Protein 9SQJ (pdb70)

Radius of gyration: 37.58 Å; Cα contacts (8 Å, |Δi|>4): 2922; chains: 4; bounding box: 95×61×121 Å

B-factor: mean 54.23, std 13.33, range [33.07, 145.74]

Solvent-accessible surface area: 50106 Å² total; per-residue (Å²): 129,106,65,14,32,80,42,0,120,98,55,7,79,109,40,59,2,0,0,0,0,0,31,84,18,23,47,57,0,6,33,0,0,16,9,0,0,106,56,29,96,39,122,13,16,50,11,90,96,42,32,19,109,56,88,14,0,2,57,12,2,104,96,25,178,152,53,17,0,0,0,7,0,27,24,64,20,0,33,151,0,5,78,52,3,97,6,48,1,0,0,2,6,7,2,39,63,68,69,99,91,88,34,78,86,38,2,66,44,0,17,60,0,0,124,63,5,56,188,7,22,3,0,2,1,0,0,0,2,2,5,20,16,66,150,44,94,7,70,46,54,34,3,0,2,39,11,14,78,34,55,49,76,60,12,89,10,28,16,75,16,10,13,0,38,120,35,59,62,25,1,36,2,59,0,42,12,22,18,4,0,0,10,0,11,6,112,85,46,177,19,83,22,35,120,7,71,18,51,0,49,25,4,45,34,12,44,20,102,17,0,56,1,19,0,60,74,32,42,5,91,1,93,6,2,12,27,110,7,0,8,8,0,0,1,0,0,0,0,0,48,78,45,63,12,38,79,125,94,4,57,37,0,0,71,149,12,40,88,63,21,44,84,45,59,91,46,94,2,47,95,15,38,0,15,6,25,67,2,123,54,39,66,35,0,20,18,8,0,64,14,0,4,24,0,72,34,56,0,0,0,0,0,0,1,2,16,73,99,70,26,31,121,59,10,8,31,0,2,20,2,37,0,41,26,0,64,45,23,35,17,48,48,1,5,0,0,7,111,90,34,27,16,0,1,23,0,0,10,7,12,53,24,70,78,116,99,18,85,53,12,136,80,13,86,87,0,5,74,44,0,76,132,8,158,6,107,44,2,5,0,0,0,4,88,20,0,13,75,76,0,88,63,38,32,83,106,172,90,72,68,28,33,102,2,60,98,77,99,144,48,144,30,56,0,25,0,0,0,0,0,0,8,3,1,11,16,80,0,0,2,0,0,0,9,0,0,21,26,0,0,38,74,10,21,0,53,0,23,0,18,2,0,3,21,107,32,131,16,84,18,108,84,13,20,0,1,0,0,0,4,17,66,92,95,29,10,24,10,0,14,143,16,2,99,87,3,92,85,24,2,35,67,0,4,60,54,62,24,0,2,0,0,0,16,4,0,0,12,0,2,0,75,49,3,17,34,38,108,49,77,123,25,86,15,5,26,33,7,25,0,78,0,58,32,22,165,92,88,110,14,97,23,102,1,14,0,46,8,109,108,47,117,30,37,0,17,4,51,1,32,10,24,0,62,0,33,39,32,91,101,19,85,19,0,2,122,14,26,62,40,47,0,0,6,62,132,55,105,14,0,0,0,7,50,81,26,0,4,0,0,1,0,10,13,0,0,0,4,62,3,2,23,0,0,39,55,0,0,18,33,2,0,75,98,89,84,32,99,103,38,109,30,55,52,56,92,116,21,0,152,70,6,45,110,60,63,119,68,25,180,132,96,111,246,56,69,52,61,84,51,0,49,86,30,2,136,99,17,56,2,0,0,0,0,0,34,81,20,23,66,59,0,5,34,0,1,22,14,0,0,117,57,28,86,40,125,11,11,29,7,111,106,24,53,28,112,44,86,12,0,3,57,20,2,74,75,18,114,190,47,81,71,157,86,19,10,0,0,0,8,0,32,23,65,15,0,36,125,0,0,69,51,1,113,7,44,0,0,0,2,5,9,6,52,36,87,59,153,53,62,139,37,44,33,93,80,30,7,52,49,0,12,41,0,0,111,50,6,59,188,4,14,1,0,1,1,0,0,1,6,16,4,22,24,95,144,40,108,5,72,43,51,32,3,0,6,34,33,93,88,82,76,54,100,66,19,101,12,29,18,64,21,10,14,0,49,100,34,54,62,28,1,38,2,59,11,57,27,16,26,14,0,0,9,0,11,5,112,88,42,140,6,82,22,38,125,11,74,22,62,0,63,91,61,51,40,57,48,21,86,21,0,66,0,22,0,60,72,32,74,3,89,0,67,24,8,15,24,89,23,0,8,12,0,0,1,0,0,0,0,0,45,70,42,62,11,36,80,123,97,3,76,38,0,0,69,149,18,29,84,66,21,35,86,53,131,70,33,104,11,47,123,13,42,0,26,35,28,75,4,109,56,23,66,20,0,20,15,9,0,68,36,0,48,79,9,129,42,76,0,0,0,0,0,0,2,0,17,74,190,58,9,24,73,37,4,2,31,0,2,24,1,49,0,54,22,0,71,128,21,53,20,55,45,1,3,0,0,6,107,68,45,37,6,0,0,23,1,0,12,19,18,65,27,64,57,116,109,17,118,54,4,79,125,11,86,64,1,29,69,29,0,92,133,11,123,16,59,53,3,7,0,0,0,0,93,22,0,28,82,79,0,121,72,50,35,82,87,125,88,68,70,26,39,106,4,67,168,138,87,116,25,112,30,60,2,33,0,0,0,0,0,0,13,4,0,9,8,33,0,1,2,0,0,0,19,0,0,35,23,0,0,37,102,9,19,0,68,0,29,0,21,2,0,3,19,111,33,100,9,90,42,130,80,13,20,0,1,0,1,0,2,17,42,71,68,19,7,24,11,0,13,141,18,2,98,95,3,89,83,16,2,36,58,0,3,59,66,55,33,0,2,0,0,0,16,4,0,0,13,0,3,0,74,65,3,15,20,27,111,44,75,116,22,86,16,7,26,39,7,31,0,74,0,62,34,15,140,131,77,37,4,95,18,73,1,24,0,41,2,67,26,5,21,10,14,0,66,1,17,1,22,8,22,0,64,0,28,35,38,32,72,11,25,12,1,2,34,23,86,110,39,54,0,0,1,106,121,54,82,14,0,0,0,19,57,92,28,0,4,0,0,0,0,6,2,0,0,0,1,82,5,11,20,0,0,27,18,0,0,3,32,2,0,37,101,101,78,31,67,104,40,98,34,46,43,46,102,113,33,1,52,74,12,59,121,68

Foldseek 3Di:
DVCLLVLLLPLQVLEQEEEEEEDDLLQVLLLLLQLLVCLVANHEQEFPRPLAASVRVSVSSVVDPPHYYYYYHYLQRLLVSLLRHQHQEYEYLAFDDPVVGDRVVSVVSVLNSVVSNLAHEYEYALQYLSVVLDDGSHHYAHEYEQEQFAPWAADDPLAPDQARSPPRHGWTASDDAFRSGHFIDDPVDGDTRDDHPKYFYDFDDAALFKTWTDIPHDIDIARGHFCSLVSSLSRSLVSCVVVVPDPVSSRVSNVVRRCSVPGFAWDDLALAIETEAADQAQRRLLRNLVSQQRHPFEEAEEEADDCDPQSPVDPCRLLNHPLLSVVSHNYPAYEQHYCVSPVVLVSNVVSVPPNVRYYYDDDLVVVSVCRNPDPTRYYYYYYGDVRRVVNVVVVVVD/DDWPDWADPPDAAPAEFEEEAEQCVLFPDLCLNVLVVLLCLLLVLQRYTYTYDHQYAPRQDALVRHQEYEAHGHDPVSLLVRLVRLCRCLVRVLVNVVLLGAYEYEDSRLQQCDQWEAELCGRIRGHSNSFHKHWYFHVPDWFWDKWWWADPVVRFIFIAIATGRIQIDHDPQWAALGFTLDTCARHNPGRGHFIDHRNYTYGRGRPSRCLLGVVVSNVRSVSSRCSVVNVPDDTDDPCVSCVPCVVVHDDDDRGD/DDDLLVLLQVLQVQAQEEEEEEDDLLLVLLLLLQLLVCLVQNHAQEQNVLPAASVSNSVSSVVCVVVDDPHYHYYYYHYLQRLLSNLLRHAHQEYEYLYQDDPPPDPPDDSLVSLVSVLNSCVSNQQHEYEYALQYQSVVLDDGSHHYAHEYEDEQFDDWDADDPLAPDQARSVPRDGWTARADAFRSGHQIDDPVDRDTRDDHPKYFYDFPDAALFKTWTDIPHDIDIAGGGFCSVVSSLSSSLVSCVVVVPDNVSSRVSNVVSRCSVPHFPWDDQQLAIEGEAADAAQRRLQRNLVSQQRHPFAEAEEEEAELPVQLPVDPCRLLSHPLLCVVSHRYPAYEQHYCVSVVVLVSNVVSVPDSVRYHYDDDLVVVSVDRNVDDTRYYYYYYHDVRVVRNVVVVVVD/DDWPDWPDPPDAAPAEFEEEAEQCVLFVDDCLCVLVVLLCLLLVLQRYTYTYDHQYAPRQDALVRHQEYEAHGHDPVSLLVRLVRLQNCLVRVLVSVVLLGAYEYEDSRLQQCDQWEAELCGRIGGHSNSFHKHKYFHVDDWFWAKWWWAAPVVRDIFIAIATGRIAMDHDPQWDALGFTPDTCARHNPGRGHFTDHRNHTYGRGPPPRCLRCVVVSNVRSLSSVCSVPNPPDDTDDCCVRPVPVVVD

Structure (mmCIF, N/CA/C/O backbone):
data_9SQJ
#
_entry.id   9SQJ
#
_cell.length_a   88.289
_cell.length_b   101.210
_cell.length_c   177.296
_cell.angle_alpha   90.000
_cell.angle_beta   90.000
_cell.angle_gamma   90.000
#
_symmetry.space_group_name_H-M   'P 21 21 21'
#
loop_
_entity.id
_entity.type
_entity.pdbx_description
1 polymer 'Lipid II isoglutaminyl synthase (glutamine-hydrolyzing) subunit MurT'
2 polymer 'Lipid II isoglutaminyl synthase (glutamine-hydrolyzing) subunit GatD'
3 non-polymer 'ZINC ION'
4 non-polymer 'MAGNESIUM ION'
5 non-polymer 'PHOSPHOAMINOPHOSPHONIC ACID-ADENYLATE ESTER'
6 non-polymer GLYCEROL
7 water water
#
loop_
_atom_site.group_PDB
_atom_site.id
_atom_site.type_symbol
_atom_site.label_atom_id
_atom_site.label_alt_id
_atom_site.label_comp_id
_atom_site.label_asym_id
_atom_site.label_entity_id
_atom_site.label_seq_id
_atom_site.pdbx_PDB_ins_code
_atom_site.Cartn_x
_atom_site.Cartn_y
_atom_site.Cartn_z
_atom_site.occupancy
_atom_site.B_iso_or_equiv
_atom_site.auth_seq_id
_atom_site.auth_comp_id
_atom_site.auth_asym_id
_atom_site.auth_atom_id
_atom_site.pdbx_PDB_model_num
ATOM 1 N N . MET A 1 25 ? 6.423 0.607 5.703 1.000 110.600 3 MET AAA N 1
ATOM 2 C CA . MET A 1 25 ? 7.010 1.903 6.159 1.000 99.530 3 MET AAA CA 1
ATOM 3 C C . MET A 1 25 ? 6.832 2.975 5.063 1.000 102.110 3 MET AAA C 1
ATOM 4 O O . MET A 1 25 ? 7.373 2.792 3.950 1.000 95.520 3 MET AAA O 1
ATOM 7 N N . ALA A 1 26 ? 6.078 4.045 5.366 1.000 102.540 4 ALA AAA N 1
ATOM 8 C CA . ALA A 1 26 ? 5.993 5.314 4.594 1.000 86.980 4 ALA AAA CA 1
ATOM 9 C C . ALA A 1 26 ? 7.340 6.045 4.657 1.000 82.620 4 ALA AAA C 1
ATOM 10 O O . ALA A 1 26 ? 7.686 6.758 3.680 1.000 92.540 4 ALA AAA O 1
ATOM 12 N N . CYS A 1 27 ? 8.071 5.863 5.765 1.000 73.820 5 CYS AAA N 1
ATOM 13 C CA . CYS A 1 27 ? 9.401 6.478 6.055 1.000 79.990 5 CYS AAA CA 1
ATOM 14 C C . CYS A 1 27 ? 10.560 5.777 5.304 1.000 81.170 5 CYS AAA C 1
ATOM 15 O O . CYS A 1 27 ? 11.737 6.082 5.620 1.000 72.630 5 CYS AAA O 1
ATOM 18 N N . ASP A 1 28 ? 10.282 4.869 4.360 1.000 77.300 6 ASP AAA N 1
ATOM 19 C CA . ASP A 1 28 ? 11.340 4.245 3.518 1.000 81.920 6 ASP AAA CA 1
ATOM 20 C C . ASP A 1 28 ? 11.997 5.341 2.657 1.000 78.660 6 ASP AAA C 1
ATOM 21 O O . ASP A 1 28 ? 13.236 5.268 2.479 1.000 74.830 6 ASP AAA O 1
ATOM 26 N N . LYS A 1 29 ? 11.233 6.360 2.228 1.000 70.570 7 LYS AAA N 1
ATOM 27 C CA . LYS A 1 29 ? 11.748 7.577 1.527 1.000 80.140 7 LYS AAA CA 1
ATOM 28 C C . LYS A 1 29 ? 12.813 8.310 2.373 1.000 78.450 7 LYS AAA C 1
ATOM 29 O O . LYS A 1 29 ? 13.701 8.935 1.786 1.000 75.380 7 LYS AAA O 1
ATOM 32 N N . ASP A 1 30 ? 12.735 8.252 3.702 1.000 76.460 8 ASP AAA N 1
ATOM 33 C CA . ASP A 1 30 ? 13.658 8.974 4.621 1.000 79.140 8 ASP AAA CA 1
ATOM 34 C C . ASP A 1 30 ? 14.943 8.156 4.821 1.000 66.570 8 ASP AAA C 1
ATOM 35 O O . ASP A 1 30 ? 16.020 8.743 4.928 1.000 70.050 8 ASP AAA O 1
ATOM 40 N N . ILE A 1 31 ? 14.837 6.835 4.845 1.000 62.690 9 ILE AAA N 1
ATOM 41 C CA . ILE A 1 31 ? 16.016 5.931 4.924 1.000 72.050 9 ILE AAA CA 1
ATOM 42 C C . ILE A 1 31 ? 16.865 6.124 3.646 1.000 76.510 9 ILE AAA C 1
ATOM 43 O O . ILE A 1 31 ? 18.093 6.321 3.777 1.000 70.610 9 ILE AAA O 1
ATOM 48 N N . LEU A 1 32 ? 16.243 6.134 2.459 1.000 74.040 10 LEU AAA N 1
ATOM 49 C CA . LEU A 1 32 ? 16.935 6.242 1.140 1.000 73.170 10 LEU AAA CA 1
ATOM 50 C C . LEU A 1 32 ? 17.686 7.571 1.010 1.000 76.140 10 LEU AAA C 1
ATOM 51 O O . LEU A 1 32 ? 18.891 7.525 0.709 1.000 77.410 10 LEU AAA O 1
ATOM 56 N N . LYS A 1 33 ? 17.010 8.705 1.231 1.000 73.280 11 LYS AAA N 1
ATOM 57 C CA . LYS A 1 33 ? 17.632 10.057 1.248 1.000 74.990 11 LYS AAA CA 1
ATOM 58 C C . LYS A 1 33 ? 18.868 10.019 2.151 1.000 79.720 11 LYS AAA C 1
ATOM 59 O O . LYS A 1 33 ? 19.914 10.541 1.741 1.000 86.290 11 LYS AAA O 1
ATOM 65 N N . ASP A 1 34 ? 18.752 9.374 3.313 1.000 79.020 12 ASP AAA N 1
ATOM 66 C CA . ASP A 1 34 ? 19.836 9.241 4.321 1.000 79.310 12 ASP AAA CA 1
ATOM 67 C C . ASP A 1 34 ? 20.941 8.319 3.782 1.000 74.760 12 ASP AAA C 1
ATOM 68 O O . ASP A 1 34 ? 22.049 8.813 3.562 1.000 67.870 12 ASP AAA O 1
ATOM 73 N N . LEU A 1 35 ? 20.660 7.027 3.611 1.000 72.820 13 LEU AAA N 1
ATOM 74 C CA . LEU A 1 35 ? 21.696 5.956 3.457 1.000 81.010 13 LEU AAA CA 1
ATOM 75 C C . LEU A 1 35 ? 22.340 5.964 2.056 1.000 77.980 13 LEU AAA C 1
ATOM 76 O O . LEU A 1 35 ? 23.515 5.546 1.956 1.000 83.530 13 LEU AAA O 1
ATOM 81 N N . SER A 1 36 ? 21.634 6.431 1.020 1.000 76.100 14 SER AAA N 1
ATOM 82 C CA . SER A 1 36 ? 22.071 6.346 -0.404 1.000 77.010 14 SER AAA CA 1
ATOM 83 C C . SER A 1 36 ? 23.092 7.446 -0.749 1.000 74.490 14 SER AAA C 1
ATOM 84 O O . SER A 1 36 ? 23.777 7.308 -1.805 1.000 68.660 14 SER AAA O 1
ATOM 87 N N . LYS A 1 37 ? 23.199 8.482 0.096 1.000 70.470 15 LYS AAA N 1
ATOM 88 C CA . LYS A 1 37 ? 24.168 9.613 -0.035 1.000 77.540 15 LYS AAA CA 1
ATOM 89 C C . LYS A 1 37 ? 25.585 9.066 -0.258 1.000 72.780 15 LYS AAA C 1
ATOM 90 O O . LYS A 1 37 ? 26.317 9.647 -1.078 1.000 84.050 15 LYS AAA O 1
ATOM 92 N N . ASP A 1 38 ? 25.967 7.991 0.437 1.000 71.540 16 ASP AAA N 1
ATOM 93 C CA . ASP A 1 38 ? 27.389 7.562 0.529 1.000 78.220 16 ASP AAA CA 1
ATOM 94 C C . ASP A 1 38 ? 27.673 6.409 -0.447 1.000 88.740 16 ASP AAA C 1
ATOM 95 O O . ASP A 1 38 ? 28.532 5.552 -0.127 1.000 89.190 16 ASP AAA O 1
ATOM 100 N N . TYR A 1 39 ? 27.023 6.409 -1.617 1.000 74.930 17 TYR AAA N 1
ATOM 101 C CA . TYR A 1 39 ? 27.235 5.394 -2.677 1.000 70.050 17 TYR AAA CA 1
ATOM 102 C C . TYR A 1 39 ? 27.228 6.057 -4.054 1.000 65.040 17 TYR AAA C 1
ATOM 103 O O . TYR A 1 39 ? 26.484 7.037 -4.276 1.000 64.700 17 TYR AAA O 1
ATOM 112 N N . ASP A 1 40 ? 28.090 5.527 -4.925 1.000 66.190 18 ASP AAA N 1
ATOM 113 C CA . ASP A 1 40 ? 28.075 5.702 -6.398 1.000 65.040 18 ASP AAA CA 1
ATOM 114 C C . ASP A 1 40 ? 27.051 4.688 -6.948 1.000 58.750 18 ASP AAA C 1
ATOM 115 O O . ASP A 1 40 ? 27.320 3.452 -6.912 1.000 56.110 18 ASP AAA O 1
ATOM 120 N N . ILE A 1 41 ? 25.880 5.169 -7.369 1.000 59.360 19 ILE AAA N 1
ATOM 121 C CA . ILE A 1 41 ? 24.701 4.293 -7.647 1.000 60.190 19 ILE AAA CA 1
ATOM 122 C C . ILE A 1 41 ? 24.540 4.119 -9.155 1.000 53.080 19 ILE AAA C 1
ATOM 123 O O . ILE A 1 41 ? 24.449 5.167 -9.882 1.000 54.660 19 ILE AAA O 1
ATOM 128 N N . VAL A 1 42 ? 24.519 2.852 -9.585 1.000 59.310 20 VAL AAA N 1
ATOM 129 C CA . VAL A 1 42 ? 24.145 2.396 -10.960 1.000 52.390 20 VAL AAA CA 1
ATOM 130 C C . VAL A 1 42 ? 22.727 1.832 -10.890 1.000 50.320 20 VAL AAA C 1
ATOM 131 O O . VAL A 1 42 ? 22.486 0.894 -10.102 1.000 51.350 20 VAL AAA O 1
ATOM 135 N N . VAL A 1 43 ? 21.842 2.371 -11.720 1.000 46.930 21 VAL AAA N 1
ATOM 136 C CA . VAL A 1 43 ? 20.452 1.866 -11.873 1.000 51.520 21 VAL AAA CA 1
ATOM 137 C C . VAL A 1 43 ? 20.308 1.080 -13.194 1.000 48.300 21 VAL AAA C 1
ATOM 138 O O . VAL A 1 43 ? 20.565 1.637 -14.270 1.000 48.560 21 VAL AAA O 1
ATOM 142 N N . VAL A 1 44 ? 19.888 -0.174 -13.102 1.000 46.540 22 VAL AAA N 1
ATOM 143 C CA . VAL A 1 44 ? 19.517 -1.012 -14.274 1.000 49.670 22 VAL AAA CA 1
ATOM 144 C C . VAL A 1 44 ? 17.985 -1.072 -14.361 1.000 51.940 22 VAL AAA C 1
ATOM 145 O O . VAL A 1 44 ? 17.351 -1.560 -13.452 1.000 50.450 22 VAL AAA O 1
ATOM 149 N N . THR A 1 45 ? 17.422 -0.661 -15.485 1.000 51.860 23 THR AAA N 1
ATOM 150 C CA . THR A 1 45 ? 15.969 -0.702 -15.723 1.000 49.280 23 THR AAA CA 1
ATOM 151 C C . THR A 1 45 ? 15.702 -1.017 -17.205 1.000 45.490 23 THR AAA C 1
ATOM 152 O O . THR A 1 45 ? 16.645 -1.042 -18.022 1.000 43.610 23 THR AAA O 1
ATOM 156 N N . GLY A 1 46 ? 14.434 -1.199 -17.536 1.000 47.130 24 GLY AAA N 1
ATOM 157 C CA . GLY A 1 46 ? 13.955 -1.682 -18.837 1.000 48.550 24 GLY AAA CA 1
ATOM 158 C C . GLY A 1 46 ? 12.918 -2.764 -18.627 1.000 52.870 24 GLY AAA C 1
ATOM 159 O O . GLY A 1 46 ? 12.668 -3.125 -17.453 1.000 52.070 24 GLY AAA O 1
ATOM 160 N N . THR A 1 47 ? 12.351 -3.288 -19.714 1.000 49.090 25 THR AAA N 1
ATOM 161 C CA . THR A 1 47 ? 11.278 -4.316 -19.665 1.000 47.510 25 THR AAA CA 1
ATOM 162 C C . THR A 1 47 ? 11.866 -5.634 -19.167 1.000 43.900 25 THR AAA C 1
ATOM 163 O O . THR A 1 47 ? 11.313 -6.190 -18.236 1.000 48.100 25 THR AAA O 1
ATOM 167 N N . ASN A 1 48 ? 12.946 -6.118 -19.781 1.000 42.960 26 ASN AAA N 1
ATOM 168 C CA . ASN A 1 48 ? 13.464 -7.496 -19.600 1.000 45.570 26 ASN AAA CA 1
ATOM 169 C C . ASN A 1 48 ? 14.991 -7.452 -19.433 1.000 43.690 26 ASN AAA C 1
ATOM 170 O O . ASN A 1 48 ? 15.635 -6.575 -20.048 1.000 44.560 26 ASN AAA O 1
ATOM 175 N N . GLY A 1 49 ? 15.527 -8.418 -18.703 1.000 41.930 27 GLY AAA N 1
ATOM 176 C CA . GLY A 1 49 ? 16.976 -8.616 -18.504 1.000 45.650 27 GLY AAA CA 1
ATOM 177 C C . GLY A 1 49 ? 17.521 -7.782 -17.349 1.000 49.260 27 GLY AAA C 1
ATOM 178 O O . GLY A 1 49 ? 18.763 -7.705 -17.223 1.000 46.370 27 GLY AAA O 1
ATOM 179 N N . LYS A 1 50 ? 16.647 -7.151 -16.550 1.000 47.420 28 LYS AAA N 1
ATOM 180 C CA . LYS A 1 50 ? 17.070 -6.232 -15.460 1.000 47.050 28 LYS AAA CA 1
ATOM 181 C C . LYS A 1 50 ? 17.850 -7.046 -14.422 1.000 47.520 28 LYS AAA C 1
ATOM 182 O O . LYS A 1 50 ? 19.040 -6.723 -14.148 1.000 48.170 28 LYS AAA O 1
ATOM 188 N N . THR A 1 51 ? 17.247 -8.125 -13.928 1.000 45.880 29 THR AAA N 1
ATOM 189 C CA . THR A 1 51 ? 17.891 -8.998 -12.915 1.000 48.210 29 THR AAA CA 1
ATOM 190 C C . THR A 1 51 ? 19.222 -9.569 -13.434 1.000 47.680 29 THR AAA C 1
ATOM 191 O O . THR A 1 51 ? 20.215 -9.492 -12.696 1.000 46.950 29 THR AAA O 1
ATOM 195 N N . LEU A 1 52 ? 19.237 -10.201 -14.615 1.000 45.100 30 LEU AAA N 1
ATOM 196 C CA . LEU A 1 52 ? 20.447 -10.920 -15.111 1.000 50.380 30 LEU AAA CA 1
ATOM 197 C C . LEU A 1 52 ? 21.580 -9.924 -15.405 1.000 49.190 30 LEU AAA C 1
ATOM 198 O O . LEU A 1 52 ? 22.734 -10.244 -15.098 1.000 47.380 30 LEU AAA O 1
ATOM 203 N N . THR A 1 53 ? 21.271 -8.774 -16.008 1.000 45.910 31 THR AAA N 1
ATOM 204 C CA . THR A 1 53 ? 22.246 -7.702 -16.311 1.000 49.170 31 THR AAA CA 1
ATOM 205 C C . THR A 1 53 ? 22.853 -7.182 -14.993 1.000 49.900 31 THR AAA C 1
ATOM 206 O O . THR A 1 53 ? 24.100 -7.057 -14.933 1.000 46.520 31 THR AAA O 1
ATOM 210 N N . THR A 1 54 ? 22.020 -6.929 -13.974 1.000 49.850 32 THR AAA N 1
ATOM 211 C CA . THR A 1 54 ? 22.443 -6.443 -12.623 1.000 51.950 32 THR AAA CA 1
ATOM 212 C C . THR A 1 54 ? 23.437 -7.453 -12.024 1.000 51.390 32 THR AAA C 1
ATOM 213 O O . THR A 1 54 ? 24.572 -7.068 -11.662 1.000 50.770 32 THR AAA O 1
ATOM 217 N N . ALA A 1 55 ? 23.044 -8.718 -11.952 1.000 52.040 33 ALA AAA N 1
ATOM 218 C CA . ALA A 1 55 ? 23.864 -9.794 -11.361 1.000 53.880 33 ALA AAA CA 1
ATOM 219 C C . ALA A 1 55 ? 25.227 -9.869 -12.062 1.000 60.410 33 ALA AAA C 1
ATOM 220 O O . ALA A 1 55 ? 26.244 -9.999 -11.368 1.000 59.140 33 ALA AAA O 1
ATOM 222 N N . LEU A 1 56 ? 25.276 -9.818 -13.392 1.000 56.320 34 LEU AAA N 1
ATOM 223 C CA . LEU A 1 56 ? 26.565 -10.017 -14.102 1.000 52.480 34 LEU AAA CA 1
ATOM 224 C C . LEU A 1 56 ? 27.418 -8.763 -13.904 1.000 48.360 34 LEU AAA C 1
ATOM 225 O O . LEU A 1 56 ? 28.643 -8.919 -13.778 1.000 46.840 34 LEU AAA O 1
ATOM 230 N N . THR A 1 57 ? 26.786 -7.582 -13.924 1.000 47.110 35 THR AAA N 1
ATOM 231 C CA . THR A 1 57 ? 27.430 -6.263 -13.699 1.000 48.490 35 THR AAA CA 1
ATOM 232 C C . THR A 1 57 ? 28.112 -6.289 -12.316 1.000 48.090 35 THR AAA C 1
ATOM 233 O O . THR A 1 57 ? 29.291 -5.913 -12.239 1.000 49.470 35 THR AAA O 1
ATOM 237 N N . VAL A 1 58 ? 27.401 -6.750 -11.282 1.000 51.150 36 VAL AAA N 1
ATOM 238 C CA . VAL A 1 58 ? 27.911 -6.875 -9.880 1.000 54.870 36 VAL AAA CA 1
ATOM 239 C C . VAL A 1 58 ? 29.114 -7.828 -9.862 1.000 55.210 36 VAL AAA C 1
ATOM 240 O O . VAL A 1 58 ? 30.167 -7.454 -9.323 1.000 56.280 36 VAL AAA O 1
ATOM 244 N N . GLY A 1 59 ? 28.991 -8.976 -10.511 1.000 53.680 37 GLY AAA N 1
ATOM 245 C CA . GLY A 1 59 ? 30.075 -9.964 -10.608 1.000 51.940 37 GLY AAA CA 1
ATOM 246 C C . GLY A 1 59 ? 31.335 -9.361 -11.182 1.000 58.280 37 GLY AAA C 1
ATOM 247 O O . GLY A 1 59 ? 32.412 -9.633 -10.616 1.000 60.370 37 GLY AAA O 1
ATOM 248 N N . ILE A 1 60 ? 31.219 -8.570 -12.261 1.000 54.190 38 ILE AAA N 1
ATOM 249 C CA . ILE A 1 60 ? 32.400 -8.002 -12.980 1.000 52.700 38 ILE AAA CA 1
ATOM 250 C C . ILE A 1 60 ? 33.006 -6.874 -12.129 1.000 56.340 38 ILE AAA C 1
ATOM 251 O O . ILE A 1 60 ? 34.239 -6.911 -11.877 1.000 55.990 38 ILE AAA O 1
ATOM 256 N N . LEU A 1 61 ? 32.190 -5.915 -11.694 1.000 53.200 39 LEU AAA N 1
ATOM 257 C CA . LEU A 1 61 ? 32.668 -4.752 -10.897 1.000 57.820 39 LEU AAA CA 1
ATOM 258 C C . LEU A 1 61 ? 33.356 -5.238 -9.603 1.000 57.220 39 LEU AAA C 1
ATOM 259 O O . LEU A 1 61 ? 34.323 -4.571 -9.194 1.000 57.920 39 LEU AAA O 1
ATOM 264 N N . LYS A 1 62 ? 32.860 -6.307 -8.959 1.000 56.310 40 LYS AAA N 1
ATOM 265 C CA . LYS A 1 62 ? 33.443 -6.895 -7.713 1.000 59.550 40 LYS AAA CA 1
ATOM 266 C C . LYS A 1 62 ? 34.920 -7.203 -7.936 1.000 60.750 40 LYS AAA C 1
ATOM 267 O O . LYS A 1 62 ? 35.729 -6.932 -7.053 1.000 68.710 40 LYS AAA O 1
ATOM 273 N N . GLU A 1 63 ? 35.234 -7.782 -9.084 1.000 59.800 41 GLU AAA N 1
ATOM 274 C CA . GLU A 1 63 ? 36.619 -8.106 -9.487 1.000 64.300 41 GLU AAA CA 1
ATOM 275 C C . GLU A 1 63 ? 37.476 -6.840 -9.451 1.000 58.050 41 GLU AAA C 1
ATOM 276 O O . GLU A 1 63 ? 38.642 -6.948 -9.144 1.000 61.830 41 GLU AAA O 1
ATOM 282 N N . ALA A 1 64 ? 36.941 -5.683 -9.824 1.000 63.310 42 ALA AAA N 1
ATOM 283 C CA . ALA A 1 64 ? 37.732 -4.435 -9.914 1.000 61.440 42 ALA AAA CA 1
ATOM 284 C C . ALA A 1 64 ? 37.740 -3.689 -8.573 1.000 65.660 42 ALA AAA C 1
ATOM 285 O O . ALA A 1 64 ? 38.790 -3.112 -8.249 1.000 63.110 42 ALA AAA O 1
ATOM 287 N N . PHE A 1 65 ? 36.607 -3.665 -7.857 1.000 61.430 43 PHE AAA N 1
ATOM 288 C CA . PHE A 1 65 ? 36.286 -2.671 -6.797 1.000 58.070 43 PHE AAA CA 1
ATOM 289 C C . PHE A 1 65 ? 35.875 -3.346 -5.485 1.000 57.670 43 PHE AAA C 1
ATOM 290 O O . PHE A 1 65 ? 35.586 -2.605 -4.539 1.000 67.490 43 PHE AAA O 1
ATOM 298 N N . GLY A 1 66 ? 35.887 -4.678 -5.405 1.000 60.220 44 GLY AAA N 1
ATOM 299 C CA . GLY A 1 66 ? 35.567 -5.407 -4.161 1.000 62.330 44 GLY AAA CA 1
ATOM 300 C C . GLY A 1 66 ? 34.066 -5.430 -3.938 1.000 77.460 44 GLY AAA C 1
ATOM 301 O O . GLY A 1 66 ? 33.330 -5.440 -4.933 1.000 77.350 44 GLY AAA O 1
ATOM 302 N N . GLU A 1 67 ? 33.615 -5.390 -2.685 1.000 78.210 45 GLU AAA N 1
ATOM 303 C CA . GLU A 1 67 ? 32.189 -5.576 -2.317 1.000 79.450 45 GLU AAA CA 1
ATOM 304 C C . GLU A 1 67 ? 31.330 -4.527 -3.037 1.000 66.340 45 GLU AAA C 1
ATOM 305 O O . GLU A 1 67 ? 31.669 -3.331 -3.036 1.000 61.390 45 GLU AAA O 1
ATOM 311 N N . ILE A 1 68 ? 30.255 -4.990 -3.661 1.000 66.840 46 ILE AAA N 1
ATOM 312 C CA . ILE A 1 68 ? 29.281 -4.152 -4.409 1.000 66.790 46 ILE AAA CA 1
ATOM 313 C C . ILE A 1 68 ? 27.928 -4.366 -3.742 1.000 63.780 46 ILE AAA C 1
ATOM 314 O O . ILE A 1 68 ? 27.575 -5.534 -3.479 1.000 71.810 46 ILE AAA O 1
ATOM 319 N N . ILE A 1 69 ? 27.196 -3.286 -3.497 1.000 62.340 47 ILE AAA N 1
ATOM 320 C CA . ILE A 1 69 ? 25.837 -3.373 -2.891 1.000 67.270 47 ILE AAA CA 1
ATOM 321 C C . ILE A 1 69 ? 24.833 -3.544 -4.033 1.000 64.460 47 ILE AAA C 1
ATOM 322 O O . ILE A 1 69 ? 24.928 -2.757 -5.023 1.000 60.000 47 ILE A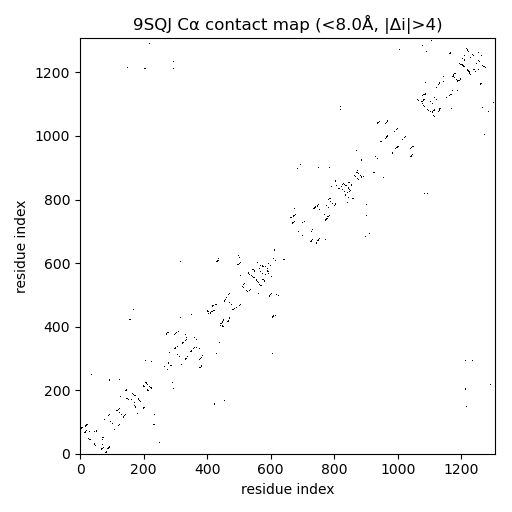AA O 1
ATOM 327 N N . THR A 1 70 ? 23.951 -4.546 -3.905 1.000 60.640 48 THR AAA N 1
ATOM 328 C CA . THR A 1 70 ? 22.917 -4.914 -4.911 1.000 67.120 48 THR AAA CA 1
ATOM 329 C C . THR A 1 70 ? 21.683 -5.521 -4.226 1.000 64.000 48 THR AAA C 1
ATOM 330 O O . THR A 1 70 ? 21.833 -6.066 -3.136 1.000 62.470 48 THR AAA O 1
ATOM 334 N N . ASN A 1 71 ? 20.523 -5.449 -4.886 1.000 58.000 49 ASN AAA N 1
ATOM 335 C CA . ASN A 1 71 ? 19.227 -5.947 -4.359 1.000 63.220 49 ASN AAA CA 1
ATOM 336 C C . ASN A 1 71 ? 19.031 -7.414 -4.738 1.000 73.770 49 ASN AAA C 1
ATOM 337 O O . ASN A 1 71 ? 19.396 -7.846 -5.817 1.000 68.100 49 ASN AAA O 1
ATOM 342 N N . PRO A 1 72 ? 18.394 -8.231 -3.867 1.000 92.250 50 PRO AAA N 1
ATOM 343 C CA . PRO A 1 72 ? 17.998 -9.593 -4.240 1.000 88.640 50 PRO AAA CA 1
ATOM 344 C C . PRO A 1 72 ? 17.216 -9.649 -5.564 1.000 78.360 50 PRO AAA C 1
ATOM 345 O O . PRO A 1 72 ? 16.608 -8.655 -5.926 1.000 72.280 50 PRO AAA O 1
ATOM 349 N N . SER A 1 73 ? 17.207 -10.810 -6.225 1.000 81.050 51 SER AAA N 1
ATOM 350 C CA . SER A 1 73 ? 16.432 -11.070 -7.466 1.000 75.030 51 SER AAA CA 1
ATOM 351 C C . SER A 1 73 ? 15.015 -10.489 -7.363 1.000 69.490 51 SER AAA C 1
ATOM 352 O O . SER A 1 73 ? 14.230 -10.968 -6.538 1.000 73.830 51 SER AAA O 1
ATOM 355 N N . GLY A 1 74 ? 14.708 -9.480 -8.178 1.000 70.130 52 GLY AAA N 1
ATOM 356 C CA . GLY A 1 74 ? 13.345 -8.958 -8.364 1.000 70.210 52 GLY AAA CA 1
ATOM 357 C C . GLY A 1 74 ? 12.900 -8.014 -7.257 1.000 70.080 52 GLY AAA C 1
ATOM 358 O O . GLY A 1 74 ? 11.805 -7.456 -7.408 1.000 71.050 52 GLY AAA O 1
ATOM 359 N N . ALA A 1 75 ? 13.684 -7.810 -6.189 1.000 65.110 53 ALA AAA N 1
ATOM 360 C CA . ALA A 1 75 ? 13.303 -6.882 -5.090 1.000 68.810 53 ALA AAA CA 1
ATOM 361 C C . ALA A 1 75 ? 13.633 -5.453 -5.540 1.000 61.380 53 ALA AAA C 1
ATOM 362 O O . ALA A 1 75 ? 14.565 -4.841 -5.001 1.000 65.470 53 ALA AAA O 1
ATOM 364 N N . ASN A 1 76 ? 12.864 -4.949 -6.502 1.000 60.760 54 ASN AAA N 1
ATOM 365 C CA . ASN A 1 76 ? 13.247 -3.803 -7.368 1.000 62.570 54 ASN AAA CA 1
ATOM 366 C C . ASN A 1 76 ? 12.258 -2.665 -7.154 1.000 61.100 54 ASN AAA C 1
ATOM 367 O O . ASN A 1 76 ? 12.218 -1.747 -7.997 1.000 53.770 54 ASN AAA O 1
ATOM 372 N N . MET A 1 77 ? 11.516 -2.694 -6.045 1.000 60.260 55 MET AAA N 1
ATOM 373 C CA . MET A 1 77 ? 10.661 -1.543 -5.643 1.000 59.230 55 MET AAA CA 1
ATOM 374 C C . MET A 1 77 ? 11.215 -0.896 -4.358 1.000 60.950 55 MET AAA C 1
ATOM 375 O O . MET A 1 77 ? 12.211 -1.433 -3.817 1.000 52.910 55 MET AAA O 1
ATOM 380 N N . ILE A 1 78 ? 10.655 0.259 -3.956 1.000 64.230 56 ILE AAA N 1
ATOM 381 C CA . ILE A 1 78 ? 11.097 1.112 -2.802 1.000 63.500 56 ILE AAA CA 1
ATOM 382 C C . ILE A 1 78 ? 11.478 0.229 -1.593 1.000 58.600 56 ILE AAA C 1
ATOM 383 O O . ILE A 1 78 ? 12.598 0.408 -1.031 1.000 57.000 56 ILE AAA O 1
ATOM 388 N N . THR A 1 79 ? 10.648 -0.753 -1.226 1.000 60.460 57 THR AAA N 1
ATOM 389 C CA . THR A 1 79 ? 10.912 -1.635 -0.055 1.000 61.100 57 THR AAA CA 1
ATOM 390 C C . THR A 1 79 ? 12.211 -2.419 -0.264 1.000 63.810 57 THR AAA C 1
ATOM 391 O O . THR A 1 79 ? 13.080 -2.339 0.627 1.000 63.750 57 THR AAA O 1
ATOM 395 N N . GLY A 1 80 ? 12.333 -3.158 -1.381 1.000 60.020 58 GLY AAA N 1
ATOM 396 C CA . GLY A 1 80 ? 13.483 -4.054 -1.655 1.000 57.400 58 GLY AAA CA 1
ATOM 397 C C . GLY A 1 80 ? 14.795 -3.287 -1.674 1.000 58.700 58 GLY AAA C 1
ATOM 398 O O . GLY A 1 80 ? 15.808 -3.789 -1.131 1.000 70.020 58 GLY AAA O 1
ATOM 399 N N . ILE A 1 81 ? 14.753 -2.096 -2.272 1.000 59.070 59 ILE AAA N 1
ATOM 400 C CA . ILE A 1 81 ? 15.886 -1.136 -2.440 1.000 64.420 59 ILE AAA CA 1
ATOM 401 C C . ILE A 1 81 ? 16.301 -0.597 -1.064 1.000 60.890 59 ILE AAA C 1
ATOM 402 O O . ILE A 1 81 ? 17.512 -0.591 -0.748 1.000 61.680 59 ILE AAA O 1
ATOM 407 N N . THR A 1 82 ? 15.331 -0.148 -0.269 1.000 62.890 60 THR AAA N 1
ATOM 408 C CA . THR A 1 82 ? 15.588 0.397 1.093 1.000 65.110 60 THR AAA CA 1
ATOM 409 C C . THR A 1 82 ? 16.267 -0.695 1.933 1.000 61.940 60 THR AAA C 1
ATOM 410 O O . THR A 1 82 ? 17.315 -0.389 2.582 1.000 63.180 60 THR AAA O 1
ATOM 414 N N . SER A 1 83 ? 15.747 -1.928 1.885 1.000 62.190 61 SER AAA N 1
ATOM 415 C CA . SER A 1 83 ? 16.238 -3.063 2.715 1.000 63.550 61 SER AAA CA 1
ATOM 416 C C . SER A 1 83 ? 17.690 -3.359 2.350 1.000 68.750 61 SER AAA C 1
ATOM 417 O O . SER A 1 83 ? 18.485 -3.693 3.261 1.000 71.490 61 SER AAA O 1
ATOM 420 N N . THR A 1 84 ? 18.030 -3.173 1.071 1.000 73.660 62 THR AAA N 1
ATOM 421 C CA . THR A 1 84 ? 19.373 -3.475 0.514 1.000 70.750 62 THR AAA CA 1
ATOM 422 C C . THR A 1 84 ? 20.384 -2.538 1.179 1.000 72.030 62 THR AAA C 1
ATOM 423 O O . THR A 1 84 ? 21.422 -3.046 1.643 1.000 77.500 62 THR AAA O 1
ATOM 427 N N . PHE A 1 85 ? 20.093 -1.230 1.221 1.000 70.110 63 PHE AAA N 1
ATOM 428 C CA . PHE A 1 85 ? 20.956 -0.215 1.882 1.000 79.510 63 PHE AAA CA 1
ATOM 429 C C . PHE A 1 85 ? 21.007 -0.481 3.395 1.000 79.490 63 PHE AAA C 1
ATOM 430 O O . PHE A 1 85 ? 22.090 -0.302 3.992 1.000 81.830 63 PHE AAA O 1
ATOM 438 N N . LEU A 1 86 ? 19.903 -0.959 3.977 1.000 80.360 64 LEU AAA N 1
ATOM 439 C CA . LEU A 1 86 ? 19.810 -1.324 5.416 1.000 82.900 64 LEU AAA CA 1
ATOM 440 C C . LEU A 1 86 ? 20.725 -2.500 5.773 1.000 82.680 64 LEU AAA C 1
ATOM 441 O O . LEU A 1 86 ? 21.145 -2.527 6.930 1.000 107.740 64 LEU AAA O 1
ATOM 446 N N . ALA A 1 87 ? 21.025 -3.442 4.873 1.000 85.350 65 ALA AAA N 1
ATOM 447 C CA . ALA A 1 87 ? 21.946 -4.573 5.179 1.000 79.600 65 ALA AAA CA 1
ATOM 448 C C . ALA A 1 87 ? 23.430 -4.154 5.078 1.000 85.210 65 ALA AAA C 1
ATOM 449 O O . ALA A 1 87 ? 24.279 -4.911 5.581 1.000 87.660 65 ALA AAA O 1
ATOM 451 N N . ALA A 1 88 ? 23.761 -2.996 4.493 1.000 92.730 66 ALA AAA N 1
ATOM 452 C CA . ALA A 1 88 ? 25.165 -2.531 4.325 1.000 100.780 66 ALA AAA CA 1
ATOM 453 C C . ALA A 1 88 ? 25.630 -1.697 5.535 1.000 100.380 66 ALA AAA C 1
ATOM 454 O O . ALA A 1 88 ? 24.815 -0.899 6.055 1.000 98.830 66 ALA AAA O 1
ATOM 456 N N . LYS A 1 89 ? 26.888 -1.882 5.970 1.000 108.830 67 LYS AAA N 1
ATOM 457 C CA . LYS A 1 89 ? 27.645 -0.948 6.865 1.000 108.760 67 LYS AAA CA 1
ATOM 458 C C . LYS A 1 89 ? 29.149 -1.113 6.614 1.000 106.050 67 LYS AAA C 1
ATOM 459 O O . LYS A 1 89 ? 29.492 -2.030 5.847 1.000 101.580 67 LYS AAA O 1
ATOM 462 N N . ARG A 1 95 ? 32.269 5.793 -0.287 1.000 96.990 73 ARG AAA N 1
ATOM 463 C CA . ARG A 1 95 ? 33.146 5.631 -1.480 1.000 100.940 73 ARG AAA CA 1
ATOM 464 C C . ARG A 1 95 ? 32.892 4.255 -2.128 1.000 98.230 73 ARG AAA C 1
ATOM 465 O O . ARG A 1 95 ? 33.836 3.719 -2.755 1.000 114.010 73 ARG AAA O 1
ATOM 467 N N . GLN A 1 96 ? 31.670 3.717 -2.013 1.000 80.750 74 GLN AAA N 1
ATOM 468 C CA . GLN A 1 96 ? 31.302 2.350 -2.473 1.000 76.980 74 GLN AAA CA 1
ATOM 469 C C . GLN A 1 96 ? 30.238 2.391 -3.581 1.000 72.130 74 GLN AAA C 1
ATOM 470 O O . GLN A 1 96 ? 29.415 3.325 -3.618 1.000 79.170 74 GLN AAA O 1
ATOM 476 N N . ILE A 1 97 ? 30.231 1.361 -4.434 1.000 67.240 75 ILE AAA N 1
ATOM 477 C CA . ILE A 1 97 ? 29.330 1.234 -5.611 1.000 59.410 75 ILE AAA CA 1
ATOM 478 C C . ILE A 1 97 ? 28.113 0.399 -5.207 1.000 56.400 75 ILE AAA C 1
ATOM 479 O O . ILE A 1 97 ? 28.266 -0.662 -4.543 1.000 52.020 75 ILE AAA O 1
ATOM 484 N N . ALA A 1 98 ? 26.938 0.875 -5.619 1.000 53.390 76 ALA AAA N 1
ATOM 485 C CA . ALA A 1 98 ? 25.676 0.105 -5.602 1.000 58.400 76 ALA AAA CA 1
ATOM 486 C C . ALA A 1 98 ? 25.149 -0.056 -7.039 1.000 55.670 76 ALA AAA C 1
ATOM 487 O O . ALA A 1 98 ? 25.104 0.969 -7.795 1.000 57.060 76 ALA AAA O 1
ATOM 489 N N . VAL A 1 99 ? 24.773 -1.291 -7.401 1.000 56.330 77 VAL AAA N 1
ATOM 490 C CA . VAL A 1 99 ? 24.058 -1.618 -8.673 1.000 53.570 77 VAL AAA CA 1
ATOM 491 C C . VAL A 1 99 ? 22.674 -2.176 -8.315 1.000 55.350 77 VAL AAA C 1
ATOM 492 O O . VAL A 1 99 ? 22.575 -3.331 -7.826 1.000 53.000 77 VAL AAA O 1
ATOM 496 N N . LEU A 1 100 ? 21.644 -1.385 -8.595 1.000 51.910 78 LEU AAA N 1
ATOM 497 C CA . LEU A 1 100 ? 20.244 -1.689 -8.217 1.000 55.320 78 LEU AAA CA 1
ATOM 498 C C . LEU A 1 100 ? 19.410 -1.919 -9.481 1.000 53.080 78 LEU AAA C 1
ATOM 499 O O . LEU A 1 100 ? 19.396 -1.036 -10.373 1.000 53.800 78 LEU AAA O 1
ATOM 504 N N . GLU A 1 101 ? 18.713 -3.046 -9.505 1.000 53.410 79 GLU AAA N 1
ATOM 505 C CA . GLU A 1 101 ? 17.561 -3.295 -10.400 1.000 54.300 79 GLU AAA CA 1
ATOM 506 C C . GLU A 1 101 ? 16.405 -2.408 -9.931 1.000 54.350 79 GLU AAA C 1
ATOM 507 O O . GLU A 1 101 ? 16.039 -2.513 -8.735 1.000 56.070 79 GLU AAA O 1
ATOM 513 N N . ILE A 1 102 ? 15.843 -1.566 -10.801 1.000 49.910 80 ILE AAA N 1
ATOM 514 C CA . ILE A 1 102 ? 14.660 -0.749 -10.411 1.000 52.020 80 ILE AAA CA 1
ATOM 515 C C . ILE A 1 102 ? 13.516 -0.951 -11.408 1.000 54.150 80 ILE AAA C 1
ATOM 516 O O . ILE A 1 102 ? 13.696 -0.743 -12.635 1.000 49.900 80 ILE AAA O 1
ATOM 521 N N . ASP A 1 103 ? 12.362 -1.297 -10.847 1.000 49.700 81 ASP AAA N 1
ATOM 522 C CA . ASP A 1 103 ? 11.062 -1.380 -11.544 1.000 53.830 81 ASP AAA CA 1
ATOM 523 C C . ASP A 1 103 ? 10.827 -0.060 -12.285 1.000 51.680 81 ASP AAA C 1
ATOM 524 O O . ASP A 1 103 ? 10.947 1.017 -11.675 1.000 53.560 81 ASP AAA O 1
ATOM 529 N N . GLU A 1 104 ? 10.511 -0.149 -13.575 1.000 50.910 82 GLU AAA N 1
ATOM 530 C CA . GLU A 1 104 ? 10.310 1.019 -14.462 1.000 53.890 82 GLU AAA CA 1
ATOM 531 C C . GLU A 1 104 ? 9.370 2.029 -13.800 1.000 57.380 82 GLU AAA C 1
ATOM 532 O O . GLU A 1 104 ? 9.706 3.246 -13.824 1.000 50.560 82 GLU AAA O 1
ATOM 538 N N . ALA A 1 105 ? 8.208 1.569 -13.318 1.000 56.900 83 ALA AAA N 1
ATOM 539 C CA . ALA A 1 105 ? 7.131 2.443 -12.783 1.000 60.290 83 ALA AAA CA 1
ATOM 540 C C . ALA A 1 105 ? 7.622 3.169 -11.518 1.000 56.680 83 ALA AAA C 1
ATOM 541 O O . ALA A 1 105 ? 7.154 4.296 -11.299 1.000 58.070 83 ALA AAA O 1
ATOM 543 N N . SER A 1 106 ? 8.523 2.570 -10.721 1.000 52.020 84 SER AAA N 1
ATOM 544 C CA . SER A 1 106 ? 8.988 3.152 -9.428 1.000 56.420 84 SER AAA CA 1
ATOM 545 C C . SER A 1 106 ? 10.072 4.211 -9.647 1.000 57.980 84 SER AAA C 1
ATOM 546 O O . SER A 1 106 ? 10.348 4.933 -8.685 1.000 56.730 84 SER AAA O 1
ATOM 549 N N . LEU A 1 107 ? 10.673 4.291 -10.842 1.000 56.950 85 LEU AAA N 1
ATOM 550 C CA . LEU A 1 107 ? 11.949 5.024 -11.062 1.000 56.000 85 LEU AAA CA 1
ATOM 551 C C . LEU A 1 107 ? 11.743 6.525 -10.848 1.000 57.470 85 LEU AAA C 1
ATOM 552 O O . LEU A 1 107 ? 12.531 7.166 -10.155 1.000 58.730 85 LEU AAA O 1
ATOM 557 N N . PRO A 1 108 ? 10.691 7.149 -11.420 1.000 57.280 86 PRO AAA N 1
ATOM 558 C CA . PRO A 1 108 ? 10.497 8.589 -11.251 1.000 65.640 86 PRO AAA CA 1
ATOM 559 C C . PRO A 1 108 ? 10.449 8.980 -9.758 1.000 66.370 86 PRO AAA C 1
ATOM 560 O O . PRO A 1 108 ? 11.087 9.936 -9.369 1.000 74.520 86 PRO AAA O 1
ATOM 564 N N . ARG A 1 109 ? 9.737 8.204 -8.941 1.000 63.080 87 ARG AAA N 1
ATOM 565 C CA . ARG A 1 109 ? 9.646 8.426 -7.474 1.000 66.690 87 ARG AAA CA 1
ATOM 566 C C . ARG A 1 109 ? 11.029 8.229 -6.832 1.000 63.280 87 ARG AAA C 1
ATOM 567 O O . ARG A 1 109 ? 11.466 9.121 -6.078 1.000 61.860 87 ARG AAA O 1
ATOM 575 N N . ILE A 1 110 ? 11.654 7.070 -7.056 1.000 60.840 88 ILE AAA N 1
ATOM 576 C CA . ILE A 1 110 ? 12.874 6.633 -6.316 1.000 62.450 88 ILE AAA CA 1
ATOM 577 C C . ILE A 1 110 ? 14.002 7.635 -6.605 1.000 59.040 88 ILE AAA C 1
ATOM 578 O O . ILE A 1 110 ? 14.785 7.850 -5.679 1.000 59.590 88 ILE AAA O 1
ATOM 582 N N . THR A 1 111 ? 14.063 8.244 -7.800 1.000 54.570 89 THR AAA N 1
ATOM 583 C CA . THR A 1 111 ? 15.139 9.207 -8.187 1.000 55.510 89 THR AAA CA 1
ATOM 584 C C . THR A 1 111 ? 14.847 10.619 -7.675 1.000 57.650 89 THR AAA C 1
ATOM 585 O O . THR A 1 111 ? 15.708 11.468 -7.877 1.000 61.020 89 THR AAA O 1
ATOM 589 N N . THR A 1 112 ? 13.698 10.893 -7.044 1.000 65.040 90 THR AAA N 1
ATOM 590 C CA . THR A 1 112 ? 13.521 12.121 -6.219 1.000 61.950 90 THR AAA CA 1
ATOM 591 C C . THR A 1 112 ? 14.125 11.884 -4.821 1.000 64.590 90 THR AAA C 1
ATOM 592 O O . THR A 1 112 ? 14.138 12.841 -4.049 1.000 70.620 90 THR AAA O 1
ATOM 596 N N . TYR A 1 113 ? 14.572 10.662 -4.495 1.000 66.080 91 TYR AAA N 1
ATOM 597 C CA . TYR A 1 113 ? 15.228 10.298 -3.205 1.000 65.160 91 TYR AAA CA 1
ATOM 598 C C . TYR A 1 113 ? 16.704 9.942 -3.416 1.000 75.350 91 TYR AAA C 1
ATOM 599 O O . TYR A 1 113 ? 17.512 10.318 -2.561 1.000 85.450 91 TYR AAA O 1
ATOM 608 N N . LEU A 1 114 ? 17.009 9.170 -4.466 1.000 83.000 92 LEU AAA N 1
ATOM 609 C CA . LEU A 1 114 ? 18.366 8.717 -4.894 1.000 75.540 92 LEU AAA CA 1
ATOM 610 C C . LEU A 1 114 ? 18.879 9.685 -5.941 1.000 71.300 92 LEU AAA C 1
ATOM 611 O O . LEU A 1 114 ? 18.040 10.210 -6.674 1.000 69.170 92 LEU AAA O 1
ATOM 616 N N . LYS A 1 115 ? 20.198 9.811 -6.072 1.000 68.360 93 LYS AAA N 1
ATOM 617 C CA . LYS A 1 115 ? 20.813 10.502 -7.226 1.000 65.460 93 LYS AAA CA 1
ATOM 618 C C . LYS A 1 115 ? 21.800 9.504 -7.829 1.000 65.370 93 LYS AAA C 1
ATOM 619 O O . LYS A 1 115 ? 22.930 9.398 -7.372 1.000 63.690 93 LYS AAA O 1
ATOM 622 N N . PRO A 1 116 ? 21.371 8.669 -8.812 1.000 66.050 94 PRO AAA N 1
ATOM 623 C CA . PRO A 1 116 ? 22.272 7.743 -9.498 1.000 63.500 94 PRO AAA CA 1
ATOM 624 C C . PRO A 1 116 ? 23.305 8.497 -10.339 1.000 52.830 94 PRO AAA C 1
ATOM 625 O O . PRO A 1 116 ? 23.001 9.593 -10.836 1.000 56.850 94 PRO AAA O 1
ATOM 629 N N . SER A 1 117 ? 24.498 7.911 -10.456 1.000 57.110 95 SER AAA N 1
ATOM 630 C CA . SER A 1 117 ? 25.590 8.366 -11.359 1.000 60.510 95 SER AAA CA 1
ATOM 631 C C . SER A 1 117 ? 25.446 7.718 -12.749 1.000 60.020 95 SER AAA C 1
ATOM 632 O O . SER A 1 117 ? 25.844 8.377 -13.716 1.000 52.800 95 SER AAA O 1
ATOM 635 N N . LEU A 1 118 ? 24.865 6.510 -12.860 1.000 58.380 96 LEU AAA N 1
ATOM 636 C CA . LEU A 1 118 ? 24.713 5.779 -14.160 1.000 57.310 96 LEU AAA CA 1
ATOM 637 C C . LEU A 1 118 ? 23.359 5.045 -14.235 1.000 48.950 96 LEU AAA C 1
ATOM 638 O O . LEU A 1 118 ? 23.028 4.314 -13.296 1.000 49.770 96 LEU AAA O 1
ATOM 643 N N . PHE A 1 119 ? 22.653 5.243 -15.346 1.000 47.550 97 PHE AAA N 1
ATOM 644 C CA . PHE A 1 119 ? 21.444 4.493 -15.763 1.000 49.500 97 PHE AAA CA 1
ATOM 645 C C . PHE A 1 119 ? 21.825 3.569 -16.918 1.000 49.260 97 PHE AAA C 1
ATOM 646 O O . PHE A 1 119 ? 22.524 4.043 -17.863 1.000 50.500 97 PHE AAA O 1
ATOM 654 N N . VAL A 1 120 ? 21.414 2.302 -16.811 1.000 44.000 98 VAL AAA N 1
ATOM 655 C CA . VAL A 1 120 ? 21.473 1.272 -17.883 1.000 44.350 98 VAL AAA CA 1
ATOM 656 C C . VAL A 1 120 ? 20.032 0.938 -18.288 1.000 45.190 98 VAL AAA C 1
ATOM 657 O O . VAL A 1 120 ? 19.228 0.540 -17.422 1.000 47.420 98 VAL AAA O 1
ATOM 661 N N . TYR A 1 121 ? 19.731 1.119 -19.565 1.000 41.600 99 TYR AAA N 1
ATOM 662 C CA . TYR A 1 121 ? 18.448 0.765 -20.206 1.000 47.740 99 TYR AAA CA 1
ATOM 663 C C . TYR A 1 121 ? 18.654 -0.503 -21.056 1.000 49.000 99 TYR AAA C 1
ATOM 664 O O . TYR A 1 121 ? 19.320 -0.434 -22.098 1.000 49.290 99 TYR AAA O 1
ATOM 673 N N . THR A 1 122 ? 18.050 -1.601 -20.602 1.000 46.960 100 THR AAA N 1
ATOM 674 C CA . THR A 1 122 ? 18.182 -2.908 -21.290 1.000 44.100 100 THR AAA CA 1
ATOM 675 C C . THR A 1 122 ? 17.356 -2.922 -22.577 1.000 44.110 100 THR AAA C 1
ATOM 676 O O . THR A 1 122 ? 17.928 -3.309 -23.604 1.000 45.880 100 THR AAA O 1
ATOM 680 N N . ASN A 1 123 ? 16.076 -2.528 -22.515 1.000 45.880 101 ASN AAA N 1
ATOM 681 C CA . ASN A 1 123 ? 15.167 -2.593 -23.693 1.000 41.760 101 ASN AAA CA 1
ATOM 682 C C . ASN A 1 123 ? 13.785 -2.057 -23.310 1.000 44.720 101 ASN AAA C 1
ATOM 683 O O . ASN A 1 123 ? 13.550 -1.889 -22.106 1.000 44.230 101 ASN AAA O 1
ATOM 688 N N . ILE A 1 124 ? 12.914 -1.803 -24.292 1.000 46.420 102 ILE AAA N 1
ATOM 689 C CA . ILE A 1 124 ? 11.505 -1.397 -23.994 1.000 49.820 102 ILE AAA CA 1
ATOM 690 C C . ILE A 1 124 ? 10.559 -2.195 -24.904 1.000 47.830 102 ILE AAA C 1
ATOM 691 O O . ILE A 1 124 ? 10.684 -2.063 -26.133 1.000 47.210 102 ILE AAA O 1
ATOM 696 N N . PHE A 1 125 ? 9.701 -3.028 -24.308 1.000 46.280 103 PHE AAA N 1
ATOM 697 C CA . PHE A 1 125 ? 8.722 -3.843 -25.074 1.000 46.340 103 PHE AAA CA 1
ATOM 698 C C . PHE A 1 125 ? 7.351 -3.689 -24.407 1.000 49.240 103 PHE AAA C 1
ATOM 699 O O . PHE A 1 125 ? 7.309 -3.297 -23.228 1.000 54.220 103 PHE AAA O 1
ATOM 707 N N . ARG A 1 126 ? 6.272 -3.993 -25.133 1.000 53.040 104 ARG AAA N 1
ATOM 708 C CA . ARG A 1 126 ? 4.897 -3.839 -24.583 1.000 60.960 104 ARG AAA CA 1
ATOM 709 C C . ARG A 1 126 ? 4.684 -4.819 -23.424 1.000 65.300 104 ARG AAA C 1
ATOM 710 O O . ARG A 1 126 ? 5.222 -5.939 -23.500 1.000 65.470 104 ARG AAA O 1
ATOM 718 N N . ASP A 1 127 ? 3.907 -4.420 -22.412 1.000 80.600 105 ASP AAA N 1
ATOM 719 C CA . ASP A 1 127 ? 3.714 -5.257 -21.195 1.000 93.300 105 ASP AAA CA 1
ATOM 720 C C . ASP A 1 127 ? 2.914 -6.528 -21.493 1.000 99.070 105 ASP AAA C 1
ATOM 721 O O . ASP A 1 127 ? 2.683 -7.269 -20.515 1.000 107.100 105 ASP AAA O 1
ATOM 723 N N . GLN A 1 128 ? 2.516 -6.759 -22.752 1.000 93.480 106 GLN AAA N 1
ATOM 724 C CA . GLN A 1 128 ? 1.762 -7.976 -23.172 1.000 99.260 106 GLN AAA CA 1
ATOM 725 C C . GLN A 1 128 ? 0.335 -7.912 -22.621 1.000 112.180 106 GLN AAA C 1
ATOM 726 O O . GLN A 1 128 ? -0.597 -8.197 -23.397 1.000 110.590 106 GLN AAA O 1
ATOM 728 N N . MET A 1 129 ? 0.168 -7.567 -21.341 1.000 120.380 107 MET AAA N 1
ATOM 729 C CA . MET A 1 129 ? -1.204 -7.371 -20.809 1.000 111.310 107 MET AAA CA 1
ATOM 730 C C . MET A 1 129 ? -1.655 -5.994 -21.301 1.000 113.830 107 MET AAA C 1
ATOM 731 O O . MET A 1 129 ? -2.693 -5.948 -21.992 1.000 114.080 107 MET AAA O 1
ATOM 733 N N . ASP A 1 130 ? -0.884 -4.941 -20.990 1.000 116.550 108 ASP AAA N 1
ATOM 734 C CA . ASP A 1 130 ? -1.189 -3.560 -21.471 1.000 117.080 108 ASP AAA CA 1
ATOM 735 C C . ASP A 1 130 ? -2.705 -3.367 -21.615 1.000 108.390 108 ASP AAA C 1
ATOM 736 O O . ASP A 1 130 ? -3.305 -2.885 -20.639 1.000 98.320 108 ASP AAA O 1
ATOM 738 N N . GLU A 1 134 ? 1.055 0.615 -24.619 1.000 83.300 112 GLU AAA N 1
ATOM 739 C CA . GLU A 1 134 ? 1.669 1.930 -24.947 1.000 85.220 112 GLU AAA CA 1
ATOM 740 C C . GLU A 1 134 ? 3.135 1.919 -24.503 1.000 95.220 112 GLU AAA C 1
ATOM 741 O O . GLU A 1 134 ? 3.390 2.157 -23.308 1.000 89.300 112 GLU AAA O 1
ATOM 743 N N . ILE A 1 135 ? 4.059 1.668 -25.436 1.000 86.100 113 ILE AAA N 1
ATOM 744 C CA . ILE A 1 135 ? 5.504 1.555 -25.076 1.000 90.690 113 ILE AAA CA 1
ATOM 745 C C . ILE A 1 135 ? 6.035 2.919 -24.631 1.000 87.580 113 ILE AAA C 1
ATOM 746 O O . ILE A 1 135 ? 6.920 2.938 -23.762 1.000 75.570 113 ILE AAA O 1
ATOM 751 N N . TYR A 1 136 ? 5.496 4.016 -25.169 1.000 87.070 114 TYR AAA N 1
ATOM 752 C CA . TYR A 1 136 ? 6.059 5.358 -24.866 1.000 77.500 114 TYR AAA CA 1
ATOM 753 C C . TYR A 1 136 ? 5.649 5.824 -23.468 1.000 72.870 114 TYR AAA C 1
ATOM 754 O O . TYR A 1 136 ? 6.194 6.834 -23.017 1.000 67.760 114 TYR AAA O 1
ATOM 763 N N . THR A 1 137 ? 4.738 5.105 -22.812 1.000 71.380 115 THR AAA N 1
ATOM 764 C CA . THR A 1 137 ? 4.369 5.460 -21.417 1.000 75.840 115 THR AAA CA 1
ATOM 765 C C . THR A 1 137 ? 5.396 4.843 -20.466 1.000 74.210 115 THR AAA C 1
ATOM 766 O O . THR A 1 137 ? 5.922 5.577 -19.612 1.000 79.980 115 THR AAA O 1
ATOM 770 N N . THR A 1 138 ? 5.671 3.546 -20.616 1.000 75.910 116 THR AAA N 1
ATOM 771 C CA . THR A 1 138 ? 6.713 2.897 -19.780 1.000 70.920 116 THR AAA CA 1
ATOM 772 C C . THR A 1 138 ? 8.056 3.561 -20.090 1.000 59.910 116 THR AAA C 1
ATOM 773 O O . THR A 1 138 ? 8.892 3.658 -19.177 1.000 62.830 116 THR AAA O 1
ATOM 777 N N . TYR A 1 139 ? 8.241 3.995 -21.338 1.000 56.160 117 TYR AAA N 1
ATOM 778 C CA . TYR A 1 139 ? 9.500 4.674 -21.735 1.000 59.430 117 TYR AAA CA 1
ATOM 779 C C . TYR A 1 139 ? 9.555 6.024 -21.025 1.000 60.930 117 TYR AAA C 1
ATOM 780 O O . TYR A 1 139 ? 10.605 6.330 -20.428 1.000 54.110 117 TYR AAA O 1
ATOM 789 N N . GLN A 1 140 ? 8.456 6.788 -21.058 1.000 60.320 118 GLN AAA N 1
ATOM 790 C CA . GLN A 1 140 ? 8.418 8.150 -20.449 1.000 63.620 118 GLN AAA CA 1
ATOM 791 C C . GLN A 1 140 ? 8.744 8.027 -18.951 1.000 62.340 118 GLN AAA C 1
ATOM 792 O O . GLN A 1 140 ? 9.417 8.925 -18.400 1.000 59.600 118 GLN AAA O 1
ATOM 798 N N . MET A 1 141 ? 8.313 6.934 -18.322 1.000 50.910 119 MET AAA N 1
ATOM 799 C CA . MET A 1 141 ? 8.613 6.662 -16.893 1.000 61.110 119 MET AAA CA 1
ATOM 800 C C . MET A 1 141 ? 10.136 6.657 -16.688 1.000 57.490 119 MET AAA C 1
ATOM 801 O O . MET A 1 141 ? 10.601 7.294 -15.717 1.000 59.240 119 MET AAA O 1
ATOM 806 N N . ILE A 1 142 ? 10.907 5.979 -17.549 1.000 53.010 120 ILE AAA N 1
ATOM 807 C CA . ILE A 1 142 ? 12.366 5.849 -17.266 1.000 51.860 120 ILE AAA CA 1
ATOM 808 C C . ILE A 1 142 ? 13.075 7.126 -17.732 1.000 49.360 120 ILE AAA C 1
ATOM 809 O O . ILE A 1 142 ? 14.098 7.459 -17.137 1.000 56.720 120 ILE AAA O 1
ATOM 814 N N . VAL A 1 143 ? 12.536 7.823 -18.735 1.000 53.210 121 VAL AAA N 1
ATOM 815 C CA . VAL A 1 143 ? 13.045 9.146 -19.209 1.000 54.120 121 VAL AAA CA 1
ATOM 816 C C . VAL A 1 143 ? 12.865 10.189 -18.090 1.000 57.070 121 VAL AAA C 1
ATOM 817 O O . VAL A 1 143 ? 13.834 10.915 -17.813 1.000 57.410 121 VAL AAA O 1
ATOM 821 N N . ASP A 1 144 ? 11.684 10.237 -17.463 1.000 55.140 122 ASP AAA N 1
ATOM 822 C CA . ASP A 1 144 ? 11.388 11.082 -16.269 1.000 60.970 122 ASP AAA CA 1
ATOM 823 C C . ASP A 1 144 ? 12.353 10.736 -15.131 1.000 54.290 122 ASP AAA C 1
ATOM 824 O O . ASP A 1 144 ? 12.956 11.655 -14.581 1.000 64.430 122 ASP AAA O 1
ATOM 829 N N . GLY A 1 145 ? 12.491 9.459 -14.781 1.000 55.160 123 GLY AAA N 1
ATOM 830 C CA . GLY A 1 145 ? 13.421 9.018 -13.726 1.000 53.720 123 GLY AAA CA 1
ATOM 831 C C . GLY A 1 145 ? 14.830 9.546 -13.957 1.000 60.310 123 GLY AAA C 1
ATOM 832 O O . GLY A 1 145 ? 15.394 10.170 -13.043 1.000 62.450 123 GLY AAA O 1
ATOM 833 N N . ALA A 1 146 ? 15.400 9.338 -15.144 1.000 58.620 124 ALA AAA N 1
ATOM 834 C CA . ALA A 1 146 ? 16.768 9.822 -15.447 1.000 58.130 124 ALA AAA CA 1
ATOM 835 C C . ALA A 1 146 ? 16.795 11.358 -15.453 1.000 58.150 124 ALA AAA C 1
ATOM 836 O O . ALA A 1 146 ? 17.799 11.912 -14.977 1.000 57.960 124 ALA AAA O 1
ATOM 838 N N . ARG A 1 147 ? 15.764 12.007 -16.021 1.000 61.330 125 ARG AAA N 1
ATOM 839 C CA . ARG A 1 147 ? 15.575 13.491 -16.054 1.000 62.640 125 ARG AAA CA 1
ATOM 840 C C . ARG A 1 147 ? 15.754 14.082 -14.644 1.000 64.790 125 ARG AAA C 1
ATOM 841 O O . ARG A 1 147 ? 16.300 15.210 -14.564 1.000 64.870 125 ARG AAA O 1
ATOM 849 N N . ASN A 1 148 ? 15.350 13.356 -13.585 1.000 59.540 126 ASN AAA N 1
ATOM 850 C CA . ASN A 1 148 ? 15.516 13.779 -12.164 1.000 60.770 126 ASN AAA CA 1
ATOM 851 C C . ASN A 1 148 ? 16.990 13.789 -11.760 1.000 65.500 126 ASN AAA C 1
ATOM 852 O O . ASN A 1 148 ? 17.279 14.396 -10.717 1.000 59.670 126 ASN AAA O 1
ATOM 857 N N . ALA A 1 149 ? 17.883 13.108 -12.483 1.000 60.260 127 ALA AAA N 1
ATOM 858 C CA . ALA A 1 149 ? 19.342 13.196 -12.232 1.000 56.750 127 ALA AAA CA 1
ATOM 859 C C . ALA A 1 149 ? 20.034 13.587 -13.535 1.000 61.220 127 ALA AAA C 1
ATOM 860 O O . ALA A 1 149 ? 20.711 12.773 -14.154 1.000 60.840 127 ALA AAA O 1
ATOM 862 N N . PRO A 1 150 ? 19.859 14.855 -13.988 1.000 67.900 128 PRO AAA N 1
ATOM 863 C CA . PRO A 1 150 ? 20.180 15.233 -15.371 1.000 63.760 128 PRO AAA CA 1
ATOM 864 C C . PRO A 1 150 ? 21.683 15.129 -15.717 1.000 63.390 128 PRO AAA C 1
ATOM 865 O O . PRO A 1 150 ? 22.042 15.221 -16.886 1.000 61.080 128 PRO AAA O 1
ATOM 869 N N . LYS A 1 151 ? 22.534 14.910 -14.717 1.000 58.150 129 LYS AAA N 1
ATOM 870 C CA . LYS A 1 151 ? 23.998 14.837 -14.914 1.000 61.690 129 LYS AAA CA 1
ATOM 871 C C . LYS A 1 151 ? 24.430 13.376 -15.056 1.000 62.030 129 LYS AAA C 1
ATOM 872 O O . LYS A 1 151 ? 25.506 13.145 -15.615 1.000 64.210 129 LYS AAA O 1
ATOM 878 N N . ALA A 1 152 ? 23.627 12.420 -14.593 1.000 60.130 130 ALA AAA N 1
ATOM 879 C CA . ALA A 1 152 ? 23.928 10.973 -14.719 1.000 55.640 130 ALA AAA CA 1
ATOM 880 C C . ALA A 1 152 ? 23.970 10.583 -16.211 1.000 55.890 130 ALA AAA C 1
ATOM 881 O O . ALA A 1 152 ? 23.151 11.094 -16.998 1.000 54.420 130 ALA AAA O 1
ATOM 883 N N . THR A 1 153 ? 24.933 9.745 -16.598 1.000 50.560 131 THR AAA N 1
ATOM 884 C CA . THR A 1 153 ? 25.058 9.150 -17.952 1.000 48.810 131 THR AAA CA 1
ATOM 885 C C . THR A 1 153 ? 23.981 8.065 -18.091 1.000 49.780 131 THR AAA C 1
ATOM 886 O O . THR A 1 153 ? 23.735 7.331 -17.100 1.000 44.370 131 THR AAA O 1
ATOM 890 N N . ILE A 1 154 ? 23.348 7.984 -19.260 1.000 48.830 132 ILE AAA N 1
ATOM 891 C CA . ILE A 1 154 ? 22.555 6.781 -19.638 1.000 46.280 132 ILE AAA CA 1
ATOM 892 C C . ILE A 1 154 ? 23.367 5.945 -20.631 1.000 46.740 132 ILE AAA C 1
ATOM 893 O O . ILE A 1 154 ? 23.762 6.459 -21.701 1.000 50.880 132 ILE AAA O 1
ATOM 898 N N . LEU A 1 155 ? 23.545 4.687 -20.274 1.000 42.250 133 LEU AAA N 1
ATOM 899 C CA . LEU A 1 155 ? 24.028 3.598 -21.153 1.000 48.100 133 LEU AAA CA 1
ATOM 900 C C . LEU A 1 155 ? 22.811 2.821 -21.673 1.000 49.360 133 LEU AAA C 1
ATOM 901 O O . LEU A 1 155 ? 22.244 2.018 -20.903 1.000 45.740 133 LEU AAA O 1
ATOM 906 N N . ALA A 1 156 ? 22.403 3.066 -22.918 1.000 46.120 134 ALA AAA N 1
ATOM 907 C CA . ALA A 1 156 ? 21.178 2.464 -23.491 1.000 47.730 134 ALA AAA CA 1
ATOM 908 C C . ALA A 1 156 ? 21.548 1.438 -24.574 1.000 45.910 134 ALA AAA C 1
ATOM 909 O O . ALA A 1 156 ? 22.578 1.601 -25.279 1.000 40.750 134 ALA AAA O 1
ATOM 911 N N . ASN A 1 157 ? 20.652 0.474 -24.764 1.000 44.920 135 ASN AAA N 1
ATOM 912 C CA . ASN A 1 157 ? 20.671 -0.470 -25.903 1.000 39.030 135 ASN AAA CA 1
ATOM 913 C C . ASN A 1 157 ? 20.391 0.305 -27.188 1.000 38.910 135 ASN AAA C 1
ATOM 914 O O . ASN A 1 157 ? 19.217 0.581 -27.474 1.000 40.120 135 ASN AAA O 1
ATOM 919 N N . GLY A 1 158 ? 21.423 0.598 -27.970 1.000 36.790 136 GLY AAA N 1
ATOM 920 C CA . GLY A 1 158 ? 21.289 1.415 -29.191 1.000 37.400 136 GLY AAA CA 1
ATOM 921 C C . GLY A 1 158 ? 20.450 0.674 -30.220 1.000 39.820 136 GLY AAA C 1
ATOM 922 O O . GLY A 1 158 ? 19.955 1.300 -31.179 1.000 41.840 136 GLY AAA O 1
ATOM 923 N N . ASP A 1 159 ? 20.306 -0.640 -30.034 1.000 40.080 137 ASP AAA N 1
ATOM 924 C CA . ASP A 1 159 ? 19.590 -1.516 -30.999 1.000 38.870 137 ASP AAA CA 1
ATOM 925 C C . ASP A 1 159 ? 18.075 -1.261 -30.856 1.000 41.080 137 ASP AAA C 1
ATOM 926 O O . ASP A 1 159 ? 17.349 -1.582 -31.780 1.000 38.910 137 ASP AAA O 1
ATOM 931 N N . SER A 1 160 ? 17.623 -0.641 -29.762 1.000 41.990 138 SER AAA N 1
ATOM 932 C CA . SER A 1 160 ? 16.191 -0.328 -29.525 1.000 44.960 138 SER AAA CA 1
ATOM 933 C C . SER A 1 160 ? 15.875 1.041 -30.115 1.000 43.350 138 SER AAA C 1
ATOM 934 O O . SER A 1 160 ? 16.411 2.051 -29.669 1.000 46.880 138 SER AAA O 1
ATOM 937 N N . PRO A 1 161 ? 15.023 1.108 -31.166 1.000 44.720 139 PRO AAA N 1
ATOM 938 C CA . PRO A 1 161 ? 14.649 2.379 -31.785 1.000 45.840 139 PRO AAA CA 1
ATOM 939 C C . PRO A 1 161 ? 13.982 3.384 -30.822 1.000 46.380 139 PRO AAA C 1
ATOM 940 O O . PRO A 1 161 ? 14.038 4.572 -31.071 1.000 49.970 139 PRO AAA O 1
ATOM 944 N N A ILE A 1 162 ? 13.332 2.868 -29.779 0.710 46.170 140 ILE AAA N 1
ATOM 945 N N B ILE A 1 162 ? 13.363 2.908 -29.743 0.290 46.660 140 ILE AAA N 1
ATOM 946 C CA A ILE A 1 162 ? 12.674 3.668 -28.703 0.710 53.000 140 ILE AAA CA 1
ATOM 947 C CA B ILE A 1 162 ? 12.657 3.787 -28.765 0.290 48.940 140 ILE AAA CA 1
ATOM 948 C C A ILE A 1 162 ? 13.733 4.579 -28.067 0.710 54.020 140 ILE AAA C 1
ATOM 949 C C B ILE A 1 162 ? 13.682 4.500 -27.869 0.290 48.810 140 ILE AAA C 1
ATOM 950 O O A ILE A 1 162 ? 13.437 5.768 -27.850 0.710 44.640 140 ILE AAA O 1
ATOM 951 O O B ILE A 1 162 ? 13.283 5.470 -27.194 0.290 43.220 140 ILE AAA O 1
ATOM 960 N N . PHE A 1 163 ? 14.948 4.060 -27.852 1.000 45.040 141 PHE AAA N 1
ATOM 961 C CA . PHE A 1 163 ? 16.021 4.782 -27.117 1.000 46.890 141 PHE AAA CA 1
ATOM 962 C C . PHE A 1 163 ? 16.672 5.872 -28.000 1.000 43.010 141 PHE AAA C 1
ATOM 963 O O . PHE A 1 163 ? 17.539 6.585 -27.534 1.000 47.210 141 PHE AAA O 1
ATOM 971 N N . SER A 1 164 ? 16.213 6.070 -29.226 1.000 46.440 142 SER AAA N 1
ATOM 972 C CA . SER A 1 164 ? 16.622 7.204 -30.088 1.000 45.530 142 SER AAA CA 1
ATOM 973 C C . SER A 1 164 ? 15.382 8.015 -30.474 1.000 47.030 142 SER AAA C 1
ATOM 974 O O . SER A 1 164 ? 15.466 8.758 -31.449 1.000 57.290 142 SER AAA O 1
ATOM 977 N N . SER A 1 165 ? 14.245 7.833 -29.793 1.000 49.360 143 SER AAA N 1
ATOM 978 C CA . SER A 1 165 ? 12.946 8.424 -30.215 1.000 55.260 143 SER AAA CA 1
ATOM 979 C C . SER A 1 165 ? 12.782 9.860 -29.702 1.000 59.910 143 SER AAA C 1
ATOM 980 O O . SER A 1 165 ? 11.987 10.579 -30.293 1.000 62.760 143 SER AAA O 1
ATOM 983 N N . LYS A 1 166 ? 13.520 10.251 -28.667 1.000 63.650 144 LYS AAA N 1
ATOM 984 C CA . LYS A 1 166 ? 13.306 11.506 -27.902 1.000 70.260 144 LYS AAA CA 1
ATOM 985 C C . LYS A 1 166 ? 14.627 12.254 -27.715 1.000 64.970 144 LYS AAA C 1
ATOM 986 O O . LYS A 1 166 ? 15.630 11.592 -27.456 1.000 65.470 144 LYS AAA O 1
ATOM 992 N N . ASP A 1 167 ? 14.604 13.586 -27.813 1.000 65.360 145 ASP AAA N 1
ATOM 993 C CA . ASP A 1 167 ? 15.658 14.479 -27.262 1.000 71.560 145 ASP AAA CA 1
ATOM 994 C C . ASP A 1 167 ? 15.761 14.186 -25.761 1.000 64.640 145 ASP AAA C 1
ATOM 995 O O . ASP A 1 167 ? 14.722 14.197 -25.069 1.000 63.770 145 ASP AAA O 1
ATOM 1000 N N . ILE A 1 168 ? 16.950 13.826 -25.298 1.000 59.420 146 ILE AAA N 1
ATOM 1001 C CA . ILE A 1 168 ? 17.213 13.439 -23.884 1.000 60.020 146 ILE AAA CA 1
ATOM 1002 C C . ILE A 1 168 ? 18.185 14.481 -23.323 1.000 61.430 146 ILE AAA C 1
ATOM 1003 O O . ILE A 1 168 ? 19.095 14.918 -24.063 1.000 63.300 146 ILE AAA O 1
ATOM 1008 N N . VAL A 1 169 ? 17.989 14.878 -22.067 1.000 60.510 147 VAL AAA N 1
ATOM 1009 C CA . VAL A 1 169 ? 18.838 15.901 -21.383 1.000 68.220 147 VAL AAA CA 1
ATOM 1010 C C . VAL A 1 169 ? 20.128 15.233 -20.907 1.000 57.480 147 VAL AAA C 1
ATOM 1011 O O . VAL A 1 169 ? 21.195 15.829 -21.093 1.000 60.680 147 VAL AAA O 1
ATOM 1015 N N . ASN A 1 170 ? 20.016 14.071 -20.264 1.000 51.170 148 ASN AAA N 1
ATOM 1016 C CA . ASN A 1 170 ? 21.188 13.290 -19.799 1.000 50.840 148 ASN AAA CA 1
ATOM 1017 C C . ASN A 1 170 ? 22.121 13.005 -20.976 1.000 50.950 148 ASN AAA C 1
ATOM 1018 O O . ASN A 1 170 ? 21.663 12.839 -22.117 1.000 48.010 148 ASN AAA O 1
ATOM 1023 N N . PRO A 1 171 ? 23.444 12.903 -20.715 1.000 53.780 149 PRO AAA N 1
ATOM 1024 C CA . PRO A 1 171 ? 24.381 12.316 -21.674 1.000 55.580 149 PRO AAA CA 1
ATOM 1025 C C . PRO A 1 171 ? 24.066 10.822 -21.879 1.000 55.020 149 PRO AAA C 1
ATOM 1026 O O . PRO A 1 171 ? 23.729 10.119 -20.919 1.000 50.860 149 PRO AAA O 1
ATOM 1030 N N . VAL A 1 172 ? 24.128 10.384 -23.138 1.000 51.580 150 VAL AAA N 1
ATOM 1031 C CA . VAL A 1 172 ? 23.757 9.004 -23.548 1.000 51.750 150 VAL AAA CA 1
ATOM 1032 C C . VAL A 1 172 ? 24.926 8.367 -24.303 1.000 47.980 150 VAL AAA C 1
ATOM 1033 O O . VAL A 1 172 ? 25.405 8.951 -25.275 1.000 46.820 150 VAL AAA O 1
ATOM 1037 N N . GLN A 1 173 ? 25.301 7.176 -23.887 1.000 45.270 151 GLN AAA N 1
ATOM 1038 C CA . GLN A 1 173 ? 26.127 6.238 -24.677 1.000 47.760 151 GLN AAA CA 1
ATOM 1039 C C . GLN A 1 173 ? 25.293 5.013 -25.066 1.000 49.360 151 GLN AAA C 1
ATOM 1040 O O . GLN A 1 173 ? 24.350 4.641 -24.323 1.000 49.610 151 GLN AAA O 1
ATOM 1046 N N . TYR A 1 174 ? 25.680 4.345 -26.150 1.000 42.600 152 TYR AAA N 1
ATOM 1047 C CA . TYR A 1 174 ? 24.912 3.221 -26.714 1.000 44.800 152 TYR AAA CA 1
ATOM 1048 C C . TYR A 1 174 ? 25.784 1.981 -26.847 1.000 47.120 152 TYR AAA C 1
ATOM 1049 O O . TYR A 1 174 ? 26.945 2.082 -27.287 1.000 45.260 152 TYR AAA O 1
ATOM 1058 N N . TYR A 1 175 ? 25.194 0.836 -26.526 1.000 43.010 153 TYR AAA N 1
ATOM 1059 C CA . TYR A 1 175 ? 25.756 -0.509 -26.803 1.000 42.890 153 TYR AAA CA 1
ATOM 1060 C C . TYR A 1 175 ? 24.853 -1.215 -27.818 1.000 40.570 153 TYR AAA C 1
ATOM 1061 O O . TYR A 1 175 ? 23.638 -0.952 -27.854 1.000 41.840 153 TYR AAA O 1
ATOM 1070 N N . GLY A 1 176 ? 25.406 -2.164 -28.564 1.000 42.410 154 GLY AAA N 1
ATOM 1071 C CA . GLY A 1 176 ? 24.623 -2.959 -29.524 1.000 42.610 154 GLY AAA CA 1
ATOM 1072 C C . GLY A 1 176 ? 25.457 -3.906 -30.354 1.000 43.210 154 GLY AAA C 1
ATOM 1073 O O . GLY A 1 176 ? 26.698 -4.021 -30.147 1.000 42.990 154 GLY AAA O 1
ATOM 1074 N N . PHE A 1 177 ? 24.796 -4.566 -31.309 1.000 44.590 155 PHE AAA N 1
ATOM 1075 C CA . PHE A 1 177 ? 25.481 -5.539 -32.197 1.000 43.630 155 PHE AAA CA 1
ATOM 1076 C C . PHE A 1 177 ? 25.993 -4.809 -33.440 1.000 43.930 155 PHE AAA C 1
ATOM 1077 O O . PHE A 1 177 ? 25.173 -4.265 -34.189 1.000 46.050 155 PHE AAA O 1
ATOM 1085 N N . ASP A 1 178 ? 27.309 -4.795 -33.646 1.000 41.820 156 ASP AAA N 1
ATOM 1086 C CA . ASP A 1 178 ? 27.902 -4.172 -34.858 1.000 44.660 156 ASP AAA CA 1
ATOM 1087 C C . ASP A 1 178 ? 28.526 -5.279 -35.710 1.000 43.500 156 ASP AAA C 1
ATOM 1088 O O . ASP A 1 178 ? 29.709 -5.156 -36.062 1.000 47.580 156 ASP AAA O 1
ATOM 1093 N N . THR A 1 179 ? 27.746 -6.311 -36.031 1.000 47.700 157 THR AAA N 1
ATOM 1094 C CA . THR A 1 179 ? 28.250 -7.457 -36.830 1.000 48.890 157 THR AAA CA 1
ATOM 1095 C C . THR A 1 179 ? 28.003 -7.172 -38.320 1.000 50.760 157 THR AAA C 1
ATOM 1096 O O . THR A 1 179 ? 27.662 -6.027 -38.634 1.000 47.640 157 THR AAA O 1
ATOM 1100 N N . ALA A 1 180 ? 28.184 -8.164 -39.202 1.000 53.010 158 ALA AAA N 1
ATOM 1101 C CA . ALA A 1 180 ? 28.010 -7.927 -40.645 1.000 51.890 158 ALA AAA CA 1
ATOM 1102 C C . ALA A 1 180 ? 26.581 -7.418 -40.910 1.000 49.270 158 ALA AAA C 1
ATOM 1103 O O . ALA A 1 180 ? 25.639 -7.964 -40.344 1.000 52.640 158 ALA AAA O 1
ATOM 1105 N N . LYS A 1 181 ? 26.445 -6.380 -41.745 1.000 44.600 159 LYS AAA N 1
ATOM 1106 C CA . LYS A 1 181 ? 25.150 -5.784 -42.159 1.000 44.250 159 LYS AAA CA 1
ATOM 1107 C C . LYS A 1 181 ? 24.751 -6.365 -43.516 1.000 44.830 159 LYS AAA C 1
ATOM 1108 O O . LYS A 1 181 ? 25.613 -6.721 -44.294 1.000 42.610 159 LYS AAA O 1
ATOM 1114 N N . HIS A 1 182 ? 23.460 -6.425 -43.784 1.000 43.770 160 HIS AAA N 1
ATOM 1115 C CA . HIS A 1 182 ? 22.874 -6.774 -45.100 1.000 44.840 160 HIS AAA CA 1
ATOM 1116 C C . HIS A 1 182 ? 22.052 -5.570 -45.559 1.000 47.110 160 HIS AAA C 1
ATOM 1117 O O . HIS A 1 182 ? 21.909 -4.632 -44.779 1.000 43.060 160 HIS AAA O 1
ATOM 1124 N N . ALA A 1 183 ? 21.468 -5.601 -46.750 1.000 47.470 161 ALA AAA N 1
ATOM 1125 C CA . ALA A 1 183 ? 20.616 -4.498 -47.229 1.000 47.200 161 ALA AAA CA 1
ATOM 1126 C C . ALA A 1 183 ? 19.395 -4.407 -46.321 1.000 49.110 161 ALA AAA C 1
ATOM 1127 O O . ALA A 1 183 ? 18.988 -5.399 -45.716 1.000 48.460 161 ALA AAA O 1
ATOM 1129 N N . PRO A 1 184 ? 18.800 -3.200 -46.212 1.000 48.750 162 PRO AAA N 1
ATOM 1130 C CA . PRO A 1 184 ? 17.629 -2.984 -45.366 1.000 49.530 162 PRO AAA CA 1
ATOM 1131 C C . PRO A 1 184 ? 16.511 -3.986 -45.675 1.000 46.660 162 PRO AAA C 1
ATOM 1132 O O . PRO A 1 184 ? 16.208 -4.160 -46.811 1.000 45.280 162 PRO AAA O 1
ATOM 1136 N N . GLN A 1 185 ? 15.977 -4.659 -44.651 1.000 46.840 163 GLN AAA N 1
ATOM 1137 C CA . GLN A 1 185 ? 14.828 -5.582 -44.785 1.000 49.490 163 GLN AAA CA 1
ATOM 1138 C C . GLN A 1 185 ? 13.827 -5.221 -43.688 1.000 43.840 163 GLN AAA C 1
ATOM 1139 O O . GLN A 1 185 ? 14.242 -4.840 -42.569 1.000 45.500 163 GLN AAA O 1
ATOM 1145 N N . LEU A 1 186 ? 12.554 -5.438 -43.955 1.000 40.170 164 LEU AAA N 1
ATOM 1146 C CA . LEU A 1 186 ? 11.500 -5.395 -42.916 1.000 45.190 164 LEU AAA CA 1
ATOM 1147 C C . LEU A 1 186 ? 11.722 -6.517 -41.910 1.000 39.040 164 LEU AAA C 1
ATOM 1148 O O . LEU A 1 186 ? 12.103 -7.602 -42.303 1.000 48.450 164 LEU AAA O 1
ATOM 1153 N N . ALA A 1 187 ? 11.459 -6.226 -40.645 1.000 40.270 165 ALA AAA N 1
ATOM 1154 C CA . ALA A 1 187 ? 11.345 -7.220 -39.576 1.000 42.580 165 ALA AAA CA 1
ATOM 1155 C C . ALA A 1 187 ? 10.101 -8.065 -39.871 1.000 43.460 165 ALA AAA C 1
ATOM 1156 O O . ALA A 1 187 ? 9.265 -7.643 -40.698 1.000 44.130 165 ALA AAA O 1
ATOM 1158 N N . HIS A 1 188 ? 9.993 -9.235 -39.254 1.000 46.310 166 HIS AAA N 1
ATOM 1159 C CA . HIS A 1 188 ? 8.830 -10.140 -39.445 1.000 44.620 166 HIS AAA CA 1
ATOM 1160 C C . HIS A 1 188 ? 7.572 -9.297 -39.186 1.000 41.820 166 HIS AAA C 1
ATOM 1161 O O . HIS A 1 188 ? 7.578 -8.490 -38.229 1.000 41.130 166 HIS AAA O 1
ATOM 1168 N N . TYR A 1 189 ? 6.514 -9.501 -39.963 1.000 40.420 167 TYR AAA N 1
ATOM 1169 C CA . TYR A 1 189 ? 5.255 -8.715 -39.885 1.000 39.270 167 TYR AAA CA 1
ATOM 1170 C C . TYR A 1 189 ? 4.568 -8.782 -38.502 1.000 38.820 167 TYR AAA C 1
ATOM 1171 O O . TYR A 1 189 ? 3.750 -7.900 -38.193 1.000 43.470 167 TYR AAA O 1
ATOM 1180 N N . ASN A 1 190 ? 4.857 -9.767 -37.650 1.000 42.000 168 ASN AAA N 1
ATOM 1181 C CA . ASN A 1 190 ? 4.278 -9.797 -36.282 1.000 42.210 168 ASN AAA CA 1
ATOM 1182 C C . ASN A 1 190 ? 5.133 -8.994 -35.290 1.000 43.580 168 ASN AAA C 1
ATOM 1183 O O . ASN A 1 190 ? 4.748 -8.896 -34.128 1.000 43.120 168 ASN AAA O 1
ATOM 1188 N N . THR A 1 191 ? 6.205 -8.359 -35.716 1.000 41.770 169 THR AAA N 1
ATOM 1189 C CA . THR A 1 191 ? 7.035 -7.543 -34.793 1.000 42.710 169 THR AAA CA 1
ATOM 1190 C C . THR A 1 191 ? 6.286 -6.255 -34.416 1.000 41.230 169 THR AAA C 1
ATOM 1191 O O . THR A 1 191 ? 5.727 -5.601 -35.330 1.000 45.220 169 THR AAA O 1
ATOM 1195 N N . GLU A 1 192 ? 6.335 -5.903 -33.125 1.000 42.790 170 GLU AAA N 1
ATOM 1196 C CA . GLU A 1 192 ? 5.775 -4.665 -32.529 1.000 43.210 170 GLU AAA CA 1
ATOM 1197 C C . GLU A 1 192 ? 6.837 -3.559 -32.533 1.000 45.800 170 GLU AAA C 1
ATOM 1198 O O . GLU A 1 192 ? 8.038 -3.879 -32.552 1.000 41.350 170 GLU AAA O 1
ATOM 1204 N N . GLY A 1 193 ? 6.389 -2.301 -32.554 1.000 45.590 171 GLY AAA N 1
ATOM 1205 C CA . GLY A 1 193 ? 7.221 -1.100 -32.363 1.000 41.410 171 GLY AAA CA 1
ATOM 1206 C C . GLY A 1 193 ? 8.182 -0.850 -33.498 1.000 42.780 171 GLY AAA C 1
ATOM 1207 O O . GLY A 1 193 ? 9.365 -0.514 -33.239 1.000 46.110 171 GLY AAA O 1
ATOM 1208 N N . ILE A 1 194 ? 7.687 -0.881 -34.728 1.000 40.880 172 ILE AAA N 1
ATOM 1209 C CA . ILE A 1 194 ? 8.567 -0.739 -35.917 1.000 42.600 172 ILE AAA CA 1
ATOM 1210 C C . ILE A 1 194 ? 8.215 0.532 -36.703 1.000 43.190 172 ILE AAA C 1
ATOM 1211 O O . ILE A 1 194 ? 8.758 0.722 -37.803 1.000 43.830 172 ILE AAA O 1
ATOM 1216 N N . LEU A 1 195 ? 7.438 1.440 -36.126 1.000 43.960 173 LEU AAA N 1
ATOM 1217 C CA . LEU A 1 195 ? 7.152 2.758 -36.771 1.000 44.780 173 LEU AAA CA 1
ATOM 1218 C C . LEU A 1 195 ? 8.287 3.754 -36.451 1.000 41.170 173 LEU AAA C 1
ATOM 1219 O O . LEU A 1 195 ? 8.754 3.763 -35.327 1.000 44.770 173 LEU AAA O 1
ATOM 1224 N N . CYS A 1 196 ? 8.774 4.499 -37.440 1.000 45.120 174 CYS AAA N 1
ATOM 1225 C CA . CYS A 1 196 ? 9.760 5.591 -37.242 1.000 46.470 174 CYS AAA CA 1
ATOM 1226 C C . CYS A 1 196 ? 9.152 6.595 -36.267 1.000 48.200 174 CYS AAA C 1
ATOM 1227 O O . CYS A 1 196 ? 8.087 7.134 -36.513 1.000 46.620 174 CYS AAA O 1
ATOM 1230 N N . PRO A 1 197 ? 9.795 6.895 -35.126 1.000 48.500 175 PRO AAA N 1
ATOM 1231 C CA . PRO A 1 197 ? 9.251 7.898 -34.227 1.000 49.690 175 PRO AAA CA 1
ATOM 1232 C C . PRO A 1 197 ? 9.315 9.324 -34.803 1.000 48.310 175 PRO AAA C 1
ATOM 1233 O O . PRO A 1 197 ? 8.676 10.151 -34.263 1.000 54.190 175 PRO AAA O 1
ATOM 1237 N N . LYS A 1 198 ? 10.037 9.574 -35.892 1.000 52.310 176 LYS AAA N 1
ATOM 1238 C CA . LYS A 1 198 ? 10.143 10.934 -36.484 1.000 52.840 176 LYS AAA CA 1
ATOM 1239 C C . LYS A 1 198 ? 9.091 11.135 -37.586 1.000 54.490 176 LYS AAA C 1
ATOM 1240 O O . LYS A 1 198 ? 8.474 12.203 -37.587 1.000 54.150 176 LYS AAA O 1
ATOM 1246 N N . CYS A 1 199 ? 8.899 10.179 -38.492 1.000 49.100 177 CYS AAA N 1
ATOM 1247 C CA . CYS A 1 199 ? 8.090 10.378 -39.728 1.000 46.720 177 CYS AAA CA 1
ATOM 1248 C C . CYS A 1 199 ? 6.931 9.372 -39.888 1.000 46.470 177 CYS AAA C 1
ATOM 1249 O O . CYS A 1 199 ? 6.208 9.491 -40.916 1.000 49.130 177 CYS AAA O 1
ATOM 1252 N N . GLU A 1 200 ? 6.772 8.398 -38.982 1.000 45.510 178 GLU AAA N 1
ATOM 1253 C CA . GLU A 1 200 ? 5.630 7.434 -38.944 1.000 49.650 178 GLU AAA CA 1
ATOM 1254 C C . GLU A 1 200 ? 5.604 6.515 -40.181 1.000 50.410 178 GLU AAA C 1
ATOM 1255 O O . GLU A 1 200 ? 4.547 5.892 -40.493 1.000 46.170 178 GLU AAA O 1
ATOM 1261 N N . HIS A 1 201 ? 6.751 6.344 -40.829 1.000 49.640 179 HIS AAA N 1
ATOM 1262 C CA . HIS A 1 201 ? 6.938 5.287 -41.847 1.000 43.980 179 HIS AAA CA 1
ATOM 1263 C C . HIS A 1 201 ? 7.464 4.031 -41.125 1.000 43.040 179 HIS AAA C 1
ATOM 1264 O O . HIS A 1 201 ? 7.814 4.100 -39.937 1.000 43.800 179 HIS AAA O 1
ATOM 1271 N N A ILE A 1 202 ? 7.510 2.896 -41.824 0.690 46.340 180 ILE AAA N 1
ATOM 1272 N N B ILE A 1 202 ? 7.457 2.908 -41.842 0.310 43.250 180 ILE AAA N 1
ATOM 1273 C CA A ILE A 1 202 ? 7.906 1.574 -41.251 0.690 42.000 180 ILE AAA CA 1
ATOM 1274 C CA B ILE A 1 202 ? 7.949 1.585 -41.363 0.310 40.400 180 ILE AAA CA 1
ATOM 1275 C C A ILE A 1 202 ? 9.429 1.419 -41.370 0.690 40.870 180 ILE AAA C 1
ATOM 1276 C C B ILE A 1 202 ? 9.479 1.629 -41.335 0.310 40.290 180 ILE AAA C 1
ATOM 1277 O O A ILE A 1 202 ? 9.965 1.435 -42.507 0.690 37.370 180 ILE AAA O 1
ATOM 1278 O O B ILE A 1 202 ? 10.081 2.105 -42.310 0.310 40.290 180 ILE AAA O 1
ATOM 1287 N N . LEU A 1 203 ? 10.080 1.199 -40.231 1.000 40.050 181 LEU AAA N 1
ATOM 1288 C CA . LEU A 1 203 ? 11.541 1.011 -40.135 1.000 42.730 181 LEU AAA CA 1
ATOM 1289 C C . LEU A 1 203 ? 11.924 -0.281 -40.836 1.000 43.520 181 LEU AAA C 1
ATOM 1290 O O . LEU A 1 203 ? 11.129 -1.231 -40.835 1.000 43.040 181 LEU AAA O 1
ATOM 1295 N N . GLN A 1 204 ? 13.146 -0.298 -41.345 1.000 39.400 182 GLN AAA N 1
ATOM 1296 C CA . GLN A 1 204 ? 13.785 -1.517 -41.873 1.000 40.970 182 GLN AAA CA 1
ATOM 1297 C C . GLN A 1 204 ? 15.091 -1.713 -41.121 1.000 42.600 182 GLN AAA C 1
ATOM 1298 O O . GLN A 1 204 ? 15.415 -0.865 -40.263 1.000 41.080 182 GLN AAA O 1
ATOM 1304 N N . TYR A 1 205 ? 15.741 -2.846 -41.372 1.000 43.490 183 TYR AAA N 1
ATOM 1305 C CA . TYR A 1 205 ? 16.850 -3.371 -40.538 1.000 45.240 183 TYR AAA CA 1
ATOM 1306 C C . TYR A 1 205 ? 17.962 -3.856 -41.464 1.000 46.080 183 TYR AAA C 1
ATOM 1307 O O . TYR A 1 205 ? 17.667 -4.554 -42.447 1.000 47.610 183 TYR AAA O 1
ATOM 1316 N N . ARG A 1 206 ? 19.192 -3.433 -41.184 1.000 44.010 184 ARG AAA N 1
ATOM 1317 C CA . ARG A 1 206 ? 20.415 -3.948 -41.854 1.000 47.260 184 ARG AAA CA 1
ATOM 1318 C C . ARG A 1 206 ? 20.934 -5.128 -41.039 1.000 45.680 184 ARG AAA C 1
ATOM 1319 O O . ARG A 1 206 ? 21.878 -5.784 -41.469 1.000 47.630 184 ARG AAA O 1
ATOM 1327 N N . LEU A 1 207 ? 20.328 -5.330 -39.875 1.000 41.900 185 LEU AAA N 1
ATOM 1328 C CA . LEU A 1 207 ? 20.607 -6.435 -38.948 1.000 45.070 185 LEU AAA CA 1
ATOM 1329 C C . LEU A 1 207 ? 19.431 -6.462 -37.988 1.000 41.020 185 LEU AAA C 1
ATOM 1330 O O . LEU A 1 207 ? 19.087 -5.399 -37.480 1.000 43.040 185 LEU AAA O 1
ATOM 1335 N N . ASN A 1 208 ? 18.864 -7.628 -37.730 1.000 38.850 186 ASN AAA N 1
ATOM 1336 C CA . ASN A 1 208 ? 17.742 -7.774 -36.764 1.000 44.070 186 ASN AAA CA 1
ATOM 1337 C C . ASN A 1 208 ? 18.107 -8.937 -35.858 1.000 42.380 186 ASN AAA C 1
ATOM 1338 O O . ASN A 1 208 ? 18.443 -9.992 -36.355 1.000 47.450 186 ASN AAA O 1
ATOM 1343 N N . THR A 1 209 ? 18.070 -8.742 -34.554 1.000 43.750 187 THR AAA N 1
ATOM 1344 C CA . THR A 1 209 ? 18.371 -9.822 -33.597 1.000 41.940 187 THR AAA CA 1
ATOM 1345 C C . THR A 1 209 ? 17.064 -10.471 -33.188 1.000 43.300 187 THR AAA C 1
ATOM 1346 O O . THR A 1 209 ? 16.793 -11.612 -33.640 1.000 51.010 187 THR AAA O 1
ATOM 1350 N N . TYR A 1 210 ? 16.269 -9.776 -32.378 1.000 45.500 188 TYR AAA N 1
ATOM 1351 C CA . TYR A 1 210 ? 14.892 -10.218 -32.067 1.000 45.350 188 TYR AAA CA 1
ATOM 1352 C C . TYR A 1 210 ? 14.006 -8.990 -31.862 1.000 45.310 188 TYR AAA C 1
ATOM 1353 O O . TYR A 1 210 ? 14.509 -7.845 -31.700 1.000 43.340 188 TYR AAA O 1
ATOM 1362 N N . ALA A 1 211 ? 12.696 -9.233 -31.898 1.000 44.230 189 ALA AAA N 1
ATOM 1363 C CA . ALA A 1 211 ? 11.678 -8.175 -31.792 1.000 42.370 189 ALA AAA CA 1
ATOM 1364 C C . ALA A 1 211 ? 12.091 -7.020 -32.724 1.000 40.140 189 ALA AAA C 1
ATOM 1365 O O . ALA A 1 211 ? 12.493 -7.275 -33.892 1.000 41.190 189 ALA AAA O 1
ATOM 1367 N N . ASN A 1 212 ? 12.028 -5.790 -32.239 1.000 37.890 190 ASN AAA N 1
ATOM 1368 C CA . ASN A 1 212 ? 12.369 -4.581 -33.037 1.000 41.580 190 ASN AAA CA 1
ATOM 1369 C C . ASN A 1 212 ? 13.832 -4.167 -32.818 1.000 39.950 190 ASN AAA C 1
ATOM 1370 O O . ASN A 1 212 ? 14.165 -3.031 -33.231 1.000 38.660 190 ASN AAA O 1
ATOM 1375 N N . LEU A 1 213 ? 14.708 -5.059 -32.330 1.000 40.340 191 LEU AAA N 1
ATOM 1376 C CA . LEU A 1 213 ? 16.128 -4.685 -32.054 1.000 39.350 191 LEU AAA CA 1
ATOM 1377 C C . LEU A 1 213 ? 16.997 -4.912 -33.297 1.000 39.340 191 LEU AAA C 1
ATOM 1378 O O . LEU A 1 213 ? 16.949 -5.999 -33.909 1.000 39.560 191 LEU AAA O 1
ATOM 1383 N N . GLY A 1 214 ? 17.857 -3.958 -33.599 1.000 43.140 192 GLY AAA N 1
ATOM 1384 C CA . GLY A 1 214 ? 18.947 -4.193 -34.556 1.000 41.090 192 GLY AAA CA 1
ATOM 1385 C C . GLY A 1 214 ? 19.454 -2.886 -35.112 1.000 44.000 192 GLY AAA C 1
ATOM 1386 O O . GLY A 1 214 ? 19.286 -1.826 -34.463 1.000 46.350 192 GLY AAA O 1
ATOM 1387 N N . ASP A 1 215 ? 20.093 -2.953 -36.266 1.000 43.320 193 ASP AAA N 1
ATOM 1388 C CA . ASP A 1 215 ? 20.582 -1.764 -36.994 1.000 43.100 193 ASP AAA CA 1
ATOM 1389 C C . ASP A 1 215 ? 19.407 -1.228 -37.820 1.000 42.330 193 ASP AAA C 1
ATOM 1390 O O . ASP A 1 215 ? 19.370 -1.456 -39.027 1.000 42.220 193 ASP AAA O 1
ATOM 1395 N N . PHE A 1 216 ? 18.491 -0.532 -37.156 1.000 43.750 194 PHE AAA N 1
ATOM 1396 C CA . PHE A 1 216 ? 17.270 0.061 -37.751 1.000 43.480 194 PHE AAA CA 1
ATOM 1397 C C . PHE A 1 216 ? 17.646 1.290 -38.572 1.000 42.080 194 PHE AAA C 1
ATOM 1398 O O . PHE A 1 216 ? 18.603 2.007 -38.284 1.000 40.360 194 PHE AAA O 1
ATOM 1406 N N . VAL A 1 217 ? 16.844 1.523 -39.588 1.000 43.310 195 VAL AAA N 1
ATOM 1407 C CA . VAL A 1 217 ? 17.040 2.618 -40.561 1.000 45.180 195 VAL AAA CA 1
ATOM 1408 C C . VAL A 1 217 ? 15.661 2.941 -41.119 1.000 45.620 195 VAL AAA C 1
ATOM 1409 O O . VAL A 1 217 ? 14.943 1.995 -41.487 1.000 46.380 195 VAL AAA O 1
ATOM 1413 N N . CYS A 1 218 ? 15.326 4.225 -41.184 1.000 44.800 196 CYS AAA N 1
ATOM 1414 C CA . CYS A 1 218 ? 14.139 4.744 -41.912 1.000 47.400 196 CYS AAA CA 1
ATOM 1415 C C . CYS A 1 218 ? 14.589 5.074 -43.330 1.000 45.180 196 CYS AAA C 1
ATOM 1416 O O . CYS A 1 218 ? 15.591 5.767 -43.468 1.000 48.800 196 CYS AAA O 1
ATOM 1419 N N . LEU A 1 219 ? 13.857 4.571 -44.321 1.000 47.150 197 LEU AAA N 1
ATOM 1420 C CA . LEU A 1 219 ? 14.117 4.803 -45.762 1.000 50.130 197 LEU AAA CA 1
ATOM 1421 C C . LEU A 1 219 ? 13.435 6.113 -46.182 1.000 47.940 197 LEU AAA C 1
ATOM 1422 O O . LEU A 1 219 ? 13.791 6.637 -47.241 1.000 50.100 197 LEU AAA O 1
ATOM 1427 N N . ASN A 1 220 ? 12.598 6.687 -45.321 1.000 50.120 198 ASN AAA N 1
ATOM 1428 C CA . ASN A 1 220 ? 11.840 7.916 -45.653 1.000 52.810 198 ASN AAA CA 1
ATOM 1429 C C . ASN A 1 220 ? 12.549 9.153 -45.091 1.000 54.060 198 ASN AAA C 1
ATOM 1430 O O . ASN A 1 220 ? 12.479 10.214 -45.741 1.000 58.870 198 ASN AAA O 1
ATOM 1435 N N . CYS A 1 221 ? 13.137 9.058 -43.901 1.000 47.780 199 CYS AAA N 1
ATOM 1436 C CA . CYS A 1 221 ? 13.803 10.208 -43.234 1.000 46.940 199 CYS AAA CA 1
ATOM 1437 C C . CYS A 1 221 ? 15.217 9.794 -42.822 1.000 52.230 199 CYS AAA C 1
ATOM 1438 O O . CYS A 1 221 ? 15.661 8.674 -43.201 1.000 51.060 199 CYS AAA O 1
ATOM 1441 N N . GLN A 1 222 ? 15.896 10.686 -42.096 1.000 52.280 200 GLN AAA N 1
ATOM 1442 C CA . GLN A 1 222 ? 17.312 10.514 -41.676 1.000 59.110 200 GLN AAA CA 1
ATOM 1443 C C . GLN A 1 222 ? 17.404 9.519 -40.514 1.000 53.520 200 GLN AAA C 1
ATOM 1444 O O . GLN A 1 222 ? 18.495 9.027 -40.285 1.000 56.230 200 GLN AAA O 1
ATOM 1450 N N . PHE A 1 223 ? 16.321 9.239 -39.782 1.000 46.370 201 PHE AAA N 1
ATOM 1451 C CA . PHE A 1 223 ? 16.392 8.456 -38.525 1.000 47.280 201 PHE AAA CA 1
ATOM 1452 C C . PHE A 1 223 ? 17.065 7.090 -38.806 1.000 47.740 201 PHE AAA C 1
ATOM 1453 O O . PHE A 1 223 ? 16.779 6.405 -39.814 1.000 47.600 201 PHE AAA O 1
ATOM 1461 N N . GLN A 1 224 ? 18.026 6.707 -37.967 1.000 47.060 202 GLN AAA N 1
ATOM 1462 C CA . GLN A 1 224 ? 18.701 5.387 -38.056 1.000 42.870 202 GLN AAA CA 1
ATOM 1463 C C . GLN A 1 224 ? 19.383 5.132 -36.731 1.000 42.000 202 GLN AAA C 1
ATOM 1464 O O . GLN A 1 224 ? 19.458 6.082 -35.945 1.000 48.270 202 GLN AAA O 1
ATOM 1470 N N . ARG A 1 225 ? 19.896 3.923 -36.522 1.000 42.400 203 ARG AAA N 1
ATOM 1471 C CA . ARG A 1 225 ? 20.568 3.575 -35.252 1.000 44.190 203 ARG AAA CA 1
ATOM 1472 C C . ARG A 1 225 ? 21.758 4.515 -35.055 1.000 47.060 203 ARG AAA C 1
ATOM 1473 O O . ARG A 1 225 ? 22.493 4.797 -35.990 1.000 41.390 203 ARG AAA O 1
ATOM 1481 N N . PRO A 1 226 ? 21.975 5.065 -33.851 1.000 44.530 204 PRO AAA N 1
ATOM 1482 C CA . PRO A 1 226 ? 23.148 5.905 -33.618 1.000 47.510 204 PRO AAA CA 1
ATOM 1483 C C . PRO A 1 226 ? 24.451 5.083 -33.617 1.000 45.320 204 PRO AAA C 1
ATOM 1484 O O . PRO A 1 226 ? 24.398 3.857 -33.476 1.000 47.390 204 PRO AAA O 1
ATOM 1488 N N . THR A 1 227 ? 25.591 5.752 -33.798 1.000 45.560 205 THR AAA N 1
ATOM 1489 C CA . THR A 1 227 ? 26.938 5.144 -33.631 1.000 47.390 205 THR AAA CA 1
ATOM 1490 C C . THR A 1 227 ? 26.985 4.510 -32.245 1.000 43.710 205 THR AAA C 1
ATOM 1491 O O . THR A 1 227 ? 26.547 5.152 -31.290 1.000 45.340 205 THR AAA O 1
ATOM 1495 N N . LEU A 1 228 ? 27.435 3.268 -32.173 1.000 40.760 206 LEU AAA N 1
ATOM 1496 C CA . LEU A 1 228 ? 27.508 2.522 -30.902 1.000 42.660 206 LEU AAA CA 1
ATOM 1497 C C . LEU A 1 228 ? 28.842 2.878 -30.256 1.000 43.820 206 LEU AAA C 1
ATOM 1498 O O . LEU A 1 228 ? 29.842 2.899 -30.965 1.000 46.210 206 LEU AAA O 1
ATOM 1503 N N . ASP A 1 229 ? 28.821 3.133 -28.957 1.000 43.730 207 ASP AAA N 1
ATOM 1504 C CA . ASP A 1 229 ? 30.013 3.353 -28.112 1.000 45.380 207 ASP AAA CA 1
ATOM 1505 C C . ASP A 1 229 ? 30.599 1.990 -27.751 1.000 45.270 207 ASP AAA C 1
ATOM 1506 O O . ASP A 1 229 ? 31.813 1.886 -27.601 1.000 45.490 207 ASP AAA O 1
ATOM 1511 N N . TYR A 1 230 ? 29.767 0.984 -27.537 1.000 44.510 208 TYR AAA N 1
ATOM 1512 C CA . TYR A 1 230 ? 30.224 -0.368 -27.128 1.000 43.720 208 TYR AAA CA 1
ATOM 1513 C C . TYR A 1 230 ? 29.715 -1.355 -28.170 1.000 48.530 208 TYR AAA C 1
ATOM 1514 O O . TYR A 1 230 ? 28.486 -1.381 -28.392 1.000 44.610 208 TYR AAA O 1
ATOM 1523 N N . GLN A 1 231 ? 30.619 -2.101 -28.806 1.000 44.560 209 GLN AAA N 1
ATOM 1524 C CA . GLN A 1 231 ? 30.281 -2.874 -30.028 1.000 46.010 209 GLN AAA CA 1
ATOM 1525 C C . GLN A 1 231 ? 30.522 -4.372 -29.811 1.000 43.780 209 GLN AAA C 1
ATOM 1526 O O . GLN A 1 231 ? 31.679 -4.769 -29.544 1.000 47.700 209 GLN AAA O 1
ATOM 1532 N N . LEU A 1 232 ? 29.477 -5.181 -29.939 1.000 44.830 210 LEU AAA N 1
ATOM 1533 C CA . LEU A 1 232 ? 29.637 -6.630 -30.239 1.000 41.150 210 LEU AAA CA 1
ATOM 1534 C C . LEU A 1 232 ? 29.914 -6.713 -31.736 1.000 43.080 210 LEU AAA C 1
ATOM 1535 O O . LEU A 1 232 ? 28.995 -6.438 -32.510 1.000 41.370 210 LEU AAA O 1
ATOM 1540 N N . THR A 1 233 ? 31.156 -7.019 -32.116 1.000 40.420 211 THR AAA N 1
ATOM 1541 C CA . THR A 1 233 ? 31.662 -6.928 -33.515 1.000 45.690 211 THR AAA CA 1
ATOM 1542 C C . THR A 1 233 ? 31.675 -8.303 -34.187 1.000 47.320 211 THR AAA C 1
ATOM 1543 O O . THR A 1 233 ? 31.765 -8.352 -35.395 1.000 44.590 211 THR AAA O 1
ATOM 1547 N N . GLU A 1 234 ? 31.610 -9.399 -33.447 1.000 45.510 212 GLU AAA N 1
ATOM 1548 C CA . GLU A 1 234 ? 31.599 -10.730 -34.080 1.000 48.940 212 GLU AAA CA 1
ATOM 1549 C C . GLU A 1 234 ? 30.776 -11.667 -33.230 1.000 48.580 212 GLU AAA C 1
ATOM 1550 O O . GLU A 1 234 ? 30.990 -11.659 -32.030 1.000 42.450 212 GLU AAA O 1
ATOM 1556 N N . LEU A 1 235 ? 29.918 -12.458 -33.872 1.000 46.650 213 LEU AAA N 1
ATOM 1557 C CA . LEU A 1 235 ? 29.389 -13.733 -33.333 1.000 48.830 213 LEU AAA CA 1
ATOM 1558 C C . LEU A 1 235 ? 30.276 -14.857 -33.881 1.000 47.650 213 LEU AAA C 1
ATOM 1559 O O . LEU A 1 235 ? 30.231 -15.108 -35.088 1.000 46.790 213 LEU AAA O 1
ATOM 1564 N N . THR A 1 236 ? 31.049 -15.497 -33.018 1.000 45.040 214 THR AAA N 1
ATOM 1565 C CA . THR A 1 236 ? 32.089 -16.491 -33.345 1.000 52.630 214 THR AAA CA 1
ATOM 1566 C C . THR A 1 236 ? 31.451 -17.872 -33.517 1.000 56.170 214 THR AAA C 1
ATOM 1567 O O . THR A 1 236 ? 31.774 -18.558 -34.510 1.000 56.160 214 THR AAA O 1
ATOM 1571 N N . ALA A 1 237 ? 30.617 -18.282 -32.559 1.000 52.030 215 ALA AAA N 1
ATOM 1572 C CA . ALA A 1 237 ? 30.016 -19.636 -32.508 1.000 50.850 215 ALA AAA CA 1
ATOM 1573 C C . ALA A 1 237 ? 28.742 -19.560 -31.672 1.000 54.060 215 ALA AAA C 1
ATOM 1574 O O . ALA A 1 237 ? 28.823 -19.307 -30.440 1.000 50.910 215 ALA AAA O 1
ATOM 1576 N N . ILE A 1 238 ? 27.610 -19.746 -32.331 1.000 54.320 216 ILE AAA N 1
ATOM 1577 C CA . ILE A 1 238 ? 26.282 -19.745 -31.684 1.000 53.550 216 ILE AAA CA 1
ATOM 1578 C C . ILE A 1 238 ? 25.685 -21.117 -31.901 1.000 54.350 216 ILE AAA C 1
ATOM 1579 O O . ILE A 1 238 ? 25.638 -21.548 -33.066 1.000 48.250 216 ILE AAA O 1
ATOM 1584 N N . THR A 1 239 ? 25.328 -21.777 -30.796 1.000 46.210 217 THR AAA N 1
ATOM 1585 C CA . THR A 1 239 ? 24.828 -23.166 -30.789 1.000 47.170 217 THR AAA CA 1
ATOM 1586 C C . THR A 1 239 ? 23.496 -23.163 -30.052 1.000 46.000 217 THR AAA C 1
ATOM 1587 O O . THR A 1 239 ? 23.140 -22.112 -29.529 1.000 44.530 217 THR AAA O 1
ATOM 1591 N N . HIS A 1 240 ? 22.841 -24.320 -29.990 1.000 44.830 218 HIS AAA N 1
ATOM 1592 C CA . HIS A 1 240 ? 21.610 -24.562 -29.204 1.000 45.360 218 HIS AAA CA 1
ATOM 1593 C C . HIS A 1 240 ? 21.860 -24.439 -27.699 1.000 47.380 218 HIS AAA C 1
ATOM 1594 O O . HIS A 1 240 ? 20.853 -24.376 -26.956 1.000 48.220 218 HIS AAA O 1
ATOM 1601 N N . GLN A 1 241 ? 23.116 -24.405 -27.241 1.000 44.650 219 GLN AAA N 1
ATOM 1602 C CA . GLN A 1 241 ? 23.407 -24.398 -25.779 1.000 45.770 219 GLN AAA CA 1
ATOM 1603 C C . GLN A 1 241 ? 24.542 -23.441 -25.400 1.000 46.020 219 GLN AAA C 1
ATOM 1604 O O . GLN A 1 241 ? 24.904 -23.463 -24.239 1.000 47.290 219 GLN AAA O 1
ATOM 1610 N N . SER A 1 242 ? 25.074 -22.617 -26.306 1.000 45.600 220 SER AAA N 1
ATOM 1611 C CA . SER A 1 242 ? 26.216 -21.723 -25.995 1.000 46.820 220 SER AAA CA 1
ATOM 1612 C C . SER A 1 242 ? 26.301 -20.587 -27.020 1.000 50.590 220 SER AAA C 1
ATOM 1613 O O . SER A 1 242 ? 25.641 -20.659 -28.095 1.000 45.700 220 SER AAA O 1
ATOM 1616 N N . SER A 1 243 ? 27.142 -19.604 -26.716 1.000 42.740 221 SER AAA N 1
ATOM 1617 C CA . SER A 1 243 ? 27.477 -18.487 -27.625 1.000 46.460 221 SER AAA CA 1
ATOM 1618 C C . SER A 1 243 ? 28.860 -17.929 -27.287 1.000 49.460 221 SER AAA C 1
ATOM 1619 O O . SER A 1 243 ? 29.242 -17.897 -26.092 1.000 46.720 221 SER AAA O 1
ATOM 1622 N N . GLU A 1 244 ? 29.619 -17.616 -28.328 1.000 42.840 222 GLU AAA N 1
ATOM 1623 C CA . GLU A 1 244 ? 30.924 -16.957 -28.246 1.000 43.110 222 GLU AAA CA 1
ATOM 1624 C C . GLU A 1 244 ? 30.861 -15.748 -29.145 1.000 41.380 222 GLU AAA C 1
ATOM 1625 O O . GLU A 1 244 ? 30.308 -15.854 -30.250 1.000 45.210 222 GLU AAA O 1
ATOM 1631 N N . PHE A 1 245 ? 31.429 -14.654 -28.670 1.000 40.720 223 PHE AAA N 1
ATOM 1632 C CA . PHE A 1 245 ? 31.279 -13.326 -29.307 1.000 42.450 223 PHE AAA CA 1
ATOM 1633 C C . PHE A 1 245 ? 32.400 -12.411 -28.855 1.000 41.360 223 PHE AAA C 1
ATOM 1634 O O . PHE A 1 245 ? 33.033 -12.606 -27.780 1.000 45.240 223 PHE AAA O 1
ATOM 1642 N N . VAL A 1 246 ? 32.628 -11.402 -29.675 1.000 44.020 224 VAL AAA N 1
ATOM 1643 C CA . VAL A 1 246 ? 33.688 -10.404 -29.455 1.000 44.880 224 VAL AAA CA 1
ATOM 1644 C C . VAL A 1 246 ? 32.992 -9.090 -29.111 1.000 43.210 224 VAL AAA C 1
ATOM 1645 O O . VAL A 1 246 ? 32.144 -8.659 -29.887 1.000 45.550 224 VAL AAA O 1
ATOM 1649 N N . ILE A 1 247 ? 33.350 -8.497 -27.971 1.000 42.830 225 ILE AAA N 1
ATOM 1650 C CA . ILE A 1 247 ? 32.927 -7.122 -27.571 1.000 44.790 225 ILE AAA CA 1
ATOM 1651 C C . ILE A 1 247 ? 34.183 -6.264 -27.423 1.000 46.230 225 ILE AAA C 1
ATOM 1652 O O . ILE A 1 247 ? 35.020 -6.606 -26.576 1.000 46.430 225 ILE AAA O 1
ATOM 1657 N N . ASP A 1 248 ? 34.274 -5.194 -28.215 1.000 46.800 226 ASP AAA N 1
ATOM 1658 C CA . ASP A 1 248 ? 35.364 -4.189 -28.126 1.000 48.350 226 ASP AAA CA 1
ATOM 1659 C C . ASP A 1 248 ? 36.699 -4.940 -27.997 1.000 48.950 226 ASP AAA C 1
ATOM 1660 O O . ASP A 1 248 ? 37.461 -4.657 -27.085 1.000 47.070 226 ASP AAA O 1
ATOM 1665 N N . GLY A 1 249 ? 36.963 -5.884 -28.894 1.000 47.390 227 GLY AAA N 1
ATOM 1666 C CA . GLY A 1 249 ? 38.290 -6.498 -29.062 1.000 48.540 227 GLY AAA CA 1
ATOM 1667 C C . GLY A 1 249 ? 38.594 -7.578 -28.045 1.000 50.660 227 GLY AAA C 1
ATOM 1668 O O . GLY A 1 249 ? 39.753 -7.980 -27.952 1.000 52.520 227 GLY AAA O 1
ATOM 1669 N N . GLN A 1 250 ? 37.612 -8.070 -27.308 1.000 47.660 228 GLN AAA N 1
ATOM 1670 C CA . GLN A 1 250 ? 37.849 -9.184 -26.367 1.000 47.260 228 GLN AAA CA 1
ATOM 1671 C C . GLN A 1 250 ? 36.783 -10.262 -26.621 1.000 52.120 228 GLN AAA C 1
ATOM 1672 O O . GLN A 1 250 ? 35.626 -9.899 -26.957 1.000 46.170 228 GLN AAA O 1
ATOM 1678 N N . ASN A 1 251 ? 37.157 -11.531 -26.430 1.000 50.840 229 ASN AAA N 1
ATOM 1679 C CA . ASN A 1 251 ? 36.311 -12.746 -26.605 1.000 47.560 229 ASN AAA CA 1
ATOM 1680 C C . ASN A 1 251 ? 35.585 -13.100 -25.332 1.000 47.850 229 ASN AAA C 1
ATOM 1681 O O . ASN A 1 251 ? 36.241 -13.126 -24.321 1.000 45.490 229 ASN AAA O 1
ATOM 1686 N N . TYR A 1 252 ? 34.310 -13.453 -25.418 1.000 44.710 230 TYR AAA N 1
ATOM 1687 C CA . TYR A 1 252 ? 33.510 -13.941 -24.277 1.000 43.680 230 TYR AAA CA 1
ATOM 1688 C C . TYR A 1 252 ? 32.794 -15.215 -24.706 1.000 47.020 230 TYR AAA C 1
ATOM 1689 O O . TYR A 1 252 ? 32.442 -15.377 -25.908 1.000 47.200 230 TYR AAA O 1
ATOM 1698 N N . LYS A 1 253 ? 32.578 -16.091 -23.738 1.000 44.970 231 LYS AAA N 1
ATOM 1699 C CA . LYS A 1 253 ? 31.802 -17.336 -23.931 1.000 48.560 231 LYS AAA CA 1
ATOM 1700 C C . LYS A 1 253 ? 30.819 -17.496 -22.773 1.000 48.320 231 LYS AAA C 1
ATOM 1701 O O . LYS A 1 253 ? 31.232 -17.303 -21.614 1.000 48.800 231 LYS AAA O 1
ATOM 1707 N N . ILE A 1 254 ? 29.572 -17.843 -23.092 1.000 43.460 232 ILE AAA N 1
ATOM 1708 C CA . ILE A 1 254 ? 28.539 -18.248 -22.100 1.000 47.180 232 ILE AAA CA 1
ATOM 1709 C C . ILE A 1 254 ? 27.998 -19.619 -22.491 1.000 51.240 232 ILE AAA C 1
ATOM 1710 O O . ILE A 1 254 ? 27.930 -19.910 -23.700 1.000 50.100 232 ILE AAA O 1
ATOM 1715 N N . ASN A 1 255 ? 27.611 -20.413 -21.492 1.000 54.770 233 ASN AAA N 1
ATOM 1716 C CA . ASN A 1 255 ? 27.232 -21.843 -21.624 1.000 51.910 233 ASN AAA CA 1
ATOM 1717 C C . ASN A 1 255 ? 25.710 -21.972 -21.621 1.000 47.760 233 ASN AAA C 1
ATOM 1718 O O . ASN A 1 255 ? 25.236 -23.005 -21.159 1.000 50.580 233 ASN AAA O 1
ATOM 1723 N N . VAL A 1 256 ? 24.993 -20.990 -22.184 1.000 50.230 234 VAL AAA N 1
ATOM 1724 C CA . VAL A 1 256 ? 23.517 -21.024 -22.446 1.000 49.380 234 VAL AAA CA 1
ATOM 1725 C C . VAL A 1 256 ? 23.301 -20.473 -23.846 1.000 44.870 234 VAL AAA C 1
ATOM 1726 O O . VAL A 1 256 ? 24.045 -19.526 -24.247 1.000 42.570 234 VAL AAA O 1
ATOM 1730 N N . GLY A 1 257 ? 22.322 -21.020 -24.557 1.000 49.060 235 GLY AAA N 1
ATOM 1731 C CA . GLY A 1 257 ? 21.921 -20.509 -25.882 1.000 52.450 235 GLY AAA CA 1
ATOM 1732 C C . GLY A 1 257 ? 21.040 -19.269 -25.773 1.000 48.080 235 GLY AAA C 1
ATOM 1733 O O . GLY A 1 257 ? 20.604 -18.942 -24.666 1.000 47.120 235 GLY AAA O 1
ATOM 1734 N N . GLY A 1 258 ? 20.770 -18.629 -26.906 1.000 46.080 236 GLY AAA N 1
ATOM 1735 C CA . GLY A 1 258 ? 19.722 -17.608 -27.062 1.000 47.880 236 GLY AAA CA 1
ATOM 1736 C C . GLY A 1 258 ? 20.327 -16.227 -27.046 1.000 48.500 236 GLY AAA C 1
ATOM 1737 O O . GLY A 1 258 ? 21.290 -15.983 -26.267 1.000 45.610 236 GLY AAA O 1
ATOM 1738 N N . LEU A 1 259 ? 19.826 -15.365 -27.914 1.000 47.180 237 LEU AAA N 1
ATOM 1739 C CA . LEU A 1 259 ? 20.384 -14.008 -28.121 1.000 48.900 237 LEU AAA CA 1
ATOM 1740 C C . LEU A 1 259 ? 20.220 -13.152 -26.860 1.000 49.300 237 LEU AAA C 1
ATOM 1741 O O . LEU A 1 259 ? 21.079 -12.293 -26.615 1.000 48.110 237 LEU AAA O 1
ATOM 1746 N N . TYR A 1 260 ? 19.166 -13.346 -26.079 1.000 44.870 238 TYR AAA N 1
ATOM 1747 C CA . TYR A 1 260 ? 18.846 -12.387 -24.997 1.000 49.380 238 TYR AAA CA 1
ATOM 1748 C C . TYR A 1 260 ? 19.971 -12.405 -23.949 1.000 48.660 238 TYR AAA C 1
ATOM 1749 O O . TYR A 1 260 ? 20.247 -11.348 -23.389 1.000 43.510 238 TYR AAA O 1
ATOM 1758 N N . ASN A 1 261 ? 20.619 -13.547 -23.717 1.000 45.210 239 ASN AAA N 1
ATOM 1759 C CA . ASN A 1 261 ? 21.771 -13.663 -22.788 1.000 46.970 239 ASN AAA CA 1
ATOM 1760 C C . ASN A 1 261 ? 22.974 -12.910 -23.351 1.000 48.010 239 ASN AAA C 1
ATOM 1761 O O . ASN A 1 261 ? 23.830 -12.433 -22.562 1.000 43.140 239 ASN AAA O 1
ATOM 1766 N N . ILE A 1 262 ? 23.078 -12.810 -24.672 1.000 42.480 240 ILE AAA N 1
ATOM 1767 C CA . ILE A 1 262 ? 24.217 -12.083 -25.278 1.000 41.990 240 ILE AAA CA 1
ATOM 1768 C C . ILE A 1 262 ? 24.031 -10.586 -25.036 1.000 43.410 240 ILE AAA C 1
ATOM 1769 O O . ILE A 1 262 ? 25.007 -9.914 -24.712 1.000 38.650 240 ILE AAA O 1
ATOM 1774 N N . TYR A 1 263 ? 22.809 -10.087 -25.124 1.000 40.430 241 TYR AAA N 1
ATOM 1775 C CA . TYR A 1 263 ? 22.505 -8.661 -24.819 1.000 43.050 241 TYR AAA CA 1
ATOM 1776 C C . TYR A 1 263 ? 22.793 -8.364 -23.343 1.000 43.200 241 TYR AAA C 1
ATOM 1777 O O . TYR A 1 263 ? 23.394 -7.325 -23.024 1.000 44.680 241 TYR AAA O 1
ATOM 1786 N N . ASN A 1 264 ? 22.389 -9.260 -22.450 1.000 41.140 242 ASN AAA N 1
ATOM 1787 C CA . ASN A 1 264 ? 22.589 -9.039 -20.997 1.000 44.850 242 ASN AAA CA 1
ATOM 1788 C C . ASN A 1 264 ? 24.112 -9.007 -20.743 1.000 47.020 242 ASN AAA C 1
ATOM 1789 O O . ASN A 1 264 ? 24.577 -8.140 -19.994 1.000 48.800 242 ASN AAA O 1
ATOM 1794 N N . ALA A 1 265 ? 24.884 -9.864 -21.408 1.000 45.260 243 ALA AAA N 1
ATOM 1795 C CA . ALA A 1 265 ? 26.364 -9.893 -21.307 1.000 42.030 243 ALA AAA CA 1
ATOM 1796 C C . ALA A 1 265 ? 26.927 -8.586 -21.849 1.000 45.460 243 ALA AAA C 1
ATOM 1797 O O . ALA A 1 265 ? 27.816 -8.001 -21.194 1.000 46.940 243 ALA AAA O 1
ATOM 1799 N N . LEU A 1 266 ? 26.421 -8.150 -22.997 1.000 45.040 244 LEU AAA N 1
ATOM 1800 C CA . LEU A 1 266 ? 26.898 -6.924 -23.684 1.000 44.260 244 LEU AAA CA 1
ATOM 1801 C C . LEU A 1 266 ? 26.709 -5.728 -22.747 1.000 44.970 244 LEU AAA C 1
ATOM 1802 O O . LEU A 1 266 ? 27.640 -4.893 -22.655 1.000 43.260 244 LEU AAA O 1
ATOM 1807 N N . ALA A 1 267 ? 25.533 -5.638 -22.110 1.000 46.760 245 ALA AAA N 1
ATOM 1808 C CA . ALA A 1 267 ? 25.159 -4.522 -21.208 1.000 46.410 245 ALA AAA CA 1
ATOM 1809 C C . ALA A 1 267 ? 26.137 -4.493 -20.020 1.000 46.320 245 ALA AAA C 1
ATOM 1810 O O . ALA A 1 267 ? 26.694 -3.414 -19.736 1.000 45.760 245 ALA AAA O 1
ATOM 1812 N N . ALA A 1 268 ? 26.401 -5.643 -19.395 1.000 44.780 246 ALA AAA N 1
ATOM 1813 C CA . ALA A 1 268 ? 27.246 -5.709 -18.178 1.000 47.560 246 ALA AAA CA 1
ATOM 1814 C C . ALA A 1 268 ? 28.703 -5.365 -18.535 1.000 46.170 246 ALA AAA C 1
ATOM 1815 O O . ALA A 1 268 ? 29.322 -4.545 -17.840 1.000 45.000 246 ALA AAA O 1
ATOM 1817 N N . VAL A 1 269 ? 29.219 -5.924 -19.624 1.000 46.300 247 VAL AAA N 1
ATOM 1818 C CA . VAL A 1 269 ? 30.593 -5.635 -20.121 1.000 47.000 247 VAL AAA CA 1
ATOM 1819 C C . VAL A 1 269 ? 30.711 -4.131 -20.409 1.000 46.300 247 VAL AAA C 1
ATOM 1820 O O . VAL A 1 269 ? 31.785 -3.528 -20.101 1.000 46.730 247 VAL AAA O 1
ATOM 1824 N N . SER A 1 270 ? 29.686 -3.534 -21.015 1.000 43.980 248 SER AAA N 1
ATOM 1825 C CA . SER A 1 270 ? 29.666 -2.089 -21.365 1.000 44.370 248 SER AAA CA 1
ATOM 1826 C C . SER A 1 270 ? 29.811 -1.240 -20.083 1.000 47.660 248 SER AAA C 1
ATOM 1827 O O . SER A 1 270 ? 30.584 -0.254 -20.092 1.000 43.910 248 SER AAA O 1
ATOM 1830 N N . VAL A 1 271 ? 29.107 -1.607 -19.013 1.000 42.000 249 VAL AAA N 1
ATOM 1831 C CA . VAL A 1 271 ? 29.178 -0.907 -17.697 1.000 50.060 249 VAL AAA CA 1
ATOM 1832 C C . VAL A 1 271 ? 30.627 -0.976 -17.176 1.000 48.260 249 VAL AAA C 1
ATOM 1833 O O . VAL A 1 271 ? 31.166 0.085 -16.769 1.000 51.240 249 VAL AAA O 1
ATOM 1837 N N . ALA A 1 272 ? 31.245 -2.152 -17.215 1.000 47.210 250 ALA AAA N 1
ATOM 1838 C CA . ALA A 1 272 ? 32.618 -2.368 -16.695 1.000 49.950 250 ALA AAA CA 1
ATOM 1839 C C . ALA A 1 272 ? 33.595 -1.505 -17.501 1.000 49.450 250 ALA AAA C 1
ATOM 1840 O O . ALA A 1 272 ? 34.479 -0.862 -16.907 1.000 53.960 250 ALA AAA O 1
ATOM 1842 N N . GLU A 1 273 ? 33.419 -1.474 -18.813 1.000 46.060 251 GLU AAA N 1
ATOM 1843 C CA . GLU A 1 273 ? 34.277 -0.669 -19.696 1.000 49.910 251 GLU AAA CA 1
ATOM 1844 C C . GLU A 1 273 ? 34.067 0.810 -19.359 1.000 51.050 251 GLU AAA C 1
ATOM 1845 O O . GLU A 1 273 ? 35.063 1.501 -19.320 1.000 48.000 251 GLU AAA O 1
ATOM 1851 N N . PHE A 1 274 ? 32.838 1.278 -19.112 1.000 46.770 252 PHE AAA N 1
ATOM 1852 C CA . PHE A 1 274 ? 32.559 2.694 -18.748 1.000 47.480 252 PHE AAA CA 1
ATOM 1853 C C . PHE A 1 274 ? 33.277 3.052 -17.428 1.000 46.530 252 PHE AAA C 1
ATOM 1854 O O . PHE A 1 274 ? 33.789 4.174 -17.301 1.000 50.660 252 PHE AAA O 1
ATOM 1862 N N . PHE A 1 275 ? 33.292 2.121 -16.477 1.000 44.330 253 PHE AAA N 1
ATOM 1863 C CA . PHE A 1 275 ? 33.986 2.244 -15.167 1.000 47.860 253 PHE AAA CA 1
ATOM 1864 C C . PHE A 1 275 ? 35.501 2.077 -15.304 1.000 47.410 253 PHE AAA C 1
ATOM 1865 O O . PHE A 1 275 ? 36.171 2.112 -14.297 1.000 55.920 253 PHE AAA O 1
ATOM 1873 N N . GLY A 1 276 ? 36.019 1.896 -16.513 1.000 51.780 254 GLY AAA N 1
ATOM 1874 C CA . GLY A 1 276 ? 37.462 1.840 -16.783 1.000 51.900 254 GLY AAA CA 1
ATOM 1875 C C . GLY A 1 276 ? 38.091 0.555 -16.300 1.000 52.870 254 GLY AAA C 1
ATOM 1876 O O . GLY A 1 276 ? 39.316 0.531 -16.180 1.000 54.640 254 GLY AAA O 1
ATOM 1877 N N . VAL A 1 277 ? 37.319 -0.489 -16.001 1.000 53.000 255 VAL AAA N 1
ATOM 1878 C CA . VAL A 1 277 ? 37.923 -1.789 -15.601 1.000 50.230 255 VAL AAA CA 1
ATOM 1879 C C . VAL A 1 277 ? 38.732 -2.355 -16.780 1.000 54.240 255 VAL AAA C 1
ATOM 1880 O O . VAL A 1 277 ? 38.257 -2.295 -17.932 1.000 48.790 255 VAL AAA O 1
ATOM 1884 N N . SER A 1 278 ? 39.904 -2.915 -16.496 1.000 48.960 256 SER AAA N 1
ATOM 1885 C CA . SER A 1 278 ? 40.850 -3.462 -17.500 1.000 52.590 256 SER AAA CA 1
ATOM 1886 C C . SER A 1 278 ? 40.259 -4.690 -18.191 1.000 50.430 256 SER AAA C 1
ATOM 1887 O O . SER A 1 278 ? 39.517 -5.470 -17.579 1.000 51.570 256 SER AAA O 1
ATOM 1890 N N . PRO A 1 279 ? 40.616 -4.922 -19.471 1.000 49.750 257 PRO AAA N 1
ATOM 1891 C CA . PRO A 1 279 ? 40.199 -6.140 -20.173 1.000 56.010 257 PRO AAA CA 1
ATOM 1892 C C . PRO A 1 279 ? 40.400 -7.427 -19.362 1.000 52.720 257 PRO AAA C 1
ATOM 1893 O O . PRO A 1 279 ? 39.480 -8.197 -19.309 1.000 49.000 257 PRO AAA O 1
ATOM 1897 N N . GLU A 1 280 ? 41.592 -7.609 -18.772 1.000 52.280 258 GLU AAA N 1
ATOM 1898 C CA . GLU A 1 280 ? 41.985 -8.781 -17.933 1.000 51.020 258 GLU AAA CA 1
ATOM 1899 C C . GLU A 1 280 ? 41.030 -8.888 -16.749 1.000 49.860 258 GLU AAA C 1
ATOM 1900 O O . GLU A 1 280 ? 40.641 -10.008 -16.417 1.000 57.380 258 GLU AAA O 1
ATOM 1906 N N . LYS A 1 281 ? 40.660 -7.773 -16.102 1.000 51.110 259 LYS AAA N 1
ATOM 1907 C CA . LYS A 1 281 ? 39.730 -7.848 -14.932 1.000 54.680 259 LYS AAA CA 1
ATOM 1908 C C . LYS A 1 281 ? 38.307 -8.175 -15.417 1.000 47.180 259 LYS AAA C 1
ATOM 1909 O O . LYS A 1 281 ? 37.608 -8.895 -14.706 1.000 45.230 259 LYS AAA O 1
ATOM 1915 N N . ILE A 1 282 ? 37.880 -7.655 -16.572 1.000 53.160 260 ILE AAA N 1
ATOM 1916 C CA . ILE A 1 282 ? 36.508 -7.934 -17.111 1.000 51.750 260 ILE AAA CA 1
ATOM 1917 C C . ILE A 1 282 ? 36.384 -9.446 -17.377 1.000 47.170 260 ILE AAA C 1
ATOM 1918 O O . ILE A 1 282 ? 35.446 -10.040 -16.871 1.000 51.590 260 ILE AAA O 1
ATOM 1923 N N . LYS A 1 283 ? 37.379 -10.043 -18.040 1.000 48.470 261 LYS AAA N 1
ATOM 1924 C CA . LYS A 1 283 ? 37.438 -11.488 -18.399 1.000 50.730 261 LYS AAA CA 1
ATOM 1925 C C . LYS A 1 283 ? 37.364 -12.314 -17.108 1.000 54.220 261 LYS AAA C 1
ATOM 1926 O O . LYS A 1 283 ? 36.418 -13.141 -16.963 1.000 45.830 261 LYS AAA O 1
ATOM 1932 N N . ALA A 1 284 ? 38.277 -12.078 -16.162 1.000 56.090 262 ALA AAA N 1
ATOM 1933 C CA . ALA A 1 284 ? 38.306 -12.793 -14.864 1.000 52.180 262 ALA AAA CA 1
ATOM 1934 C C . ALA A 1 284 ? 36.951 -12.661 -14.164 1.000 51.640 262 ALA AAA C 1
ATOM 1935 O O . ALA A 1 284 ? 36.393 -13.719 -13.792 1.000 50.960 262 ALA AAA O 1
ATOM 1937 N N . GLY A 1 285 ? 36.418 -11.434 -14.029 1.000 48.180 263 GLY AAA N 1
ATOM 1938 C CA . GLY A 1 285 ? 35.084 -11.191 -13.432 1.000 46.910 263 GLY AAA CA 1
ATOM 1939 C C . GLY A 1 285 ? 33.967 -11.877 -14.212 1.000 51.220 263 GLY AAA C 1
ATOM 1940 O O . GLY A 1 285 ? 33.063 -12.467 -13.599 1.000 52.480 263 GLY AAA O 1
ATOM 1941 N N . PHE A 1 286 ? 34.006 -11.820 -15.541 1.000 48.840 264 PHE AAA N 1
ATOM 1942 C CA . PHE A 1 286 ? 32.951 -12.399 -16.411 1.000 51.860 264 PHE AAA CA 1
ATOM 1943 C C . PHE A 1 286 ? 32.868 -13.911 -16.167 1.000 48.900 264 PHE AAA C 1
ATOM 1944 O O . PHE A 1 286 ? 31.771 -14.472 -15.916 1.000 52.630 264 PHE AAA O 1
ATOM 1952 N N . ASN A 1 287 ? 34.015 -14.575 -16.235 1.000 53.730 265 ASN AAA N 1
ATOM 1953 C CA . ASN A 1 287 ? 34.114 -16.054 -16.133 1.000 54.520 265 ASN AAA CA 1
ATOM 1954 C C . ASN A 1 287 ? 33.688 -16.526 -14.738 1.000 56.670 265 ASN AAA C 1
ATOM 1955 O O . ASN A 1 287 ? 33.003 -17.569 -14.648 1.000 56.290 265 ASN AAA O 1
ATOM 1960 N N . LYS A 1 288 ? 34.021 -15.780 -13.686 1.000 56.590 266 LYS AAA N 1
ATOM 1961 C CA . LYS A 1 288 ? 33.599 -16.150 -12.312 1.000 54.880 266 LYS AAA CA 1
ATOM 1962 C C . LYS A 1 288 ? 32.104 -15.890 -12.108 1.000 53.980 266 LYS AAA C 1
ATOM 1963 O O . LYS A 1 288 ? 31.559 -16.492 -11.213 1.000 54.910 266 LYS AAA O 1
ATOM 1969 N N . SER A 1 289 ? 31.461 -15.003 -12.868 1.000 53.520 267 SER AAA N 1
ATOM 1970 C CA . SER A 1 289 ? 30.080 -14.524 -12.575 1.000 55.900 267 SER AAA CA 1
ATOM 1971 C C . SER A 1 289 ? 29.044 -15.078 -13.566 1.000 59.280 267 SER AAA C 1
ATOM 1972 O O . SER A 1 289 ? 27.858 -14.797 -13.363 1.000 55.680 267 SER AAA O 1
ATOM 1975 N N . LYS A 1 290 ? 29.447 -15.749 -14.645 1.000 62.900 268 LYS AAA N 1
ATOM 1976 C CA . LYS A 1 290 ? 28.517 -16.013 -15.789 1.000 63.940 268 LYS AAA CA 1
ATOM 1977 C C . LYS A 1 290 ? 27.553 -17.157 -15.425 1.000 61.040 268 LYS AAA C 1
ATOM 1978 O O . LYS A 1 290 ? 26.459 -17.230 -16.047 1.000 58.670 268 LYS AAA O 1
ATOM 1984 N N . ALA A 1 291 ? 27.865 -17.945 -14.391 1.000 58.990 269 ALA AAA N 1
ATOM 1985 C CA . ALA A 1 291 ? 26.945 -18.957 -13.818 1.000 58.930 269 ALA AAA CA 1
ATOM 1986 C C . ALA A 1 291 ? 25.607 -18.313 -13.408 1.000 58.210 269 ALA AAA C 1
ATOM 1987 O O . ALA A 1 291 ? 24.631 -19.064 -13.266 1.000 59.310 269 ALA AAA O 1
ATOM 1989 N N . VAL A 1 292 ? 25.534 -16.984 -13.254 1.000 52.640 270 VAL AAA N 1
ATOM 1990 C CA . VAL A 1 292 ? 24.251 -16.271 -12.953 1.000 60.290 270 VAL AAA CA 1
ATOM 1991 C C . VAL A 1 292 ? 23.306 -16.371 -14.164 1.000 59.690 270 VAL AAA C 1
ATOM 1992 O O . VAL A 1 292 ? 22.116 -16.082 -13.993 1.000 63.100 270 VAL AAA O 1
ATOM 1996 N N . PHE A 1 293 ? 23.782 -16.775 -15.348 1.000 52.380 271 PHE AAA N 1
ATOM 1997 C CA . PHE A 1 293 ? 22.877 -17.034 -16.499 1.000 58.170 271 PHE AAA CA 1
ATOM 1998 C C . PHE A 1 293 ? 22.197 -18.395 -16.323 1.000 54.920 271 PHE AAA C 1
ATOM 1999 O O . PHE A 1 293 ? 21.191 -18.598 -16.970 1.000 55.060 271 PHE AAA O 1
ATOM 2007 N N . GLY A 1 294 ? 22.661 -19.257 -15.417 1.000 56.680 272 GLY AAA N 1
ATOM 2008 C CA . GLY A 1 294 ? 22.086 -20.605 -15.255 1.000 64.730 272 GLY AAA CA 1
ATOM 2009 C C . GLY A 1 294 ? 22.476 -21.491 -16.423 1.000 70.940 272 GLY AAA C 1
ATOM 2010 O O . GLY A 1 294 ? 23.371 -21.066 -17.192 1.000 74.200 272 GLY AAA O 1
ATOM 2011 N N . ARG A 1 295 ? 21.871 -22.680 -16.539 1.000 69.470 273 ARG AAA N 1
ATOM 2012 C CA . ARG A 1 295 ? 22.094 -23.623 -17.675 1.000 70.910 273 ARG AAA CA 1
ATOM 2013 C C . ARG A 1 295 ? 20.725 -24.029 -18.238 1.000 63.810 273 ARG AAA C 1
ATOM 2014 O O . ARG A 1 295 ? 19.748 -23.922 -17.509 1.000 59.850 273 ARG AAA O 1
ATOM 2016 N N . GLN A 1 296 ? 20.654 -24.467 -19.495 1.000 67.490 274 GLN AAA N 1
ATOM 2017 C CA . GLN A 1 296 ? 19.426 -25.108 -20.046 1.000 70.170 274 GLN AAA CA 1
ATOM 2018 C C . GLN A 1 296 ? 19.025 -26.224 -19.064 1.000 63.320 274 GLN AAA C 1
ATOM 2019 O O . GLN A 1 296 ? 19.919 -26.815 -18.441 1.000 59.480 274 GLN AAA O 1
ATOM 2025 N N . GLU A 1 297 ? 17.724 -26.459 -18.881 1.000 58.730 275 GLU AAA N 1
ATOM 2026 C CA . GLU A 1 297 ? 17.185 -27.478 -17.931 1.000 59.200 275 GLU AAA CA 1
ATOM 2027 C C . GLU A 1 297 ? 17.152 -28.867 -18.597 1.000 57.930 275 GLU AAA C 1
ATOM 2028 O O . GLU A 1 297 ? 16.205 -29.171 -19.363 1.000 55.770 275 GLU AAA O 1
ATOM 2034 N N . THR A 1 298 ? 18.155 -29.695 -18.297 1.000 53.390 276 THR AAA N 1
ATOM 2035 C CA . THR A 1 298 ? 18.388 -31.023 -18.909 1.000 57.740 276 THR AAA CA 1
ATOM 2036 C C . THR A 1 298 ? 18.163 -32.123 -17.862 1.000 61.230 276 THR AAA C 1
ATOM 2037 O O . THR A 1 298 ? 18.428 -31.891 -16.677 1.000 70.020 276 THR AAA O 1
ATOM 2041 N N . PHE A 1 299 ? 17.621 -33.254 -18.316 1.000 59.630 277 PHE AAA N 1
ATOM 2042 C CA . PHE A 1 299 ? 17.372 -34.512 -17.565 1.000 55.760 277 PHE AAA CA 1
ATOM 2043 C C . PHE A 1 299 ? 17.287 -35.635 -18.594 1.000 61.740 277 PHE AAA C 1
ATOM 2044 O O . PHE A 1 299 ? 17.385 -35.370 -19.828 1.000 58.380 277 PHE AAA O 1
ATOM 2052 N N . THR A 1 300 ? 17.103 -36.861 -18.120 1.000 64.420 278 THR AAA N 1
ATOM 2053 C CA . THR A 1 300 ? 16.929 -38.044 -18.992 1.000 64.930 278 THR AAA CA 1
ATOM 2054 C C . THR A 1 300 ? 15.576 -38.684 -18.670 1.000 59.590 278 THR AAA C 1
ATOM 2055 O O . THR A 1 300 ? 15.094 -38.599 -17.537 1.000 58.750 278 THR AAA O 1
ATOM 2059 N N . ILE A 1 301 ? 14.964 -39.233 -19.698 1.000 58.210 279 ILE AAA N 1
ATOM 2060 C CA . ILE A 1 301 ? 13.808 -40.147 -19.606 1.000 59.270 279 ILE AAA CA 1
ATOM 2061 C C . ILE A 1 301 ? 14.279 -41.418 -20.291 1.000 61.370 279 ILE AAA C 1
ATOM 2062 O O . ILE A 1 301 ? 14.433 -41.393 -21.544 1.000 57.310 279 ILE AAA O 1
ATOM 2067 N N . GLY A 1 302 ? 14.561 -42.459 -19.509 1.000 61.140 280 GLY AAA N 1
ATOM 2068 C CA . GLY A 1 302 ? 15.251 -43.648 -20.038 1.000 59.270 280 GLY AAA CA 1
ATOM 2069 C C . GLY A 1 302 ? 16.599 -43.249 -20.599 1.000 56.080 280 GLY AAA C 1
ATOM 2070 O O . GLY A 1 302 ? 17.341 -42.561 -19.885 1.000 64.240 280 GLY AAA O 1
ATOM 2071 N N . ASP A 1 303 ? 16.890 -43.647 -21.837 1.000 58.680 281 ASP AAA N 1
ATOM 2072 C CA . ASP A 1 303 ? 18.181 -43.374 -22.506 1.000 69.140 281 ASP AAA CA 1
ATOM 2073 C C . ASP A 1 303 ? 18.085 -42.060 -23.303 1.000 67.480 281 ASP AAA C 1
ATOM 2074 O O . ASP A 1 303 ? 19.060 -41.775 -24.001 1.000 60.900 281 ASP AAA O 1
ATOM 2079 N N . LYS A 1 304 ? 16.982 -41.290 -23.217 1.000 62.580 282 LYS AAA N 1
ATOM 2080 C CA . LYS A 1 304 ? 16.839 -40.019 -23.989 1.000 60.290 282 LYS AAA CA 1
ATOM 2081 C C . LYS A 1 304 ? 17.325 -38.812 -23.177 1.000 55.290 282 LYS AAA C 1
ATOM 2082 O O . LYS A 1 304 ? 16.941 -38.658 -22.020 1.000 58.770 282 LYS AAA O 1
ATOM 2088 N N . SER A 1 305 ? 18.078 -37.932 -23.827 1.000 58.370 283 SER AAA N 1
ATOM 2089 C CA . SER A 1 305 ? 18.566 -36.648 -23.270 1.000 58.210 283 SER AAA CA 1
ATOM 2090 C C . SER A 1 305 ? 17.548 -35.539 -23.622 1.000 56.240 283 SER AAA C 1
ATOM 2091 O O . SER A 1 305 ? 17.252 -35.318 -24.831 1.000 52.950 283 SER AAA O 1
ATOM 2094 N N . CYS A 1 306 ? 16.970 -34.917 -22.599 1.000 49.820 284 CYS AAA N 1
ATOM 2095 C CA . CYS A 1 306 ? 15.790 -34.018 -22.694 1.000 54.290 284 CYS AAA CA 1
ATOM 2096 C C . CYS A 1 306 ? 16.154 -32.627 -22.215 1.000 54.250 284 CYS AAA C 1
ATOM 2097 O O . CYS A 1 306 ? 16.907 -32.540 -21.250 1.000 55.800 284 CYS AAA O 1
ATOM 2100 N N . THR A 1 307 ? 15.610 -31.605 -22.878 1.000 51.270 285 THR AAA N 1
ATOM 2101 C CA . THR A 1 307 ? 15.711 -30.180 -22.478 1.000 48.510 285 THR AAA CA 1
ATOM 2102 C C . THR A 1 307 ? 14.284 -29.635 -22.345 1.000 47.120 285 THR AAA C 1
ATOM 2103 O O . THR A 1 307 ? 13.474 -29.888 -23.244 1.000 47.610 285 THR AAA O 1
ATOM 2107 N N . LEU A 1 308 ? 13.982 -28.990 -21.217 1.000 48.520 286 LEU AAA N 1
ATOM 2108 C CA . LEU A 1 308 ? 12.665 -28.374 -20.911 1.000 51.390 286 LEU AAA CA 1
ATOM 2109 C C . LEU A 1 308 ? 12.794 -26.842 -20.968 1.000 50.450 286 LEU AAA C 1
ATOM 2110 O O . LEU A 1 308 ? 13.743 -26.295 -20.372 1.000 50.180 286 LEU AAA O 1
ATOM 2115 N N . ILE A 1 309 ? 11.930 -26.174 -21.736 1.000 50.670 287 ILE AAA N 1
ATOM 2116 C CA . ILE A 1 309 ? 12.010 -24.706 -21.994 1.000 47.930 287 ILE AAA CA 1
ATOM 2117 C C . ILE A 1 309 ? 10.629 -24.110 -21.746 1.000 48.750 287 ILE AAA C 1
ATOM 2118 O O . ILE A 1 309 ? 9.648 -24.631 -22.312 1.000 50.490 287 ILE AAA O 1
ATOM 2123 N N . LEU A 1 310 ? 10.572 -23.112 -20.861 1.000 47.790 288 LEU AAA N 1
ATOM 2124 C CA . LEU A 1 310 ? 9.358 -22.306 -20.581 1.000 48.040 288 LEU AAA CA 1
ATOM 2125 C C . LEU A 1 310 ? 9.035 -21.420 -21.800 1.000 53.140 288 LEU AAA C 1
ATOM 2126 O O . LEU A 1 310 ? 9.933 -20.687 -22.232 1.000 48.220 288 LEU AAA O 1
ATOM 2131 N N . ILE A 1 311 ? 7.792 -21.465 -22.302 1.000 47.760 289 ILE AAA N 1
ATOM 2132 C CA . ILE A 1 311 ? 7.248 -20.515 -23.318 1.000 50.390 289 ILE AAA CA 1
ATOM 2133 C C . ILE A 1 311 ? 6.078 -19.757 -22.675 1.000 47.680 289 ILE AAA C 1
ATOM 2134 O O . ILE A 1 311 ? 5.285 -20.384 -21.974 1.000 48.600 289 ILE AAA O 1
ATOM 2139 N N . LYS A 1 312 ? 5.983 -18.445 -22.897 1.000 49.710 290 LYS AAA N 1
ATOM 2140 C CA . LYS A 1 312 ? 4.881 -17.613 -22.352 1.000 51.610 290 LYS AAA CA 1
ATOM 2141 C C . LYS A 1 312 ? 4.476 -16.491 -23.300 1.000 46.360 290 LYS AAA C 1
ATOM 2142 O O . LYS A 1 312 ? 3.397 -15.948 -23.102 1.000 47.690 290 LYS AAA O 1
ATOM 2148 N N . ASN A 1 313 ? 5.272 -16.147 -24.308 1.000 47.520 291 ASN AAA N 1
ATOM 2149 C CA . ASN A 1 313 ? 4.899 -15.037 -25.206 1.000 44.820 291 ASN AAA CA 1
ATOM 2150 C C . ASN A 1 313 ? 5.488 -15.295 -26.583 1.000 46.420 291 ASN AAA C 1
ATOM 2151 O O . ASN A 1 313 ? 6.351 -16.163 -26.734 1.000 45.530 291 ASN AAA O 1
ATOM 2156 N N . PRO A 1 314 ? 4.977 -14.567 -27.609 1.000 44.790 292 PRO AAA N 1
ATOM 2157 C CA . PRO A 1 314 ? 5.421 -14.712 -28.991 1.000 49.340 292 PRO AAA CA 1
ATOM 2158 C C . PRO A 1 314 ? 6.933 -14.535 -29.185 1.000 47.360 292 PRO AAA C 1
ATOM 2159 O O . PRO A 1 314 ? 7.517 -15.346 -29.857 1.000 46.560 292 PRO AAA O 1
ATOM 2163 N N . VAL A 1 315 ? 7.535 -13.471 -28.651 1.000 44.600 293 VAL AAA N 1
ATOM 2164 C CA . VAL A 1 315 ? 8.981 -13.219 -28.915 1.000 47.830 293 VAL AAA CA 1
ATOM 2165 C C . VAL A 1 315 ? 9.792 -14.309 -28.210 1.000 44.970 293 VAL AAA C 1
ATOM 2166 O O . VAL A 1 315 ? 10.732 -14.861 -28.817 1.000 48.280 293 VAL AAA O 1
ATOM 2170 N N . GLY A 1 316 ? 9.412 -14.645 -26.985 1.000 42.160 294 GLY AAA N 1
ATOM 2171 C CA . GLY A 1 316 ? 10.125 -15.648 -26.188 1.000 44.240 294 GLY AAA CA 1
ATOM 2172 C C . GLY A 1 316 ? 10.095 -17.002 -26.857 1.000 43.810 294 GLY AAA C 1
ATOM 2173 O O . GLY A 1 316 ? 11.146 -17.673 -26.926 1.000 44.020 294 GLY AAA O 1
ATOM 2174 N N . ALA A 1 317 ? 8.911 -17.421 -27.294 1.000 42.610 295 ALA AAA N 1
ATOM 2175 C CA . ALA A 1 317 ? 8.689 -18.750 -27.894 1.000 44.540 295 ALA AAA CA 1
ATOM 2176 C C . ALA A 1 317 ? 9.466 -18.804 -29.208 1.000 45.690 295 ALA AAA C 1
ATOM 2177 O O . ALA A 1 317 ? 10.159 -19.805 -29.420 1.000 45.460 295 ALA AAA O 1
ATOM 2179 N N . SER A 1 318 ? 9.361 -17.748 -30.031 1.000 44.020 296 SER AAA N 1
ATOM 2180 C CA . SER A 1 318 ? 10.080 -17.629 -31.328 1.000 44.050 296 SER AAA CA 1
ATOM 2181 C C . SER A 1 318 ? 11.593 -17.728 -31.108 1.000 45.690 296 SER AAA C 1
ATOM 2182 O O . SER A 1 318 ? 12.265 -18.405 -31.913 1.000 46.390 296 SER AAA O 1
ATOM 2185 N N . GLN A 1 319 ? 12.107 -17.124 -30.040 1.000 45.210 297 GLN AAA N 1
ATOM 2186 C CA . GLN A 1 319 ? 13.546 -17.200 -29.678 1.000 46.930 297 GLN AAA CA 1
ATOM 2187 C C . GLN A 1 319 ? 13.896 -18.614 -29.192 1.000 48.360 297 GLN AAA C 1
ATOM 2188 O O . GLN A 1 319 ? 14.996 -19.069 -29.557 1.000 44.730 297 GLN AAA O 1
ATOM 2194 N N . ALA A 1 320 ? 13.018 -19.316 -28.446 1.000 44.130 298 ALA AAA N 1
ATOM 2195 C CA . ALA A 1 320 ? 13.251 -20.741 -28.068 1.000 43.810 298 ALA AAA CA 1
ATOM 2196 C C . ALA A 1 320 ? 13.379 -21.612 -29.330 1.000 42.010 298 ALA AAA C 1
ATOM 2197 O O . ALA A 1 320 ? 14.278 -22.494 -29.418 1.000 44.910 298 ALA AAA O 1
ATOM 2199 N N . LEU A 1 321 ? 12.503 -21.389 -30.296 1.000 43.810 299 LEU AAA N 1
ATOM 2200 C CA . LEU A 1 321 ? 12.476 -22.167 -31.555 1.000 42.400 299 LEU AAA CA 1
ATOM 2201 C C . LEU A 1 321 ? 13.746 -21.888 -32.357 1.000 44.200 299 LEU AAA C 1
ATOM 2202 O O . LEU A 1 321 ? 14.317 -22.846 -32.900 1.000 42.870 299 LEU AAA O 1
ATOM 2207 N N . GLU A 1 322 ? 14.195 -20.641 -32.405 1.000 42.860 300 GLU AAA N 1
ATOM 2208 C CA . GLU A 1 322 ? 15.415 -20.293 -33.182 1.000 45.680 300 GLU AAA CA 1
ATOM 2209 C C . GLU A 1 322 ? 16.623 -20.951 -32.529 1.000 41.170 300 GLU AAA C 1
ATOM 2210 O O . GLU A 1 322 ? 17.509 -21.368 -33.243 1.000 43.110 300 GLU AAA O 1
ATOM 2216 N N . MET A 1 323 ? 16.637 -21.026 -31.212 1.000 43.120 301 MET AAA N 1
ATOM 2217 C CA . MET A 1 323 ? 17.744 -21.657 -30.458 1.000 45.100 301 MET AAA CA 1
ATOM 2218 C C . MET A 1 323 ? 17.771 -23.163 -30.784 1.000 46.200 301 MET AAA C 1
ATOM 2219 O O . MET A 1 323 ? 18.836 -23.657 -31.204 1.000 45.060 301 MET AAA O 1
ATOM 2224 N N . ILE A 1 324 ? 16.662 -23.884 -30.634 1.000 43.290 302 ILE AAA N 1
ATOM 2225 C CA . ILE A 1 324 ? 16.669 -25.375 -30.792 1.000 43.100 302 ILE AAA CA 1
ATOM 2226 C C . ILE A 1 324 ? 16.838 -25.712 -32.272 1.000 43.850 302 ILE AAA C 1
ATOM 2227 O O . ILE A 1 324 ? 17.381 -26.786 -32.567 1.000 44.880 302 ILE AAA O 1
ATOM 2232 N N . GLN A 1 325 ? 16.479 -24.799 -33.171 1.000 43.930 303 GLN AAA N 1
ATOM 2233 C CA . GLN A 1 325 ? 16.734 -24.979 -34.631 1.000 46.990 303 GLN AAA CA 1
ATOM 2234 C C . GLN A 1 325 ? 18.235 -25.176 -34.869 1.000 48.640 303 GLN AAA C 1
ATOM 2235 O O . GLN A 1 325 ? 18.588 -25.762 -35.931 1.000 47.630 303 GLN AAA O 1
ATOM 2241 N N . LEU A 1 326 ? 19.095 -24.655 -33.978 1.000 47.640 304 LEU AAA N 1
ATOM 2242 C CA . LEU A 1 326 ? 20.576 -24.771 -34.160 1.000 48.390 304 LEU AAA CA 1
ATOM 2243 C C . LEU A 1 326 ? 21.102 -26.163 -33.760 1.000 45.840 304 LEU AAA C 1
ATOM 2244 O O . LEU A 1 326 ? 22.272 -26.452 -34.059 1.000 45.540 304 LEU AAA O 1
ATOM 2249 N N . ALA A 1 327 ? 20.303 -27.013 -33.118 1.000 47.600 305 ALA AAA N 1
ATOM 2250 C CA . ALA A 1 327 ? 20.780 -28.318 -32.607 1.000 49.120 305 ALA AAA CA 1
ATOM 2251 C C . ALA A 1 327 ? 21.352 -29.141 -33.762 1.000 50.060 305 ALA AAA C 1
ATOM 2252 O O . ALA A 1 327 ? 20.713 -29.210 -34.825 1.000 49.780 305 ALA AAA O 1
ATOM 2254 N N . ASP A 1 328 ? 22.494 -29.790 -33.527 1.000 47.370 306 ASP AAA N 1
ATOM 2255 C CA . ASP A 1 328 ? 23.212 -30.592 -34.544 1.000 47.910 306 ASP AAA CA 1
ATOM 2256 C C . ASP A 1 328 ? 22.872 -32.068 -34.327 1.000 45.780 306 ASP AAA C 1
ATOM 2257 O O . ASP A 1 328 ? 23.765 -32.903 -34.352 1.000 46.680 306 ASP AAA O 1
ATOM 2262 N N . TYR A 1 329 ? 21.600 -32.380 -34.124 1.000 47.090 307 TYR AAA N 1
ATOM 2263 C CA . TYR A 1 329 ? 21.150 -33.770 -33.910 1.000 44.670 307 TYR AAA CA 1
ATOM 2264 C C . TYR A 1 329 ? 19.668 -33.797 -34.222 1.000 43.200 307 TYR AAA C 1
ATOM 2265 O O . TYR A 1 329 ? 19.028 -32.765 -34.152 1.000 48.720 307 TYR AAA O 1
ATOM 2274 N N . PRO A 1 330 ? 19.091 -34.963 -34.571 1.000 49.690 308 PRO AAA N 1
ATOM 2275 C CA . PRO A 1 330 ? 17.640 -35.098 -34.645 1.000 47.760 308 PRO AAA CA 1
ATOM 2276 C C . PRO A 1 330 ? 17.013 -35.083 -33.245 1.000 49.840 308 PRO AAA C 1
ATOM 2277 O O . PRO A 1 330 ? 17.614 -35.552 -32.316 1.000 44.440 308 PRO AAA O 1
ATOM 2281 N N . PHE A 1 331 ? 15.804 -34.554 -33.117 1.000 45.600 309 PHE AAA N 1
ATOM 2282 C CA . PHE A 1 331 ? 15.113 -34.541 -31.810 1.000 44.120 309 PHE AAA CA 1
ATOM 2283 C C . PHE A 1 331 ? 13.607 -34.654 -32.013 1.000 42.050 309 PHE AAA C 1
ATOM 2284 O O . PHE A 1 331 ? 13.076 -34.302 -33.092 1.000 42.280 309 PHE AAA O 1
ATOM 2292 N N . SER A 1 332 ? 12.941 -35.102 -30.964 1.000 40.750 310 SER AAA N 1
ATOM 2293 C CA . SER A 1 332 ? 11.478 -34.953 -30.819 1.000 44.750 310 SER AAA CA 1
ATOM 2294 C C . SER A 1 332 ? 11.195 -33.569 -30.242 1.000 42.040 310 SER AAA C 1
ATOM 2295 O O . SER A 1 332 ? 11.999 -33.069 -29.450 1.000 41.890 310 SER AAA O 1
ATOM 2298 N N . LEU A 1 333 ? 10.058 -33.007 -30.596 1.000 42.980 311 LEU AAA N 1
ATOM 2299 C CA . LEU A 1 333 ? 9.564 -31.747 -30.017 1.000 46.550 311 LEU AAA CA 1
ATOM 2300 C C . LEU A 1 333 ? 8.213 -32.027 -29.402 1.000 42.550 311 LEU AAA C 1
ATOM 2301 O O . LEU A 1 333 ? 7.332 -32.474 -30.151 1.000 44.040 311 LEU AAA O 1
ATOM 2306 N N . SER A 1 334 ? 8.095 -31.766 -28.100 1.000 44.510 312 SER AAA N 1
ATOM 2307 C CA . SER A 1 334 ? 6.831 -31.772 -27.324 1.000 45.900 312 SER AAA CA 1
ATOM 2308 C C . SER A 1 334 ? 6.480 -30.318 -26.976 1.000 44.750 312 SER AAA C 1
ATOM 2309 O O . SER A 1 334 ? 7.380 -29.543 -26.518 1.000 45.170 312 SER AAA O 1
ATOM 2312 N N . VAL A 1 335 ? 5.243 -29.926 -27.254 1.000 44.070 313 VAL AAA N 1
ATOM 2313 C CA . VAL A 1 335 ? 4.692 -28.600 -26.874 1.000 39.570 313 VAL AAA CA 1
ATOM 2314 C C . VAL A 1 335 ? 3.481 -28.802 -25.959 1.000 43.950 313 VAL AAA C 1
ATOM 2315 O O . VAL A 1 335 ? 2.507 -29.403 -26.401 1.000 43.570 313 VAL AAA O 1
ATOM 2319 N N . LEU A 1 336 ? 3.588 -28.320 -24.715 1.000 44.700 314 LEU AAA N 1
ATOM 2320 C CA . LEU A 1 336 ? 2.601 -28.476 -23.627 1.000 47.900 314 LEU AAA CA 1
ATOM 2321 C C . LEU A 1 336 ? 1.950 -27.116 -23.387 1.000 48.850 314 LEU AAA C 1
ATOM 2322 O O . LEU A 1 336 ? 2.630 -26.212 -22.875 1.000 51.820 314 LEU AAA O 1
ATOM 2327 N N . LEU A 1 337 ? 0.663 -27.009 -23.686 1.000 51.540 315 LEU AAA N 1
ATOM 2328 C CA . LEU A 1 337 ? -0.102 -25.753 -23.536 1.000 50.250 315 LEU AAA CA 1
ATOM 2329 C C . LEU A 1 337 ? -1.206 -25.939 -22.494 1.000 51.360 315 LEU AAA C 1
ATOM 2330 O O . LEU A 1 337 ? -2.173 -26.681 -22.769 1.000 43.800 315 LEU AAA O 1
ATOM 2335 N N . ASN A 1 338 ? -1.065 -25.262 -21.359 1.000 49.290 316 ASN AAA N 1
ATOM 2336 C CA . ASN A 1 338 ? -2.146 -25.073 -20.358 1.000 57.480 316 ASN AAA CA 1
ATOM 2337 C C . ASN A 1 338 ? -2.656 -23.627 -20.444 1.000 55.390 316 ASN AAA C 1
ATOM 2338 O O . ASN A 1 338 ? -1.938 -22.758 -20.959 1.000 56.180 316 ASN AAA O 1
ATOM 2343 N N . ALA A 1 339 ? -3.863 -23.389 -19.938 1.000 64.900 317 ALA AAA N 1
ATOM 2344 C CA . ALA A 1 339 ? -4.524 -22.068 -19.867 1.000 66.570 317 ALA AAA CA 1
ATOM 2345 C C . ALA A 1 339 ? -5.027 -21.786 -18.438 1.000 64.530 317 ALA AAA C 1
ATOM 2346 O O . ALA A 1 339 ? -6.115 -21.264 -18.301 1.000 61.970 317 ALA AAA O 1
ATOM 2348 N N . ASN A 1 340 ? -4.238 -22.074 -17.403 1.000 69.310 318 ASN AAA N 1
ATOM 2349 C CA . ASN A 1 340 ? -4.630 -21.825 -15.989 1.000 70.170 318 ASN AAA CA 1
ATOM 2350 C C . ASN A 1 340 ? -4.320 -20.370 -15.642 1.000 74.930 318 ASN AAA C 1
ATOM 2351 O O . ASN A 1 340 ? -3.792 -19.664 -16.542 1.000 71.390 318 ASN AAA O 1
ATOM 2356 N N . TYR A 1 341 ? -4.666 -19.950 -14.410 1.000 75.410 319 TYR AAA N 1
ATOM 2357 C CA . TYR A 1 341 ? -4.494 -18.566 -13.896 1.000 76.050 319 TYR AAA CA 1
ATOM 2358 C C . TYR A 1 341 ? -3.040 -18.163 -14.124 1.000 75.080 319 TYR AAA C 1
ATOM 2359 O O . TYR A 1 341 ? -2.793 -17.127 -14.766 1.000 79.310 319 TYR AAA O 1
ATOM 2361 N N . ALA A 1 342 ? -2.114 -19.005 -13.651 1.000 78.850 320 ALA AAA N 1
ATOM 2362 C CA . ALA A 1 342 ? -0.655 -18.737 -13.635 1.000 78.180 320 ALA AAA CA 1
ATOM 2363 C C . ALA A 1 342 ? -0.044 -18.777 -15.055 1.000 78.110 320 ALA AAA C 1
ATOM 2364 O O . ALA A 1 342 ? 0.966 -18.076 -15.266 1.000 75.220 320 ALA AAA O 1
ATOM 2366 N N . ASP A 1 343 ? -0.611 -19.537 -16.007 1.000 70.090 321 ASP AAA N 1
ATOM 2367 C CA . ASP A 1 343 ? -0.163 -19.531 -17.430 1.000 71.660 321 ASP AAA CA 1
ATOM 2368 C C . ASP A 1 343 ? -0.656 -18.269 -18.138 1.000 78.090 321 ASP AAA C 1
ATOM 2369 O O . ASP A 1 343 ? -0.031 -17.885 -19.142 1.000 69.410 321 ASP AAA O 1
ATOM 2374 N N . GLY A 1 344 ? -1.757 -17.688 -17.649 1.000 77.360 322 GLY AAA N 1
ATOM 2375 C CA . GLY A 1 344 ? -2.650 -16.824 -18.438 1.000 81.700 322 GLY AAA CA 1
ATOM 2376 C C . GLY A 1 344 ? -3.726 -17.670 -19.100 1.000 86.800 322 GLY AAA C 1
ATOM 2377 O O . GLY A 1 344 ? -3.384 -18.711 -19.728 1.000 82.800 322 GLY AAA O 1
ATOM 2378 N N . ILE A 1 345 ? -4.987 -17.259 -18.962 1.000 80.320 323 ILE AAA N 1
ATOM 2379 C CA . ILE A 1 345 ? -6.150 -17.945 -19.598 1.000 81.590 323 ILE AAA CA 1
ATOM 2380 C C . ILE A 1 345 ? -6.034 -17.856 -21.133 1.000 73.380 323 ILE AAA C 1
ATOM 2381 O O . ILE A 1 345 ? -6.487 -18.821 -21.788 1.000 72.140 323 ILE AAA O 1
ATOM 2386 N N . ASP A 1 346 ? -5.453 -16.766 -21.675 1.000 68.120 324 ASP AAA N 1
ATOM 2387 C CA . ASP A 1 346 ? -5.352 -16.456 -23.135 1.000 71.580 324 ASP AAA CA 1
ATOM 2388 C C . ASP A 1 346 ? -4.306 -17.359 -23.790 1.000 64.970 324 ASP AAA C 1
ATOM 2389 O O . ASP A 1 346 ? -3.139 -17.277 -23.367 1.000 66.090 324 ASP AAA O 1
ATOM 2394 N N . THR A 1 347 ? -4.676 -18.114 -24.830 1.000 53.980 325 THR AAA N 1
ATOM 2395 C CA . THR A 1 347 ? -3.704 -18.913 -25.622 1.000 55.920 325 THR AAA CA 1
ATOM 2396 C C . THR A 1 347 ? -3.552 -18.367 -27.052 1.000 58.630 325 THR AAA C 1
ATOM 2397 O O . THR A 1 347 ? -2.732 -18.941 -27.800 1.000 56.950 325 THR AAA O 1
ATOM 2401 N N . SER A 1 348 ? -4.254 -17.281 -27.403 1.000 48.830 326 SER AAA N 1
ATOM 2402 C CA . SER A 1 348 ? -4.251 -16.674 -28.758 1.000 49.760 326 SER AAA CA 1
ATOM 2403 C C . SER A 1 348 ? -2.823 -16.285 -29.154 1.000 42.960 326 SER AAA C 1
ATOM 2404 O O . SER A 1 348 ? -2.541 -16.258 -30.372 1.000 47.810 326 SER AAA O 1
ATOM 2407 N N . TRP A 1 349 ? -1.953 -16.027 -28.176 1.000 43.530 327 TRP AAA N 1
ATOM 2408 C CA . TRP A 1 349 ? -0.542 -15.617 -28.386 1.000 45.910 327 TRP AAA CA 1
ATOM 2409 C C . TRP A 1 349 ? 0.237 -16.714 -29.134 1.000 42.600 327 TRP AAA C 1
ATOM 2410 O O . TRP A 1 349 ? 1.140 -16.340 -29.890 1.000 43.220 327 TRP AAA O 1
ATOM 2421 N N . ILE A 1 350 ? -0.127 -17.998 -29.032 1.000 40.030 328 ILE AAA N 1
ATOM 2422 C CA . ILE A 1 350 ? 0.608 -19.068 -29.781 1.000 42.680 328 ILE AAA CA 1
ATOM 2423 C C . ILE A 1 350 ? 0.520 -18.757 -31.291 1.000 39.660 328 ILE AAA C 1
ATOM 2424 O O . ILE A 1 350 ? 1.379 -19.212 -32.080 1.000 42.230 328 ILE AAA O 1
ATOM 2429 N N . TRP A 1 351 ? -0.546 -18.096 -31.724 1.000 40.860 329 TRP AAA N 1
ATOM 2430 C CA . TRP A 1 351 ? -0.767 -17.804 -33.159 1.000 42.350 329 TRP AAA CA 1
ATOM 2431 C C . TRP A 1 351 ? 0.222 -16.742 -33.643 1.000 46.180 329 TRP AAA C 1
ATOM 2432 O O . TRP A 1 351 ? 0.468 -16.686 -34.863 1.000 49.710 329 TRP AAA O 1
ATOM 2443 N N . ASP A 1 352 ? 0.820 -15.973 -32.731 1.000 46.720 330 ASP AAA N 1
ATOM 2444 C CA . ASP A 1 352 ? 1.814 -14.928 -33.092 1.000 48.300 330 ASP AAA CA 1
ATOM 2445 C C . ASP A 1 352 ? 3.239 -15.490 -32.993 1.000 45.880 330 ASP AAA C 1
ATOM 2446 O O . ASP A 1 352 ? 4.126 -14.902 -33.608 1.000 46.840 330 ASP AAA O 1
ATOM 2451 N N . ALA A 1 353 ? 3.464 -16.571 -32.241 1.000 46.920 331 ALA AAA N 1
ATOM 2452 C CA . ALA A 1 353 ? 4.779 -17.251 -32.178 1.000 48.170 331 ALA AAA CA 1
ATOM 2453 C C . ALA A 1 353 ? 5.118 -17.849 -33.550 1.000 44.190 331 ALA AAA C 1
ATOM 2454 O O . ALA A 1 353 ? 4.208 -18.235 -34.287 1.000 44.570 331 ALA AAA O 1
ATOM 2456 N N . ASN A 1 354 ? 6.407 -17.932 -33.865 1.000 41.840 332 ASN AAA N 1
ATOM 2457 C CA . ASN A 1 354 ? 6.913 -18.376 -35.183 1.000 40.750 332 ASN AAA CA 1
ATOM 2458 C C . ASN A 1 354 ? 7.068 -19.908 -35.199 1.000 43.230 332 ASN AAA C 1
ATOM 2459 O O . ASN A 1 354 ? 8.175 -20.410 -35.512 1.000 43.900 332 ASN AAA O 1
ATOM 2464 N N . PHE A 1 355 ? 5.994 -20.643 -34.898 1.000 41.870 333 PHE AAA N 1
ATOM 2465 C CA . PHE A 1 355 ? 5.952 -22.127 -34.956 1.000 41.130 333 PHE AAA CA 1
ATOM 2466 C C . PHE A 1 355 ? 6.220 -22.624 -36.376 1.000 39.200 333 PHE AAA C 1
ATOM 2467 O O . PHE A 1 355 ? 6.586 -23.810 -36.497 1.000 43.220 333 PHE AAA O 1
ATOM 2475 N N . GLU A 1 356 ? 6.102 -21.762 -37.387 1.000 42.250 334 GLU AAA N 1
ATOM 2476 C CA . GLU A 1 356 ? 6.449 -22.105 -38.799 1.000 45.160 334 GLU AAA CA 1
ATOM 2477 C C . GLU A 1 356 ? 7.918 -22.533 -38.873 1.000 43.580 334 GLU AAA C 1
ATOM 2478 O O . GLU A 1 356 ? 8.270 -23.301 -39.796 1.000 43.990 334 GLU AAA O 1
ATOM 2484 N N . LEU A 1 357 ? 8.740 -22.134 -37.903 1.000 42.780 335 LEU AAA N 1
ATOM 2485 C CA . LEU A 1 357 ? 10.152 -22.600 -37.840 1.000 44.280 335 LEU AAA CA 1
ATOM 2486 C C . LEU A 1 357 ? 10.236 -24.135 -37.788 1.000 46.890 335 LEU AAA C 1
ATOM 2487 O O . LEU A 1 357 ? 11.270 -24.657 -38.212 1.000 43.190 335 LEU AAA O 1
ATOM 2492 N N . ILE A 1 358 ? 9.220 -24.865 -37.325 1.000 44.560 336 ILE AAA N 1
ATOM 2493 C CA . ILE A 1 358 ? 9.379 -26.337 -37.121 1.000 41.560 336 ILE AAA CA 1
ATOM 2494 C C . ILE A 1 358 ? 9.587 -27.068 -38.456 1.000 43.620 336 ILE AAA C 1
ATOM 2495 O O . ILE A 1 358 ? 10.137 -28.203 -38.410 1.000 44.940 336 ILE AAA O 1
ATOM 2500 N N . THR A 1 359 ? 9.220 -26.476 -39.597 1.000 43.700 337 THR AAA N 1
ATOM 2501 C CA . THR A 1 359 ? 9.432 -27.094 -40.933 1.000 44.400 337 THR AAA CA 1
ATOM 2502 C C . THR A 1 359 ? 10.873 -26.896 -41.395 1.000 50.200 337 THR AAA C 1
ATOM 2503 O O . THR A 1 359 ? 11.170 -27.337 -42.500 1.000 50.790 337 THR AAA O 1
ATOM 2507 N N A GLN A 1 360 ? 11.733 -26.267 -40.592 1.000 44.720 338 GLN AAA N 1
ATOM 2508 C CA A GLN A 1 360 ? 13.136 -26.007 -40.988 1.000 49.240 338 GLN AAA CA 1
ATOM 2509 C C A GLN A 1 360 ? 14.021 -26.517 -39.853 1.000 49.350 338 GLN AAA C 1
ATOM 2510 O O A GLN A 1 360 ? 15.012 -25.855 -39.535 1.000 55.860 338 GLN AAA O 1
ATOM 2516 N N . MET A 1 361 ? 13.631 -27.638 -39.250 1.000 45.710 339 MET AAA N 1
ATOM 2517 C CA . MET A 1 361 ? 14.299 -28.204 -38.044 1.000 49.280 339 MET AAA CA 1
ATOM 2518 C C . MET A 1 361 ? 14.457 -29.706 -38.222 1.000 46.410 339 MET AAA C 1
ATOM 2519 O O . MET A 1 361 ? 13.585 -30.347 -38.813 1.000 46.480 339 MET AAA O 1
ATOM 2524 N N . PRO A 1 362 ? 15.481 -30.335 -37.612 1.000 47.160 340 PRO AAA N 1
ATOM 2525 C CA . PRO A 1 362 ? 15.638 -31.794 -37.689 1.000 51.000 340 PRO AAA CA 1
ATOM 2526 C C . PRO A 1 362 ? 14.728 -32.592 -36.739 1.000 52.100 340 PRO AAA C 1
ATOM 2527 O O . PRO A 1 362 ? 15.228 -33.414 -35.974 1.000 52.160 340 PRO AAA O 1
ATOM 2531 N N . ILE A 1 363 ? 13.410 -32.368 -36.815 1.000 51.770 341 ILE AAA N 1
ATOM 2532 C CA . ILE A 1 363 ? 12.418 -32.932 -35.853 1.000 48.420 341 ILE AAA CA 1
ATOM 2533 C C . ILE A 1 363 ? 11.959 -34.318 -36.329 1.000 52.090 341 ILE AAA C 1
ATOM 2534 O O . ILE A 1 363 ? 11.516 -34.443 -37.472 1.000 47.830 341 ILE AAA O 1
ATOM 2539 N N . THR A 1 364 ? 11.985 -35.328 -35.463 1.000 50.820 342 THR AAA N 1
ATOM 2540 C CA . THR A 1 364 ? 11.607 -36.705 -35.880 1.000 54.190 342 THR AAA CA 1
ATOM 2541 C C . THR A 1 364 ? 10.095 -36.871 -35.755 1.000 53.860 342 THR AAA C 1
ATOM 2542 O O . THR A 1 364 ? 9.505 -37.545 -36.619 1.000 48.060 342 THR AAA O 1
ATOM 2546 N N . GLU A 1 365 ? 9.518 -36.296 -34.705 1.000 50.470 343 GLU AAA N 1
ATOM 2547 C CA . GLU A 1 365 ? 8.103 -36.512 -34.322 1.000 55.410 343 GLU AAA CA 1
ATOM 2548 C C . GLU A 1 365 ? 7.717 -35.381 -33.367 1.000 50.220 343 GLU AAA C 1
ATOM 2549 O O . GLU A 1 365 ? 8.626 -34.873 -32.688 1.000 45.960 343 GLU AAA O 1
ATOM 2555 N N . ILE A 1 366 ? 6.430 -35.029 -33.316 1.000 44.220 344 ILE AAA N 1
ATOM 2556 C CA . ILE A 1 366 ? 5.895 -33.961 -32.427 1.000 46.520 344 ILE AAA CA 1
ATOM 2557 C C . ILE A 1 366 ? 4.806 -34.525 -31.505 1.000 44.690 344 ILE AAA C 1
ATOM 2558 O O . ILE A 1 366 ? 3.891 -35.258 -31.986 1.000 46.110 344 ILE AAA O 1
ATOM 2563 N N . ASN A 1 367 ? 4.904 -34.176 -30.215 1.000 44.060 345 ASN AAA N 1
ATOM 2564 C CA . ASN A 1 367 ? 3.855 -34.437 -29.203 1.000 44.820 345 ASN AAA CA 1
ATOM 2565 C C . ASN A 1 367 ? 3.157 -33.113 -28.864 1.000 49.060 345 ASN AAA C 1
ATOM 2566 O O . ASN A 1 367 ? 3.843 -32.139 -28.439 1.000 50.550 345 ASN AAA O 1
ATOM 2571 N N . ALA A 1 368 ? 1.844 -33.061 -29.078 1.000 47.550 346 ALA AAA N 1
ATOM 2572 C CA . ALA A 1 368 ? 0.973 -31.952 -28.639 1.000 45.000 346 ALA AAA CA 1
ATOM 2573 C C . ALA A 1 368 ? 0.330 -32.317 -27.299 1.000 48.840 346 ALA AAA C 1
ATOM 2574 O O . ALA A 1 368 ? -0.465 -33.295 -27.242 1.000 49.900 346 ALA AAA O 1
ATOM 2576 N N . GLY A 1 369 ? 0.657 -31.578 -26.246 1.000 47.740 347 GLY AAA N 1
ATOM 2577 C CA . GLY A 1 369 ? 0.159 -31.899 -24.897 1.000 49.130 347 GLY AAA CA 1
ATOM 2578 C C . GLY A 1 369 ? -0.372 -30.706 -24.131 1.000 46.660 347 GLY AAA C 1
ATOM 2579 O O . GLY A 1 369 ? -0.469 -29.587 -24.675 1.000 45.850 347 GLY AAA O 1
ATOM 2580 N N . GLY A 1 370 ? -0.694 -30.969 -22.868 1.000 51.890 348 GLY AAA N 1
ATOM 2581 C CA . GLY A 1 370 ? -1.368 -30.042 -21.950 1.000 49.550 348 GLY AAA CA 1
ATOM 2582 C C . GLY A 1 370 ? -2.869 -30.152 -22.090 1.000 48.600 348 GLY AAA C 1
ATOM 2583 O O . GLY A 1 370 ? -3.316 -30.853 -23.012 1.000 55.320 348 GLY AAA O 1
ATOM 2584 N N . VAL A 1 371 ? -3.602 -29.407 -21.255 1.000 51.090 349 VAL AAA N 1
ATOM 2585 C CA . VAL A 1 371 ? -5.086 -29.275 -21.303 1.000 48.340 349 VAL AAA CA 1
ATOM 2586 C C . VAL A 1 371 ? -5.511 -28.810 -22.704 1.000 50.920 349 VAL AAA C 1
ATOM 2587 O O . VAL A 1 371 ? -6.471 -29.366 -23.209 1.000 50.090 349 VAL AAA O 1
ATOM 2591 N N . ARG A 1 372 ? -4.791 -27.880 -23.340 1.000 51.670 350 ARG AAA N 1
ATOM 2592 C CA . ARG A 1 372 ? -5.109 -27.373 -24.708 1.000 51.590 350 ARG AAA CA 1
ATOM 2593 C C . ARG A 1 372 ? -4.348 -28.162 -25.784 1.000 50.770 350 ARG AAA C 1
ATOM 2594 O O . ARG A 1 372 ? -3.907 -27.547 -26.783 1.000 46.600 350 ARG AAA O 1
ATOM 2602 N N . HIS A 1 373 ? -4.261 -29.484 -25.635 1.000 46.110 351 HIS AAA N 1
ATOM 2603 C CA . HIS A 1 373 ? -3.551 -30.404 -26.564 1.000 47.770 351 HIS AAA CA 1
ATOM 2604 C C . HIS A 1 373 ? -4.120 -30.237 -27.973 1.000 48.270 351 HIS AAA C 1
ATOM 2605 O O . HIS A 1 373 ? -3.351 -30.310 -28.956 1.000 49.320 351 HIS AAA O 1
ATOM 2612 N N . SER A 1 374 ? -5.422 -29.965 -28.073 1.000 51.050 352 SER AAA N 1
ATOM 2613 C CA . SER A 1 374 ? -6.156 -29.835 -29.351 1.000 48.680 352 SER AAA CA 1
ATOM 2614 C C . SER A 1 374 ? -5.743 -28.545 -30.087 1.000 48.310 352 SER AAA C 1
ATOM 2615 O O . SER A 1 374 ? -5.421 -28.612 -31.301 1.000 49.480 352 SER AAA O 1
ATOM 2618 N N . GLU A 1 375 ? -5.789 -27.399 -29.407 1.000 43.210 353 GLU AAA N 1
ATOM 2619 C CA . GLU A 1 375 ? -5.441 -26.096 -30.024 1.000 44.320 353 GLU AAA CA 1
ATOM 2620 C C . GLU A 1 375 ? -3.961 -26.104 -30.439 1.000 42.340 353 GLU AAA C 1
ATOM 2621 O O . GLU A 1 375 ? -3.669 -25.681 -31.575 1.000 45.250 353 GLU AAA O 1
ATOM 2627 N N . ILE A 1 376 ? -3.048 -26.571 -29.579 1.000 44.920 354 ILE AAA N 1
ATOM 2628 C CA . ILE A 1 376 ? -1.599 -26.577 -29.944 1.000 45.020 354 ILE AAA CA 1
ATOM 2629 C C . ILE A 1 376 ? -1.366 -27.538 -31.122 1.000 45.170 354 ILE AAA C 1
ATOM 2630 O O . ILE A 1 376 ? -0.645 -27.126 -32.074 1.000 44.510 354 ILE AAA O 1
ATOM 2635 N N . ALA A 1 377 ? -1.985 -28.725 -31.158 1.000 44.930 355 ALA AAA N 1
ATOM 2636 C CA . ALA A 1 377 ? -1.864 -29.611 -32.340 1.000 46.540 355 ALA AAA CA 1
ATOM 2637 C C . ALA A 1 377 ? -2.368 -28.879 -33.611 1.000 45.360 355 ALA AAA C 1
ATOM 2638 O O . ALA A 1 377 ? -1.701 -28.938 -34.674 1.000 43.040 355 ALA AAA O 1
ATOM 2640 N N . ARG A 1 378 ? -3.508 -28.196 -33.537 1.000 42.880 356 ARG AAA N 1
ATOM 2641 C CA . ARG A 1 378 ? -4.015 -27.415 -34.698 1.000 45.710 356 ARG AAA CA 1
ATOM 2642 C C . ARG A 1 378 ? -2.972 -26.338 -35.097 1.000 39.790 356 ARG AAA C 1
ATOM 2643 O O . ARG A 1 378 ? -2.666 -26.191 -36.295 1.000 43.280 356 ARG AAA O 1
ATOM 2651 N N . ARG A 1 379 ? -2.416 -25.622 -34.129 1.000 40.360 357 ARG AAA N 1
ATOM 2652 C CA . ARG A 1 379 ? -1.383 -24.596 -34.388 1.000 42.990 357 ARG AAA CA 1
ATOM 2653 C C . ARG A 1 379 ? -0.187 -25.243 -35.110 1.000 42.800 357 ARG AAA C 1
ATOM 2654 O O . ARG A 1 379 ? 0.368 -24.608 -35.960 1.000 39.100 357 ARG AAA O 1
ATOM 2662 N N . LEU A 1 380 ? 0.217 -26.461 -34.766 1.000 43.170 358 LEU AAA N 1
ATOM 2663 C CA . LEU A 1 380 ? 1.401 -27.114 -35.390 1.000 41.070 358 LEU AAA CA 1
ATOM 2664 C C . LEU A 1 380 ? 1.030 -27.667 -36.770 1.000 42.340 358 LEU AAA C 1
ATOM 2665 O O . LEU A 1 380 ? 1.835 -27.541 -37.671 1.000 43.950 358 LEU AAA O 1
ATOM 2670 N N A ARG A 1 381 ? -0.183 -28.199 -36.935 0.090 41.380 359 ARG AAA N 1
ATOM 2671 N N B ARG A 1 381 ? -0.171 -28.222 -36.942 0.910 43.670 359 ARG AAA N 1
ATOM 2672 C CA A ARG A 1 381 ? -0.667 -28.750 -38.231 0.090 40.770 359 ARG AAA CA 1
ATOM 2673 C CA B ARG A 1 381 ? -0.616 -28.718 -38.273 0.910 45.610 359 ARG AAA CA 1
ATOM 2674 C C A ARG A 1 381 ? -0.817 -27.625 -39.269 0.090 41.840 359 ARG AAA C 1
ATOM 2675 C C B ARG A 1 381 ? -0.574 -27.564 -39.274 0.910 45.440 359 ARG AAA C 1
ATOM 2676 O O A ARG A 1 381 ? -0.800 -27.943 -40.472 0.090 41.430 359 ARG AAA O 1
ATOM 2677 O O B ARG A 1 381 ? -0.118 -27.778 -40.419 0.910 45.680 359 ARG AAA O 1
ATOM 2692 N N . VAL A 1 382 ? -0.962 -26.367 -38.830 1.000 42.520 360 VAL AAA N 1
ATOM 2693 C CA . VAL A 1 382 ? -1.189 -25.197 -39.728 1.000 45.370 360 VAL AAA CA 1
ATOM 2694 C C . VAL A 1 382 ? 0.159 -24.690 -40.273 1.000 45.280 360 VAL AAA C 1
ATOM 2695 O O . VAL A 1 382 ? 0.178 -24.058 -41.330 1.000 46.680 360 VAL AAA O 1
ATOM 2699 N N . THR A 1 383 ? 1.273 -25.066 -39.640 1.000 46.960 361 THR AAA N 1
ATOM 2700 C CA . THR A 1 383 ? 2.642 -24.792 -40.154 1.000 44.930 361 THR AAA CA 1
ATOM 2701 C C . THR A 1 383 ? 2.877 -25.522 -41.481 1.000 50.010 361 THR AAA C 1
ATOM 2702 O O . THR A 1 383 ? 3.784 -25.077 -42.193 1.000 47.760 361 THR AAA O 1
ATOM 2706 N N . GLY A 1 384 ? 2.134 -26.613 -41.761 1.000 49.180 362 GLY AAA N 1
ATOM 2707 C CA . GLY A 1 384 ? 2.383 -27.529 -42.891 1.000 48.780 362 GLY AAA CA 1
ATOM 2708 C C . GLY A 1 384 ? 3.304 -28.684 -42.507 1.000 48.530 362 GLY AAA C 1
ATOM 2709 O O . GLY A 1 384 ? 3.592 -29.516 -43.356 1.000 47.470 362 GLY AAA O 1
ATOM 2710 N N . PHE A 1 385 ? 3.661 -28.810 -41.226 1.000 46.220 363 PHE AAA N 1
ATOM 2711 C CA . PHE A 1 385 ? 4.450 -29.992 -40.781 1.000 47.320 363 PHE AAA CA 1
ATOM 2712 C C . PHE A 1 385 ? 3.606 -31.262 -40.957 1.000 50.170 363 PHE AAA C 1
ATOM 2713 O O . PHE A 1 385 ? 2.418 -31.218 -40.608 1.000 55.850 363 PHE AAA O 1
ATOM 2721 N N . ASP A 1 386 ? 4.208 -32.353 -41.440 1.000 51.170 364 ASP AAA N 1
ATOM 2722 C CA . ASP A 1 386 ? 3.498 -33.651 -41.624 1.000 51.740 364 ASP AAA CA 1
ATOM 2723 C C . ASP A 1 386 ? 2.598 -33.945 -40.421 1.000 49.760 364 ASP AAA C 1
ATOM 2724 O O . ASP A 1 386 ? 3.130 -34.170 -39.322 1.000 49.790 364 ASP AAA O 1
ATOM 2729 N N . ASP A 1 387 ? 1.284 -33.979 -40.642 1.000 48.360 365 ASP AAA N 1
ATOM 2730 C CA . ASP A 1 387 ? 0.330 -34.182 -39.521 1.000 54.400 365 ASP AAA CA 1
ATOM 2731 C C . ASP A 1 387 ? 0.358 -35.639 -39.038 1.000 48.910 365 ASP AAA C 1
ATOM 2732 O O . ASP A 1 387 ? -0.167 -35.892 -37.942 1.000 49.250 365 ASP AAA O 1
ATOM 2737 N N . THR A 1 388 ? 0.953 -36.550 -39.814 1.000 49.640 366 THR AAA N 1
ATOM 2738 C CA . THR A 1 388 ? 1.060 -37.956 -39.324 1.000 58.590 366 THR AAA CA 1
ATOM 2739 C C . THR A 1 388 ? 2.131 -38.014 -38.242 1.000 56.530 366 THR AAA C 1
ATOM 2740 O O . THR A 1 388 ? 2.068 -38.928 -37.427 1.000 51.300 366 THR AAA O 1
ATOM 2744 N N . LYS A 1 389 ? 3.007 -37.015 -38.177 1.000 56.240 367 LYS AAA N 1
ATOM 2745 C CA . LYS A 1 389 ? 4.053 -36.952 -37.130 1.000 51.980 367 LYS AAA CA 1
ATOM 2746 C C . LYS A 1 389 ? 3.669 -35.979 -36.008 1.000 53.060 367 LYS AAA C 1
ATOM 2747 O O . LYS A 1 389 ? 4.554 -35.666 -35.195 1.000 51.640 367 LYS AAA O 1
ATOM 2753 N N . ILE A 1 390 ? 2.403 -35.569 -35.910 1.000 48.910 368 ILE AAA N 1
ATOM 2754 C CA . ILE A 1 390 ? 1.911 -34.782 -34.746 1.000 51.500 368 ILE AAA CA 1
ATOM 2755 C C . ILE A 1 39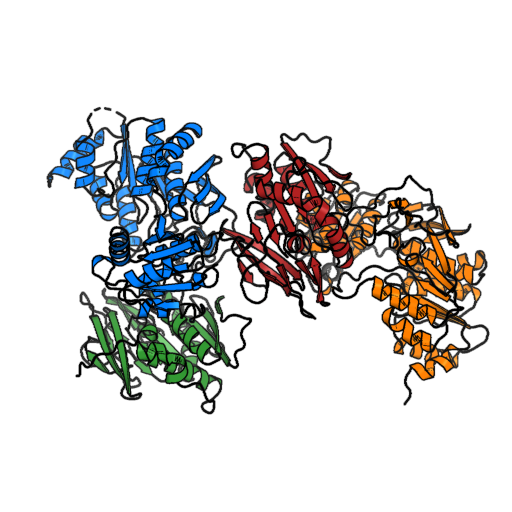0 ? 0.849 -35.624 -34.031 1.000 54.350 368 ILE AAA C 1
ATOM 2756 O O . ILE A 1 390 ? -0.183 -35.941 -34.666 1.000 50.010 368 ILE AAA O 1
ATOM 2761 N N . LYS A 1 391 ? 1.092 -35.928 -32.754 1.000 50.340 369 LYS AAA N 1
ATOM 2762 C CA . LYS A 1 391 ? 0.252 -36.813 -31.912 1.000 49.480 369 LYS AAA CA 1
ATOM 2763 C C . LYS A 1 391 ? -0.111 -36.077 -30.625 1.000 47.380 369 LYS AAA C 1
ATOM 2764 O O . LYS A 1 391 ? 0.787 -35.677 -29.866 1.000 42.410 369 LYS AAA O 1
ATOM 2767 N N . GLN A 1 392 ? -1.410 -35.975 -30.366 1.000 48.080 370 GLN AAA N 1
ATOM 2768 C CA . GLN A 1 392 ? -1.968 -35.422 -29.117 1.000 51.670 370 GLN AAA CA 1
ATOM 2769 C C . GLN A 1 392 ? -1.863 -36.462 -28.012 1.000 54.850 370 GLN AAA C 1
ATOM 2770 O O . GLN A 1 392 ? -2.058 -37.648 -28.291 1.000 54.890 370 GLN AAA O 1
ATOM 2776 N N . ALA A 1 393 ? -1.631 -35.980 -26.799 1.000 54.140 371 ALA AAA N 1
ATOM 2777 C CA . ALA A 1 393 ? -1.651 -36.746 -25.541 1.000 53.510 371 ALA AAA CA 1
ATOM 2778 C C . ALA A 1 393 ? -2.518 -35.970 -24.548 1.000 57.790 371 ALA AAA C 1
ATOM 2779 O O . ALA A 1 393 ? -2.270 -34.764 -24.346 1.000 62.010 371 ALA AAA O 1
ATOM 2781 N N . GLU A 1 394 ? -3.535 -36.633 -23.998 1.000 63.000 372 GLU AAA N 1
ATOM 2782 C CA . GLU A 1 394 ? -4.520 -36.035 -23.068 1.000 68.170 372 GLU AAA CA 1
ATOM 2783 C C . GLU A 1 394 ? -3.874 -35.891 -21.688 1.000 58.150 372 GLU AAA C 1
ATOM 2784 O O . GLU A 1 394 ? -4.364 -35.085 -20.900 1.000 65.830 372 GLU AAA O 1
ATOM 2790 N N . LYS A 1 395 ? -2.806 -36.645 -21.416 1.000 54.370 373 LYS AAA N 1
ATOM 2791 C CA . LYS A 1 395 ? -2.125 -36.693 -20.098 1.000 57.000 373 LYS AAA CA 1
ATOM 2792 C C . LYS A 1 395 ? -0.616 -36.522 -20.302 1.000 55.870 373 LYS AAA C 1
ATOM 2793 O O . LYS A 1 395 ? -0.048 -37.192 -21.183 1.000 50.540 373 LYS AAA O 1
ATOM 2797 N N . LEU A 1 396 ? 0.019 -35.667 -19.503 1.000 57.040 374 LEU AAA N 1
ATOM 2798 C CA . LEU A 1 396 ? 1.488 -35.455 -19.535 1.000 59.010 374 LEU AAA CA 1
ATOM 2799 C C . LEU A 1 396 ? 2.216 -36.802 -19.352 1.000 62.440 374 LEU AAA C 1
ATOM 2800 O O . LEU A 1 396 ? 3.255 -37.007 -20.010 1.000 57.230 374 LEU AAA O 1
ATOM 2805 N N . GLU A 1 397 ? 1.687 -37.699 -18.510 1.000 62.170 375 GLU AAA N 1
ATOM 2806 C CA . GLU A 1 397 ? 2.254 -39.055 -18.279 1.000 61.200 375 GLU AAA CA 1
ATOM 2807 C C . GLU A 1 397 ? 2.474 -39.767 -19.617 1.000 56.950 375 GLU AAA C 1
ATOM 2808 O O . GLU A 1 397 ? 3.536 -40.402 -19.766 1.000 58.960 375 GLU AAA O 1
ATOM 2814 N N . GLN A 1 398 ? 1.511 -39.686 -20.538 1.000 53.130 376 GLN AAA N 1
ATOM 2815 C CA . GLN A 1 398 ? 1.609 -40.326 -21.877 1.000 59.900 376 GLN AAA CA 1
ATOM 2816 C C . GLN A 1 398 ? 2.747 -39.660 -22.686 1.000 64.360 376 GLN AAA C 1
ATOM 2817 O O . GLN A 1 398 ? 3.427 -40.368 -23.475 1.000 63.830 376 GLN AAA O 1
ATOM 2823 N N . ILE A 1 399 ? 2.979 -38.353 -22.515 1.000 58.050 377 ILE AAA N 1
ATOM 2824 C CA . ILE A 1 399 ? 4.082 -37.646 -23.236 1.000 58.010 377 ILE AAA CA 1
ATOM 2825 C C . ILE A 1 399 ? 5.393 -38.299 -22.786 1.000 58.480 377 ILE AAA C 1
ATOM 2826 O O . ILE A 1 399 ? 6.228 -38.653 -23.650 1.000 56.080 377 ILE AAA O 1
ATOM 2831 N N . ILE A 1 400 ? 5.570 -38.430 -21.468 1.000 54.470 378 ILE AAA N 1
ATOM 2832 C CA . ILE A 1 400 ? 6.789 -39.043 -20.868 1.000 59.830 378 ILE AAA CA 1
ATOM 2833 C C . ILE A 1 400 ? 7.007 -40.463 -21.433 1.000 60.360 378 ILE AAA C 1
ATOM 2834 O O . ILE A 1 400 ? 8.167 -40.759 -21.820 1.000 63.210 378 ILE AAA O 1
ATOM 2839 N N . GLU A 1 401 ? 5.954 -41.294 -21.503 1.000 56.940 379 GLU AAA N 1
ATOM 2840 C CA . GLU A 1 401 ? 6.013 -42.696 -22.019 1.000 60.350 379 GLU AAA CA 1
ATOM 2841 C C . GLU A 1 401 ? 6.393 -42.674 -23.507 1.000 59.350 379 GLU AAA C 1
ATOM 2842 O O . GLU A 1 401 ? 7.198 -43.528 -23.946 1.000 56.710 379 GLU AAA O 1
ATOM 2845 N N . THR A 1 402 ? 5.795 -41.767 -24.284 1.000 51.960 380 THR AAA N 1
ATOM 2846 C CA . THR A 1 402 ? 6.118 -41.600 -25.719 1.000 52.470 380 THR AAA CA 1
ATOM 2847 C C . THR A 1 402 ? 7.607 -41.259 -25.884 1.000 48.650 380 THR AAA C 1
ATOM 2848 O O . THR A 1 402 ? 8.241 -41.861 -26.751 1.000 53.240 380 THR AAA O 1
ATOM 2852 N N . ILE A 1 403 ? 8.143 -40.339 -25.076 1.000 49.440 381 ILE AAA N 1
ATOM 2853 C CA . ILE A 1 403 ? 9.566 -39.911 -25.168 1.000 49.230 381 ILE AAA CA 1
ATOM 2854 C C . ILE A 1 403 ? 10.473 -41.109 -24.815 1.000 52.790 381 ILE AAA C 1
ATOM 2855 O O . ILE A 1 403 ? 11.521 -41.317 -25.508 1.000 50.310 381 ILE AAA O 1
ATOM 2860 N N . GLU A 1 404 ? 10.117 -41.876 -23.779 1.000 55.620 382 GLU AAA N 1
ATOM 2861 C CA . GLU A 1 404 ? 10.927 -43.038 -23.332 1.000 60.170 382 GLU AAA CA 1
ATOM 2862 C C . GLU A 1 404 ? 11.043 -44.063 -24.467 1.000 55.380 382 GLU AAA C 1
ATOM 2863 O O . GLU A 1 404 ? 12.128 -44.645 -24.606 1.000 55.940 382 GLU AAA O 1
ATOM 2869 N N . LYS A 1 405 ? 9.996 -44.241 -25.279 1.000 55.760 383 LYS AAA N 1
ATOM 2870 C CA . LYS A 1 405 ? 9.950 -45.282 -26.342 1.000 62.040 383 LYS AAA CA 1
ATOM 2871 C C . LYS A 1 405 ? 10.374 -44.716 -27.714 1.000 64.520 383 LYS AAA C 1
ATOM 2872 O O . LYS A 1 405 ? 10.456 -45.514 -28.655 1.000 58.060 383 LYS AAA O 1
ATOM 2876 N N . GLN A 1 406 ? 10.731 -43.430 -27.838 1.000 56.810 384 GLN AAA N 1
ATOM 2877 C CA . GLN A 1 406 ? 11.057 -42.814 -29.160 1.000 56.940 384 GLN AAA CA 1
ATOM 2878 C C . GLN A 1 406 ? 12.434 -43.287 -29.652 1.000 53.940 384 GLN AAA C 1
ATOM 2879 O O . GLN A 1 406 ? 13.285 -43.609 -28.827 1.000 51.910 384 GLN AAA O 1
ATOM 2885 N N . GLU A 1 407 ? 12.650 -43.238 -30.967 1.000 60.020 385 GLU AAA N 1
ATOM 2886 C CA . GLU A 1 407 ? 13.889 -43.678 -31.657 1.000 60.410 385 GLU AAA CA 1
ATOM 2887 C C . GLU A 1 407 ? 14.989 -42.623 -31.430 1.000 58.290 385 GLU AAA C 1
ATOM 2888 O O . GLU A 1 407 ? 16.085 -43.009 -31.060 1.000 53.660 385 GLU AAA O 1
ATOM 2894 N N . ALA A 1 408 ? 14.723 -41.330 -31.623 1.000 54.780 386 ALA AAA N 1
ATOM 2895 C CA . ALA A 1 408 ? 15.748 -40.260 -31.505 1.000 52.220 386 ALA AAA CA 1
ATOM 2896 C C . ALA A 1 408 ? 16.265 -40.170 -30.066 1.000 47.350 386 ALA AAA C 1
ATOM 2897 O O . ALA A 1 408 ? 15.460 -40.226 -29.122 1.000 48.570 386 ALA AAA O 1
ATOM 2899 N N . LYS A 1 409 ? 17.576 -39.979 -29.920 1.000 52.940 387 LYS AAA N 1
ATOM 2900 C CA . LYS A 1 409 ? 18.269 -39.876 -28.607 1.000 57.940 387 LYS AAA CA 1
ATOM 2901 C C . LYS A 1 409 ? 17.859 -38.595 -27.858 1.000 57.970 387 LYS AAA C 1
ATOM 2902 O O . LYS A 1 409 ? 17.931 -38.602 -26.612 1.000 58.600 387 LYS AAA O 1
ATOM 2908 N N . HIS A 1 410 ? 17.491 -37.519 -28.566 1.000 52.680 388 HIS AAA N 1
ATOM 2909 C CA . HIS A 1 410 ? 17.244 -36.182 -27.961 1.000 49.800 388 HIS AAA CA 1
ATOM 2910 C C . HIS A 1 410 ? 15.759 -35.811 -28.047 1.000 48.810 388 HIS AAA C 1
ATOM 2911 O O . HIS A 1 410 ? 15.100 -36.119 -29.071 1.000 47.600 388 HIS AAA O 1
ATOM 2918 N N . ALA A 1 411 ? 15.282 -35.123 -27.021 1.000 50.060 389 ALA AAA N 1
ATOM 2919 C CA . ALA A 1 411 ? 13.902 -34.610 -26.907 1.000 50.060 389 ALA AAA CA 1
ATOM 2920 C C . ALA A 1 411 ? 13.951 -33.176 -26.391 1.000 51.670 389 ALA AAA C 1
ATOM 2921 O O . ALA A 1 411 ? 14.682 -32.926 -25.404 1.000 47.820 389 ALA AAA O 1
ATOM 2923 N N . TYR A 1 412 ? 13.231 -32.269 -27.057 1.000 46.820 390 TYR AAA N 1
ATOM 2924 C CA . TYR A 1 412 ? 12.970 -30.898 -26.547 1.000 42.190 390 TYR AAA CA 1
ATOM 2925 C C . TYR A 1 412 ? 11.517 -30.796 -26.089 1.000 41.810 390 TYR AAA C 1
ATOM 2926 O O . TYR A 1 412 ? 10.607 -31.192 -26.846 1.000 44.000 390 TYR AAA O 1
ATOM 2935 N N . ILE A 1 413 ? 11.290 -30.211 -24.911 1.000 42.920 391 ILE AAA N 1
ATOM 2936 C CA . ILE A 1 413 ? 9.917 -29.942 -24.391 1.000 43.730 391 ILE AAA CA 1
ATOM 2937 C C . ILE A 1 413 ? 9.752 -28.430 -24.159 1.000 44.800 391 ILE AAA C 1
ATOM 2938 O O . ILE A 1 413 ? 10.472 -27.872 -23.321 1.000 45.360 391 ILE AAA O 1
ATOM 2943 N N . LEU A 1 414 ? 8.842 -27.803 -24.913 1.000 46.010 392 LEU AAA N 1
ATOM 2944 C CA . LEU A 1 414 ? 8.409 -26.395 -24.760 1.000 45.730 392 LEU AAA CA 1
ATOM 2945 C C . LEU A 1 414 ? 7.075 -26.424 -24.012 1.000 48.960 392 LEU AAA C 1
ATOM 2946 O O . LEU A 1 414 ? 6.150 -27.084 -24.509 1.000 52.900 392 LEU AAA O 1
ATOM 2951 N N . ALA A 1 415 ? 6.977 -25.747 -22.867 1.000 49.400 393 ALA AAA N 1
ATOM 2952 C CA . ALA A 1 415 ? 5.813 -25.838 -21.962 1.000 48.730 393 ALA AAA CA 1
ATOM 2953 C C . ALA A 1 415 ? 5.470 -24.461 -21.400 1.000 49.290 393 ALA AAA C 1
ATOM 2954 O O . ALA A 1 415 ? 6.395 -23.730 -21.015 1.000 48.030 393 ALA AAA O 1
ATOM 2956 N N . THR A 1 416 ? 4.178 -24.163 -21.265 1.000 45.900 394 THR AAA N 1
ATOM 2957 C CA . THR A 1 416 ? 3.670 -23.005 -20.473 1.000 48.030 394 THR AAA CA 1
ATOM 2958 C C . THR A 1 416 ? 3.946 -23.281 -18.985 1.000 50.420 394 THR AAA C 1
ATOM 2959 O O . THR A 1 416 ? 4.297 -24.432 -18.666 1.000 51.430 394 THR AAA O 1
ATOM 2963 N N . TYR A 1 417 ? 3.828 -22.267 -18.122 1.000 51.760 395 TYR AAA N 1
ATOM 2964 C CA . TYR A 1 417 ? 4.300 -22.290 -16.715 1.000 54.360 395 TYR AAA CA 1
ATOM 2965 C C . TYR A 1 417 ? 3.744 -23.520 -15.968 1.000 56.570 395 TYR AAA C 1
ATOM 2966 O O . TYR A 1 417 ? 4.568 -24.254 -15.365 1.000 55.540 395 TYR AAA O 1
ATOM 2975 N N . THR A 1 418 ? 2.424 -23.776 -15.997 1.000 51.940 396 THR AAA N 1
ATOM 2976 C CA . THR A 1 418 ? 1.804 -24.834 -15.147 1.000 54.440 396 THR AAA CA 1
ATOM 2977 C C . THR A 1 418 ? 2.099 -26.213 -15.739 1.000 61.130 396 THR AAA C 1
ATOM 2978 O O . THR A 1 418 ? 2.247 -27.159 -14.938 1.000 59.330 396 THR AAA O 1
ATOM 2982 N N . ALA A 1 419 ? 2.184 -26.318 -17.073 1.000 55.500 397 ALA AAA N 1
ATOM 2983 C CA . ALA A 1 419 ? 2.562 -27.558 -17.793 1.000 55.180 397 ALA AAA CA 1
ATOM 2984 C C . ALA A 1 419 ? 3.984 -27.933 -17.380 1.000 57.560 397 ALA AAA C 1
ATOM 2985 O O . ALA A 1 419 ? 4.277 -29.115 -17.190 1.000 55.430 397 ALA AAA O 1
ATOM 2987 N N . MET A 1 420 ? 4.841 -26.936 -17.227 1.000 56.010 398 MET AAA N 1
ATOM 2988 C CA . MET A 1 420 ? 6.242 -27.151 -16.812 1.000 56.480 398 MET AAA CA 1
ATOM 2989 C C . MET A 1 420 ? 6.326 -27.665 -15.369 1.000 56.760 398 MET AAA C 1
ATOM 2990 O O . MET A 1 420 ? 7.156 -28.538 -15.100 1.000 61.920 398 MET AAA O 1
ATOM 2995 N N . LEU A 1 421 ? 5.520 -27.124 -14.462 1.000 57.620 399 LEU AAA N 1
ATOM 2996 C CA . LEU A 1 421 ? 5.468 -27.574 -13.044 1.000 57.950 399 LEU AAA CA 1
ATOM 2997 C C . LEU A 1 421 ? 4.938 -29.013 -12.981 1.000 57.350 399 LEU AAA C 1
ATOM 2998 O O . LEU A 1 421 ? 5.543 -29.845 -12.268 1.000 59.600 399 LEU AAA O 1
ATOM 3003 N N . GLU A 1 422 ? 3.862 -29.322 -13.701 1.000 59.060 400 GLU AAA N 1
ATOM 3004 C CA . GLU A 1 422 ? 3.299 -30.693 -13.662 1.000 59.030 400 GLU AAA CA 1
ATOM 3005 C C . GLU A 1 422 ? 4.329 -31.636 -14.265 1.000 60.900 400 GLU AAA C 1
ATOM 3006 O O . GLU A 1 422 ? 4.480 -32.751 -13.755 1.000 66.850 400 GLU AAA O 1
ATOM 3012 N N . PHE A 1 423 ? 5.032 -31.204 -15.307 1.000 57.450 401 PHE AAA N 1
ATOM 3013 C CA . PHE A 1 423 ? 5.978 -32.092 -16.018 1.000 55.780 401 PHE AAA CA 1
ATOM 3014 C C . PHE A 1 423 ? 7.150 -32.423 -15.094 1.000 58.590 401 PHE AAA C 1
ATOM 3015 O O . PHE A 1 423 ? 7.543 -33.592 -15.049 1.000 58.340 401 PHE AAA O 1
ATOM 3023 N N . ARG A 1 424 ? 7.684 -31.422 -14.391 1.000 63.460 402 ARG AAA N 1
ATOM 3024 C CA . ARG A 1 424 ? 8.830 -31.589 -13.457 1.000 66.490 402 ARG AAA CA 1
ATOM 3025 C C . ARG A 1 424 ? 8.398 -32.472 -12.293 1.000 70.520 402 ARG AAA C 1
ATOM 3026 O O . ARG A 1 424 ? 9.208 -33.342 -11.880 1.000 70.720 402 ARG AAA O 1
ATOM 3034 N N . SER A 1 425 ? 7.161 -32.281 -11.831 1.000 68.450 403 SER AAA N 1
ATOM 3035 C CA . SER A 1 425 ? 6.563 -33.038 -10.701 1.000 70.110 403 SER AAA CA 1
ATOM 3036 C C . SER A 1 425 ? 6.490 -34.541 -11.041 1.000 72.650 403 SER AAA C 1
ATOM 3037 O O . SER A 1 425 ? 6.944 -35.368 -10.216 1.000 67.080 403 SER AAA O 1
ATOM 3040 N N . LEU A 1 426 ? 5.983 -34.895 -12.227 1.000 70.060 404 LEU AAA N 1
ATOM 3041 C CA . LEU A 1 426 ? 5.886 -36.303 -12.701 1.000 69.790 404 LEU AAA CA 1
ATOM 3042 C C . LEU A 1 426 ? 7.281 -36.925 -12.850 1.000 76.650 404 LEU AAA C 1
ATOM 3043 O O . LEU A 1 426 ? 7.396 -38.155 -12.635 1.000 69.570 404 LEU AAA O 1
ATOM 3048 N N . LEU A 1 427 ? 8.287 -36.138 -13.252 1.000 73.070 405 LEU AAA N 1
ATOM 3049 C CA . LEU A 1 427 ? 9.685 -36.628 -13.388 1.000 73.510 405 LEU AAA CA 1
ATOM 3050 C C . LEU A 1 427 ? 10.231 -36.954 -11.997 1.000 69.720 405 LEU AAA C 1
ATOM 3051 O O . LEU A 1 427 ? 10.844 -38.007 -11.860 1.000 75.930 405 LEU AAA O 1
ATOM 3056 N N . ALA A 1 428 ? 9.936 -36.113 -11.007 1.000 77.390 406 ALA AAA N 1
ATOM 3057 C CA . ALA A 1 428 ? 10.367 -36.276 -9.601 1.000 75.850 406 ALA AAA CA 1
ATOM 3058 C C . ALA A 1 428 ? 9.850 -37.607 -9.028 1.000 78.630 406 ALA AAA C 1
ATOM 3059 O O . ALA A 1 428 ? 10.564 -38.159 -8.188 1.000 83.270 406 ALA AAA O 1
ATOM 3061 N N . ASP A 1 429 ? 8.711 -38.134 -9.509 1.000 79.430 407 ASP AAA N 1
ATOM 3062 C CA . ASP A 1 429 ? 8.120 -39.442 -9.092 1.000 84.700 407 ASP AAA CA 1
ATOM 3063 C C . ASP A 1 429 ? 8.740 -40.634 -9.844 1.000 95.630 407 ASP AAA C 1
ATOM 3064 O O . ASP A 1 429 ? 7.950 -41.409 -10.424 1.000 98.270 407 ASP AAA O 1
ATOM 3069 N N . ARG A 1 430 ? 10.070 -40.812 -9.830 1.000 100.760 408 ARG AAA N 1
ATOM 3070 C CA . ARG A 1 430 ? 10.759 -41.886 -10.606 1.000 97.950 408 ARG AAA CA 1
ATOM 3071 C C . ARG A 1 430 ? 12.182 -42.088 -10.075 1.000 92.070 408 ARG AAA C 1
ATOM 3072 O O . ARG A 1 430 ? 12.779 -41.167 -9.525 1.000 92.870 408 ARG AAA O 1
ATOM 3080 N N . THR B 2 2 ? 5.366 -3.717 -51.087 1.000 52.840 2 THR CCC N 1
ATOM 3081 C CA . THR B 2 2 ? 4.683 -5.045 -51.101 1.000 50.490 2 THR CCC CA 1
ATOM 3082 C C . THR B 2 2 ? 5.734 -6.157 -51.155 1.000 53.790 2 THR CCC C 1
ATOM 3083 O O . THR B 2 2 ? 6.663 -6.097 -51.977 1.000 47.910 2 THR CCC O 1
ATOM 3087 N N . TYR B 2 3 ? 5.607 -7.143 -50.285 1.000 44.870 3 TYR CCC N 1
ATOM 3088 C CA . TYR B 2 3 ? 6.444 -8.356 -50.375 1.000 49.490 3 TYR CCC CA 1
ATOM 3089 C C . TYR B 2 3 ? 5.577 -9.565 -50.058 1.000 46.950 3 TYR CCC C 1
ATOM 3090 O O . TYR B 2 3 ? 4.502 -9.392 -49.430 1.000 44.470 3 TYR CCC O 1
ATOM 3099 N N . THR B 2 4 ? 6.063 -10.751 -50.416 1.000 42.450 4 THR CCC N 1
ATOM 3100 C CA . THR B 2 4 ? 5.404 -12.036 -50.087 1.000 43.320 4 THR CCC CA 1
ATOM 3101 C C . THR B 2 4 ? 5.864 -12.487 -48.712 1.000 44.170 4 THR CCC C 1
ATOM 3102 O O . THR B 2 4 ? 7.046 -12.697 -48.545 1.000 41.930 4 THR CCC O 1
ATOM 3106 N N . SER B 2 5 ? 4.949 -12.572 -47.743 1.000 42.430 5 SER CCC N 1
ATOM 3107 C CA . SER B 2 5 ? 5.246 -12.987 -46.356 1.000 39.700 5 SER CCC CA 1
ATOM 3108 C C . SER B 2 5 ? 5.216 -14.522 -46.234 1.000 46.340 5 SER CCC C 1
ATOM 3109 O O . SER B 2 5 ? 5.894 -15.074 -45.336 1.000 47.470 5 SER CCC O 1
ATOM 3112 N N . LEU B 2 6 ? 4.451 -15.193 -47.091 1.000 45.600 6 LEU CCC N 1
ATOM 3113 C CA . LEU B 2 6 ? 4.102 -16.628 -46.964 1.000 44.300 6 LEU CCC CA 1
ATOM 3114 C C . LEU B 2 6 ? 3.772 -17.163 -48.341 1.000 47.570 6 LEU CCC C 1
ATOM 3115 O O . LEU B 2 6 ? 3.040 -16.471 -49.059 1.000 46.790 6 LEU CCC O 1
ATOM 3120 N N . LYS B 2 7 ? 4.208 -18.398 -48.608 1.000 43.710 7 LYS CCC N 1
ATOM 3121 C CA . LYS B 2 7 ? 4.118 -19.088 -49.913 1.000 49.040 7 LYS CCC CA 1
ATOM 3122 C C . LYS B 2 7 ? 3.969 -20.594 -49.635 1.000 46.200 7 LYS CCC C 1
ATOM 3123 O O . LYS B 2 7 ? 4.753 -21.130 -48.834 1.000 46.600 7 LYS CCC O 1
ATOM 3129 N N . SER B 2 8 ? 3.004 -21.273 -50.265 1.000 41.760 8 SER CCC N 1
ATOM 3130 C CA . SER B 2 8 ? 2.912 -22.757 -50.294 1.000 46.110 8 SER CCC CA 1
ATOM 3131 C C . SER B 2 8 ? 4.248 -23.324 -50.776 1.000 46.070 8 SER CCC C 1
ATOM 3132 O O . SER B 2 8 ? 4.930 -22.657 -51.522 1.000 42.550 8 SER CCC O 1
ATOM 3135 N N . PRO B 2 9 ? 4.657 -24.546 -50.364 1.000 54.450 9 PRO CCC N 1
ATOM 3136 C CA . PRO B 2 9 ? 5.893 -25.167 -50.863 1.000 54.460 9 PRO CCC CA 1
ATOM 3137 C C . PRO B 2 9 ? 5.905 -25.306 -52.394 1.000 56.870 9 PRO CCC C 1
ATOM 3138 O O . PRO B 2 9 ? 4.911 -25.764 -52.926 1.000 54.820 9 PRO CCC O 1
ATOM 3142 N N . GLU B 2 10 ? 6.998 -24.904 -53.054 1.000 64.670 10 GLU CCC N 1
ATOM 3143 C CA . GLU B 2 10 ? 7.097 -24.777 -54.538 1.000 68.900 10 GLU CCC CA 1
ATOM 3144 C C . GLU B 2 10 ? 7.016 -26.178 -55.172 1.000 68.250 10 GLU CCC C 1
ATOM 3145 O O . GLU B 2 10 ? 6.584 -26.255 -56.329 1.000 76.770 10 GLU CCC O 1
ATOM 3147 N N . ASN B 2 11 ? 7.378 -27.240 -54.438 1.000 65.630 11 ASN CCC N 1
ATOM 3148 C CA . ASN B 2 11 ? 7.646 -28.593 -55.001 1.000 80.140 11 ASN CCC CA 1
ATOM 3149 C C . ASN B 2 11 ? 6.372 -29.445 -54.955 1.000 84.430 11 ASN CCC C 1
ATOM 3150 O O . ASN B 2 11 ? 6.425 -30.581 -55.455 1.000 89.420 11 ASN CCC O 1
ATOM 3155 N N . GLN B 2 12 ? 5.279 -28.930 -54.379 1.000 83.390 12 GLN CCC N 1
ATOM 3156 C CA . GLN B 2 12 ? 3.962 -29.625 -54.356 1.000 80.140 12 GLN CCC CA 1
ATOM 3157 C C . GLN B 2 12 ? 3.106 -29.066 -55.488 1.000 75.530 12 GLN CCC C 1
ATOM 3158 O O . GLN B 2 12 ? 3.293 -27.867 -55.815 1.000 68.080 12 GLN CCC O 1
ATOM 3164 N N . ASP B 2 13 ? 2.215 -29.914 -56.021 1.000 68.020 13 ASP CCC N 1
ATOM 3165 C CA . ASP B 2 13 ? 1.291 -29.618 -57.146 1.000 69.010 13 ASP CCC CA 1
ATOM 3166 C C . ASP B 2 13 ? -0.045 -29.128 -56.576 1.000 60.510 13 ASP CCC C 1
ATOM 3167 O O . ASP B 2 13 ? -0.485 -29.642 -55.536 1.000 64.700 13 ASP CCC O 1
ATOM 3172 N N . TYR B 2 14 ? -0.677 -28.201 -57.282 1.000 54.440 14 TYR CCC N 1
ATOM 3173 C CA . TYR B 2 14 ? -1.948 -27.545 -56.902 1.000 55.020 14 TYR CCC CA 1
ATOM 3174 C C . TYR B 2 14 ? -2.667 -27.206 -58.190 1.000 52.050 14 TYR CCC C 1
ATOM 3175 O O . TYR B 2 14 ? -1.975 -26.736 -59.100 1.000 50.910 14 TYR CCC O 1
ATOM 3184 N N . ILE B 2 15 ? -3.979 -27.373 -58.255 1.000 50.050 15 ILE CCC N 1
ATOM 3185 C CA . ILE B 2 15 ? -4.728 -27.049 -59.510 1.000 57.050 15 ILE CCC CA 1
ATOM 3186 C C . ILE B 2 15 ? -5.223 -25.594 -59.491 1.000 49.120 15 ILE CCC C 1
ATOM 3187 O O . ILE B 2 15 ? -5.488 -25.023 -60.581 1.000 50.160 15 ILE CCC O 1
ATOM 3192 N N . TYR B 2 16 ? -5.325 -24.992 -58.307 1.000 44.290 16 TYR CCC N 1
ATOM 3193 C CA . TYR B 2 16 ? -5.749 -23.581 -58.154 1.000 45.250 16 TYR CCC CA 1
ATOM 3194 C C . TYR B 2 16 ? -4.602 -22.758 -57.571 1.000 42.810 16 TYR CCC C 1
ATOM 3195 O O . TYR B 2 16 ? -3.592 -23.295 -57.057 1.000 44.200 16 TYR CCC O 1
ATOM 3204 N N . ASP B 2 17 ? -4.812 -21.456 -57.604 1.000 45.150 17 ASP CCC N 1
ATOM 3205 C CA . ASP B 2 17 ? -3.891 -20.408 -57.117 1.000 51.720 17 ASP CCC CA 1
ATOM 3206 C C . ASP B 2 17 ? -4.755 -19.376 -56.378 1.000 51.360 17 ASP CCC C 1
ATOM 3207 O O . ASP B 2 17 ? -5.752 -18.889 -56.973 1.000 51.440 17 ASP CCC O 1
ATOM 3212 N N . LEU B 2 18 ? -4.465 -19.105 -55.108 1.000 46.410 18 LEU CCC N 1
ATOM 3213 C CA . LEU B 2 18 ? -5.103 -17.983 -54.357 1.000 45.940 18 LEU CCC CA 1
ATOM 3214 C C . LEU B 2 18 ? -4.022 -17.020 -53.878 1.000 47.180 18 LEU CCC C 1
ATOM 3215 O O . LEU B 2 18 ? -3.024 -17.466 -53.235 1.000 49.770 18 LEU CCC O 1
ATOM 3220 N N . THR B 2 19 ? -4.222 -15.742 -54.139 1.000 43.620 19 THR CCC N 1
ATOM 3221 C CA . THR B 2 19 ? -3.363 -14.665 -53.607 1.000 47.350 19 THR CCC CA 1
ATOM 3222 C C . THR B 2 19 ? -4.135 -13.907 -52.517 1.000 49.800 19 THR CCC C 1
ATOM 3223 O O . THR B 2 19 ? -5.279 -13.468 -52.771 1.000 45.970 19 THR CCC O 1
ATOM 3227 N N . ILE B 2 20 ? -3.525 -13.771 -51.345 1.000 43.890 20 ILE CCC N 1
ATOM 3228 C CA . ILE B 2 20 ? -4.118 -13.067 -50.172 1.000 40.850 20 ILE CCC CA 1
ATOM 3229 C C . ILE B 2 20 ? -3.393 -11.741 -49.931 1.000 41.380 20 ILE CCC C 1
ATOM 3230 O O . ILE B 2 20 ? -2.146 -11.733 -49.822 1.000 41.510 20 ILE CCC O 1
ATOM 3235 N N . ALA B 2 21 ? -4.150 -10.647 -49.855 1.000 41.890 21 ALA CCC N 1
ATOM 3236 C CA . ALA B 2 21 ? -3.649 -9.333 -49.409 1.000 38.330 21 ALA CCC CA 1
ATOM 3237 C C . ALA B 2 21 ? -3.803 -9.260 -47.893 1.000 41.490 21 ALA CCC C 1
ATOM 3238 O O . ALA B 2 21 ? -4.942 -9.190 -47.395 1.000 40.610 21 ALA CCC O 1
ATOM 3240 N N . HIS B 2 22 ? -2.687 -9.317 -47.186 1.000 37.460 22 HIS CCC N 1
ATOM 3241 C CA . HIS B 2 22 ? -2.634 -9.127 -45.719 1.000 39.090 22 HIS CCC CA 1
ATOM 3242 C C . HIS B 2 22 ? -2.458 -7.627 -45.528 1.000 43.280 22 HIS CCC C 1
ATOM 3243 O O . HIS B 2 22 ? -1.300 -7.145 -45.584 1.000 36.550 22 HIS CCC O 1
ATOM 3250 N N . LEU B 2 23 ? -3.592 -6.940 -45.424 1.000 38.290 23 LEU CCC N 1
ATOM 3251 C CA . LEU B 2 23 ? -3.691 -5.458 -45.446 1.000 44.970 23 LEU CCC CA 1
ATOM 3252 C C . LEU B 2 23 ? -3.139 -4.909 -44.121 1.000 41.390 23 LEU CCC C 1
ATOM 3253 O O . LEU B 2 23 ? -3.594 -5.341 -43.049 1.000 38.400 23 LEU CCC O 1
ATOM 3258 N N . TYR B 2 24 ? -2.131 -4.055 -44.197 1.000 43.770 24 TYR CCC N 1
ATOM 3259 C CA . TYR B 2 24 ? -1.425 -3.514 -43.012 1.000 43.550 24 TYR CCC CA 1
ATOM 3260 C C . TYR B 2 24 ? -1.019 -4.659 -42.068 1.000 42.440 24 TYR CCC C 1
ATOM 3261 O O . TYR B 2 24 ? -1.121 -4.498 -40.849 1.000 41.970 24 TYR CCC O 1
ATOM 3270 N N . GLY B 2 25 ? -0.607 -5.811 -42.609 1.000 43.420 25 GLY CCC N 1
ATOM 3271 C CA . GLY B 2 25 ? -0.345 -7.015 -41.795 1.000 40.710 25 GLY CCC CA 1
ATOM 3272 C C . GLY B 2 25 ? 0.803 -6.824 -40.814 1.000 41.250 25 GLY CCC C 1
ATOM 3273 O O . GLY B 2 25 ? 0.792 -7.502 -39.763 1.000 39.890 25 GLY CCC O 1
ATOM 3274 N N . ASN B 2 26 ? 1.688 -5.851 -41.069 1.000 39.930 26 ASN CCC N 1
ATOM 3275 C CA . ASN B 2 26 ? 2.858 -5.521 -40.202 1.000 39.400 26 ASN CCC CA 1
ATOM 3276 C C . ASN B 2 26 ? 2.530 -4.378 -39.214 1.000 46.680 26 ASN CCC C 1
ATOM 3277 O O . ASN B 2 26 ? 3.440 -4.012 -38.464 1.000 42.910 26 ASN CCC O 1
ATOM 3282 N N . LEU B 2 27 ? 1.291 -3.846 -39.167 1.000 41.490 27 LEU CCC N 1
ATOM 3283 C CA . LEU B 2 27 ? 0.892 -2.756 -38.229 1.000 39.130 27 LEU CCC CA 1
ATOM 3284 C C . LEU B 2 27 ? -0.345 -3.186 -37.448 1.000 42.180 27 LEU CCC C 1
ATOM 3285 O O . LEU B 2 27 ? -0.388 -2.932 -36.233 1.000 41.940 27 LEU CCC O 1
ATOM 3290 N N . MET B 2 28 ? -1.297 -3.849 -38.114 1.000 41.860 28 MET CCC N 1
ATOM 3291 C CA . MET B 2 28 ? -2.498 -4.398 -37.451 1.000 43.820 28 MET CCC CA 1
ATOM 3292 C C . MET B 2 28 ? -2.254 -5.886 -37.206 1.000 43.770 28 MET CCC C 1
ATOM 3293 O O . MET B 2 28 ? -2.737 -6.718 -37.995 1.000 44.260 28 MET CCC O 1
ATOM 3298 N N . ASN B 2 29 ? -1.546 -6.202 -36.128 1.000 42.600 29 ASN CCC N 1
ATOM 3299 C CA . ASN B 2 29 ? -0.903 -7.525 -35.977 1.000 45.510 29 ASN CCC CA 1
ATOM 3300 C C . ASN B 2 29 ? -1.067 -8.008 -34.539 1.000 41.240 29 ASN CCC C 1
ATOM 3301 O O . ASN B 2 29 ? -0.237 -8.813 -34.096 1.000 43.100 29 ASN CCC O 1
ATOM 3306 N N . THR B 2 30 ? -2.140 -7.600 -33.861 1.000 38.640 30 THR CCC N 1
ATOM 3307 C CA . THR B 2 30 ? -2.254 -7.916 -32.412 1.000 42.560 30 THR CCC CA 1
ATOM 3308 C C . THR B 2 30 ? -3.317 -8.963 -32.072 1.000 42.950 30 THR CCC C 1
ATOM 3309 O O . THR B 2 30 ? -3.949 -9.443 -33.030 1.000 40.510 30 THR CCC O 1
ATOM 3313 N N A TYR B 2 31 ? -3.179 -9.577 -30.889 0.860 38.530 31 TYR CCC N 1
ATOM 3314 C CA A TYR B 2 31 ? -4.208 -10.517 -30.365 0.860 39.830 31 TYR CCC CA 1
ATOM 3315 C C A TYR B 2 31 ? -4.308 -11.810 -31.179 0.860 41.020 31 TYR CCC C 1
ATOM 3316 O O A TYR B 2 31 ? -5.222 -12.572 -30.843 0.860 42.830 31 TYR CCC O 1
ATOM 3325 N N . GLY B 2 32 ? -3.195 -12.245 -31.768 1.000 38.800 32 GLY CCC N 1
ATOM 3326 C CA . GLY B 2 32 ? -3.198 -13.515 -32.515 1.000 41.780 32 GLY CCC CA 1
ATOM 3327 C C . GLY B 2 32 ? -4.100 -13.469 -33.735 1.000 43.040 32 GLY CCC C 1
ATOM 3328 O O . GLY B 2 32 ? -4.268 -14.520 -34.362 1.000 45.070 32 GLY CCC O 1
ATOM 3329 N N . ASP B 2 33 ? -4.658 -12.298 -34.059 1.000 39.620 33 ASP CCC N 1
ATOM 3330 C CA . ASP B 2 33 ? -5.603 -12.190 -35.190 1.000 40.300 33 ASP CCC CA 1
ATOM 3331 C C . ASP B 2 33 ? -4.889 -12.468 -36.512 1.000 40.410 33 ASP CCC C 1
ATOM 3332 O O . ASP B 2 33 ? -5.575 -12.930 -37.445 1.000 40.720 33 ASP CCC O 1
ATOM 3337 N N . ASN B 2 34 ? -3.571 -12.306 -36.578 1.000 39.920 34 ASN CCC N 1
ATOM 3338 C CA . ASN B 2 34 ? -2.788 -12.687 -37.795 1.000 40.030 34 ASN CCC CA 1
ATOM 3339 C C . ASN B 2 34 ? -2.787 -14.219 -37.987 1.000 39.740 34 ASN CCC C 1
ATOM 3340 O O . ASN B 2 34 ? -2.509 -14.680 -39.097 1.000 40.060 34 ASN CCC O 1
ATOM 3345 N N . GLY B 2 35 ? -3.149 -15.002 -36.967 1.000 42.380 35 GLY CCC N 1
ATOM 3346 C CA . GLY B 2 35 ? -3.397 -16.457 -37.086 1.000 41.470 35 GLY CCC CA 1
ATOM 3347 C C . GLY B 2 35 ? -4.422 -16.794 -38.169 1.000 46.630 35 GLY CCC C 1
ATOM 3348 O O . GLY B 2 35 ? -4.346 -17.923 -38.720 1.000 42.610 35 GLY CCC O 1
ATOM 3349 N N . ASN B 2 36 ? -5.343 -15.870 -38.477 1.000 42.400 36 ASN CCC N 1
ATOM 3350 C CA . ASN B 2 36 ? -6.371 -16.053 -39.531 1.000 42.460 36 ASN CCC CA 1
ATOM 3351 C C . ASN B 2 36 ? -5.671 -16.319 -40.869 1.000 40.880 36 ASN CCC C 1
ATOM 3352 O O . ASN B 2 36 ? -6.175 -17.147 -41.634 1.000 41.960 36 ASN CCC O 1
ATOM 3357 N N . ILE B 2 37 ? -4.549 -15.646 -41.139 1.000 40.120 37 ILE CCC N 1
ATOM 3358 C CA . ILE B 2 37 ? -3.781 -15.856 -42.396 1.000 39.330 37 ILE CCC CA 1
ATOM 3359 C C . ILE B 2 37 ? -3.370 -17.336 -42.481 1.000 41.780 37 ILE CCC C 1
ATOM 3360 O O . ILE B 2 37 ? -3.514 -17.943 -43.561 1.000 39.920 37 ILE CCC O 1
ATOM 3365 N N . LEU B 2 38 ? -2.884 -17.891 -41.371 1.000 40.290 38 LEU CCC N 1
ATOM 3366 C CA . LEU B 2 38 ? -2.320 -19.254 -41.326 1.000 40.120 38 LEU CCC CA 1
ATOM 3367 C C . LEU B 2 38 ? -3.478 -20.234 -41.546 1.000 42.260 38 LEU CCC C 1
ATOM 3368 O O . LEU B 2 38 ? -3.287 -21.180 -42.275 1.000 37.470 38 LEU CCC O 1
ATOM 3373 N N . MET B 2 39 ? -4.672 -19.953 -41.013 1.000 42.270 39 MET CCC N 1
ATOM 3374 C CA . MET B 2 39 ? -5.859 -20.830 -41.190 1.000 38.150 39 MET CCC CA 1
ATOM 3375 C C . MET B 2 39 ? -6.328 -20.768 -42.650 1.000 42.200 39 MET CCC C 1
ATOM 3376 O O . MET B 2 39 ? -6.696 -21.814 -43.196 1.000 41.320 39 MET CCC O 1
ATOM 3381 N N . LEU B 2 40 ? -6.348 -19.598 -43.276 1.000 37.270 40 LEU CCC N 1
ATOM 3382 C CA . LEU B 2 40 ? -6.763 -19.499 -44.701 1.000 40.710 40 LEU CCC CA 1
ATOM 3383 C C . LEU B 2 40 ? -5.784 -20.307 -45.558 1.000 43.010 40 LEU CCC C 1
ATOM 3384 O O . LEU B 2 40 ? -6.262 -21.082 -46.431 1.000 42.990 40 LEU CCC O 1
ATOM 3389 N N . LYS B 2 41 ? -4.473 -20.157 -45.317 1.000 42.640 41 LYS CCC N 1
ATOM 3390 C CA . LYS B 2 41 ? -3.422 -20.877 -46.077 1.000 44.340 41 LYS CCC CA 1
ATOM 3391 C C . LYS B 2 41 ? -3.634 -22.393 -45.926 1.000 40.730 41 LYS CCC C 1
ATOM 3392 O O . LYS B 2 41 ? -3.689 -23.118 -46.939 1.000 39.140 41 LYS CCC O 1
ATOM 3398 N N . TYR B 2 42 ? -3.821 -22.854 -44.698 1.000 40.240 42 TYR CCC N 1
ATOM 3399 C CA . TYR B 2 42 ? -4.034 -24.280 -44.347 1.000 40.300 42 TYR CCC CA 1
ATOM 3400 C C . TYR B 2 42 ? -5.245 -24.839 -45.088 1.000 44.250 42 TYR CCC C 1
ATOM 3401 O O . TYR B 2 42 ? -5.147 -25.902 -45.740 1.000 40.740 42 TYR CCC O 1
ATOM 3410 N N . VAL B 2 43 ? -6.367 -24.130 -45.013 1.000 42.300 43 VAL CCC N 1
ATOM 3411 C CA . VAL B 2 43 ? -7.632 -24.605 -45.640 1.000 42.330 43 VAL CCC CA 1
ATOM 3412 C C . VAL B 2 43 ? -7.498 -24.530 -47.167 1.000 40.830 43 VAL CCC C 1
ATOM 3413 O O . VAL B 2 43 ? -7.911 -25.495 -47.846 1.000 44.250 43 VAL CCC O 1
ATOM 3417 N N . ALA B 2 44 ? -6.920 -23.453 -47.701 1.000 43.010 44 ALA CCC N 1
ATOM 3418 C CA . ALA B 2 44 ? -6.722 -23.289 -49.161 1.000 42.760 44 ALA CCC CA 1
ATOM 3419 C C . ALA B 2 44 ? -5.878 -24.452 -49.707 1.000 44.890 44 ALA CCC C 1
ATOM 3420 O O . ALA B 2 44 ? -6.257 -25.050 -50.731 1.000 42.130 44 ALA CCC O 1
ATOM 3422 N N . GLU B 2 45 ? -4.789 -24.795 -49.034 1.000 43.310 45 GLU CCC N 1
ATOM 3423 C CA . GLU B 2 45 ? -3.888 -25.876 -49.512 1.000 46.210 45 GLU CCC CA 1
ATOM 3424 C C . GLU B 2 45 ? -4.676 -27.187 -49.531 1.000 46.040 45 GLU CCC C 1
ATOM 3425 O O . GLU B 2 45 ? -4.602 -27.888 -50.551 1.000 44.440 45 GLU CCC O 1
ATOM 3431 N N . LYS B 2 46 ? -5.531 -27.427 -48.543 1.000 47.810 46 LYS CCC N 1
ATOM 3432 C CA . LYS B 2 46 ? -6.308 -28.701 -48.481 1.000 49.700 46 LYS CCC CA 1
ATOM 3433 C C . LYS B 2 46 ? -7.270 -28.835 -49.667 1.000 47.430 46 LYS CCC C 1
ATOM 3434 O O . LYS B 2 46 ? -7.634 -29.948 -49.959 1.000 45.930 46 LYS CCC O 1
ATOM 3440 N N . LEU B 2 47 ? -7.696 -27.717 -50.241 1.000 47.540 47 LEU CCC N 1
ATOM 3441 C CA . LEU B 2 47 ? -8.674 -27.605 -51.351 1.000 45.470 47 LEU CCC CA 1
ATOM 3442 C C . LEU B 2 47 ? -7.948 -27.577 -52.700 1.000 48.220 47 LEU CCC C 1
ATOM 3443 O O . LEU B 2 47 ? -8.631 -27.420 -53.723 1.000 53.070 47 LEU CCC O 1
ATOM 3448 N N . GLY B 2 48 ? -6.618 -27.686 -52.711 1.000 45.760 48 GLY CCC N 1
ATOM 3449 C CA . GLY B 2 48 ? -5.839 -27.786 -53.958 1.000 45.220 48 GLY CCC CA 1
ATOM 3450 C C . GLY B 2 48 ? -5.358 -26.444 -54.468 1.000 46.340 48 GLY CCC C 1
ATOM 3451 O O . GLY B 2 48 ? -4.949 -26.391 -55.650 1.000 48.690 48 GLY CCC O 1
ATOM 3452 N N . ALA B 2 49 ? -5.371 -25.401 -53.629 1.000 42.300 49 ALA CCC N 1
ATOM 3453 C CA . ALA B 2 49 ? -4.906 -24.044 -53.994 1.000 39.500 49 ALA CCC CA 1
ATOM 3454 C C . ALA B 2 49 ? -3.482 -23.806 -53.503 1.000 40.530 49 ALA CCC C 1
ATOM 3455 O O . ALA B 2 49 ? -3.213 -23.989 -52.316 1.000 42.770 49 ALA CCC O 1
ATOM 3457 N N . ARG B 2 50 ? -2.616 -23.345 -54.397 1.000 44.060 50 ARG CCC N 1
ATOM 3458 C CA . ARG B 2 50 ? -1.294 -22.769 -54.064 1.000 46.780 50 ARG CCC CA 1
ATOM 3459 C C . ARG B 2 50 ? -1.571 -21.396 -53.441 1.000 44.710 50 ARG CCC C 1
ATOM 3460 O O . ARG B 2 50 ? -2.318 -20.625 -54.062 1.000 45.370 50 ARG CCC O 1
ATOM 3468 N N . VAL B 2 51 ? -0.973 -21.080 -52.290 1.000 44.640 51 VAL CCC N 1
ATOM 3469 C CA . VAL B 2 51 ? -1.250 -19.791 -51.577 1.000 43.810 51 VAL CCC CA 1
ATOM 3470 C C . VAL B 2 51 ? -0.024 -18.880 -51.656 1.000 44.420 51 VAL CCC C 1
ATOM 3471 O O . VAL B 2 51 ? 1.132 -19.350 -51.392 1.000 43.500 51 VAL CCC O 1
ATOM 3475 N N . THR B 2 52 ? -0.273 -17.617 -51.978 1.000 42.190 52 THR CCC N 1
ATOM 3476 C CA . THR B 2 52 ? 0.683 -16.491 -51.853 1.000 41.490 52 THR CCC CA 1
ATOM 3477 C C . THR B 2 52 ? 0.027 -15.462 -50.937 1.000 44.150 52 THR CCC C 1
ATOM 3478 O O . THR B 2 52 ? -1.098 -15.063 -51.239 1.000 37.750 52 THR CCC O 1
ATOM 3482 N N . VAL B 2 53 ? 0.706 -15.051 -49.866 1.000 42.950 53 VAL CCC N 1
ATOM 3483 C CA . VAL B 2 53 ? 0.270 -13.929 -48.994 1.000 38.780 53 VAL CCC CA 1
ATOM 3484 C C . VAL B 2 53 ? 1.245 -12.777 -49.224 1.000 44.290 53 VAL CCC C 1
ATOM 3485 O O . VAL B 2 53 ? 2.469 -12.984 -49.036 1.000 41.630 53 VAL CCC O 1
ATOM 3489 N N . ASP B 2 54 ? 0.708 -11.604 -49.548 1.000 40.040 54 ASP CCC N 1
ATOM 3490 C CA . ASP B 2 54 ? 1.473 -10.342 -49.665 1.000 40.080 54 ASP CCC CA 1
ATOM 3491 C C . ASP B 2 54 ? 1.084 -9.389 -48.531 1.000 41.820 54 ASP CCC C 1
ATOM 3492 O O . ASP B 2 54 ? -0.111 -9.229 -48.232 1.000 39.260 54 ASP CCC O 1
ATOM 3497 N N . ILE B 2 55 ? 2.084 -8.789 -47.906 1.000 40.620 55 ILE CCC N 1
ATOM 3498 C CA . ILE B 2 55 ? 1.869 -7.700 -46.931 1.000 43.580 55 ILE CCC CA 1
ATOM 3499 C C . ILE B 2 55 ? 1.706 -6.448 -47.787 1.000 47.910 55 ILE CCC C 1
ATOM 3500 O O . ILE B 2 55 ? 2.664 -6.117 -48.484 1.000 50.110 55 ILE CCC O 1
ATOM 3505 N N . VAL B 2 56 ? 0.511 -5.849 -47.769 1.000 43.310 56 VAL CCC N 1
ATOM 3506 C CA . VAL B 2 56 ? 0.135 -4.602 -48.495 1.000 42.920 56 VAL CCC CA 1
ATOM 3507 C C . VAL B 2 56 ? -0.190 -3.573 -47.438 1.000 42.350 56 VAL CCC C 1
ATOM 3508 O O . VAL B 2 56 ? -1.266 -3.632 -46.820 1.000 42.900 56 VAL CCC O 1
ATOM 3512 N N . SER B 2 57 ? 0.773 -2.718 -47.183 1.000 40.230 57 SER CCC N 1
ATOM 3513 C CA . SER B 2 57 ? 0.778 -1.875 -45.991 1.000 38.270 57 SER CCC CA 1
ATOM 3514 C C . SER B 2 57 ? 0.872 -0.411 -46.424 1.000 44.130 57 SER CCC C 1
ATOM 3515 O O . SER B 2 57 ? 0.438 -0.097 -47.565 1.000 41.690 57 SER CCC O 1
ATOM 3518 N N . ILE B 2 58 ? 1.267 0.484 -45.517 1.000 45.240 58 ILE CCC N 1
ATOM 3519 C CA . ILE B 2 58 ? 1.262 1.947 -45.823 1.000 49.540 58 ILE CCC CA 1
ATOM 3520 C C . ILE B 2 58 ? 2.175 2.190 -47.031 1.000 51.870 58 ILE CCC C 1
ATOM 3521 O O . ILE B 2 58 ? 3.200 1.524 -47.131 1.000 47.350 58 ILE CCC O 1
ATOM 3526 N N . ASN B 2 59 ? 1.715 3.002 -47.986 1.000 52.240 59 ASN CCC N 1
ATOM 3527 C CA . ASN B 2 59 ? 2.480 3.451 -49.182 1.000 55.350 59 ASN CCC CA 1
ATOM 3528 C C . ASN B 2 59 ? 2.603 2.328 -50.213 1.000 55.280 59 ASN CCC C 1
ATOM 3529 O O . ASN B 2 59 ? 3.346 2.537 -51.159 1.000 59.820 59 ASN CCC O 1
ATOM 3534 N N . ASP B 2 60 ? 1.917 1.191 -50.048 1.000 50.130 60 ASP CCC N 1
ATOM 3535 C CA . ASP B 2 60 ? 1.909 0.088 -51.049 1.000 49.570 60 ASP CCC CA 1
ATOM 3536 C C . ASP B 2 60 ? 0.686 0.286 -51.933 1.000 53.060 60 ASP CCC C 1
ATOM 3537 O O . ASP B 2 60 ? -0.365 0.589 -51.411 1.000 52.480 60 ASP CCC O 1
ATOM 3542 N N . THR B 2 61 ? 0.827 0.138 -53.240 1.000 52.760 61 THR CCC N 1
ATOM 3543 C CA . THR B 2 61 ? -0.329 0.185 -54.165 1.000 53.310 61 THR CCC CA 1
ATOM 3544 C C . THR B 2 61 ? -1.125 -1.104 -53.971 1.000 52.410 61 THR CCC C 1
ATOM 3545 O O . THR B 2 61 ? -0.522 -2.168 -53.718 1.000 50.660 61 THR CCC O 1
ATOM 3549 N N . PHE B 2 62 ? -2.443 -1.006 -54.035 1.000 49.010 62 PHE CCC N 1
ATOM 3550 C CA . PHE B 2 62 ? -3.360 -2.157 -53.977 1.000 51.060 62 PHE CCC CA 1
ATOM 3551 C C . PHE B 2 62 ? -4.056 -2.210 -55.324 1.000 50.010 62 PHE CCC C 1
ATOM 3552 O O . PHE B 2 62 ? -4.768 -1.231 -55.627 1.000 50.250 62 PHE CCC O 1
ATOM 3560 N N . GLU B 2 63 ? -3.859 -3.283 -56.098 1.000 54.350 63 GLU CCC N 1
ATOM 3561 C CA . GLU B 2 63 ? -4.653 -3.531 -57.338 1.000 56.190 63 GLU CCC CA 1
ATOM 3562 C C . GLU B 2 63 ? -5.685 -4.636 -57.057 1.000 48.380 63 GLU CCC C 1
ATOM 3563 O O . GLU B 2 63 ? -5.293 -5.729 -56.714 1.000 52.270 63 GLU CCC O 1
ATOM 3569 N N . GLN B 2 64 ? -6.973 -4.354 -57.192 1.000 47.790 64 GLN CCC N 1
ATOM 3570 C CA . GLN B 2 64 ? -8.043 -5.291 -56.763 1.000 50.710 64 GLN CCC CA 1
ATOM 3571 C C . GLN B 2 64 ? -7.950 -6.609 -57.554 1.000 54.900 64 GLN CCC C 1
ATOM 3572 O O . GLN B 2 64 ? -8.249 -7.661 -56.986 1.000 52.040 64 GLN CCC O 1
ATOM 3578 N N . ASP B 2 65 ? -7.499 -6.561 -58.808 1.000 51.320 65 ASP CCC N 1
ATOM 3579 C CA . ASP B 2 65 ? -7.398 -7.732 -59.713 1.000 53.380 65 ASP CCC CA 1
ATOM 3580 C C . ASP B 2 65 ? -6.299 -8.674 -59.242 1.000 48.380 65 ASP CCC C 1
ATOM 3581 O O . ASP B 2 65 ? -6.326 -9.828 -59.662 1.000 46.400 65 ASP CCC O 1
ATOM 3586 N N . ASP B 2 66 ? -5.394 -8.227 -58.386 1.000 48.400 66 ASP CCC N 1
ATOM 3587 C CA . ASP B 2 66 ? -4.252 -9.071 -57.950 1.000 50.950 66 ASP CCC CA 1
ATOM 3588 C C . ASP B 2 66 ? -4.658 -10.023 -56.819 1.000 50.850 66 ASP CCC C 1
ATOM 3589 O O . ASP B 2 66 ? -3.868 -10.917 -56.525 1.000 50.800 66 ASP CCC O 1
ATOM 3594 N N . TYR B 2 67 ? -5.818 -9.867 -56.177 1.000 44.840 67 TYR CCC N 1
ATOM 3595 C CA . TYR B 2 67 ? -6.074 -10.594 -54.906 1.000 43.170 67 TYR CCC CA 1
ATOM 3596 C C . TYR B 2 67 ? -7.418 -11.317 -54.924 1.000 45.590 67 TYR CCC C 1
ATOM 3597 O O . TYR B 2 67 ? -8.340 -10.792 -55.544 1.000 44.670 67 TYR CCC O 1
ATOM 3606 N N . ASP B 2 68 ? -7.514 -12.442 -54.199 1.000 43.340 68 ASP CCC N 1
ATOM 3607 C CA . ASP B 2 68 ? -8.718 -13.303 -54.083 1.000 43.380 68 ASP CCC CA 1
ATOM 3608 C C . ASP B 2 68 ? -9.322 -13.219 -52.677 1.000 46.770 68 ASP CCC C 1
ATOM 3609 O O . ASP B 2 68 ? -10.531 -13.492 -52.499 1.000 41.780 68 ASP CCC O 1
ATOM 3614 N N . ILE B 2 69 ? -8.493 -12.905 -51.690 1.000 40.800 69 ILE CCC N 1
ATOM 3615 C CA . ILE B 2 69 ? -8.911 -12.678 -50.281 1.000 41.240 69 ILE CCC CA 1
ATOM 3616 C C . ILE B 2 69 ? -8.110 -11.477 -49.756 1.000 41.370 69 ILE CCC C 1
ATOM 3617 O O . ILE B 2 69 ? -6.894 -11.410 -49.985 1.000 41.510 69 ILE CCC O 1
ATOM 3622 N N . VAL B 2 70 ? -8.792 -10.579 -49.071 1.000 41.390 70 VAL CCC N 1
ATOM 3623 C CA . VAL B 2 70 ? -8.183 -9.462 -48.305 1.000 42.240 70 VAL CCC CA 1
ATOM 3624 C C . VAL B 2 70 ? -8.427 -9.764 -46.842 1.000 42.050 70 VAL CCC C 1
ATOM 3625 O O . VAL B 2 70 ? -9.617 -9.957 -46.458 1.000 41.030 70 VAL CCC O 1
ATOM 3629 N N . PHE B 2 71 ? -7.352 -9.801 -46.046 1.000 41.340 71 PHE CCC N 1
ATOM 3630 C CA . PHE B 2 71 ? -7.505 -9.937 -44.576 1.000 41.640 71 PHE CCC CA 1
ATOM 3631 C C . PHE B 2 71 ? -7.067 -8.621 -43.926 1.000 44.240 71 PHE CCC C 1
ATOM 3632 O O . PHE B 2 71 ? -5.931 -8.189 -44.176 1.000 38.680 71 PHE CCC O 1
ATOM 3640 N N . PHE B 2 72 ? -7.943 -8.019 -43.120 1.000 40.440 72 PHE CCC N 1
ATOM 3641 C CA . PHE B 2 72 ? -7.645 -6.730 -42.447 1.000 40.980 72 PHE CCC CA 1
ATOM 3642 C C . PHE B 2 72 ? -7.858 -6.927 -40.943 1.000 40.170 72 PHE CCC C 1
ATOM 3643 O O . PHE B 2 72 ? -9.003 -6.898 -40.498 1.000 40.110 72 PHE CCC O 1
ATOM 3651 N N . GLY B 2 73 ? -6.777 -7.093 -40.182 1.000 38.980 73 GLY CCC N 1
ATOM 3652 C CA . GLY B 2 73 ? -6.922 -7.395 -38.747 1.000 39.630 73 GLY CCC CA 1
ATOM 3653 C C . GLY B 2 73 ? -6.924 -6.183 -37.834 1.000 41.540 73 GLY CCC C 1
ATOM 3654 O O . GLY B 2 73 ? -7.113 -5.065 -38.340 1.000 41.660 73 GLY CCC O 1
ATOM 3655 N N . GLY B 2 74 ? -6.721 -6.403 -36.532 1.000 42.960 74 GLY CCC N 1
ATOM 3656 C CA . GLY B 2 74 ? -6.731 -5.336 -35.523 1.000 43.560 74 GLY CCC CA 1
ATOM 3657 C C . GLY B 2 74 ? -5.326 -4.980 -35.083 1.000 47.540 74 GLY CCC C 1
ATOM 3658 O O . GLY B 2 74 ? -4.418 -5.791 -35.274 1.000 49.080 74 GLY CCC O 1
ATOM 3659 N N . GLY B 2 75 ? -5.175 -3.797 -34.501 1.000 47.790 75 GLY CCC N 1
ATOM 3660 C CA . GLY B 2 75 ? -3.904 -3.256 -34.004 1.000 49.150 75 GLY CCC CA 1
ATOM 3661 C C . GLY B 2 75 ? -4.117 -2.393 -32.789 1.000 46.380 75 GLY CCC C 1
ATOM 3662 O O . GLY B 2 75 ? -5.300 -2.172 -32.368 1.000 43.020 75 GLY CCC O 1
ATOM 3663 N N . GLN B 2 76 ? -3.018 -1.858 -32.279 1.000 47.300 76 GLN CCC N 1
ATOM 3664 C CA . GLN B 2 76 ? -3.042 -0.888 -31.158 1.000 47.760 76 GLN CCC CA 1
ATOM 3665 C C . GLN B 2 76 ? -3.581 0.439 -31.697 1.000 47.300 76 GLN CCC C 1
ATOM 3666 O O . GLN B 2 76 ? -3.561 0.675 -32.943 1.000 43.460 76 GLN CCC O 1
ATOM 3672 N N . ASP B 2 77 ? -4.027 1.308 -30.792 1.000 47.330 77 ASP CCC N 1
ATOM 3673 C CA . ASP B 2 77 ? -4.676 2.592 -31.149 1.000 46.580 77 ASP CCC CA 1
ATOM 3674 C C . ASP B 2 77 ? -3.746 3.460 -32.003 1.000 44.890 77 ASP CCC C 1
ATOM 3675 O O . ASP B 2 77 ? -4.238 4.090 -32.984 1.000 42.390 77 ASP CCC O 1
ATOM 3680 N N . TYR B 2 78 ? -2.463 3.535 -31.641 1.000 42.260 78 TYR CCC N 1
ATOM 3681 C CA . TYR B 2 78 ? -1.485 4.369 -32.386 1.000 42.870 78 TYR CCC CA 1
ATOM 3682 C C . TYR B 2 78 ? -1.336 3.813 -33.821 1.000 42.580 78 TYR CCC C 1
ATOM 3683 O O . TYR B 2 78 ? -1.527 4.552 -34.835 1.000 43.290 78 TYR CCC O 1
ATOM 3692 N N . GLU B 2 79 ? -1.018 2.520 -33.961 1.000 43.930 79 GLU CCC N 1
ATOM 3693 C CA . GLU B 2 79 ? -0.811 1.913 -35.295 1.000 38.890 79 GLU CCC CA 1
ATOM 3694 C C . GLU B 2 79 ? -2.079 2.111 -36.133 1.000 39.160 79 GLU CCC C 1
ATOM 3695 O O . GLU B 2 79 ? -1.978 2.410 -37.336 1.000 40.220 79 GLU CCC O 1
ATOM 3701 N N . GLN B 2 80 ? -3.250 1.973 -35.512 1.000 41.070 80 GLN CCC N 1
ATOM 3702 C CA . GLN B 2 80 ? -4.561 2.112 -36.212 1.000 45.390 80 GLN CCC CA 1
ATOM 3703 C C . GLN B 2 80 ? -4.727 3.567 -36.696 1.000 42.190 80 GLN CCC C 1
ATOM 3704 O O . GLN B 2 80 ? -5.204 3.787 -37.854 1.000 42.100 80 GLN CCC O 1
ATOM 3710 N N . SER B 2 81 ? -4.317 4.561 -35.902 1.000 40.640 81 SER CCC N 1
ATOM 3711 C CA . SER B 2 81 ? -4.421 5.990 -36.320 1.000 39.320 81 SER CCC CA 1
ATOM 3712 C C . SER B 2 81 ? -3.494 6.232 -37.507 1.000 39.460 81 SER CCC C 1
ATOM 3713 O O . SER B 2 81 ? -3.858 6.977 -38.406 1.000 42.360 81 SER CCC O 1
ATOM 3716 N N . ILE B 2 82 ? -2.336 5.572 -37.558 1.000 40.440 82 ILE CCC N 1
ATOM 3717 C CA . ILE B 2 82 ? -1.394 5.796 -38.689 1.000 39.760 82 ILE CCC CA 1
ATOM 3718 C C . ILE B 2 82 ? -1.926 5.110 -39.949 1.000 45.100 82 ILE CCC C 1
ATOM 3719 O O . ILE B 2 82 ? -1.873 5.722 -41.064 1.000 45.590 82 ILE CCC O 1
ATOM 3724 N N . VAL B 2 83 ? -2.407 3.874 -39.807 1.000 44.620 83 VAL CCC N 1
ATOM 3725 C CA . VAL B 2 83 ? -3.061 3.145 -40.922 1.000 43.290 83 VAL CCC CA 1
ATOM 3726 C C . VAL B 2 83 ? -4.189 4.042 -41.454 1.000 42.470 83 VAL CCC C 1
ATOM 3727 O O . VAL B 2 83 ? -4.309 4.202 -42.675 1.000 39.600 83 VAL CCC O 1
ATOM 3731 N N . ALA B 2 84 ? -4.976 4.653 -40.582 1.000 41.820 84 ALA CCC N 1
ATOM 3732 C CA . ALA B 2 84 ? -6.122 5.479 -41.049 1.000 44.890 84 ALA CCC CA 1
ATOM 3733 C C . ALA B 2 84 ? -5.624 6.593 -41.972 1.000 44.050 84 ALA CCC C 1
ATOM 3734 O O . ALA B 2 84 ? -6.355 6.958 -42.853 1.000 44.140 84 ALA CCC O 1
ATOM 3736 N N . LYS B 2 85 ? -4.390 7.080 -41.841 1.000 44.860 85 LYS CCC N 1
ATOM 3737 C CA . LYS B 2 85 ? -3.905 8.210 -42.690 1.000 46.180 85 LYS CCC CA 1
ATOM 3738 C C . LYS B 2 85 ? -3.639 7.729 -44.117 1.000 48.170 85 LYS CCC C 1
ATOM 3739 O O . LYS B 2 85 ? -3.729 8.554 -45.046 1.000 45.310 85 LYS CCC O 1
ATOM 3745 N N . ASP B 2 86 ? -3.358 6.440 -44.277 1.000 45.220 86 ASP CCC N 1
ATOM 3746 C CA . ASP B 2 86 ? -3.006 5.794 -45.567 1.000 48.360 86 ASP CCC CA 1
ATOM 3747 C C . ASP B 2 86 ? -4.254 5.323 -46.322 1.000 43.260 86 ASP CCC C 1
ATOM 3748 O O . ASP B 2 86 ? -4.156 5.096 -47.544 1.000 44.700 86 ASP CCC O 1
ATOM 3753 N N . LEU B 2 87 ? -5.379 5.130 -45.637 1.000 43.250 87 LEU CCC N 1
ATOM 3754 C CA . LEU B 2 87 ? -6.570 4.451 -46.235 1.000 48.070 87 LEU CCC CA 1
ATOM 3755 C C . LEU B 2 87 ? -7.048 5.138 -47.514 1.000 46.630 87 LEU CCC C 1
ATOM 3756 O O . LEU B 2 87 ? -7.438 4.455 -48.470 1.000 49.030 87 LEU CCC O 1
ATOM 3761 N N . PRO B 2 88 ? -7.131 6.487 -47.577 1.000 47.790 88 PRO CCC N 1
ATOM 3762 C CA . PRO B 2 88 ? -7.680 7.133 -48.765 1.000 46.270 88 PRO CCC CA 1
ATOM 3763 C C . PRO B 2 88 ? -6.980 6.648 -50.034 1.000 44.290 88 PRO CCC C 1
ATOM 3764 O O . PRO B 2 88 ? -7.584 6.587 -51.057 1.000 46.030 88 PRO CCC O 1
ATOM 3768 N N . SER B 2 89 ? -5.697 6.318 -49.921 1.000 45.090 89 SER CCC N 1
ATOM 3769 C CA . SER B 2 89 ? -4.854 5.863 -51.042 1.000 44.430 89 SER CCC CA 1
ATOM 3770 C C . SER B 2 89 ? -5.333 4.504 -51.565 1.000 47.070 89 SER CCC C 1
ATOM 3771 O O . SER B 2 89 ? -5.025 4.207 -52.725 1.000 47.880 89 SER CCC O 1
ATOM 3774 N N . LYS B 2 90 ? -6.098 3.729 -50.796 1.000 45.780 90 LYS CCC N 1
ATOM 3775 C CA . LYS B 2 90 ? -6.561 2.389 -51.251 1.000 46.760 90 LYS CCC CA 1
ATOM 3776 C C . LYS B 2 90 ? -8.079 2.367 -51.418 1.000 46.140 90 LYS CCC C 1
ATOM 3777 O O . LYS B 2 90 ? -8.612 1.318 -51.771 1.000 44.080 90 LYS CCC O 1
ATOM 3783 N N . LYS B 2 91 ? -8.750 3.475 -51.149 1.000 45.900 91 LYS CCC N 1
ATOM 3784 C CA . LYS B 2 91 ? -10.231 3.481 -51.098 1.000 48.490 91 LYS CCC CA 1
ATOM 3785 C C . LYS B 2 91 ? -10.832 3.022 -52.438 1.000 48.190 91 LYS CCC C 1
ATOM 3786 O O . LYS B 2 91 ? -11.724 2.126 -52.426 1.000 47.950 91 LYS CCC O 1
ATOM 3792 N N . ALA B 2 92 ? -10.433 3.626 -53.556 1.000 48.410 92 ALA CCC N 1
ATOM 3793 C CA . ALA B 2 92 ? -11.072 3.370 -54.872 1.000 47.270 92 ALA CCC CA 1
ATOM 3794 C C . ALA B 2 92 ? -10.966 1.872 -55.203 1.000 48.850 92 ALA CCC C 1
ATOM 3795 O O . ALA B 2 92 ? -11.978 1.268 -55.622 1.000 44.830 92 ALA CCC O 1
ATOM 3797 N N . ALA B 2 93 ? -9.776 1.289 -55.014 1.000 45.940 93 ALA CCC N 1
ATOM 3798 C CA . ALA B 2 93 ? -9.476 -0.124 -55.357 1.000 45.010 93 ALA CCC CA 1
ATOM 3799 C C . ALA B 2 93 ? -10.221 -1.058 -54.379 1.000 46.890 93 ALA CCC C 1
ATOM 3800 O O . ALA B 2 93 ? -10.839 -2.031 -54.840 1.000 44.940 93 ALA CCC O 1
ATOM 3802 N N . LEU B 2 94 ? -10.244 -0.750 -53.086 1.000 42.190 94 LEU CCC N 1
ATOM 3803 C CA . LEU B 2 94 ? -11.020 -1.568 -52.108 1.000 42.430 94 LEU CCC CA 1
ATOM 3804 C C . LEU B 2 94 ? -12.528 -1.464 -52.390 1.000 40.700 94 LEU CCC C 1
ATOM 3805 O O . LEU B 2 94 ? -13.235 -2.493 -52.268 1.000 42.640 94 LEU CCC O 1
ATOM 3810 N N . ALA B 2 95 ? -13.054 -0.299 -52.766 1.000 44.030 95 ALA CCC N 1
ATOM 3811 C CA . ALA B 2 95 ? -14.506 -0.162 -53.064 1.000 44.410 95 ALA CCC CA 1
ATOM 3812 C C . ALA B 2 95 ? -14.832 -1.065 -54.261 1.000 48.910 95 ALA CCC C 1
ATOM 3813 O O . ALA B 2 95 ? -15.862 -1.774 -54.239 1.000 48.430 95 ALA CCC O 1
ATOM 3815 N N . ASP B 2 96 ? -13.974 -1.029 -55.277 1.000 47.820 96 ASP CCC N 1
ATOM 3816 C CA . ASP B 2 96 ? -14.176 -1.820 -56.513 1.000 48.850 96 ASP CCC CA 1
ATOM 3817 C C . ASP B 2 96 ? -14.068 -3.315 -56.158 1.000 50.820 96 ASP CCC C 1
ATOM 3818 O O . ASP B 2 96 ? -14.889 -4.118 -56.634 1.000 43.570 96 ASP CCC O 1
ATOM 3823 N N . TYR B 2 97 ? -13.091 -3.698 -55.337 1.000 47.530 97 TYR CCC N 1
ATOM 3824 C CA . TYR B 2 97 ? -12.908 -5.101 -54.899 1.000 43.770 97 TYR CCC CA 1
ATOM 3825 C C . TYR B 2 97 ? -14.227 -5.568 -54.281 1.000 44.200 97 TYR CCC C 1
ATOM 3826 O O . TYR B 2 97 ? -14.750 -6.630 -54.640 1.000 42.590 97 TYR CCC O 1
ATOM 3835 N N . ILE B 2 98 ? -14.744 -4.793 -53.336 1.000 43.620 98 ILE CCC N 1
ATOM 3836 C CA . ILE B 2 98 ? -15.953 -5.174 -52.554 1.000 44.260 98 ILE CCC CA 1
ATOM 3837 C C . ILE B 2 98 ? -17.166 -5.226 -53.495 1.000 44.200 98 ILE CCC C 1
ATOM 3838 O O . ILE B 2 98 ? -17.931 -6.208 -53.401 1.000 44.480 98 ILE CCC O 1
ATOM 3843 N N . ALA B 2 99 ? -17.311 -4.237 -54.371 1.000 46.760 99 ALA CCC N 1
ATOM 3844 C CA . ALA B 2 99 ? -18.429 -4.112 -55.348 1.000 52.900 99 ALA CCC CA 1
ATOM 3845 C C . ALA B 2 99 ? -18.449 -5.333 -56.284 1.000 56.220 99 ALA CCC C 1
ATOM 3846 O O . ALA B 2 99 ? -19.547 -5.732 -56.729 1.000 52.270 99 ALA CCC O 1
ATOM 3848 N N . ASN B 2 100 ? -17.282 -5.936 -56.537 1.000 51.150 100 ASN CCC N 1
ATOM 3849 C CA . ASN B 2 100 ? -17.155 -7.136 -57.388 1.000 50.320 100 ASN CCC CA 1
ATOM 3850 C C . ASN B 2 100 ? -17.427 -8.418 -56.594 1.000 47.830 100 ASN CCC C 1
ATOM 3851 O O . ASN B 2 100 ? -17.155 -9.467 -57.150 1.000 43.080 100 ASN CCC O 1
ATOM 3856 N N . ASN B 2 101 ? -17.858 -8.357 -55.328 1.000 48.680 101 ASN CCC N 1
ATOM 3857 C CA . ASN B 2 101 ? -18.243 -9.565 -54.540 1.000 48.410 101 ASN CCC CA 1
ATOM 3858 C C . ASN B 2 101 ? -17.034 -10.442 -54.238 1.000 45.420 101 ASN CCC C 1
ATOM 3859 O O . ASN B 2 101 ? -17.223 -11.653 -54.085 1.000 49.410 101 ASN CCC O 1
ATOM 3864 N N . LYS B 2 102 ? -15.848 -9.846 -54.152 1.000 41.410 102 LYS CCC N 1
ATOM 3865 C CA . LYS B 2 102 ? -14.608 -10.541 -53.753 1.000 39.260 102 LYS CCC CA 1
ATOM 3866 C C . LYS B 2 102 ? -14.540 -10.574 -52.220 1.000 43.480 102 LYS CCC C 1
ATOM 3867 O O . LYS B 2 102 ? -15.218 -9.741 -51.543 1.000 42.320 102 LYS CCC O 1
ATOM 3873 N N . VAL B 2 103 ? -13.780 -11.541 -51.693 1.000 39.360 103 VAL CCC N 1
ATOM 3874 C CA . VAL B 2 103 ? -13.850 -11.963 -50.277 1.000 36.640 103 VAL CCC CA 1
ATOM 3875 C C . VAL B 2 103 ? -12.961 -11.059 -49.401 1.000 40.980 103 VAL CCC C 1
ATOM 3876 O O . VAL B 2 103 ? -11.726 -10.918 -49.667 1.000 41.340 103 VAL CCC O 1
ATOM 3880 N N . VAL B 2 104 ? -13.537 -10.534 -48.320 1.000 40.840 104 VAL CCC N 1
ATOM 3881 C CA . VAL B 2 104 ? -12.795 -9.767 -47.273 1.000 38.800 104 VAL CCC CA 1
ATOM 3882 C C . VAL B 2 104 ? -13.090 -10.392 -45.917 1.000 38.480 104 VAL CCC C 1
ATOM 3883 O O . VAL B 2 104 ? -14.275 -10.622 -45.608 1.000 39.450 104 VAL CCC O 1
ATOM 3887 N N . LEU B 2 105 ? -12.059 -10.649 -45.122 1.000 39.700 105 LEU CCC N 1
ATOM 3888 C CA . LEU B 2 105 ? -12.255 -10.896 -43.675 1.000 35.760 105 LEU CCC CA 1
ATOM 3889 C C . LEU B 2 105 ? -11.578 -9.761 -42.911 1.000 38.320 105 LEU CCC C 1
ATOM 3890 O O . LEU B 2 105 ? -10.339 -9.478 -43.156 1.000 37.950 105 LEU CCC O 1
ATOM 3895 N N . ALA B 2 106 ? -12.354 -9.098 -42.060 1.000 37.500 106 ALA CCC N 1
ATOM 3896 C CA . ALA B 2 106 ? -11.907 -7.894 -41.317 1.000 40.760 106 ALA CCC CA 1
ATOM 3897 C C . ALA B 2 106 ? -12.209 -8.118 -39.842 1.000 37.990 106 ALA CCC C 1
ATOM 3898 O O . ALA B 2 106 ? -13.340 -8.557 -39.509 1.000 40.310 106 ALA CCC O 1
ATOM 3900 N N . ILE B 2 107 ? -11.213 -7.893 -38.997 1.000 36.210 107 ILE CCC N 1
ATOM 3901 C CA . ILE B 2 107 ? -11.318 -8.167 -37.534 1.000 38.290 107 ILE CCC CA 1
ATOM 3902 C C . ILE B 2 107 ? -11.015 -6.883 -36.747 1.000 40.290 107 ILE CCC C 1
ATOM 3903 O O . ILE B 2 107 ? -9.950 -6.239 -36.998 1.000 43.150 107 ILE CCC O 1
ATOM 3908 N N . CYS B 2 108 ? -11.898 -6.547 -35.806 1.000 41.510 108 CYS CCC N 1
ATOM 3909 C CA . CYS B 2 108 ? -11.720 -5.461 -34.814 1.000 42.990 108 CYS CCC CA 1
ATOM 3910 C C . CYS B 2 108 ? -11.450 -4.155 -35.574 1.000 42.150 108 CYS CCC C 1
ATOM 3911 O O . CYS B 2 108 ? -12.322 -3.749 -36.363 1.000 41.360 108 CYS CCC O 1
ATOM 3914 N N . GLY B 2 109 ? -10.278 -3.536 -35.384 1.000 44.860 109 GLY CCC N 1
ATOM 3915 C CA . GLY B 2 109 ? -9.931 -2.263 -36.034 1.000 43.630 109 GLY CCC CA 1
ATOM 3916 C C . GLY B 2 109 ? -10.102 -2.319 -37.542 1.000 44.520 109 GLY CCC C 1
ATOM 3917 O O . GLY B 2 109 ? -10.548 -1.313 -38.122 1.000 40.980 109 GLY CCC O 1
ATOM 3918 N N . GLY B 2 110 ? -9.724 -3.438 -38.177 1.000 41.090 110 GLY CCC N 1
ATOM 3919 C CA . GLY B 2 110 ? -9.918 -3.641 -39.623 1.000 39.370 110 GLY CCC CA 1
ATOM 3920 C C . GLY B 2 110 ? -11.402 -3.577 -39.986 1.000 41.970 110 GLY CCC C 1
ATOM 3921 O O . GLY B 2 110 ? -11.747 -2.903 -40.975 1.000 42.880 110 GLY CCC O 1
ATOM 3922 N N . PHE B 2 111 ? -12.264 -4.219 -39.185 1.000 37.930 111 PHE CCC N 1
ATOM 3923 C CA . PHE B 2 111 ? -13.741 -4.127 -39.355 1.000 41.240 111 PHE CCC CA 1
ATOM 3924 C C . PHE B 2 111 ? -14.183 -2.649 -39.199 1.000 39.490 111 PHE CCC C 1
ATOM 3925 O O . PHE B 2 111 ? -14.910 -2.101 -40.062 1.000 38.660 111 PHE CCC O 1
ATOM 3933 N N . GLN B 2 112 ? -13.746 -1.963 -38.139 1.000 40.360 112 GLN CCC N 1
ATOM 3934 C CA . GLN B 2 112 ? -14.160 -0.549 -37.888 1.000 41.980 112 GLN CCC CA 1
ATOM 3935 C C . GLN B 2 112 ? -13.739 0.325 -39.081 1.000 43.310 112 GLN CCC C 1
ATOM 3936 O O . GLN B 2 112 ? -14.554 1.146 -39.533 1.000 40.860 112 GLN CCC O 1
ATOM 3942 N N . LEU B 2 113 ? -12.506 0.150 -39.580 1.000 39.780 113 LEU CCC N 1
ATOM 3943 C CA . LEU B 2 113 ? -11.918 1.023 -40.630 1.000 42.190 113 LEU CCC CA 1
ATOM 3944 C C . LEU B 2 113 ? -12.523 0.788 -42.028 1.000 41.190 113 LEU CCC C 1
ATOM 3945 O O . LEU B 2 113 ? -12.325 1.674 -42.883 1.000 42.120 113 LEU CCC O 1
ATOM 3950 N N . LEU B 2 114 ? -13.265 -0.297 -42.275 1.000 39.980 114 LEU CCC N 1
ATOM 3951 C CA . LEU B 2 114 ? -14.066 -0.443 -43.529 1.000 45.130 114 LEU CCC CA 1
ATOM 3952 C C . LEU B 2 114 ? -15.238 0.551 -43.553 1.000 42.840 114 LEU CCC C 1
ATOM 3953 O O . LEU B 2 114 ? -15.742 0.876 -44.660 1.000 45.780 114 LEU CCC O 1
ATOM 3958 N N . GLY B 2 115 ? -15.707 0.970 -42.373 1.000 44.100 115 GLY CCC N 1
ATOM 3959 C CA . GLY B 2 115 ? -16.871 1.863 -42.215 1.000 42.670 115 GLY CCC CA 1
ATOM 3960 C C . GLY B 2 115 ? -16.523 3.343 -42.223 1.000 42.010 115 GLY CCC C 1
ATOM 3961 O O . GLY B 2 115 ? -15.420 3.743 -42.673 1.000 42.000 115 GLY CCC O 1
ATOM 3962 N N . GLN B 2 116 ? -17.461 4.145 -41.751 1.000 40.310 116 GLN CCC N 1
ATOM 3963 C CA . GLN B 2 116 ? -17.445 5.630 -41.884 1.000 42.420 116 GLN CCC CA 1
ATOM 3964 C C . GLN B 2 116 ? -16.318 6.200 -41.018 1.000 45.750 116 GLN CCC C 1
ATOM 3965 O O . GLN B 2 116 ? -15.513 6.969 -41.534 1.000 46.050 116 GLN CCC O 1
ATOM 3971 N N . TYR B 2 117 ? -16.275 5.813 -39.745 1.000 39.630 117 TYR CCC N 1
ATOM 3972 C CA . TYR B 2 117 ? -15.303 6.303 -38.748 1.000 42.790 117 TYR CCC CA 1
ATOM 3973 C C . TYR B 2 117 ? -15.392 5.393 -37.532 1.000 39.300 117 TYR CCC C 1
ATOM 3974 O O . TYR B 2 117 ? -16.351 4.616 -37.396 1.000 40.220 117 TYR CCC O 1
ATOM 3983 N N . TYR B 2 118 ? -14.422 5.516 -36.640 1.000 39.220 118 TYR CCC N 1
ATOM 3984 C CA . TYR B 2 118 ? -14.546 5.028 -35.253 1.000 40.590 118 TYR CCC CA 1
ATOM 3985 C C . TYR B 2 118 ? -14.073 6.161 -34.355 1.000 39.980 118 TYR CCC C 1
ATOM 3986 O O . TYR B 2 118 ? -13.455 7.101 -34.827 1.000 44.020 118 TYR CCC O 1
ATOM 3995 N N . VAL B 2 119 ? -14.433 6.074 -33.095 1.000 42.740 119 VAL CCC N 1
ATOM 3996 C CA . VAL B 2 119 ? -14.103 7.080 -32.059 1.000 46.680 119 VAL CCC CA 1
ATOM 3997 C C . VAL B 2 119 ? -13.328 6.327 -31.004 1.000 44.730 119 VAL CCC C 1
ATOM 3998 O O . VAL B 2 119 ? -13.818 5.295 -30.564 1.000 50.220 119 VAL CCC O 1
ATOM 4002 N N . GLN B 2 120 ? -12.157 6.820 -30.634 1.000 47.490 120 GLN CCC N 1
ATOM 4003 C CA . GLN B 2 120 ? -11.399 6.263 -29.492 1.000 47.750 120 GLN CCC CA 1
ATOM 4004 C C . GLN B 2 120 ? -12.176 6.518 -28.201 1.000 50.810 120 GLN CCC C 1
ATOM 4005 O O . GLN B 2 120 ? -13.035 7.406 -28.194 1.000 49.020 120 GLN CCC O 1
ATOM 4011 N N . ALA B 2 121 ? -11.822 5.818 -27.123 1.000 56.800 121 ALA CCC N 1
ATOM 4012 C CA . ALA B 2 121 ? -12.424 5.984 -25.776 1.000 56.980 121 ALA CCC CA 1
ATOM 4013 C C . ALA B 2 121 ? -12.426 7.471 -25.400 1.000 49.470 121 ALA CCC C 1
ATOM 4014 O O . ALA B 2 121 ? -13.459 7.967 -24.932 1.000 55.790 121 ALA CCC O 1
ATOM 4016 N N . ASN B 2 122 ? -11.339 8.174 -25.695 1.000 54.820 122 ASN CCC N 1
ATOM 4017 C CA . ASN B 2 122 ? -11.140 9.602 -25.325 1.000 58.280 122 ASN CCC CA 1
ATOM 4018 C C . ASN B 2 122 ? -11.837 10.585 -26.281 1.000 60.500 122 ASN CCC C 1
ATOM 4019 O O . ASN B 2 122 ? -11.510 11.770 -26.181 1.000 60.130 122 ASN CCC O 1
ATOM 4024 N N . GLY B 2 123 ? -12.691 10.145 -27.217 1.000 57.070 123 GLY CCC N 1
ATOM 4025 C CA . GLY B 2 123 ? -13.581 11.032 -27.996 1.000 50.130 123 GLY CCC CA 1
ATOM 4026 C C . GLY B 2 123 ? -13.017 11.448 -29.346 1.000 49.090 123 GLY CCC C 1
ATOM 4027 O O . GLY B 2 123 ? -13.732 12.096 -30.119 1.000 51.510 123 GLY CCC O 1
ATOM 4028 N N . VAL B 2 124 ? -11.780 11.083 -29.662 1.000 48.600 124 VAL CCC N 1
ATOM 4029 C CA . VAL B 2 124 ? -11.140 11.457 -30.956 1.000 47.500 124 VAL CCC CA 1
ATOM 4030 C C . VAL B 2 124 ? -11.711 10.557 -32.071 1.000 45.910 124 VAL CCC C 1
ATOM 4031 O O . VAL B 2 124 ? -11.645 9.301 -31.951 1.000 47.350 124 VAL CCC O 1
ATOM 4035 N N . LYS B 2 125 ? -12.277 11.183 -33.095 1.000 45.690 125 LYS CCC N 1
ATOM 4036 C CA . LYS B 2 125 ? -12.900 10.518 -34.264 1.000 51.630 125 LYS CCC CA 1
ATOM 4037 C C . LYS B 2 125 ? -11.827 10.303 -35.332 1.000 58.480 125 LYS CCC C 1
ATOM 4038 O O . LYS B 2 125 ? -11.189 11.279 -35.741 1.000 54.320 125 LYS CCC O 1
ATOM 4044 N N . ILE B 2 126 ? -11.654 9.052 -35.742 1.000 56.120 126 ILE CCC N 1
ATOM 4045 C CA . ILE B 2 126 ? -10.713 8.614 -36.803 1.000 56.590 126 ILE CCC CA 1
ATOM 4046 C C . ILE B 2 126 ? -11.595 8.191 -37.972 1.000 48.810 126 ILE CCC C 1
ATOM 4047 O O . ILE B 2 126 ? -12.337 7.213 -37.779 1.000 48.850 126 ILE CCC O 1
ATOM 4052 N N . ASP B 2 127 ? -11.517 8.871 -39.111 1.000 44.230 127 ASP CCC N 1
ATOM 4053 C CA . ASP B 2 127 ? -12.248 8.514 -40.349 1.000 50.460 127 ASP CCC CA 1
ATOM 4054 C C . ASP B 2 127 ? -11.773 7.156 -40.874 1.000 53.930 127 ASP CCC C 1
ATOM 4055 O O . ASP B 2 127 ? -10.575 6.859 -40.819 1.000 43.880 127 ASP CCC O 1
ATOM 4060 N N . GLY B 2 128 ? -12.708 6.335 -41.352 1.000 49.120 128 GLY CCC N 1
ATOM 4061 C CA . GLY B 2 128 ? -12.375 5.056 -42.004 1.000 46.030 128 GLY CCC CA 1
ATOM 4062 C C . GLY B 2 128 ? -12.398 5.199 -43.506 1.000 44.060 128 GLY CCC C 1
ATOM 4063 O O . GLY B 2 128 ? -12.497 6.317 -43.976 1.000 43.650 128 GLY CCC O 1
ATOM 4064 N N . LEU B 2 129 ? -12.282 4.090 -44.232 1.000 44.720 129 LEU CCC N 1
ATOM 4065 C CA . LEU B 2 129 ? -12.376 4.046 -45.707 1.000 44.210 129 LEU CCC CA 1
ATOM 4066 C C . LEU B 2 129 ? -13.698 4.667 -46.158 1.000 45.850 129 LEU CCC C 1
ATOM 4067 O O . LEU B 2 129 ? -13.740 5.219 -47.265 1.000 48.130 129 LEU CCC O 1
ATOM 4072 N N . GLY B 2 130 ? -14.756 4.515 -45.362 1.000 45.440 130 GLY CCC N 1
ATOM 4073 C CA . GLY B 2 130 ? -16.089 5.024 -45.743 1.000 46.650 130 GLY CCC CA 1
ATOM 4074 C C . GLY B 2 130 ? -16.690 4.227 -46.876 1.000 45.960 130 GLY CCC C 1
ATOM 4075 O O . GLY B 2 130 ? -17.612 4.729 -47.510 1.000 49.830 130 GLY CCC O 1
ATOM 4076 N N . ILE B 2 131 ? -16.212 3.009 -47.130 1.000 45.830 131 ILE CCC N 1
ATOM 4077 C CA . ILE B 2 131 ? -16.779 2.158 -48.217 1.000 48.960 131 ILE CCC CA 1
ATOM 4078 C C . ILE B 2 131 ? -18.048 1.446 -47.740 1.000 50.140 131 ILE CCC C 1
ATOM 4079 O O . ILE B 2 131 ? -18.826 1.063 -48.595 1.000 50.830 131 ILE CCC O 1
ATOM 4084 N N . MET B 2 132 ? -18.202 1.173 -46.443 1.000 45.360 132 MET CCC N 1
ATOM 4085 C CA . MET B 2 132 ? -19.421 0.533 -45.919 1.000 44.100 132 MET CCC CA 1
ATOM 4086 C C . MET B 2 132 ? -20.087 1.492 -44.935 1.000 48.790 132 MET CCC C 1
ATOM 4087 O O . MET B 2 132 ? -19.400 2.382 -44.445 1.000 41.420 132 MET CCC O 1
ATOM 4092 N N . GLY B 2 133 ? -21.383 1.316 -44.669 1.000 47.180 133 GLY CCC N 1
ATOM 4093 C CA . GLY B 2 133 ? -22.173 2.326 -43.948 1.000 42.650 133 GLY CCC CA 1
ATOM 4094 C C . GLY B 2 133 ? -22.081 2.227 -42.442 1.000 41.190 133 GLY CCC C 1
ATOM 4095 O O . GLY B 2 133 ? -22.563 3.143 -41.780 1.000 42.600 133 GLY CCC O 1
ATOM 4096 N N . HIS B 2 134 ? -21.482 1.193 -41.872 1.000 40.140 134 HIS CCC N 1
ATOM 4097 C CA . HIS B 2 134 ? -21.434 1.081 -40.396 1.000 42.250 134 HIS CCC CA 1
ATOM 4098 C C . HIS B 2 134 ? -20.535 2.182 -39.851 1.000 42.870 134 HIS CCC C 1
ATOM 4099 O O . HIS B 2 134 ? -19.709 2.702 -40.608 1.000 41.140 134 HIS CCC O 1
ATOM 4106 N N . TYR B 2 135 ? -20.713 2.498 -38.571 1.000 44.910 135 TYR CCC N 1
ATOM 4107 C CA . TYR B 2 135 ? -19.899 3.489 -37.827 1.000 45.210 135 TYR CCC CA 1
ATOM 4108 C C . TYR B 2 135 ? -19.726 2.944 -36.418 1.000 41.600 135 TYR CCC C 1
ATOM 4109 O O . TYR B 2 135 ? -20.524 2.115 -36.006 1.000 45.380 135 TYR CCC O 1
ATOM 4118 N N . THR B 2 136 ? -18.711 3.425 -35.706 1.000 43.420 136 THR CCC N 1
ATOM 4119 C CA . THR B 2 136 ? -18.352 2.942 -34.361 1.000 42.630 136 THR CCC CA 1
ATOM 4120 C C . THR B 2 136 ? -18.285 4.136 -33.397 1.000 42.590 136 THR CCC C 1
ATOM 4121 O O . THR B 2 136 ? -17.430 5.018 -33.584 1.000 43.000 136 THR CCC O 1
ATOM 4125 N N . LEU B 2 137 ? -19.160 4.151 -32.396 1.000 45.800 137 LEU CCC N 1
ATOM 4126 C CA . LEU B 2 137 ? -19.095 5.112 -31.272 1.000 45.610 137 LEU CCC CA 1
ATOM 4127 C C . LEU B 2 137 ? -18.122 4.561 -30.255 1.000 47.970 137 LEU CCC C 1
ATOM 4128 O O . LEU B 2 137 ? -17.705 3.403 -30.372 1.000 45.420 137 LEU CCC O 1
ATOM 4133 N N . ASN B 2 138 ? -17.737 5.404 -29.321 1.000 45.490 138 ASN CCC N 1
ATOM 4134 C CA . ASN B 2 138 ? -16.798 5.030 -28.245 1.000 46.720 138 ASN CCC CA 1
ATOM 4135 C C . ASN B 2 138 ? -17.611 4.779 -26.987 1.000 48.350 138 ASN CCC C 1
ATOM 4136 O O . ASN B 2 138 ? -18.850 5.040 -26.990 1.000 45.130 138 ASN CCC O 1
ATOM 4141 N N . GLN B 2 139 ? -16.897 4.278 -25.988 1.000 47.690 139 GLN CCC N 1
ATOM 4142 C CA . GLN B 2 139 ? -17.281 4.217 -24.568 1.000 51.420 139 GLN CCC CA 1
ATOM 4143 C C . GLN B 2 139 ? -16.164 4.915 -23.785 1.000 54.090 139 GLN CCC C 1
ATOM 4144 O O . GLN B 2 139 ? -14.956 4.572 -23.989 1.000 51.260 139 GLN CCC O 1
ATOM 4150 N N . HIS B 2 140 ? -16.552 5.864 -22.937 1.000 60.830 140 HIS CCC N 1
ATOM 4151 C CA . HIS B 2 140 ? -15.629 6.685 -22.113 1.000 66.320 140 HIS CCC CA 1
ATOM 4152 C C . HIS B 2 140 ? -14.711 5.747 -21.309 1.000 60.300 140 HIS CCC C 1
ATOM 4153 O O . HIS B 2 140 ? -13.495 5.849 -21.511 1.000 59.660 140 HIS CCC O 1
ATOM 4160 N N . GLN B 2 141 ? -15.272 4.822 -20.509 1.000 65.210 141 GLN CCC N 1
ATOM 4161 C CA . GLN B 2 141 ? -14.544 3.946 -19.533 1.000 69.030 141 GLN CCC CA 1
ATOM 4162 C C . GLN B 2 141 ? -14.797 2.442 -19.801 1.000 62.470 141 GLN CCC C 1
ATOM 4163 O O . GLN B 2 141 ? -13.849 1.653 -19.693 1.000 64.780 141 GLN CCC O 1
ATOM 4165 N N . ASN B 2 142 ? -16.034 2.041 -20.091 1.000 54.460 142 ASN CCC N 1
ATOM 4166 C CA . ASN B 2 142 ? -16.477 0.626 -20.196 1.000 58.010 142 ASN CCC CA 1
ATOM 4167 C C . ASN B 2 142 ? -15.866 -0.039 -21.454 1.000 56.500 142 ASN CCC C 1
ATOM 4168 O O . ASN B 2 142 ? -15.512 0.673 -22.424 1.000 51.600 142 ASN CCC O 1
ATOM 4173 N N . ARG B 2 143 ? -15.670 -1.358 -21.406 1.000 53.610 143 ARG CCC N 1
ATOM 4174 C CA . ARG B 2 143 ? -15.271 -2.215 -22.555 1.000 55.080 143 ARG CCC CA 1
ATOM 4175 C C . ARG B 2 143 ? -16.205 -3.409 -22.567 1.000 51.160 143 ARG CCC C 1
ATOM 4176 O O . ARG B 2 143 ? -16.681 -3.749 -21.516 1.000 52.580 143 ARG CCC O 1
ATOM 4184 N N . PHE B 2 144 ? -16.486 -3.984 -23.727 1.000 47.880 144 PHE CCC N 1
ATOM 4185 C CA . PHE B 2 144 ? -17.171 -5.297 -23.835 1.000 49.730 144 PHE CCC CA 1
ATOM 4186 C C . PHE B 2 144 ? -16.088 -6.386 -23.807 1.000 44.050 144 PHE CCC C 1
ATOM 4187 O O . PHE B 2 144 ? -15.273 -6.415 -24.749 1.000 45.280 144 PHE CCC O 1
ATOM 4195 N N . ILE B 2 145 ? -16.070 -7.244 -22.785 1.000 49.450 145 ILE CCC N 1
ATOM 4196 C CA . ILE B 2 145 ? -15.023 -8.309 -22.623 1.000 53.630 145 ILE CCC CA 1
ATOM 4197 C C . ILE B 2 145 ? -15.694 -9.612 -22.205 1.000 50.860 145 ILE CCC C 1
ATOM 4198 O O . ILE B 2 145 ? -16.463 -9.580 -21.266 1.000 51.600 145 ILE CCC O 1
ATOM 4203 N N . GLY B 2 146 ? -15.407 -10.709 -22.894 1.000 49.950 146 GLY CCC N 1
ATOM 4204 C CA . GLY B 2 146 ? -15.800 -12.056 -22.446 1.000 47.680 146 GLY CCC CA 1
ATOM 4205 C C . GLY B 2 146 ? -16.033 -12.982 -23.605 1.000 48.350 146 GLY CCC C 1
ATOM 4206 O O . GLY B 2 146 ? -15.783 -12.570 -24.775 1.000 44.770 146 GLY CCC O 1
ATOM 4207 N N . ASP B 2 147 ? -16.514 -14.182 -23.304 1.000 48.830 147 ASP CCC N 1
ATOM 4208 C CA . ASP B 2 147 ? -16.836 -15.193 -24.339 1.000 52.890 147 ASP CCC CA 1
ATOM 4209 C C . ASP B 2 147 ? -18.090 -14.730 -25.079 1.000 46.600 147 ASP CCC C 1
ATOM 4210 O O . ASP B 2 147 ? -18.963 -14.087 -24.486 1.000 47.700 147 ASP CCC O 1
ATOM 4215 N N . ILE B 2 148 ? -18.179 -15.060 -26.354 1.000 42.170 148 ILE CCC N 1
ATOM 4216 C CA . ILE B 2 148 ? -19.360 -14.698 -27.176 1.000 41.010 148 ILE CCC CA 1
ATOM 4217 C C . ILE B 2 148 ? -19.677 -15.870 -28.111 1.000 43.550 148 ILE CCC C 1
ATOM 4218 O O . ILE B 2 148 ? -18.736 -16.570 -28.554 1.000 43.580 148 ILE CCC O 1
ATOM 4223 N N . LYS B 2 149 ? -20.959 -16.034 -28.406 1.000 43.200 149 LYS CCC N 1
ATOM 4224 C CA . LYS B 2 149 ? -21.500 -17.039 -29.338 1.000 47.150 149 LYS CCC CA 1
ATOM 4225 C C . LYS B 2 149 ? -22.571 -16.339 -30.174 1.000 40.690 149 LYS CCC C 1
ATOM 4226 O O . LYS B 2 149 ? -23.441 -15.641 -29.591 1.000 39.840 149 LYS CCC O 1
ATOM 4232 N N . ILE B 2 150 ? -22.501 -16.535 -31.484 1.000 39.420 150 ILE CCC N 1
ATOM 4233 C CA . ILE B 2 150 ? -23.459 -15.939 -32.440 1.000 40.330 150 ILE CCC CA 1
ATOM 4234 C C . ILE B 2 150 ? -23.874 -17.037 -33.404 1.000 40.800 150 ILE CCC C 1
ATOM 4235 O O . ILE B 2 150 ? -23.134 -18.016 -33.581 1.000 41.560 150 ILE CCC O 1
ATOM 4240 N N . HIS B 2 151 ? -25.000 -16.827 -34.041 1.000 40.450 151 HIS CCC N 1
ATOM 4241 C CA . HIS B 2 151 ? -25.578 -17.767 -35.017 1.000 40.910 151 HIS CCC CA 1
ATOM 4242 C C . HIS B 2 151 ? -26.006 -16.957 -36.220 1.000 38.530 151 HIS CCC C 1
ATOM 4243 O O . HIS B 2 151 ? -26.744 -15.961 -36.036 1.000 43.640 151 HIS CCC O 1
ATOM 4250 N N . ASN B 2 152 ? -25.516 -17.341 -37.385 1.000 39.560 152 ASN CCC N 1
ATOM 4251 C CA . ASN B 2 152 ? -25.885 -16.751 -38.688 1.000 40.350 152 ASN CCC CA 1
ATOM 4252 C C . ASN B 2 152 ? -27.032 -17.590 -39.231 1.000 42.470 152 ASN CCC C 1
ATOM 4253 O O . ASN B 2 152 ? -26.837 -18.827 -39.399 1.000 42.950 152 ASN CCC O 1
ATOM 4258 N N . ASP B 2 153 ? -28.180 -16.974 -39.482 1.000 49.050 153 ASP CCC N 1
ATOM 4259 C CA . ASP B 2 153 ? -29.397 -17.712 -39.897 1.000 48.810 153 ASP CCC CA 1
ATOM 4260 C C . ASP B 2 153 ? -29.388 -17.908 -41.409 1.000 48.020 153 ASP CCC C 1
ATOM 4261 O O . ASP B 2 153 ? -30.120 -18.764 -41.896 1.000 54.040 153 ASP CCC O 1
ATOM 4266 N N . GLU B 2 154 ? -28.655 -17.088 -42.151 1.000 49.050 154 GLU CCC N 1
ATOM 4267 C CA . GLU B 2 154 ? -28.577 -17.245 -43.629 1.000 46.750 154 GLU CCC CA 1
ATOM 4268 C C . GLU B 2 154 ? -27.898 -18.591 -43.919 1.000 45.920 154 GLU CCC C 1
ATOM 4269 O O . GLU B 2 154 ? -28.390 -19.302 -44.758 1.000 47.170 154 GLU CCC O 1
ATOM 4275 N N . PHE B 2 155 ? -26.815 -18.932 -43.220 1.000 46.500 155 PHE CCC N 1
ATOM 4276 C CA . PHE B 2 155 ? -25.971 -20.132 -43.460 1.000 44.730 155 PHE CCC CA 1
ATOM 4277 C C . PHE B 2 155 ? -26.244 -21.234 -42.435 1.000 45.540 155 PHE CCC C 1
ATOM 4278 O O . PHE B 2 155 ? -25.693 -22.314 -42.580 1.000 47.640 155 PHE CCC O 1
ATOM 4286 N N . ASN B 2 156 ? -27.027 -20.950 -41.395 1.000 45.780 156 ASN CCC N 1
ATOM 4287 C CA . ASN B 2 156 ? -27.229 -21.891 -40.274 1.000 45.180 156 ASN CCC CA 1
ATOM 4288 C C . ASN B 2 156 ? -25.867 -22.321 -39.712 1.000 49.110 156 ASN CCC C 1
ATOM 4289 O O . ASN B 2 156 ? -25.638 -23.537 -39.621 1.000 50.730 156 ASN CCC O 1
ATOM 4294 N N . GLU B 2 157 ? -25.033 -21.355 -39.290 1.000 51.180 157 GLU CCC N 1
ATOM 4295 C CA . GLU B 2 157 ? -23.663 -21.584 -38.744 1.000 45.900 157 GLU CCC CA 1
ATOM 4296 C C . GLU B 2 157 ? -23.535 -20.850 -37.410 1.000 47.900 157 GLU CCC C 1
ATOM 4297 O O . GLU B 2 157 ? -23.985 -19.709 -37.279 1.000 43.790 157 GLU CCC O 1
ATOM 4303 N N . THR B 2 158 ? -22.903 -21.504 -36.449 1.000 43.750 158 THR CCC N 1
ATOM 4304 C CA . THR B 2 158 ? -22.634 -20.953 -35.125 1.000 41.670 158 THR CCC CA 1
ATOM 4305 C C . THR B 2 158 ? -21.154 -20.611 -35.073 1.000 45.420 158 THR CCC C 1
ATOM 4306 O O . THR B 2 158 ? -20.355 -21.460 -35.497 1.000 45.520 158 THR CCC O 1
ATOM 4310 N N . TYR B 2 159 ? -20.813 -19.419 -34.561 1.000 41.080 159 TYR CCC N 1
ATOM 4311 C CA . TYR B 2 159 ? -19.411 -18.984 -34.351 1.000 42.120 159 TYR CCC CA 1
ATOM 4312 C C . TYR B 2 159 ? -19.208 -18.645 -32.873 1.000 41.940 159 TYR CCC C 1
ATOM 4313 O O . TYR B 2 159 ? -20.057 -17.982 -32.241 1.000 42.260 159 TYR CCC O 1
ATOM 4322 N N . TYR B 2 160 ? -18.041 -19.032 -32.366 1.000 41.360 160 TYR CCC N 1
ATOM 4323 C CA . TYR B 2 160 ? -17.583 -18.807 -30.981 1.000 43.370 160 TYR CCC CA 1
ATOM 4324 C C . TYR B 2 160 ? -16.292 -17.983 -30.983 1.000 43.550 160 TYR CCC C 1
ATOM 4325 O O . TYR B 2 160 ? -15.377 -18.179 -31.838 1.000 43.870 160 TYR CCC O 1
ATOM 4334 N N . GLY B 2 161 ? -16.175 -17.104 -30.003 1.000 43.320 161 GLY CCC N 1
ATOM 4335 C CA . GLY B 2 161 ? -14.935 -16.346 -29.801 1.000 45.480 161 GLY CCC CA 1
ATOM 4336 C C . GLY B 2 161 ? -14.894 -15.615 -28.484 1.000 44.830 161 GLY CCC C 1
ATOM 4337 O O . GLY B 2 161 ? -15.712 -15.874 -27.596 1.000 42.040 161 GLY CCC O 1
ATOM 4338 N N . PHE B 2 162 ? -13.976 -14.670 -28.431 1.000 45.760 162 PHE CCC N 1
ATOM 4339 C CA . PHE B 2 162 ? -13.673 -13.803 -27.271 1.000 49.880 162 PHE CCC CA 1
ATOM 4340 C C . PHE B 2 162 ? -13.695 -12.379 -27.828 1.000 44.030 162 PHE CCC C 1
ATOM 4341 O O . PHE B 2 162 ? -13.033 -12.151 -28.874 1.000 43.900 162 PHE CCC O 1
ATOM 4349 N N . GLU B 2 163 ? -14.486 -11.492 -27.229 1.000 44.770 163 GLU CCC N 1
ATOM 4350 C CA . GLU B 2 163 ? -14.575 -10.056 -27.616 1.000 43.410 163 GLU CCC CA 1
ATOM 4351 C C . GLU B 2 163 ? -13.833 -9.229 -26.567 1.000 44.170 163 GLU CCC C 1
ATOM 4352 O O . GLU B 2 163 ? -13.830 -9.607 -25.384 1.000 44.860 163 GLU CCC O 1
ATOM 4358 N N . ASN B 2 164 ? -13.207 -8.145 -26.995 1.000 41.960 164 ASN CCC N 1
ATOM 4359 C CA . ASN B 2 164 ? -12.573 -7.162 -26.089 1.000 45.420 164 ASN CCC CA 1
ATOM 4360 C C . ASN B 2 164 ? -12.489 -5.830 -26.820 1.000 45.850 164 ASN CCC C 1
ATOM 4361 O O . ASN B 2 164 ? -11.485 -5.591 -27.501 1.000 44.240 164 ASN CCC O 1
ATOM 4366 N N . HIS B 2 165 ? -13.545 -5.027 -26.768 1.000 45.280 165 HIS CCC N 1
ATOM 4367 C CA . HIS B 2 165 ? -13.585 -3.745 -27.504 1.000 45.480 165 HIS CCC CA 1
ATOM 4368 C C . HIS B 2 165 ? -14.387 -2.705 -26.731 1.000 48.130 165 HIS CCC C 1
ATOM 4369 O O . HIS B 2 165 ? -15.399 -3.091 -26.082 1.000 46.110 165 HIS CCC O 1
ATOM 4376 N N . GLN B 2 166 ? -13.940 -1.450 -26.829 1.000 47.290 166 GLN CCC N 1
ATOM 4377 C CA . GLN B 2 166 ? -14.686 -0.268 -26.337 1.000 48.880 166 GLN CCC CA 1
ATOM 4378 C C . GLN B 2 166 ? -15.672 0.152 -27.424 1.000 45.550 166 GLN CCC C 1
ATOM 4379 O O . GLN B 2 166 ? -16.792 0.551 -27.076 1.000 44.070 166 GLN CCC O 1
ATOM 4385 N N . GLY B 2 167 ? -15.276 0.013 -28.687 1.000 44.630 167 GLY CCC N 1
ATOM 4386 C CA . GLY B 2 167 ? -16.081 0.411 -29.857 1.000 44.120 167 GLY CCC CA 1
ATOM 4387 C C . GLY B 2 167 ? -17.502 -0.123 -29.760 1.000 45.450 167 GLY CCC C 1
ATOM 4388 O O . GLY B 2 167 ? -17.700 -1.272 -29.365 1.000 45.640 167 GLY CCC O 1
ATOM 4389 N N . ARG B 2 168 ? -18.485 0.702 -30.106 1.000 44.430 168 ARG CCC N 1
ATOM 4390 C CA . ARG B 2 168 ? -19.890 0.275 -30.265 1.000 41.840 168 ARG CCC CA 1
ATOM 4391 C C . ARG B 2 168 ? -20.251 0.475 -31.725 1.000 43.960 168 ARG CCC C 1
ATOM 4392 O O . ARG B 2 168 ? -20.446 1.647 -32.138 1.000 45.140 168 ARG CCC O 1
ATOM 4400 N N . THR B 2 169 ? -20.334 -0.615 -32.482 1.000 40.570 169 THR CCC N 1
ATOM 4401 C CA . THR B 2 169 ? -20.558 -0.512 -33.934 1.000 38.560 169 THR CCC CA 1
ATOM 4402 C C . THR B 2 169 ? -22.061 -0.599 -34.184 1.000 41.290 169 THR CCC C 1
ATOM 4403 O O . THR B 2 169 ? -22.711 -1.426 -33.541 1.000 43.050 169 THR CCC O 1
ATOM 4407 N N . PHE B 2 170 ? -22.561 0.253 -35.073 1.000 38.750 170 PHE CCC N 1
ATOM 4408 C CA . PHE B 2 170 ? -23.958 0.243 -35.581 1.000 41.370 170 PHE CCC CA 1
ATOM 4409 C C . PHE B 2 170 ? -23.919 0.013 -37.089 1.000 41.050 170 PHE CCC C 1
ATOM 4410 O O . PHE B 2 170 ? -23.188 0.737 -37.816 1.000 42.070 170 PHE CCC O 1
ATOM 4418 N N . LEU B 2 171 ? -24.725 -0.933 -37.555 1.000 41.270 171 LEU CCC N 1
ATOM 4419 C CA . LEU B 2 171 ? -24.769 -1.336 -38.980 1.000 41.150 171 LEU CCC CA 1
ATOM 4420 C C . LEU B 2 171 ? -25.720 -0.420 -39.717 1.000 42.490 171 LEU CCC C 1
ATOM 4421 O O . LEU B 2 171 ? -26.676 0.008 -39.097 1.000 43.050 171 LEU CCC O 1
ATOM 4426 N N . SER B 2 172 ? -25.460 -0.141 -40.995 1.000 41.700 172 SER CCC N 1
ATOM 4427 C CA . SER B 2 172 ? -26.378 0.642 -41.859 1.000 45.630 172 SER CCC CA 1
ATOM 4428 C C . SER B 2 172 ? -27.461 -0.307 -42.381 1.000 48.670 172 SER CCC C 1
ATOM 4429 O O . SER B 2 172 ? -27.243 -1.529 -42.291 1.000 45.770 172 SER CCC O 1
ATOM 4432 N N . GLY B 2 173 ? -28.559 0.235 -42.918 1.000 50.650 173 GLY CCC N 1
ATOM 4433 C CA . GLY B 2 173 ? -29.713 -0.536 -43.442 1.000 48.410 173 GLY CCC CA 1
ATOM 4434 C C . GLY B 2 173 ? -29.366 -1.492 -44.577 1.000 47.700 173 GLY CCC C 1
ATOM 4435 O O . GLY B 2 173 ? -30.126 -2.454 -44.777 1.000 53.660 173 GLY CCC O 1
ATOM 4436 N N . ASP B 2 174 ? -28.256 -1.286 -45.291 1.000 46.250 174 ASP CCC N 1
ATOM 4437 C CA . ASP B 2 174 ? -27.882 -2.114 -46.471 1.000 46.980 174 ASP CCC CA 1
ATOM 4438 C C . ASP B 2 174 ? -26.936 -3.264 -46.057 1.000 46.370 174 ASP CCC C 1
ATOM 4439 O O . ASP B 2 174 ? -26.432 -3.962 -46.947 1.000 41.500 174 ASP CCC O 1
ATOM 4444 N N . GLU B 2 175 ? -26.652 -3.415 -44.762 1.000 43.960 175 GLU CCC N 1
ATOM 4445 C CA . GLU B 2 175 ? -25.747 -4.462 -44.232 1.000 44.840 175 GLU CCC CA 1
ATOM 4446 C C . GLU B 2 175 ? -26.586 -5.510 -43.516 1.000 45.270 175 GLU CCC C 1
ATOM 4447 O O . GLU B 2 175 ? -27.767 -5.213 -43.187 1.000 48.150 175 GLU CCC O 1
ATOM 4453 N N . LYS B 2 176 ? -26.007 -6.691 -43.335 1.000 40.510 176 LYS CCC N 1
ATOM 4454 C CA . LYS B 2 176 ? -26.471 -7.742 -42.399 1.000 41.670 176 LYS CCC CA 1
ATOM 4455 C C . LYS B 2 176 ? -25.421 -7.924 -41.309 1.000 39.600 176 LYS CCC C 1
ATOM 4456 O O . LYS B 2 176 ? -24.259 -7.594 -41.462 1.000 42.570 176 LYS CCC O 1
ATOM 4462 N N . PRO B 2 177 ? -25.796 -8.468 -40.153 1.000 40.960 177 PRO CCC N 1
ATOM 4463 C CA . PRO B 2 177 ? -24.803 -8.864 -39.164 1.000 41.750 177 PRO CCC CA 1
ATOM 4464 C C . PRO B 2 177 ? -24.068 -10.140 -39.607 1.000 42.860 177 PRO CCC C 1
ATOM 4465 O O . PRO B 2 177 ? -24.610 -10.901 -40.417 1.000 39.730 177 PRO CCC O 1
ATOM 4469 N N . LEU B 2 178 ? -22.859 -10.377 -39.089 1.000 41.670 178 LEU CCC N 1
ATOM 4470 C CA . LEU B 2 178 ? -22.208 -11.699 -39.263 1.000 41.140 178 LEU CCC CA 1
ATOM 4471 C C . LEU B 2 178 ? -23.064 -12.760 -38.566 1.000 44.690 178 LEU CCC C 1
ATOM 4472 O O . LEU B 2 178 ? -23.161 -13.900 -39.086 1.000 46.450 178 LEU CCC O 1
ATOM 4477 N N . GLY B 2 179 ? -23.681 -12.397 -37.448 1.000 45.250 179 GLY CCC N 1
ATOM 4478 C CA . GLY B 2 179 ? -24.567 -13.308 -36.711 1.000 41.970 179 GLY CCC CA 1
ATOM 4479 C C . GLY B 2 179 ? -25.320 -12.572 -35.629 1.000 44.340 179 GLY CCC C 1
ATOM 4480 O O . GLY B 2 179 ? -24.983 -11.400 -35.326 1.000 43.510 179 GLY CCC O 1
ATOM 4481 N N . ARG B 2 180 ? -26.319 -13.236 -35.059 1.000 45.230 180 ARG CCC N 1
ATOM 4482 C CA . ARG B 2 180 ? -27.071 -12.706 -33.904 1.000 44.330 180 ARG CCC CA 1
ATOM 4483 C C . ARG B 2 180 ? -26.535 -13.337 -32.627 1.000 44.260 180 ARG CCC C 1
ATOM 4484 O O . ARG B 2 180 ? -26.212 -14.546 -32.604 1.000 42.720 180 ARG CCC O 1
ATOM 4492 N N . VAL B 2 181 ? -26.411 -12.502 -31.603 1.000 42.890 181 VAL CCC N 1
ATOM 4493 C CA . VAL B 2 181 ? -25.779 -12.882 -30.313 1.000 50.760 181 VAL CCC CA 1
ATOM 4494 C C . VAL B 2 181 ? -26.661 -13.926 -29.644 1.000 52.570 181 VAL CCC C 1
ATOM 4495 O O . VAL B 2 181 ? -27.870 -13.701 -29.553 1.000 54.280 181 VAL CCC O 1
ATOM 4499 N N . VAL B 2 182 ? -26.061 -15.045 -29.248 1.000 55.710 182 VAL CCC N 1
ATOM 4500 C CA . VAL B 2 182 ? -26.664 -16.018 -28.304 1.000 45.940 182 VAL CCC CA 1
ATOM 4501 C C . VAL B 2 182 ? -26.267 -15.586 -26.893 1.000 48.770 182 VAL CCC C 1
ATOM 4502 O O . VAL B 2 182 ? -27.159 -15.421 -26.102 1.000 53.750 182 VAL CCC O 1
ATOM 4506 N N . TYR B 2 183 ? -24.975 -15.425 -26.601 1.000 49.640 183 TYR CCC N 1
ATOM 4507 C CA . TYR B 2 183 ? -24.455 -14.802 -25.353 1.000 47.980 183 TYR CCC CA 1
ATOM 4508 C C . TYR B 2 183 ? -23.284 -13.883 -25.732 1.000 49.210 183 TYR CCC C 1
ATOM 4509 O O . TYR B 2 183 ? -22.616 -14.130 -26.758 1.000 46.610 183 TYR CCC O 1
ATOM 4518 N N . GLY B 2 184 ? -23.066 -12.837 -24.930 1.000 45.270 184 GLY CCC N 1
ATOM 4519 C CA . GLY B 2 184 ? -22.034 -11.810 -25.135 1.000 48.050 184 GLY CCC CA 1
ATOM 4520 C C . GLY B 2 184 ? -22.631 -10.466 -25.510 1.000 48.500 184 GLY CCC C 1
ATOM 4521 O O . GLY B 2 184 ? -23.855 -10.350 -25.552 1.000 46.220 184 GLY CCC O 1
ATOM 4522 N N . ASN B 2 185 ? -21.779 -9.486 -25.792 1.000 48.350 185 ASN CCC N 1
ATOM 4523 C CA . ASN B 2 185 ? -22.197 -8.090 -26.062 1.000 51.120 185 ASN CCC CA 1
ATOM 4524 C C . ASN B 2 185 ? -22.457 -7.910 -27.555 1.000 49.150 185 ASN CCC C 1
ATOM 4525 O O . ASN B 2 185 ? -23.518 -7.393 -27.895 1.000 45.040 185 ASN CCC O 1
ATOM 4530 N N . GLY B 2 186 ? -21.485 -8.282 -28.385 1.000 47.590 186 GLY CCC N 1
ATOM 4531 C CA . GLY B 2 186 ? -21.537 -8.046 -29.837 1.000 45.340 186 GLY CCC CA 1
ATOM 4532 C C . GLY B 2 186 ? -21.226 -6.601 -30.165 1.000 42.980 186 GLY CCC C 1
ATOM 4533 O O . GLY B 2 186 ? -20.450 -5.950 -29.430 1.000 45.200 186 GLY CCC O 1
ATOM 4534 N N . ASN B 2 187 ? -21.811 -6.110 -31.252 1.000 38.090 187 ASN CCC N 1
ATOM 4535 C CA . ASN B 2 187 ? -21.477 -4.759 -31.763 1.000 39.550 187 ASN CCC CA 1
ATOM 4536 C C . ASN B 2 187 ? -21.750 -3.623 -30.776 1.000 42.560 187 ASN CCC C 1
ATOM 4537 O O . ASN B 2 187 ? -20.850 -2.795 -30.621 1.000 43.790 187 ASN CCC O 1
ATOM 4542 N N . ASN B 2 188 ? -22.908 -3.597 -30.107 1.000 44.670 188 ASN CCC N 1
ATOM 4543 C CA . ASN B 2 188 ? -23.232 -2.380 -29.313 1.000 46.390 188 ASN CCC CA 1
ATOM 4544 C C . ASN B 2 188 ? -24.062 -2.595 -28.037 1.000 53.690 188 ASN CCC C 1
ATOM 4545 O O . ASN B 2 188 ? -24.362 -1.579 -27.393 1.000 54.110 188 ASN CCC O 1
ATOM 4550 N N . LYS B 2 189 ? -24.465 -3.824 -27.716 1.000 55.190 189 LYS CCC N 1
ATOM 4551 C CA . LYS B 2 189 ? -25.254 -4.115 -26.479 1.000 72.010 189 LYS CCC CA 1
ATOM 4552 C C . LYS B 2 189 ? -26.680 -3.534 -26.545 1.000 64.670 189 LYS CCC C 1
ATOM 4553 O O . LYS B 2 189 ? -27.405 -3.702 -25.549 1.000 82.730 189 LYS CCC O 1
ATOM 4555 N N . GLU B 2 190 ? -27.077 -2.878 -27.642 1.000 62.450 190 GLU CCC N 1
ATOM 4556 C CA . GLU B 2 190 ? -28.480 -2.419 -27.804 1.000 57.370 190 GLU CCC CA 1
ATOM 4557 C C . GLU B 2 190 ? -29.248 -3.395 -28.698 1.000 57.750 190 GLU CCC C 1
ATOM 4558 O O . GLU B 2 190 ? -30.366 -3.741 -28.381 1.000 63.770 190 GLU CCC O 1
ATOM 4564 N N . ASP B 2 191 ? -28.689 -3.773 -29.835 1.000 49.730 191 ASP CCC N 1
ATOM 4565 C CA . ASP B 2 191 ? -29.346 -4.725 -30.748 1.000 47.810 191 ASP CCC CA 1
ATOM 4566 C C . ASP B 2 191 ? -28.666 -6.079 -30.508 1.000 49.550 191 ASP CCC C 1
ATOM 4567 O O . ASP B 2 191 ? -27.786 -6.195 -29.618 1.000 51.990 191 ASP CCC O 1
ATOM 4572 N N . GLN B 2 192 ? -29.005 -7.090 -31.271 1.000 52.810 192 GLN CCC N 1
ATOM 4573 C CA . GLN B 2 192 ? -28.378 -8.418 -31.009 1.000 56.330 192 GLN CCC CA 1
ATOM 4574 C C . GLN B 2 192 ? -27.322 -8.704 -32.080 1.000 46.480 192 GLN CCC C 1
ATOM 4575 O O . GLN B 2 192 ? -27.047 -9.892 -32.319 1.000 48.000 192 GLN CCC O 1
ATOM 4581 N N . THR B 2 193 ? -26.768 -7.679 -32.726 1.000 40.710 193 THR CCC N 1
ATOM 4582 C CA . THR B 2 193 ? -25.897 -7.880 -33.911 1.000 42.930 193 THR CCC CA 1
ATOM 4583 C C . THR B 2 193 ? -24.447 -8.070 -33.456 1.000 40.300 193 THR CCC C 1
ATOM 4584 O O . THR B 2 193 ? -24.037 -7.484 -32.452 1.000 40.020 193 THR CCC O 1
ATOM 4588 N N . GLU B 2 194 ? -23.704 -8.868 -34.208 1.000 40.780 194 GLU CCC N 1
ATOM 4589 C CA . GLU B 2 194 ? -22.238 -8.975 -34.093 1.000 40.230 194 GLU CCC CA 1
ATOM 4590 C C . GLU B 2 194 ? -21.701 -8.953 -35.510 1.000 40.840 194 GLU CCC C 1
ATOM 4591 O O . GLU B 2 194 ? -22.238 -9.674 -36.400 1.000 39.820 194 GLU CCC O 1
ATOM 4597 N N . GLY B 2 195 ? -20.663 -8.154 -35.700 1.000 43.170 195 GLY CCC N 1
ATOM 4598 C CA . GLY B 2 195 ? -19.917 -8.122 -36.959 1.000 39.950 195 GLY CCC CA 1
ATOM 4599 C C . GLY B 2 195 ? -20.762 -7.577 -38.079 1.000 39.330 195 GLY CCC C 1
ATOM 4600 O O . GLY B 2 195 ? -21.782 -6.903 -37.816 1.000 44.120 195 GLY CCC O 1
ATOM 4601 N N . VAL B 2 196 ? -20.372 -7.938 -39.292 1.000 38.580 196 VAL CCC N 1
ATOM 4602 C CA . VAL B 2 196 ? -21.050 -7.517 -40.536 1.000 40.300 196 VAL CCC CA 1
ATOM 4603 C C . VAL B 2 196 ? -20.884 -8.649 -41.549 1.000 40.450 196 VAL CCC C 1
ATOM 4604 O O . VAL B 2 196 ? -19.878 -9.361 -41.501 1.000 40.070 196 VAL CCC O 1
ATOM 4608 N N . HIS B 2 197 ? -21.898 -8.795 -42.394 1.000 40.930 197 HIS CCC N 1
ATOM 4609 C CA . HIS B 2 197 ? -21.880 -9.541 -43.671 1.000 40.400 197 HIS CCC CA 1
ATOM 4610 C C . HIS B 2 197 ? -22.535 -8.653 -44.733 1.000 40.230 197 HIS CCC C 1
ATOM 4611 O O . HIS B 2 197 ? -23.734 -8.312 -44.624 1.000 44.320 197 HIS CCC O 1
ATOM 4618 N N . TYR B 2 198 ? -21.743 -8.253 -45.706 1.000 39.600 198 TYR CCC N 1
ATOM 4619 C CA . TYR B 2 198 ? -22.131 -7.376 -46.821 1.000 38.610 198 TYR CCC CA 1
ATOM 4620 C C . TYR B 2 198 ? -21.435 -7.886 -48.072 1.000 42.390 198 TYR CCC C 1
ATOM 4621 O O . TYR B 2 198 ? -20.186 -7.913 -48.104 1.000 40.530 198 TYR CCC O 1
ATOM 4630 N N . LYS B 2 199 ? -22.201 -8.301 -49.068 1.000 41.690 199 LYS CCC N 1
ATOM 4631 C CA . LYS B 2 199 ? -21.626 -9.033 -50.222 1.000 41.980 199 LYS CCC CA 1
ATOM 4632 C C . LYS B 2 199 ? -20.735 -10.164 -49.684 1.000 40.550 199 LYS CCC C 1
ATOM 4633 O O . LYS B 2 199 ? -21.262 -10.994 -48.896 1.000 43.540 199 LYS CCC O 1
ATOM 4639 N N . ASN B 2 200 ? -19.439 -10.162 -50.009 1.000 40.810 200 ASN CCC N 1
ATOM 4640 C CA . ASN B 2 200 ? -18.484 -11.181 -49.500 1.000 42.290 200 ASN CCC CA 1
ATOM 4641 C C . ASN B 2 200 ? -17.491 -10.543 -48.521 1.000 41.880 200 ASN CCC C 1
ATOM 4642 O O . ASN B 2 200 ? -16.369 -11.064 -48.393 1.000 38.830 200 ASN CCC O 1
ATOM 4647 N N . VAL B 2 201 ? -17.930 -9.506 -47.808 1.000 41.430 201 VAL CCC N 1
ATOM 4648 C CA . VAL B 2 201 ? -17.238 -8.917 -46.633 1.000 40.760 201 VAL CCC CA 1
ATOM 4649 C C . VAL B 2 201 ? -17.799 -9.601 -45.388 1.000 42.990 201 VAL CCC C 1
ATOM 4650 O O . VAL B 2 201 ? -19.034 -9.629 -45.214 1.000 41.430 201 VAL CCC O 1
ATOM 4654 N N . TYR B 2 202 ? -16.908 -10.152 -44.576 1.000 38.060 202 TYR CCC N 1
ATOM 4655 C CA . TYR B 2 202 ? -17.178 -10.781 -43.265 1.000 37.640 202 TYR CCC CA 1
ATOM 4656 C C . TYR B 2 202 ? -16.375 -9.977 -42.255 1.000 39.280 202 TYR CCC C 1
ATOM 4657 O O . TYR B 2 202 ? -15.126 -9.929 -42.380 1.000 37.010 202 TYR CCC O 1
ATOM 4666 N N . GLY B 2 203 ? -17.053 -9.316 -41.327 1.000 39.870 203 GLY CCC N 1
ATOM 4667 C CA . GLY B 2 203 ? -16.370 -8.561 -40.263 1.000 40.980 203 GLY CCC CA 1
ATOM 4668 C C . GLY B 2 203 ? -16.766 -9.053 -38.892 1.000 40.490 203 GLY CCC C 1
ATOM 4669 O O . GLY B 2 203 ? -17.912 -9.489 -38.712 1.000 37.890 203 GLY CCC O 1
ATOM 4670 N N . SER B 2 204 ? -15.863 -8.950 -37.932 1.000 37.450 204 SER CCC N 1
ATOM 4671 C CA . SER B 2 204 ? -16.139 -9.389 -36.550 1.000 38.300 204 SER CCC CA 1
ATOM 4672 C C . SER B 2 204 ? -15.235 -8.652 -35.576 1.000 40.840 204 SER CCC C 1
ATOM 4673 O O . SER B 2 204 ? -14.125 -8.265 -35.952 1.000 41.840 204 SER CCC O 1
ATOM 4676 N N . TYR B 2 205 ? -15.659 -8.649 -34.327 1.000 39.170 205 TYR CCC N 1
ATOM 4677 C CA . TYR B 2 205 ? -14.834 -8.344 -33.145 1.000 41.280 205 TYR CCC CA 1
ATOM 4678 C C . TYR B 2 205 ? -14.209 -9.612 -32.544 1.000 41.730 205 TYR CCC C 1
ATOM 4679 O O . TYR B 2 205 ? -13.470 -9.482 -31.547 1.000 43.120 205 TYR CCC O 1
ATOM 4688 N N . PHE B 2 206 ? -14.469 -10.803 -33.094 1.000 41.410 206 PHE CCC N 1
ATOM 4689 C CA . PHE B 2 206 ? -14.003 -12.080 -32.492 1.000 40.060 206 PHE CCC CA 1
ATOM 4690 C C . PHE B 2 206 ? -12.480 -12.190 -32.586 1.000 43.020 206 PHE CCC C 1
ATOM 4691 O O . PHE B 2 206 ? -11.963 -12.148 -33.722 1.000 44.220 206 PHE CCC O 1
ATOM 4699 N N . HIS B 2 207 ? -11.825 -12.306 -31.426 1.000 38.980 207 HIS CCC N 1
ATOM 4700 C CA . HIS B 2 207 ? -10.500 -12.948 -31.246 1.000 42.970 207 HIS CCC CA 1
ATOM 4701 C C . HIS B 2 207 ? -10.719 -14.464 -31.121 1.000 41.920 207 HIS CCC C 1
ATOM 4702 O O . HIS B 2 207 ? -11.874 -14.912 -30.916 1.000 41.590 207 HIS CCC O 1
ATOM 4709 N N . GLY B 2 208 ? -9.638 -15.224 -31.242 1.000 42.240 208 GLY CCC N 1
ATOM 4710 C CA . GLY B 2 208 ? -9.669 -16.692 -31.306 1.000 43.840 208 GLY CCC CA 1
ATOM 4711 C C . GLY B 2 208 ? -8.298 -17.264 -31.644 1.000 45.860 208 GLY CCC C 1
ATOM 4712 O O . GLY B 2 208 ? -7.685 -17.886 -30.798 1.000 46.170 208 GLY CCC O 1
ATOM 4713 N N . PRO B 2 209 ? -7.742 -17.053 -32.856 1.000 41.820 209 PRO CCC N 1
ATOM 4714 C CA . PRO B 2 209 ? -8.400 -16.298 -33.925 1.000 40.900 209 PRO CCC CA 1
ATOM 4715 C C . PRO B 2 209 ? -9.684 -16.952 -34.456 1.000 41.060 209 PRO CCC C 1
ATOM 4716 O O . PRO B 2 209 ? -9.884 -18.167 -34.298 1.000 42.370 209 PRO CCC O 1
ATOM 4720 N N . ILE B 2 210 ? -10.559 -16.142 -35.045 1.000 38.990 210 ILE CCC N 1
ATOM 4721 C CA . ILE B 2 210 ? -11.938 -16.587 -35.421 1.000 38.520 210 ILE CCC CA 1
ATOM 4722 C C . ILE B 2 210 ? -11.845 -17.854 -36.293 1.000 41.400 210 ILE CCC C 1
ATOM 4723 O O . ILE B 2 210 ? -12.620 -18.757 -36.092 1.000 39.730 210 ILE CCC O 1
ATOM 4728 N N A LEU B 2 211 ? -10.913 -17.933 -37.244 1.000 42.290 211 LEU CCC N 1
ATOM 4729 C CA A LEU B 2 211 ? -10.892 -19.067 -38.194 1.000 40.910 211 LEU CCC CA 1
ATOM 4730 C C A LEU B 2 211 ? -10.253 -20.310 -37.543 1.000 40.460 211 LEU CCC C 1
ATOM 4731 O O A LEU B 2 211 ? -10.446 -21.394 -38.052 1.000 41.330 211 LEU CCC O 1
ATOM 4736 N N . SER B 2 212 ? -9.498 -20.167 -36.457 1.000 40.430 212 SER CCC N 1
ATOM 4737 C CA . SER B 2 212 ? -8.969 -21.298 -35.668 1.000 43.400 212 SER CCC CA 1
ATOM 4738 C C . SER B 2 212 ? -10.113 -21.938 -34.876 1.000 43.790 212 SER CCC C 1
ATOM 4739 O O . SER B 2 212 ? -10.190 -23.163 -34.810 1.000 47.050 212 SER CCC O 1
ATOM 4742 N N . ARG B 2 213 ? -10.976 -21.109 -34.315 1.000 42.150 213 ARG CCC N 1
ATOM 4743 C CA . ARG B 2 213 ? -12.102 -21.518 -33.440 1.000 44.940 213 ARG CCC CA 1
ATOM 4744 C C . ARG B 2 213 ? -13.313 -21.937 -34.293 1.000 44.010 213 ARG CCC C 1
ATOM 4745 O O . ARG B 2 213 ? -14.129 -22.700 -33.786 1.000 43.960 213 ARG CCC O 1
ATOM 4753 N N . ASN B 2 214 ? -13.385 -21.508 -35.558 1.000 38.100 214 ASN CCC N 1
ATOM 4754 C CA . ASN B 2 214 ? -14.565 -21.666 -36.447 1.000 38.440 214 ASN CCC CA 1
ATOM 4755 C C . ASN B 2 214 ? -14.103 -22.078 -37.847 1.000 37.800 214 ASN CCC C 1
ATOM 4756 O O . ASN B 2 214 ? -14.061 -21.211 -38.749 1.000 39.650 214 ASN CCC O 1
ATOM 4761 N N . VAL B 2 215 ? -13.805 -23.357 -38.062 1.000 44.460 215 VAL CCC N 1
ATOM 4762 C CA . VAL B 2 215 ? -13.327 -23.817 -39.401 1.000 40.960 215 VAL CCC CA 1
ATOM 4763 C C . VAL B 2 215 ? -14.501 -23.812 -40.379 1.000 39.600 215 VAL CCC C 1
ATOM 4764 O O . VAL B 2 215 ? -14.239 -23.768 -41.580 1.000 40.730 215 VAL CCC O 1
ATOM 4768 N N . ASN B 2 216 ? -15.747 -23.783 -39.884 1.000 40.400 216 ASN CCC N 1
ATOM 4769 C CA . ASN B 2 216 ? -16.929 -23.589 -40.758 1.000 38.420 216 ASN CCC CA 1
ATOM 4770 C C . ASN B 2 216 ? -16.722 -22.277 -41.545 1.000 42.750 216 ASN CCC C 1
ATOM 4771 O O . ASN B 2 216 ? -16.967 -22.259 -42.778 1.000 44.020 216 ASN CCC O 1
ATOM 4776 N N . LEU B 2 217 ? -16.322 -21.190 -40.884 1.000 41.920 217 LEU CCC N 1
ATOM 4777 C CA . LEU B 2 217 ? -16.157 -19.874 -41.560 1.000 40.320 217 LEU CCC CA 1
ATOM 4778 C C . LEU B 2 217 ? -14.902 -19.933 -42.429 1.000 38.350 217 LEU CCC C 1
ATOM 4779 O O . LEU B 2 217 ? -14.945 -19.387 -43.541 1.000 41.590 217 LEU CCC O 1
ATOM 4784 N N . ALA B 2 218 ? -13.838 -20.590 -41.964 1.000 39.090 218 ALA CCC N 1
ATOM 4785 C CA . ALA B 2 218 ? -12.584 -20.696 -42.752 1.000 41.080 218 ALA CCC CA 1
ATOM 4786 C C . ALA B 2 218 ? -12.892 -21.368 -44.096 1.000 38.600 218 ALA CCC C 1
ATOM 4787 O O . ALA B 2 218 ? -12.529 -20.825 -45.175 1.000 42.560 218 ALA CCC O 1
ATOM 4789 N N . TYR B 2 219 ? -13.591 -22.495 -44.046 1.000 41.710 219 TYR CCC N 1
ATOM 4790 C CA . TYR B 2 219 ? -14.042 -23.254 -45.234 1.000 39.440 219 TYR CCC CA 1
ATOM 4791 C C . TYR B 2 219 ? -14.893 -22.346 -46.136 1.000 39.350 219 TYR CCC C 1
ATOM 4792 O O . TYR B 2 219 ? -14.734 -22.371 -47.390 1.000 39.700 219 TYR CCC O 1
ATOM 4801 N N . ARG B 2 220 ? -15.839 -21.622 -45.535 1.000 42.080 220 ARG CCC N 1
ATOM 4802 C CA . ARG B 2 220 ? -16.761 -20.712 -46.276 1.000 39.330 220 ARG CCC CA 1
ATOM 4803 C C . ARG B 2 220 ? -15.979 -19.646 -47.046 1.000 40.190 220 ARG CCC C 1
ATOM 4804 O O . ARG B 2 220 ? -16.303 -19.418 -48.220 1.000 38.030 220 ARG CCC O 1
ATOM 4812 N N . LEU B 2 221 ? -15.045 -18.951 -46.385 1.000 39.440 221 LEU CCC N 1
ATOM 4813 C CA . LEU B 2 221 ? -14.250 -17.863 -47.017 1.000 41.440 221 LEU CCC CA 1
ATOM 4814 C C . LEU B 2 221 ? -13.444 -18.427 -48.194 1.000 38.030 221 LEU CCC C 1
ATOM 4815 O O . LEU B 2 221 ? -13.403 -17.791 -49.278 1.000 38.080 221 LEU CCC O 1
ATOM 4820 N N . VAL B 2 222 ? -12.775 -19.558 -47.996 1.000 41.470 222 VAL CCC N 1
ATOM 4821 C CA . VAL B 2 222 ? -11.852 -20.080 -49.042 1.000 40.030 222 VAL CCC CA 1
ATOM 4822 C C . VAL B 2 222 ? -12.690 -20.610 -50.205 1.000 39.020 222 VAL CCC C 1
ATOM 4823 O O . VAL B 2 222 ? -12.352 -20.287 -51.361 1.000 41.650 222 VAL CCC O 1
ATOM 4827 N N . THR B 2 223 ? -13.724 -21.406 -49.943 1.000 42.350 223 THR CCC N 1
ATOM 4828 C CA . THR B 2 223 ? -14.535 -22.003 -51.047 1.000 41.780 223 THR CCC CA 1
ATOM 4829 C C . THR B 2 223 ? -15.149 -20.848 -51.824 1.000 42.770 223 THR CCC C 1
ATOM 4830 O O . THR B 2 223 ? -15.115 -20.887 -53.066 1.000 40.780 223 THR CCC O 1
ATOM 4834 N N . THR B 2 224 ? -15.597 -19.800 -51.123 1.000 44.430 224 THR CCC N 1
ATOM 4835 C CA . THR B 2 224 ? -16.269 -18.648 -51.760 1.000 43.120 224 THR CCC CA 1
ATOM 4836 C C . THR B 2 224 ? -15.281 -17.971 -52.693 1.000 45.290 224 THR CCC C 1
ATOM 4837 O O . THR B 2 224 ? -15.700 -17.576 -53.801 1.000 42.920 224 THR CCC O 1
ATOM 4841 N N . ALA B 2 225 ? -14.037 -17.804 -52.233 1.000 43.860 225 ALA CCC N 1
ATOM 4842 C CA . ALA B 2 225 ? -12.985 -17.135 -53.021 1.000 44.000 225 ALA CCC CA 1
ATOM 4843 C C . ALA B 2 225 ? -12.704 -17.975 -54.277 1.000 43.070 225 ALA CCC C 1
ATOM 4844 O O . ALA B 2 225 ? -12.606 -17.381 -55.388 1.000 45.300 225 ALA CCC O 1
ATOM 4846 N N . LEU B 2 226 ? -12.623 -19.303 -54.133 1.000 41.490 226 LEU CCC N 1
ATOM 4847 C CA . LEU B 2 226 ? -12.263 -20.217 -55.265 1.000 43.730 226 LEU CCC CA 1
ATOM 4848 C C . LEU B 2 226 ? -13.392 -20.202 -56.293 1.000 45.420 226 LEU CCC C 1
ATOM 4849 O O . LEU B 2 226 ? -13.081 -20.143 -57.507 1.000 45.750 226 LEU CCC O 1
ATOM 4854 N N . LYS B 2 227 ? -14.644 -20.173 -55.836 1.000 44.110 227 LYS CCC N 1
ATOM 4855 C CA . LYS B 2 227 ? -15.825 -20.173 -56.747 1.000 44.590 227 LYS CCC CA 1
ATOM 4856 C C . LYS B 2 227 ? -15.972 -18.810 -57.431 1.000 48.910 227 LYS CCC C 1
ATOM 4857 O O . LYS B 2 227 ? -16.371 -18.788 -58.613 1.000 48.050 227 LYS CCC O 1
ATOM 4863 N N . LYS B 2 228 ? -15.618 -17.711 -56.772 1.000 44.540 228 LYS CCC N 1
ATOM 4864 C CA . LYS B 2 228 ? -15.574 -16.386 -57.444 1.000 46.390 228 LYS CCC CA 1
ATOM 4865 C C . LYS B 2 228 ? -14.487 -16.411 -58.540 1.000 46.890 228 LYS CCC C 1
ATOM 4866 O O . LYS B 2 228 ? -14.728 -15.954 -59.652 1.000 45.590 228 LYS CCC O 1
ATOM 4872 N N . LYS B 2 229 ? -13.322 -16.976 -58.262 1.000 44.170 229 LYS CCC N 1
ATOM 4873 C CA . LYS B 2 229 ? -12.203 -16.988 -59.228 1.000 48.600 229 LYS CCC CA 1
ATOM 4874 C C . LYS B 2 229 ? -12.487 -17.965 -60.382 1.000 44.380 229 LYS CCC C 1
ATOM 4875 O O . LYS B 2 229 ? -12.297 -17.576 -61.497 1.000 46.440 229 LYS CCC O 1
ATOM 4881 N N . TYR B 2 230 ? -12.940 -19.182 -60.122 1.000 46.250 230 TYR CCC N 1
ATOM 4882 C CA . TYR B 2 230 ? -12.979 -20.256 -61.137 1.000 45.370 230 TYR CCC CA 1
ATOM 4883 C C . TYR B 2 230 ? -14.418 -20.569 -61.543 1.000 52.330 230 TYR CCC C 1
ATOM 4884 O O . TYR B 2 230 ? -14.563 -21.355 -62.521 1.000 47.390 230 TYR CCC O 1
ATOM 4893 N N . GLY B 2 231 ? -15.413 -19.942 -60.895 1.000 49.470 231 GLY CCC N 1
ATOM 4894 C CA . GLY B 2 231 ? -16.843 -20.089 -61.241 1.000 48.610 231 GLY CCC CA 1
ATOM 4895 C C . GLY B 2 231 ? -17.524 -21.112 -60.342 1.000 50.360 231 GLY CCC C 1
ATOM 4896 O O . GLY B 2 231 ? -16.824 -21.983 -59.745 1.000 47.570 231 GLY CCC O 1
ATOM 4897 N N . SER B 2 232 ? -18.854 -21.050 -60.261 1.000 49.900 232 SER CCC N 1
ATOM 4898 C CA . SER B 2 232 ? -19.672 -21.768 -59.253 1.000 56.720 232 SER CCC CA 1
ATOM 4899 C C . SER B 2 232 ? -19.859 -23.237 -59.646 1.000 51.770 232 SER CCC C 1
ATOM 4900 O O . SER B 2 232 ? -20.252 -24.006 -58.787 1.000 54.270 232 SER CCC O 1
ATOM 4903 N N . ALA B 2 233 ? -19.449 -23.648 -60.849 1.000 54.870 233 ALA CCC N 1
ATOM 4904 C CA . ALA B 2 233 ? -19.653 -25.026 -61.357 1.000 50.980 233 ALA CCC CA 1
ATOM 4905 C C . ALA B 2 233 ? -18.520 -25.959 -60.922 1.000 55.100 233 ALA CCC C 1
ATOM 4906 O O . ALA B 2 233 ? -18.680 -27.176 -61.056 1.000 48.520 233 ALA CCC O 1
ATOM 4908 N N . ILE B 2 234 ? -17.412 -25.444 -60.388 1.000 50.350 234 ILE CCC N 1
ATOM 4909 C CA . ILE B 2 234 ? -16.282 -26.326 -59.947 1.000 51.700 234 ILE CCC CA 1
ATOM 4910 C C . ILE B 2 234 ? -16.750 -27.174 -58.757 1.000 48.510 234 ILE CCC C 1
ATOM 4911 O O . ILE B 2 234 ? -17.635 -26.730 -58.048 1.000 56.330 234 ILE CCC O 1
ATOM 4916 N N . SER B 2 235 ? -16.106 -28.306 -58.508 1.000 51.630 235 SER CCC N 1
ATOM 4917 C CA . SER B 2 235 ? -16.412 -29.235 -57.385 1.000 59.240 235 SER CCC CA 1
ATOM 4918 C C . SER B 2 235 ? -15.221 -29.276 -56.434 1.000 55.320 235 SER CCC C 1
ATOM 4919 O O . SER B 2 235 ? -14.188 -29.775 -56.846 1.000 51.950 235 SER CCC O 1
ATOM 4922 N N . LEU B 2 236 ? -15.383 -28.744 -55.225 1.000 50.420 236 LEU CCC N 1
ATOM 4923 C CA . LEU B 2 236 ? -14.321 -28.710 -54.197 1.000 49.970 236 LEU CCC CA 1
ATOM 4924 C C . LEU B 2 236 ? -14.567 -29.844 -53.201 1.000 48.990 236 LEU CCC C 1
ATOM 4925 O O . LEU B 2 236 ? -15.700 -30.266 -52.999 1.000 49.280 236 LEU CCC O 1
ATOM 4930 N N . SER B 2 237 ? -13.527 -30.335 -52.586 1.000 45.800 237 SER CCC N 1
ATOM 4931 C CA . SER B 2 237 ? -13.681 -31.322 -51.507 1.000 49.090 237 SER CCC CA 1
ATOM 4932 C C . SER B 2 237 ? -14.624 -30.720 -50.479 1.000 46.740 237 SER CCC C 1
ATOM 4933 O O . SER B 2 237 ? -14.626 -29.479 -50.326 1.000 50.410 237 SER CCC O 1
ATOM 4936 N N . SER B 2 238 ? -15.373 -31.593 -49.815 1.000 48.760 238 SER CCC N 1
ATOM 4937 C CA . SER B 2 238 ? -16.411 -31.257 -48.825 1.000 48.900 238 SER CCC CA 1
ATOM 4938 C C . SER B 2 238 ? -15.712 -30.823 -47.541 1.000 44.100 238 SER CCC C 1
ATOM 4939 O O . SER B 2 238 ? -14.541 -31.215 -47.316 1.000 45.530 238 SER CCC O 1
ATOM 4942 N N . TYR B 2 239 ? -16.433 -30.021 -46.760 1.000 48.050 239 TYR CCC N 1
ATOM 4943 C CA . TYR B 2 239 ? -16.106 -29.601 -45.380 1.000 48.890 239 TYR CCC CA 1
ATOM 4944 C C . TYR B 2 239 ? -15.638 -30.826 -44.578 1.000 48.980 239 TYR CCC C 1
ATOM 4945 O O . TYR B 2 239 ? -14.498 -30.861 -44.013 1.000 44.160 239 TYR CCC O 1
ATOM 4954 N N . ASP B 2 240 ? -16.501 -31.844 -44.542 1.000 47.840 240 ASP CCC N 1
ATOM 4955 C CA . ASP B 2 240 ? -16.288 -33.063 -43.719 1.000 48.410 240 ASP CCC CA 1
ATOM 4956 C C . ASP B 2 240 ? -15.029 -33.812 -44.157 1.000 47.760 240 ASP CCC C 1
ATOM 4957 O O . ASP B 2 240 ? -14.359 -34.350 -43.280 1.000 60.940 240 ASP CCC O 1
ATOM 4962 N N . ASP B 2 241 ? -14.688 -33.811 -45.446 1.000 47.210 241 ASP CCC N 1
ATOM 4963 C CA . ASP B 2 241 ? -13.507 -34.561 -45.932 1.000 53.110 241 ASP CCC CA 1
ATOM 4964 C C . ASP B 2 241 ? -12.198 -33.843 -45.588 1.000 58.650 241 ASP CCC C 1
ATOM 4965 O O . ASP B 2 241 ? -11.288 -34.541 -45.153 1.000 76.120 241 ASP CCC O 1
ATOM 4970 N N . ILE B 2 242 ? -12.075 -32.521 -45.730 1.000 48.540 242 ILE CCC N 1
ATOM 4971 C CA . ILE B 2 242 ? -10.763 -31.849 -45.481 1.000 44.780 242 ILE CCC CA 1
ATOM 4972 C C . ILE B 2 242 ? -10.622 -31.430 -44.004 1.000 43.160 242 ILE CCC C 1
ATOM 4973 O O . ILE B 2 242 ? -9.487 -31.202 -43.587 1.000 47.330 242 ILE CCC O 1
ATOM 4978 N N . LEU B 2 243 ? -11.694 -31.318 -43.224 1.000 45.370 243 LEU CCC N 1
ATOM 4979 C CA . LEU B 2 243 ? -11.607 -30.741 -41.851 1.000 44.380 243 LEU CCC CA 1
ATOM 4980 C C . LEU B 2 243 ? -12.254 -31.651 -40.811 1.000 48.120 243 LEU CCC C 1
ATOM 4981 O O . LEU B 2 243 ? -12.533 -31.158 -39.690 1.000 45.720 243 LEU CCC O 1
ATOM 4986 N N . LYS B 2 244 ? -12.366 -32.947 -41.122 1.000 47.580 244 LYS CCC N 1
ATOM 4987 C CA . LYS B 2 244 ? -12.906 -33.981 -40.200 1.000 53.130 244 LYS CCC CA 1
ATOM 4988 C C . LYS B 2 244 ? -12.321 -33.833 -38.784 1.000 48.510 244 LYS CCC C 1
ATOM 4989 O O . LYS B 2 244 ? -13.078 -33.860 -37.803 1.000 44.210 244 LYS CCC O 1
ATOM 4995 N N . GLN B 2 245 ? -11.003 -33.761 -38.645 1.000 43.760 245 GLN CCC N 1
ATOM 4996 C CA . GLN B 2 245 ? -10.399 -33.729 -37.293 1.000 46.940 245 GLN CCC CA 1
ATOM 4997 C C . GLN B 2 245 ? -10.810 -32.453 -36.528 1.000 47.250 245 GLN CCC C 1
ATOM 4998 O O . GLN B 2 245 ? -11.181 -32.545 -35.324 1.000 49.190 245 GLN CCC O 1
ATOM 5004 N N . GLU B 2 246 ? -10.717 -31.295 -37.172 1.000 41.330 246 GLU CCC N 1
ATOM 5005 C CA . GLU B 2 246 ? -11.068 -29.988 -36.563 1.000 43.480 246 GLU CCC CA 1
ATOM 5006 C C . GLU B 2 246 ? -12.557 -30.001 -36.217 1.000 47.830 246 GLU CCC C 1
ATOM 5007 O O . GLU B 2 246 ? -12.897 -29.588 -35.106 1.000 46.510 246 GLU CCC O 1
ATOM 5013 N N . ILE B 2 247 ? -13.424 -30.482 -37.111 1.000 43.770 247 ILE CCC N 1
ATOM 5014 C CA . ILE B 2 247 ? -14.891 -30.609 -36.807 1.000 47.360 247 ILE CCC CA 1
ATOM 5015 C C . ILE B 2 247 ? -15.122 -31.484 -35.553 1.000 48.940 247 ILE CCC C 1
ATOM 5016 O O . ILE B 2 247 ? -15.871 -31.066 -34.654 1.000 49.200 247 ILE CCC O 1
ATOM 5021 N N . THR B 2 248 ? -14.464 -32.641 -35.463 1.000 50.750 248 THR CCC N 1
ATOM 5022 C CA . THR B 2 248 ? -14.555 -33.596 -34.318 1.000 53.960 248 THR CCC CA 1
ATOM 5023 C C . THR B 2 248 ? -14.130 -32.913 -33.011 1.000 55.500 248 THR CCC C 1
ATOM 5024 O O . THR B 2 248 ? -14.791 -33.097 -31.988 1.000 60.430 248 THR CCC O 1
ATOM 5028 N N . GLU B 2 249 ? -13.058 -32.131 -33.042 1.000 53.700 249 GLU CCC N 1
ATOM 5029 C CA . GLU B 2 249 ? -12.467 -31.538 -31.815 1.000 57.550 249 GLU CCC CA 1
ATOM 5030 C C . GLU B 2 249 ? -13.114 -30.178 -31.496 1.000 56.570 249 GLU CCC C 1
ATOM 5031 O O . GLU B 2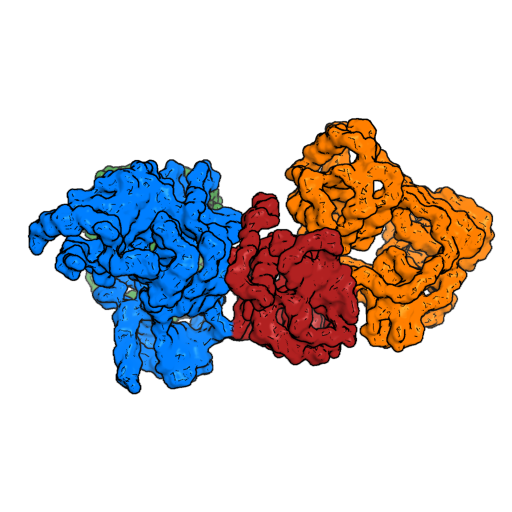 249 ? -12.979 -29.783 -30.364 1.000 60.680 249 GLU CCC O 1
ATOM 5037 N N . GLU B 2 250 ? -13.795 -29.512 -32.438 1.000 54.950 250 GLU CCC N 1
ATOM 5038 C CA . GLU B 2 250 ? -14.385 -28.147 -32.272 1.000 59.660 250 GLU CCC CA 1
ATOM 5039 C C . GLU B 2 250 ? -15.045 -27.967 -30.908 1.000 58.190 250 GLU CCC C 1
ATOM 5040 O O . GLU B 2 250 ? -15.955 -28.809 -30.585 1.000 52.060 250 GLU CCC O 1
ATOM 5046 N N . TYR B 2 251 ? -14.728 -26.858 -30.217 1.000 62.860 251 TYR CCC N 1
ATOM 5047 C CA . TYR B 2 251 ? -15.529 -26.362 -29.062 1.000 65.640 251 TYR CCC CA 1
ATOM 5048 C C . TYR B 2 251 ? -16.906 -25.894 -29.561 1.000 69.070 251 TYR CCC C 1
ATOM 5049 O O . TYR B 2 251 ? -16.967 -25.028 -30.501 1.000 64.980 251 TYR CCC O 1
ATOM 5058 N N . ALA B 2 252 ? -17.963 -26.424 -28.929 1.000 57.530 252 ALA CCC N 1
ATOM 5059 C CA . ALA B 2 252 ? -19.378 -26.036 -29.109 1.000 58.070 252 ALA CCC CA 1
ATOM 5060 C C . ALA B 2 252 ? -20.136 -26.362 -27.819 1.000 64.730 252 ALA CCC C 1
ATOM 5061 O O . ALA B 2 252 ? -19.711 -27.301 -27.104 1.000 74.790 252 ALA CCC O 1
ATOM 5063 N N . ASP B 2 253 ? -21.173 -25.577 -27.505 1.000 66.880 253 ASP CCC N 1
ATOM 5064 C CA . ASP B 2 253 ? -22.005 -25.718 -26.271 1.000 68.780 253 ASP CCC CA 1
ATOM 5065 C C . ASP B 2 253 ? -23.485 -25.680 -26.675 1.000 69.420 253 ASP CCC C 1
ATOM 5066 O O . ASP B 2 253 ? -23.757 -25.579 -27.887 1.000 68.410 253 ASP CCC O 1
ATOM 5071 N N . LEU B 2 254 ? -24.411 -25.780 -25.714 1.000 85.440 254 LEU CCC N 1
ATOM 5072 C CA . LEU B 2 254 ? -25.871 -25.903 -26.009 1.000 87.850 254 LEU CCC CA 1
ATOM 5073 C C . LEU B 2 254 ? -26.680 -24.705 -25.468 1.000 83.730 254 LEU CCC C 1
ATOM 5074 O O . LEU B 2 254 ? -27.923 -24.759 -25.584 1.000 90.190 254 LEU CCC 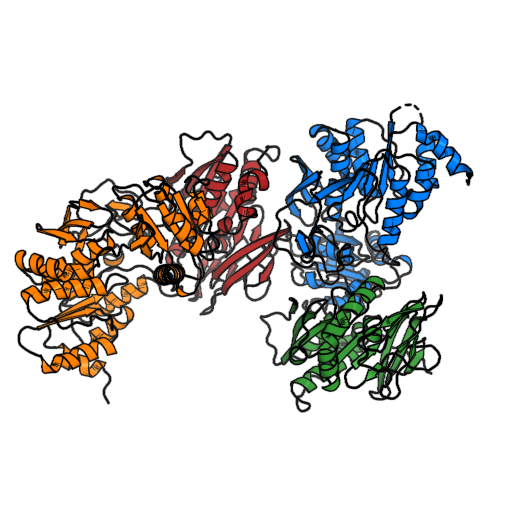O 1
ATOM 5079 N N . LYS B 2 255 ? -26.028 -23.638 -24.970 1.000 84.760 255 LYS CCC N 1
ATOM 5080 C CA . LYS B 2 255 ? -26.702 -22.369 -24.539 1.000 93.560 255 LYS CCC CA 1
ATOM 5081 C C . LYS B 2 255 ? -27.546 -21.790 -25.689 1.000 90.400 255 LYS CCC C 1
ATOM 5082 O O . LYS B 2 255 ? -27.052 -21.789 -26.845 1.000 77.850 255 LYS CCC O 1
ATOM 5088 N N . SER B 2 256 ? -28.752 -21.299 -25.360 1.000 99.430 256 SER CCC N 1
ATOM 5089 C CA . SER B 2 256 ? -29.814 -20.789 -26.277 1.000 97.140 256 SER CCC CA 1
ATOM 5090 C C . SER B 2 256 ? -30.141 -19.326 -25.931 1.000 101.530 256 SER CCC C 1
ATOM 5091 O O . SER B 2 256 ? -29.668 -18.862 -24.874 1.000 97.820 256 SER CCC O 1
ATOM 5093 N N . LYS B 2 257 ? -30.913 -18.642 -26.792 1.000 105.460 257 LYS CCC N 1
ATOM 5094 C CA . LYS B 2 257 ? -31.366 -17.225 -26.644 1.000 106.900 257 LYS CCC CA 1
ATOM 5095 C C . LYS B 2 257 ? -31.930 -16.754 -27.990 1.000 108.070 257 LYS CCC C 1
ATOM 5096 O O . LYS B 2 257 ? -31.148 -16.517 -28.921 1.000 91.470 257 LYS CCC O 1
ATOM 5098 N N . MET C 1 25 ? 10.171 -34.313 -102.824 1.000 97.960 3 MET BBB N 1
ATOM 5099 C CA . MET C 1 25 ? 11.504 -33.662 -102.943 1.000 95.750 3 MET BBB CA 1
ATOM 5100 C C . MET C 1 25 ? 12.559 -34.510 -102.211 1.000 86.880 3 MET BBB C 1
ATOM 5101 O O . MET C 1 25 ? 12.194 -35.490 -101.512 1.000 76.760 3 MET BBB O 1
ATOM 5106 N N . ALA C 1 26 ? 13.829 -34.134 -102.369 1.000 81.460 4 ALA BBB N 1
ATOM 5107 C CA . ALA C 1 26 ? 15.013 -34.937 -101.985 1.000 81.530 4 ALA BBB CA 1
ATOM 5108 C C . ALA C 1 26 ? 15.491 -34.555 -100.577 1.000 73.220 4 ALA BBB C 1
ATOM 5109 O O . ALA C 1 26 ? 15.394 -33.384 -100.189 1.000 59.740 4 ALA BBB O 1
ATOM 5111 N N . CYS C 1 27 ? 16.035 -35.519 -99.844 1.000 73.110 5 CYS BBB N 1
ATOM 5112 C CA . CYS C 1 27 ? 16.936 -35.255 -98.694 1.000 65.360 5 CYS BBB CA 1
ATOM 5113 C C . CYS C 1 27 ? 18.231 -34.637 -99.241 1.000 62.410 5 CYS BBB C 1
ATOM 5114 O O . CYS C 1 27 ? 18.717 -35.121 -100.302 1.000 62.980 5 CYS BBB O 1
ATOM 5117 N N . ASP C 1 28 ? 18.737 -33.575 -98.600 1.000 59.450 6 ASP BBB N 1
ATOM 5118 C CA . ASP C 1 28 ? 19.974 -32.871 -99.041 1.000 64.700 6 ASP BBB CA 1
ATOM 5119 C C . ASP C 1 28 ? 21.094 -33.919 -99.160 1.000 60.660 6 ASP BBB C 1
ATOM 5120 O O . ASP C 1 28 ? 21.824 -33.879 -100.156 1.000 60.600 6 ASP BBB O 1
ATOM 5125 N N . LYS C 1 29 ? 21.160 -34.867 -98.218 1.000 61.750 7 LYS BBB N 1
ATOM 5126 C CA . LYS C 1 29 ? 22.186 -35.947 -98.166 1.000 70.640 7 LYS BBB CA 1
ATOM 5127 C C . LYS C 1 29 ? 22.359 -36.566 -99.564 1.000 70.200 7 LYS BBB C 1
ATOM 5128 O O . LYS C 1 29 ? 23.522 -36.780 -99.957 1.000 67.200 7 LYS BBB O 1
ATOM 5134 N N . ASP C 1 30 ? 21.268 -36.795 -100.306 1.000 63.270 8 ASP BBB N 1
ATOM 5135 C CA . ASP C 1 30 ? 21.282 -37.587 -101.574 1.000 71.290 8 ASP BBB CA 1
ATOM 5136 C C . ASP C 1 30 ? 21.775 -36.712 -102.739 1.000 66.430 8 ASP BBB C 1
ATOM 5137 O O . ASP C 1 30 ? 22.312 -37.264 -103.711 1.000 86.810 8 ASP BBB O 1
ATOM 5142 N N . ILE C 1 31 ? 21.639 -35.392 -102.643 1.000 70.550 9 ILE BBB N 1
ATOM 5143 C CA . ILE C 1 31 ? 22.204 -34.412 -103.623 1.000 71.030 9 ILE BBB CA 1
ATOM 5144 C C . ILE C 1 31 ? 23.728 -34.374 -103.450 1.000 74.620 9 ILE BBB C 1
ATOM 5145 O O . ILE C 1 31 ? 24.449 -34.111 -104.434 1.000 69.190 9 ILE BBB O 1
ATOM 5150 N N . LEU C 1 32 ? 24.186 -34.538 -102.206 1.000 70.670 10 LEU BBB N 1
ATOM 5151 C CA . LEU C 1 32 ? 25.563 -34.181 -101.779 1.000 67.220 10 LEU BBB CA 1
ATOM 5152 C C . LEU C 1 32 ? 26.560 -35.098 -102.479 1.000 63.480 10 LEU BBB C 1
ATOM 5153 O O . LEU C 1 32 ? 27.564 -34.536 -102.950 1.000 54.390 10 LEU BBB O 1
ATOM 5158 N N . LYS C 1 33 ? 26.310 -36.420 -102.535 1.000 64.610 11 LYS BBB N 1
ATOM 5159 C CA . LYS C 1 33 ? 27.201 -37.361 -103.274 1.000 63.840 11 LYS BBB CA 1
ATOM 5160 C C . LYS C 1 33 ? 27.431 -36.771 -104.675 1.000 68.190 11 LYS BBB C 1
ATOM 5161 O O . LYS C 1 33 ? 28.591 -36.434 -105.016 1.000 65.480 11 LYS BBB O 1
ATOM 5163 N N . ASP C 1 34 ? 26.357 -36.566 -105.440 1.000 69.250 12 ASP BBB N 1
ATOM 5164 C CA . ASP C 1 34 ? 26.456 -36.191 -106.874 1.000 69.690 12 ASP BBB CA 1
ATOM 5165 C C . ASP C 1 34 ? 27.279 -34.904 -106.998 1.000 60.560 12 ASP BBB C 1
ATOM 5166 O O . ASP C 1 34 ? 28.275 -34.915 -107.714 1.000 62.640 12 ASP BBB O 1
ATOM 5171 N N . LEU C 1 35 ? 26.880 -33.837 -106.310 1.000 51.860 13 LEU BBB N 1
ATOM 5172 C CA . LEU C 1 35 ? 27.467 -32.483 -106.493 1.000 58.270 13 LEU BBB CA 1
ATOM 5173 C C . LEU C 1 35 ? 28.928 -32.422 -106.008 1.000 52.070 13 LEU BBB C 1
ATOM 5174 O O . LEU C 1 35 ? 29.707 -31.687 -106.627 1.000 51.570 13 LEU BBB O 1
ATOM 5179 N N . SER C 1 36 ? 29.277 -33.091 -104.909 1.000 50.590 14 SER BBB N 1
ATOM 5180 C CA . SER C 1 36 ? 30.605 -32.942 -104.244 1.000 53.910 14 SER BBB CA 1
ATOM 5181 C C . SER C 1 36 ? 31.680 -33.795 -104.936 1.000 58.780 14 SER BBB C 1
ATOM 5182 O O . SER C 1 36 ? 32.889 -33.480 -104.754 1.000 60.490 14 SER BBB O 1
ATOM 5185 N N . LYS C 1 37 ? 31.289 -34.844 -105.672 1.000 57.120 15 LYS BBB N 1
ATOM 5186 C CA . LYS C 1 37 ? 32.216 -35.960 -106.018 1.000 65.330 15 LYS BBB CA 1
ATOM 5187 C C . LYS C 1 37 ? 33.388 -35.506 -106.915 1.000 61.670 15 LYS BBB C 1
ATOM 5188 O O . LYS C 1 37 ? 34.488 -36.069 -106.781 1.000 58.620 15 LYS BBB O 1
ATOM 5194 N N . ASP C 1 38 ? 33.212 -34.523 -107.797 1.000 58.160 16 ASP BBB N 1
ATOM 5195 C CA . ASP C 1 38 ? 34.297 -34.122 -108.735 1.000 64.360 16 ASP BBB CA 1
ATOM 5196 C C . ASP C 1 38 ? 35.272 -33.158 -108.048 1.000 62.140 16 ASP BBB C 1
ATOM 5197 O O . ASP C 1 38 ? 36.299 -32.787 -108.665 1.000 58.500 16 ASP BBB O 1
ATOM 5202 N N . TYR C 1 39 ? 35.011 -32.784 -106.799 1.000 58.000 17 TYR BBB N 1
ATOM 5203 C CA . TYR C 1 39 ? 35.835 -31.759 -106.116 1.000 57.840 17 TYR BBB CA 1
ATOM 5204 C C . TYR C 1 39 ? 36.939 -32.454 -105.310 1.000 55.860 17 TYR BBB C 1
ATOM 5205 O O . TYR C 1 39 ? 36.773 -33.597 -104.817 1.000 49.650 17 TYR BBB O 1
ATOM 5214 N N . ASP C 1 40 ? 38.057 -31.743 -105.190 1.000 51.140 18 ASP BBB N 1
ATOM 5215 C CA . ASP C 1 40 ? 39.111 -32.036 -104.198 1.000 51.130 18 ASP BBB CA 1
ATOM 5216 C C . ASP C 1 40 ? 38.743 -31.284 -102.909 1.000 45.750 18 ASP BBB C 1
ATOM 5217 O O . ASP C 1 40 ? 38.842 -30.033 -102.882 1.000 44.590 18 ASP BBB O 1
ATOM 5222 N N . ILE C 1 41 ? 38.275 -31.992 -101.890 1.000 46.320 19 ILE BBB N 1
ATOM 5223 C CA . ILE C 1 41 ? 37.610 -31.336 -100.726 1.000 46.740 19 ILE BBB CA 1
ATOM 5224 C C . ILE C 1 41 ? 38.498 -31.370 -99.480 1.000 44.180 19 ILE BBB C 1
ATOM 5225 O O . ILE C 1 41 ? 38.933 -32.456 -99.059 1.000 50.090 19 ILE BBB O 1
ATOM 5230 N N . VAL C 1 42 ? 38.673 -30.191 -98.896 1.000 47.440 20 VAL BBB N 1
ATOM 5231 C CA . VAL C 1 42 ? 39.291 -29.956 -97.571 1.000 45.610 20 VAL BBB CA 1
ATOM 5232 C C . VAL C 1 42 ? 38.180 -29.564 -96.598 1.000 45.560 20 VAL BBB C 1
ATOM 5233 O O . VAL C 1 42 ? 37.465 -28.551 -96.850 1.000 46.460 20 VAL BBB O 1
ATOM 5237 N N . VAL C 1 43 ? 38.056 -30.333 -95.524 1.000 43.790 21 VAL BBB N 1
ATOM 5238 C CA . VAL C 1 43 ? 37.132 -30.032 -94.401 1.000 45.480 21 VAL BBB CA 1
ATOM 5239 C C . VAL C 1 43 ? 37.947 -29.504 -93.210 1.000 41.290 21 VAL BBB C 1
ATOM 5240 O O . VAL C 1 43 ? 38.845 -30.191 -92.742 1.000 44.970 21 VAL BBB O 1
ATOM 5244 N N . VAL C 1 44 ? 37.600 -28.320 -92.725 1.000 42.180 22 VAL BBB N 1
ATOM 5245 C CA . VAL C 1 44 ? 38.179 -27.695 -91.511 1.000 40.790 22 VAL BBB CA 1
ATOM 5246 C C . VAL C 1 44 ? 37.168 -27.852 -90.380 1.000 46.310 22 VAL BBB C 1
ATOM 5247 O O . VAL C 1 44 ? 36.009 -27.421 -90.564 1.000 44.130 22 VAL BBB O 1
ATOM 5251 N N . THR C 1 45 ? 37.574 -28.459 -89.261 1.000 42.840 23 THR BBB N 1
ATOM 5252 C CA . THR C 1 45 ? 36.696 -28.599 -88.074 1.000 44.200 23 THR BBB CA 1
ATOM 5253 C C . THR C 1 45 ? 37.539 -28.434 -86.807 1.000 45.900 23 THR BBB C 1
ATOM 5254 O O . THR C 1 45 ? 38.788 -28.250 -86.907 1.000 43.120 23 THR BBB O 1
ATOM 5258 N N . GLY C 1 46 ? 36.871 -28.505 -85.655 1.000 48.630 24 GLY BBB N 1
ATOM 5259 C CA . GLY C 1 46 ? 37.438 -28.147 -84.342 1.000 46.530 24 GLY BBB CA 1
ATOM 5260 C C . GLY C 1 46 ? 36.567 -27.102 -83.681 1.000 52.060 24 GLY BBB C 1
ATOM 5261 O O . GLY C 1 46 ? 35.578 -26.634 -84.318 1.000 51.790 24 GLY BBB O 1
ATOM 5262 N N . THR C 1 47 ? 36.870 -26.758 -82.436 1.000 50.240 25 THR BBB N 1
ATOM 5263 C CA . THR C 1 47 ? 35.965 -25.916 -81.601 1.000 53.460 25 THR BBB CA 1
ATOM 5264 C C . THR C 1 47 ? 36.200 -24.469 -82.001 1.000 49.450 25 THR BBB C 1
ATOM 5265 O O . THR C 1 47 ? 35.210 -23.789 -82.202 1.000 46.960 25 THR BBB O 1
ATOM 5269 N N . ASN C 1 48 ? 37.455 -24.052 -82.213 1.000 48.640 26 ASN BBB N 1
ATOM 5270 C CA . ASN C 1 48 ? 37.778 -22.619 -82.441 1.000 51.610 26 ASN BBB CA 1
ATOM 5271 C C . ASN C 1 48 ? 38.708 -22.466 -83.650 1.000 50.960 26 ASN BBB C 1
ATOM 5272 O O . ASN C 1 48 ? 39.471 -23.410 -83.917 1.000 47.440 26 ASN BBB O 1
ATOM 5277 N N . GLY C 1 49 ? 38.635 -21.307 -84.311 1.000 47.550 27 GLY BBB N 1
ATOM 5278 C CA . GLY C 1 49 ? 39.518 -20.943 -85.436 1.000 55.100 27 GLY BBB CA 1
ATOM 5279 C C . GLY C 1 49 ? 39.025 -21.490 -86.772 1.000 54.600 27 GLY BBB C 1
ATOM 5280 O O . GLY C 1 49 ? 39.803 -21.395 -87.761 1.000 49.650 27 GLY BBB O 1
ATOM 5281 N N . LYS C 1 50 ? 37.831 -22.109 -86.815 1.000 46.870 28 LYS BBB N 1
ATOM 5282 C CA . LYS C 1 50 ? 37.370 -22.828 -88.038 1.000 49.610 28 LYS BBB CA 1
ATOM 5283 C C . LYS C 1 50 ? 37.246 -21.811 -89.169 1.000 48.760 28 LYS BBB C 1
ATOM 5284 O O . LYS C 1 50 ? 37.746 -22.089 -90.265 1.000 46.950 28 LYS BBB O 1
ATOM 5290 N N . THR C 1 51 ? 36.574 -20.691 -88.917 1.000 49.940 29 THR BBB N 1
ATOM 5291 C CA . THR C 1 51 ? 36.238 -19.695 -89.968 1.000 52.820 29 THR BBB CA 1
ATOM 5292 C C . THR C 1 51 ? 37.509 -19.014 -90.491 1.000 48.170 29 THR BBB C 1
ATOM 5293 O O . THR C 1 51 ? 37.665 -18.930 -91.721 1.000 54.940 29 THR BBB O 1
ATOM 5297 N N . LEU C 1 52 ? 38.351 -18.525 -89.583 1.000 47.520 30 LEU BBB N 1
ATOM 5298 C CA . LEU C 1 52 ? 39.632 -17.841 -89.878 1.000 51.520 30 LEU BBB CA 1
ATOM 5299 C C . LEU C 1 52 ? 40.575 -18.823 -90.558 1.000 48.570 30 LEU BBB C 1
ATOM 5300 O O . LEU C 1 52 ? 41.184 -18.435 -91.531 1.000 50.210 30 LEU BBB O 1
ATOM 5305 N N . THR C 1 53 ? 40.691 -20.049 -90.063 1.000 47.930 31 THR BBB N 1
ATOM 5306 C CA . THR C 1 53 ? 41.560 -21.075 -90.688 1.000 47.530 31 THR BBB CA 1
ATOM 5307 C C . THR C 1 53 ? 41.067 -21.343 -92.114 1.000 48.080 31 THR BBB C 1
ATOM 5308 O O . THR C 1 53 ? 41.911 -21.358 -93.060 1.000 47.500 31 THR BBB O 1
ATOM 5312 N N . THR C 1 54 ? 39.767 -21.561 -92.275 1.000 47.330 32 THR BBB N 1
ATOM 5313 C CA . THR C 1 54 ? 39.155 -21.827 -93.602 1.000 47.210 32 THR BBB CA 1
ATOM 5314 C C . THR C 1 54 ? 39.505 -20.686 -94.561 1.000 45.900 32 THR BBB C 1
ATOM 5315 O O . THR C 1 54 ? 39.949 -21.009 -95.703 1.000 49.760 32 THR BBB O 1
ATOM 5319 N N . ALA C 1 55 ? 39.284 -19.427 -94.133 1.000 48.040 33 ALA BBB N 1
ATOM 5320 C CA . ALA C 1 55 ? 39.378 -18.215 -94.996 1.000 52.480 33 ALA BBB CA 1
ATOM 5321 C C . ALA C 1 55 ? 40.827 -17.972 -95.418 1.000 50.440 33 ALA BBB C 1
ATOM 5322 O O . ALA C 1 55 ? 41.041 -17.578 -96.559 1.000 47.530 33 ALA BBB O 1
ATOM 5324 N N . LEU C 1 56 ? 41.788 -18.201 -94.528 1.000 52.220 34 LEU BBB N 1
ATOM 5325 C CA . LEU C 1 56 ? 43.232 -18.051 -94.845 1.000 50.080 34 LEU BBB CA 1
ATOM 5326 C C . LEU C 1 56 ? 43.657 -19.171 -95.805 1.000 50.680 34 LEU BBB C 1
ATOM 5327 O O . LEU C 1 56 ? 44.432 -18.900 -96.766 1.000 51.310 34 LEU BBB O 1
ATOM 5332 N N . THR C 1 57 ? 43.126 -20.377 -95.593 1.000 44.040 35 THR BBB N 1
ATOM 5333 C CA . THR C 1 57 ? 43.435 -21.570 -96.411 1.000 41.560 35 THR BBB CA 1
ATOM 5334 C C . THR C 1 57 ? 42.942 -21.319 -97.836 1.000 45.570 35 THR BBB C 1
ATOM 5335 O O . THR C 1 57 ? 43.751 -21.482 -98.767 1.000 45.650 35 THR BBB O 1
ATOM 5339 N N . VAL C 1 58 ? 41.687 -20.899 -97.975 1.000 44.930 36 VAL BBB N 1
ATOM 5340 C CA . VAL C 1 58 ? 41.083 -20.469 -99.274 1.000 45.620 36 VAL BBB CA 1
ATOM 5341 C C . VAL C 1 58 ? 41.997 -19.419 -99.917 1.000 46.800 36 VAL BBB C 1
ATOM 5342 O O . VAL C 1 58 ? 42.409 -19.617 -101.089 1.000 49.880 36 VAL BBB O 1
ATOM 5346 N N . GLY C 1 59 ? 42.371 -18.393 -99.158 1.000 47.550 37 GLY BBB N 1
ATOM 5347 C CA . GLY C 1 59 ? 43.222 -17.282 -99.629 1.000 52.920 37 GLY BBB CA 1
ATOM 5348 C C . GLY C 1 59 ? 44.523 -17.769 -100.253 1.000 54.000 37 GLY BBB C 1
ATOM 5349 O O . GLY C 1 59 ? 44.875 -17.280 -101.330 1.000 56.240 37 GLY BBB O 1
ATOM 5350 N N . ILE C 1 60 ? 45.201 -18.731 -99.626 1.000 52.420 38 ILE BBB N 1
ATOM 5351 C CA . ILE C 1 60 ? 46.501 -19.271 -100.122 1.000 52.100 38 ILE BBB CA 1
ATOM 5352 C C . ILE C 1 60 ? 46.255 -20.185 -101.328 1.000 52.110 38 ILE BBB C 1
ATOM 5353 O O . ILE C 1 60 ? 46.964 -20.029 -102.351 1.000 50.710 38 ILE BBB O 1
ATOM 5358 N N . LEU C 1 61 ? 45.317 -21.119 -101.222 1.000 48.540 39 LEU BBB N 1
ATOM 5359 C CA . LEU C 1 61 ? 45.085 -22.115 -102.300 1.000 53.120 39 LEU BBB CA 1
ATOM 5360 C C . LEU C 1 61 ? 44.619 -21.391 -103.570 1.000 55.220 39 LEU BBB C 1
ATOM 5361 O O . LEU C 1 61 ? 44.974 -21.847 -104.657 1.000 50.530 39 LEU BBB O 1
ATOM 5366 N N . LYS C 1 62 ? 43.897 -20.281 -103.421 1.000 53.120 40 LYS BBB N 1
ATOM 5367 C CA . LYS C 1 62 ? 43.361 -19.467 -104.539 1.000 56.990 40 LYS BBB CA 1
ATOM 5368 C C . LYS C 1 62 ? 44.557 -18.978 -105.371 1.000 62.640 40 LYS BBB C 1
ATOM 5369 O O . LYS C 1 62 ? 44.516 -19.054 -106.604 1.000 58.610 40 LYS BBB O 1
ATOM 5375 N N . GLU C 1 63 ? 45.622 -18.544 -104.707 1.000 67.470 41 GLU BBB N 1
ATOM 5376 C CA . GLU C 1 63 ? 46.857 -18.094 -105.386 1.000 61.550 41 GLU BBB CA 1
ATOM 5377 C C . GLU C 1 63 ? 47.401 -19.209 -106.282 1.000 60.020 41 GLU BBB C 1
ATOM 5378 O O . GLU C 1 63 ? 47.931 -18.891 -107.332 1.000 67.260 41 GLU BBB O 1
ATOM 5384 N N . ALA C 1 64 ? 47.300 -20.474 -105.895 1.000 60.050 42 ALA BBB N 1
ATOM 5385 C CA . ALA C 1 64 ? 47.870 -21.583 -106.685 1.000 59.320 42 ALA BBB CA 1
ATOM 5386 C C . ALA C 1 64 ? 46.843 -22.173 -107.653 1.000 69.820 42 ALA BBB C 1
ATOM 5387 O O . ALA C 1 64 ? 47.279 -22.881 -108.567 1.000 70.080 42 ALA BBB O 1
ATOM 5389 N N . PHE C 1 65 ? 45.537 -22.045 -107.404 1.000 61.620 43 PHE BBB N 1
ATOM 5390 C CA . PHE C 1 65 ? 44.552 -22.925 -108.088 1.000 61.430 43 PHE BBB CA 1
ATOM 5391 C C . PHE C 1 65 ? 43.323 -22.158 -108.578 1.000 57.810 43 PHE BBB C 1
ATOM 5392 O O . PHE C 1 65 ? 42.388 -22.814 -109.078 1.000 62.550 43 PHE BBB O 1
ATOM 5400 N N . GLY C 1 66 ? 43.307 -20.833 -108.467 1.000 52.490 44 GLY BBB N 1
ATOM 5401 C CA . GLY C 1 66 ? 42.123 -20.032 -108.839 1.000 55.270 44 GLY BBB CA 1
ATOM 5402 C C . GLY C 1 66 ? 40.986 -20.193 -107.844 1.000 63.170 44 GLY BBB C 1
ATOM 5403 O O . GLY C 1 66 ? 41.244 -20.534 -106.673 1.000 62.560 44 GLY BBB O 1
ATOM 5404 N N . GLU C 1 67 ? 39.749 -19.960 -108.277 1.000 61.530 45 GLU BBB N 1
ATOM 5405 C CA . GLU C 1 67 ? 38.608 -19.769 -107.348 1.000 60.660 45 GLU BBB CA 1
ATOM 5406 C C . GLU C 1 67 ? 38.414 -21.083 -106.567 1.000 51.670 45 GLU BBB C 1
ATOM 5407 O O . GLU C 1 67 ? 38.417 -22.148 -107.172 1.000 51.180 45 GLU BBB O 1
ATOM 5413 N N . ILE C 1 68 ? 38.351 -20.986 -105.239 1.000 48.290 46 ILE BBB N 1
ATOM 5414 C CA . ILE C 1 68 ? 38.090 -22.120 -104.304 1.000 46.630 46 ILE BBB CA 1
ATOM 5415 C C . ILE C 1 68 ? 36.622 -22.065 -103.903 1.000 42.810 46 ILE BBB C 1
ATOM 5416 O O . ILE C 1 68 ? 36.154 -20.981 -103.583 1.000 44.870 46 ILE BBB O 1
ATOM 5421 N N . ILE C 1 69 ? 35.933 -23.200 -103.898 1.000 43.980 47 ILE BBB N 1
ATOM 5422 C CA . ILE C 1 69 ? 34.524 -23.250 -103.429 1.000 43.460 47 ILE BBB CA 1
ATOM 5423 C C . ILE C 1 69 ? 34.568 -23.350 -101.900 1.000 45.670 47 ILE BBB C 1
ATOM 5424 O O . ILE C 1 69 ? 35.305 -24.185 -101.369 1.000 43.980 47 ILE BBB O 1
ATOM 5429 N N . THR C 1 70 ? 33.893 -22.438 -101.219 1.000 48.560 48 THR BBB N 1
ATOM 5430 C CA . THR C 1 70 ? 33.937 -22.331 -99.742 1.000 48.360 48 THR BBB CA 1
ATOM 5431 C C . THR C 1 70 ? 32.604 -21.766 -99.240 1.000 53.660 48 THR BBB C 1
ATOM 5432 O O . THR C 1 70 ? 31.785 -21.360 -100.064 1.000 48.870 48 THR BBB O 1
ATOM 5436 N N . ASN C 1 71 ? 32.423 -21.736 -97.920 1.000 52.200 49 ASN BBB N 1
ATOM 5437 C CA . ASN C 1 71 ? 31.172 -21.326 -97.233 1.000 48.170 49 ASN BBB CA 1
ATOM 5438 C C . ASN C 1 71 ? 31.608 -20.208 -96.292 1.000 56.500 49 ASN BBB C 1
ATOM 5439 O O . ASN C 1 71 ? 31.779 -20.448 -95.099 1.000 60.820 49 ASN BBB O 1
ATOM 5444 N N . PRO C 1 72 ? 31.897 -18.984 -96.814 1.000 66.270 50 PRO BBB N 1
ATOM 5445 C CA . PRO C 1 72 ? 32.693 -17.989 -96.091 1.000 67.480 50 PRO BBB CA 1
ATOM 5446 C C . PRO C 1 72 ? 31.873 -17.202 -95.052 1.000 73.730 50 PRO BBB C 1
ATOM 5447 O O . PRO C 1 72 ? 32.378 -16.225 -94.493 1.000 61.890 50 PRO BBB O 1
ATOM 5451 N N . SER C 1 73 ? 30.631 -17.631 -94.821 1.000 72.060 51 SER BBB N 1
ATOM 5452 C CA . SER C 1 73 ? 29.729 -17.032 -93.819 1.000 74.850 51 SER BBB CA 1
ATOM 5453 C C . SER C 1 73 ? 29.620 -17.964 -92.612 1.000 74.660 51 SER BBB C 1
ATOM 5454 O O . SER C 1 73 ? 28.939 -17.602 -91.680 1.000 68.180 51 SER BBB O 1
ATOM 5457 N N . GLY C 1 74 ? 30.285 -19.116 -92.611 1.000 74.740 52 GLY BBB N 1
ATOM 5458 C CA . GLY C 1 74 ? 30.151 -20.079 -91.497 1.000 66.560 52 GLY BBB CA 1
ATOM 5459 C C . GLY C 1 74 ? 28.830 -20.842 -91.528 1.000 61.520 52 GLY BBB C 1
ATOM 5460 O O . GLY C 1 74 ? 28.459 -21.386 -90.484 1.000 67.710 52 GLY BBB O 1
ATOM 5461 N N . ALA C 1 75 ? 28.146 -20.940 -92.679 1.000 58.560 53 ALA BBB N 1
ATOM 5462 C CA . ALA C 1 75 ? 26.977 -21.842 -92.848 1.000 53.550 53 ALA BBB CA 1
ATOM 5463 C C . ALA C 1 75 ? 27.511 -23.277 -92.944 1.000 52.100 53 ALA BBB C 1
ATOM 5464 O O . ALA C 1 75 ? 27.870 -23.726 -94.054 1.000 51.460 53 ALA BBB O 1
ATOM 5466 N N . ASN C 1 76 ? 27.651 -23.950 -91.809 1.000 48.750 54 ASN BBB N 1
ATOM 5467 C CA . ASN C 1 76 ? 28.605 -25.080 -91.682 1.000 47.070 54 ASN BBB CA 1
ATOM 5468 C C . ASN C 1 76 ? 27.846 -26.352 -91.325 1.000 44.720 54 ASN BBB C 1
ATOM 5469 O O . ASN C 1 76 ? 28.475 -27.361 -90.926 1.000 48.640 54 ASN BBB O 1
ATOM 5474 N N . MET C 1 77 ? 26.535 -26.330 -91.516 1.000 44.260 55 MET BBB N 1
ATOM 5475 C CA . MET C 1 77 ? 25.693 -27.536 -91.379 1.000 47.780 55 MET BBB CA 1
ATOM 5476 C C . MET C 1 77 ? 25.251 -27.979 -92.774 1.000 49.300 55 MET BBB C 1
ATOM 5477 O O . MET C 1 77 ? 25.676 -27.328 -93.748 1.000 45.980 55 MET BBB O 1
ATOM 5482 N N . ILE C 1 78 ? 24.564 -29.114 -92.878 1.000 47.610 56 ILE BBB N 1
ATOM 5483 C CA . ILE C 1 78 ? 24.327 -29.810 -94.182 1.000 49.660 56 ILE BBB CA 1
ATOM 5484 C C . ILE C 1 78 ? 23.606 -28.883 -95.176 1.000 49.510 56 ILE BBB C 1
ATOM 5485 O O . ILE C 1 78 ? 23.894 -28.963 -96.382 1.000 47.510 56 ILE BBB O 1
ATOM 5490 N N . THR C 1 79 ? 22.670 -28.056 -94.735 1.000 48.250 57 THR BBB N 1
ATOM 5491 C CA . THR C 1 79 ? 21.975 -27.129 -95.645 1.000 51.500 57 THR BBB CA 1
ATOM 5492 C C . THR C 1 79 ? 23.005 -26.161 -96.251 1.000 52.700 57 THR BBB C 1
ATOM 5493 O O . THR C 1 79 ? 22.952 -25.960 -97.480 1.000 48.370 57 THR BBB O 1
ATOM 5497 N N . GLY C 1 80 ? 23.813 -25.507 -95.411 1.000 44.680 58 GLY BBB N 1
ATOM 5498 C CA . GLY C 1 80 ? 24.872 -24.575 -95.844 1.000 45.950 58 GLY BBB CA 1
ATOM 5499 C C . GLY C 1 80 ? 25.842 -25.243 -96.840 1.000 48.860 58 GLY BBB C 1
ATOM 5500 O O . GLY C 1 80 ? 26.203 -24.628 -97.869 1.000 48.610 58 GLY BBB O 1
ATOM 5501 N N . ILE C 1 81 ? 26.288 -26.461 -96.557 1.000 46.860 59 ILE BBB N 1
ATOM 5502 C CA . ILE C 1 81 ? 27.268 -27.179 -97.421 1.000 46.990 59 ILE BBB CA 1
ATOM 5503 C C . ILE C 1 81 ? 26.589 -27.483 -98.756 1.000 45.410 59 ILE BBB C 1
ATOM 5504 O O . ILE C 1 81 ? 27.188 -27.171 -99.800 1.000 43.600 59 ILE BBB O 1
ATOM 5509 N N . THR C 1 82 ? 25.372 -28.018 -98.727 1.000 46.260 60 THR BBB N 1
ATOM 5510 C CA . THR C 1 82 ? 24.636 -28.431 -99.950 1.000 45.030 60 THR BBB CA 1
ATOM 5511 C C . THR C 1 82 ? 24.416 -27.201 -100.830 1.000 49.450 60 THR BBB C 1
ATOM 5512 O O . THR C 1 82 ? 24.758 -27.263 -102.033 1.000 49.230 60 THR BBB O 1
ATOM 5516 N N . SER C 1 83 ? 23.988 -26.096 -100.230 1.000 47.600 61 SER BBB N 1
ATOM 5517 C CA . SER C 1 83 ? 23.763 -24.796 -100.907 1.000 49.960 61 SER BBB CA 1
ATOM 5518 C C . SER C 1 83 ? 25.061 -24.270 -101.530 1.000 51.680 61 SER BBB C 1
ATOM 5519 O O . SER C 1 83 ? 24.987 -23.659 -102.599 1.000 48.270 61 SER BBB O 1
ATOM 5522 N N . THR C 1 84 ? 26.214 -24.525 -100.922 1.000 50.930 62 THR BBB N 1
ATOM 5523 C CA . THR C 1 84 ? 27.528 -24.099 -101.475 1.000 47.870 62 THR BBB CA 1
ATOM 5524 C C . THR C 1 84 ? 27.752 -24.765 -102.846 1.000 45.540 62 THR BBB C 1
ATOM 5525 O O . THR C 1 84 ? 28.026 -24.054 -103.825 1.000 50.470 62 THR BBB O 1
ATOM 5529 N N . PHE C 1 85 ? 27.616 -26.080 -102.914 1.000 41.120 63 PHE BBB N 1
ATOM 5530 C CA . PHE C 1 85 ? 27.834 -26.868 -104.144 1.000 47.910 63 PHE BBB CA 1
ATOM 5531 C C . PHE C 1 85 ? 26.797 -26.501 -105.213 1.000 53.160 63 PHE BBB C 1
ATOM 5532 O O . PHE C 1 85 ? 27.163 -26.402 -106.389 1.000 50.710 63 PHE BBB O 1
ATOM 5540 N N . LEU C 1 86 ? 25.537 -26.274 -104.831 1.000 53.340 64 LEU BBB N 1
ATOM 5541 C CA . LEU C 1 86 ? 24.460 -25.930 -105.797 1.000 47.180 64 LEU BBB CA 1
ATOM 5542 C C . LEU C 1 86 ? 24.793 -24.612 -106.471 1.000 42.860 64 LEU BBB C 1
ATOM 5543 O O . LEU C 1 86 ? 24.701 -24.560 -107.674 1.000 54.970 64 LEU BBB O 1
ATOM 5548 N N . ALA C 1 87 ? 25.220 -23.615 -105.715 1.000 42.840 65 ALA BBB N 1
ATOM 5549 C CA . ALA C 1 87 ? 25.530 -22.257 -106.197 1.000 50.610 65 ALA BBB CA 1
ATOM 5550 C C . ALA C 1 87 ? 26.776 -22.263 -107.093 1.000 54.020 65 ALA BBB C 1
ATOM 5551 O O . ALA C 1 87 ? 26.992 -21.233 -107.776 1.000 53.360 65 ALA BBB O 1
ATOM 5553 N N . ALA C 1 88 ? 27.598 -23.316 -107.030 1.000 53.140 66 ALA BBB N 1
ATOM 5554 C CA . ALA C 1 88 ? 28.897 -23.391 -107.742 1.000 51.770 66 ALA BBB CA 1
ATOM 5555 C C . ALA C 1 88 ? 28.724 -24.170 -109.054 1.000 50.600 66 ALA BBB C 1
ATOM 5556 O O . ALA C 1 88 ? 29.716 -24.271 -109.841 1.000 49.750 66 ALA BBB O 1
ATOM 5558 N N . LYS C 1 89 ? 27.539 -24.748 -109.277 1.000 51.250 67 LYS BBB N 1
ATOM 5559 C CA . LYS C 1 89 ? 27.275 -25.612 -110.464 1.000 56.460 67 LYS BBB CA 1
ATOM 5560 C C . LYS C 1 89 ? 27.530 -24.824 -111.759 1.000 51.150 67 LYS BBB C 1
ATOM 5561 O O . LYS C 1 89 ? 28.211 -25.374 -112.609 1.000 50.520 67 LYS BBB O 1
ATOM 5567 N N . LYS C 1 90 ? 27.026 -23.595 -111.900 1.000 56.110 68 LYS BBB N 1
ATOM 5568 C CA . LYS C 1 90 ? 27.225 -22.775 -113.130 1.000 62.010 68 LYS BBB CA 1
ATOM 5569 C C . LYS C 1 90 ? 28.718 -22.644 -113.454 1.000 60.850 68 LYS BBB C 1
ATOM 5570 O O . LYS C 1 90 ? 29.036 -22.563 -114.641 1.000 66.710 68 LYS BBB O 1
ATOM 5576 N N . GLY C 1 91 ? 29.597 -22.584 -112.449 1.000 56.420 69 GLY BBB N 1
ATOM 5577 C CA . GLY C 1 91 ? 31.028 -22.232 -112.626 1.000 57.850 69 GLY BBB CA 1
ATOM 5578 C C . GLY C 1 91 ? 31.960 -23.440 -112.667 1.000 52.150 69 GLY BBB C 1
ATOM 5579 O O . GLY C 1 91 ? 33.193 -23.249 -112.695 1.000 58.810 69 GLY BBB O 1
ATOM 5580 N N . LYS C 1 92 ? 31.418 -24.654 -112.671 1.000 51.850 70 LYS BBB N 1
ATOM 5581 C CA . LYS C 1 92 ? 32.213 -25.908 -112.594 1.000 52.960 70 LYS BBB CA 1
ATOM 5582 C C . LYS C 1 92 ? 33.209 -25.931 -113.766 1.000 52.120 70 LYS BBB C 1
ATOM 5583 O O . LYS C 1 92 ? 32.853 -25.593 -114.903 1.000 49.640 70 LYS BBB O 1
ATOM 5589 N N . SER C 1 93 ? 34.460 -26.250 -113.480 1.000 54.060 71 SER BBB N 1
ATOM 5590 C CA . SER C 1 93 ? 35.548 -26.303 -114.488 1.000 52.120 71 SER BBB CA 1
ATOM 5591 C C . SER C 1 93 ? 36.592 -27.287 -113.974 1.000 53.840 71 SER BBB C 1
ATOM 5592 O O . SER C 1 93 ? 36.244 -28.050 -113.062 1.000 55.270 71 SER BBB O 1
ATOM 5595 N N . GLU C 1 94 ? 37.784 -27.309 -114.568 1.000 51.140 72 GLU BBB N 1
ATOM 5596 C CA . GLU C 1 94 ? 38.786 -28.385 -114.335 1.000 56.910 72 GLU BBB CA 1
ATOM 5597 C C . GLU C 1 94 ? 39.565 -28.149 -113.022 1.000 59.530 72 GLU BBB C 1
ATOM 5598 O O . GLU C 1 94 ? 39.826 -26.961 -112.675 1.000 56.400 72 GLU BBB O 1
ATOM 5604 N N . ARG C 1 95 ? 39.938 -29.241 -112.338 1.000 60.680 73 ARG BBB N 1
ATOM 5605 C CA . ARG C 1 95 ? 40.891 -29.249 -111.189 1.000 71.760 73 ARG BBB CA 1
ATOM 5606 C C . ARG C 1 95 ? 40.433 -28.176 -110.191 1.000 78.260 73 ARG BBB C 1
ATOM 5607 O O . ARG C 1 95 ? 41.152 -27.143 -110.024 1.000 76.310 73 ARG BBB O 1
ATOM 5609 N N . GLN C 1 96 ? 39.261 -28.407 -109.584 1.000 69.060 74 GLN BBB N 1
ATOM 5610 C CA . GLN C 1 96 ? 38.640 -27.476 -108.614 1.000 63.160 74 GLN BBB CA 1
ATOM 5611 C C . GLN C 1 96 ? 38.662 -28.037 -107.185 1.000 55.780 74 GLN BBB C 1
ATOM 5612 O O . GLN C 1 96 ? 38.471 -29.249 -106.942 1.000 47.800 74 GLN BBB O 1
ATOM 5618 N N . ILE C 1 97 ? 38.834 -27.107 -106.261 1.000 59.860 75 ILE BBB N 1
ATOM 5619 C CA . ILE C 1 97 ? 39.034 -27.365 -104.817 1.000 51.640 75 ILE BBB CA 1
ATOM 5620 C C . ILE C 1 97 ? 37.865 -26.729 -104.055 1.000 49.670 75 ILE BBB C 1
ATOM 5621 O O . ILE C 1 97 ? 37.429 -25.613 -104.435 1.000 45.810 75 ILE BBB O 1
ATOM 5626 N N . ALA C 1 98 ? 37.379 -27.440 -103.036 1.000 47.610 76 ALA BBB N 1
ATOM 5627 C CA . ALA C 1 98 ? 36.416 -26.944 -102.033 1.000 47.400 76 ALA BBB CA 1
ATOM 5628 C C . ALA C 1 98 ? 37.116 -26.977 -100.674 1.000 47.870 76 ALA BBB C 1
ATOM 5629 O O . ALA C 1 98 ? 37.685 -28.015 -100.345 1.000 48.060 76 ALA BBB O 1
ATOM 5631 N N . VAL C 1 99 ? 37.130 -25.858 -99.961 1.000 45.730 77 VAL BBB N 1
ATOM 5632 C CA . VAL C 1 99 ? 37.564 -25.790 -98.542 1.000 48.450 77 VAL BBB CA 1
ATOM 5633 C C . VAL C 1 99 ? 36.323 -25.421 -97.730 1.000 45.600 77 VAL BBB C 1
ATOM 5634 O O . VAL C 1 99 ? 35.880 -24.270 -97.820 1.000 44.730 77 VAL BBB O 1
ATOM 5638 N N . LEU C 1 100 ? 35.801 -26.384 -96.972 1.000 48.910 78 LEU BBB N 1
ATOM 5639 C CA . LEU C 1 100 ? 34.552 -26.206 -96.194 1.000 50.210 78 LEU BBB CA 1
ATOM 5640 C C . LEU C 1 100 ? 34.856 -26.230 -94.700 1.000 47.150 78 LEU BBB C 1
ATOM 5641 O O . LEU C 1 100 ? 35.435 -27.215 -94.247 1.000 47.850 78 LEU BBB O 1
ATOM 5646 N N . GLU C 1 101 ? 34.346 -25.236 -93.981 1.000 49.770 79 GLU BBB N 1
ATOM 5647 C CA . GLU C 1 101 ? 34.122 -25.243 -92.514 1.000 47.590 79 GLU BBB CA 1
ATOM 5648 C C . GLU C 1 101 ? 32.909 -26.133 -92.253 1.000 49.940 79 GLU BBB C 1
ATOM 5649 O O . GLU C 1 101 ? 31.888 -25.878 -92.913 1.000 49.260 79 GLU BBB O 1
ATOM 5655 N N . ILE C 1 102 ? 33.040 -27.159 -91.391 1.000 43.280 80 ILE BBB N 1
ATOM 5656 C CA . ILE C 1 102 ? 31.929 -28.078 -91.020 1.000 45.480 80 ILE BBB CA 1
ATOM 5657 C C . ILE C 1 102 ? 31.767 -28.088 -89.500 1.000 47.920 80 ILE BBB C 1
ATOM 5658 O O . ILE C 1 102 ? 32.756 -28.339 -88.779 1.000 46.160 80 ILE BBB O 1
ATOM 5663 N N . ASP C 1 103 ? 30.523 -27.947 -89.057 1.000 46.310 81 ASP BBB N 1
ATOM 5664 C CA . ASP C 1 103 ? 30.107 -28.113 -87.640 1.000 47.980 81 ASP BBB CA 1
ATOM 5665 C C . ASP C 1 103 ? 30.496 -29.525 -87.166 1.000 48.660 81 ASP BBB C 1
ATOM 5666 O O . ASP C 1 103 ? 30.223 -30.501 -87.868 1.000 48.400 81 ASP BBB O 1
ATOM 5671 N N . GLU C 1 104 ? 31.128 -29.636 -85.999 1.000 51.290 82 GLU BBB N 1
ATOM 5672 C CA . GLU C 1 104 ? 31.662 -30.908 -85.444 1.000 48.930 82 GLU BBB CA 1
ATOM 5673 C C . GLU C 1 104 ? 30.585 -32.006 -85.403 1.000 50.040 82 GLU BBB C 1
ATOM 5674 O O . GLU C 1 104 ? 30.835 -33.122 -85.896 1.000 49.170 82 GLU BBB O 1
ATOM 5680 N N . ALA C 1 105 ? 29.433 -31.730 -84.801 1.000 42.200 83 ALA BBB N 1
ATOM 5681 C CA . ALA C 1 105 ? 28.337 -32.715 -84.646 1.000 50.140 83 ALA BBB CA 1
ATOM 5682 C C . ALA C 1 105 ? 27.750 -33.092 -86.018 1.000 50.450 83 ALA BBB C 1
ATOM 5683 O O . ALA C 1 105 ? 27.161 -34.177 -86.108 1.000 54.210 83 ALA BBB O 1
ATOM 5685 N N . SER C 1 106 ? 27.925 -32.288 -87.072 1.000 52.090 84 SER BBB N 1
ATOM 5686 C CA . SER C 1 106 ? 27.316 -32.593 -88.401 1.000 54.310 84 SER BBB CA 1
ATOM 5687 C C . SER C 1 106 ? 28.258 -33.469 -89.236 1.000 60.460 84 SER BBB C 1
ATOM 5688 O O . SER C 1 106 ? 27.817 -33.970 -90.310 1.000 55.340 84 SER BBB O 1
ATOM 5691 N N . LEU C 1 107 ? 29.501 -33.655 -88.770 1.000 56.730 85 LEU BBB N 1
ATOM 5692 C CA . LEU C 1 107 ? 30.589 -34.221 -89.612 1.000 56.480 85 LEU BBB CA 1
ATOM 5693 C C . LEU C 1 107 ? 30.263 -35.674 -89.978 1.000 49.520 85 LEU BBB C 1
ATOM 5694 O O . LEU C 1 107 ? 30.249 -35.981 -91.163 1.000 50.600 85 LEU BBB O 1
ATOM 5699 N N . PRO C 1 108 ? 29.944 -36.634 -89.054 1.000 52.040 86 PRO BBB N 1
ATOM 5700 C CA . PRO C 1 108 ? 29.677 -38.023 -89.472 1.000 53.160 86 PRO BBB CA 1
ATOM 5701 C C . PRO C 1 108 ? 28.639 -38.163 -90.596 1.000 53.750 86 PRO BBB C 1
ATOM 5702 O O . PRO C 1 108 ? 28.903 -38.873 -91.540 1.000 56.430 86 PRO BBB O 1
ATOM 5706 N N . ARG C 1 109 ? 27.498 -37.481 -90.469 1.000 54.360 87 ARG BBB N 1
ATOM 5707 C CA . ARG C 1 109 ? 26.427 -37.577 -91.497 1.000 57.230 87 ARG BBB CA 1
ATOM 5708 C C . ARG C 1 109 ? 26.936 -36.993 -92.817 1.000 56.260 87 ARG BBB C 1
ATOM 5709 O O . ARG C 1 109 ? 26.726 -37.626 -93.857 1.000 56.670 87 ARG BBB O 1
ATOM 5717 N N . ILE C 1 110 ? 27.592 -35.835 -92.770 1.000 50.260 88 ILE BBB N 1
ATOM 5718 C CA . ILE C 1 110 ? 28.040 -35.174 -94.028 1.000 49.400 88 ILE BBB CA 1
ATOM 5719 C C . ILE C 1 110 ? 29.065 -36.080 -94.724 1.000 50.820 88 ILE BBB C 1
ATOM 5720 O O . ILE C 1 110 ? 28.992 -36.192 -95.958 1.000 54.390 88 ILE BBB O 1
ATOM 5725 N N . THR C 1 111 ? 29.924 -36.762 -93.961 1.000 47.350 89 THR BBB N 1
ATOM 5726 C CA . THR C 1 111 ? 31.010 -37.581 -94.573 1.000 52.360 89 THR BBB CA 1
ATOM 5727 C C . THR C 1 111 ? 30.479 -38.961 -94.942 1.000 49.220 89 THR BBB C 1
ATOM 5728 O O . THR C 1 111 ? 31.214 -39.709 -95.565 1.000 56.200 89 THR BBB O 1
ATOM 5732 N N . THR C 1 112 ? 29.248 -39.294 -94.571 1.000 52.140 90 THR BBB N 1
ATOM 5733 C CA . THR C 1 112 ? 28.559 -40.470 -95.152 1.000 54.580 90 THR BBB CA 1
ATOM 5734 C C . THR C 1 112 ? 28.418 -40.211 -96.653 1.000 53.000 90 THR BBB C 1
ATOM 5735 O O . THR C 1 112 ? 28.642 -41.141 -97.404 1.000 65.010 90 THR BBB O 1
ATOM 5739 N N . TYR C 1 113 ? 28.189 -38.965 -97.066 1.000 54.660 91 TYR BBB N 1
ATOM 5740 C CA . TYR C 1 113 ? 27.787 -38.586 -98.448 1.000 57.320 91 TYR BBB CA 1
ATOM 5741 C C . TYR C 1 113 ? 28.897 -37.823 -99.179 1.000 59.730 91 TYR BBB C 1
ATOM 5742 O O . TYR C 1 113 ? 28.912 -37.941 -100.407 1.000 65.600 91 TYR BBB O 1
ATOM 5751 N N . LEU C 1 114 ? 29.750 -37.027 -98.519 1.000 51.670 92 LEU BBB N 1
ATOM 5752 C CA . LEU C 1 114 ? 30.906 -36.449 -99.254 1.000 59.290 92 LEU BBB CA 1
ATOM 5753 C C . LEU C 1 114 ? 32.220 -36.947 -98.651 1.000 58.560 92 LEU BBB C 1
ATOM 5754 O O . LEU C 1 114 ? 32.237 -37.272 -97.446 1.000 55.910 92 LEU BBB O 1
ATOM 5759 N N . LYS C 1 115 ? 33.210 -37.146 -99.519 1.000 52.910 93 LYS BBB N 1
ATOM 5760 C CA . LYS C 1 115 ? 34.505 -37.797 -99.193 1.000 56.060 93 LYS BBB CA 1
ATOM 5761 C C . LYS C 1 115 ? 35.594 -36.755 -99.360 1.000 51.950 93 LYS BBB C 1
ATOM 5762 O O . LYS C 1 115 ? 36.016 -36.466 -100.480 1.000 50.410 93 LYS BBB O 1
ATOM 5768 N N . PRO C 1 116 ? 36.000 -36.119 -98.239 1.000 47.690 94 PRO BBB N 1
ATOM 5769 C CA . PRO C 1 116 ? 37.168 -35.242 -98.222 1.000 51.940 94 PRO BBB CA 1
ATOM 5770 C C . PRO C 1 116 ? 38.471 -35.969 -98.579 1.000 48.570 94 PRO BBB C 1
ATOM 5771 O O . PRO C 1 116 ? 38.592 -37.159 -98.292 1.000 50.270 94 PRO BBB O 1
ATOM 5775 N N . SER C 1 117 ? 39.393 -35.229 -99.184 1.000 49.140 95 SER BBB N 1
ATOM 5776 C CA . SER C 1 117 ? 40.824 -35.608 -99.378 1.000 52.810 95 SER BBB CA 1
ATOM 5777 C C . SER C 1 117 ? 41.603 -35.344 -98.081 1.000 54.460 95 SER BBB C 1
ATOM 5778 O O . SER C 1 117 ? 42.560 -36.100 -97.794 1.000 52.080 95 SER BBB O 1
ATOM 5781 N N . LEU C 1 118 ? 41.218 -34.293 -97.344 1.000 52.000 96 LEU BBB N 1
ATOM 5782 C CA . LEU C 1 118 ? 41.969 -33.762 -96.174 1.000 51.100 96 LEU BBB CA 1
ATOM 5783 C C . LEU C 1 118 ? 40.980 -33.198 -95.156 1.000 50.750 96 LEU BBB C 1
ATOM 5784 O O . LEU C 1 118 ? 40.031 -32.453 -95.565 1.000 46.410 96 LEU BBB O 1
ATOM 5789 N N . PHE C 1 119 ? 41.168 -33.597 -93.903 1.000 46.110 97 PHE BBB N 1
ATOM 5790 C CA . PHE C 1 119 ? 40.530 -32.990 -92.708 1.000 47.470 97 PHE BBB CA 1
ATOM 5791 C C . PHE C 1 119 ? 41.594 -32.195 -91.950 1.000 50.110 97 PHE BBB C 1
ATOM 5792 O O . PHE C 1 119 ? 42.721 -32.725 -91.764 1.000 48.760 97 PHE BBB O 1
ATOM 5800 N N . VAL C 1 120 ? 41.245 -30.979 -91.550 1.000 44.460 98 VAL BBB N 1
ATOM 5801 C CA . VAL C 1 120 ? 42.062 -30.103 -90.672 1.000 44.300 98 VAL BBB CA 1
ATOM 5802 C C . VAL C 1 120 ? 41.345 -30.030 -89.320 1.000 44.590 98 VAL BBB C 1
ATOM 5803 O O . VAL C 1 120 ? 40.163 -29.591 -89.305 1.000 45.290 98 VAL BBB O 1
ATOM 5807 N N . TYR C 1 121 ? 42.001 -30.498 -88.251 1.000 38.100 99 TYR BBB N 1
ATOM 5808 C CA . TYR C 1 121 ? 41.503 -30.371 -86.852 1.000 44.010 99 TYR BBB CA 1
ATOM 5809 C C . TYR C 1 121 ? 42.261 -29.222 -86.176 1.000 44.810 99 TYR BBB C 1
ATOM 5810 O O . TYR C 1 121 ? 43.500 -29.339 -86.015 1.000 50.590 99 TYR BBB O 1
ATOM 5819 N N . THR C 1 122 ? 41.539 -28.139 -85.886 1.000 45.220 100 THR BBB N 1
ATOM 5820 C CA . THR C 1 122 ? 42.156 -26.920 -85.307 1.000 47.740 100 THR BBB CA 1
ATOM 5821 C C . THR C 1 122 ? 42.446 -27.131 -83.822 1.000 48.250 100 THR BBB C 1
ATOM 5822 O O . THR C 1 122 ? 43.605 -26.936 -83.439 1.000 50.670 100 THR BBB O 1
ATOM 5826 N N . ASN C 1 123 ? 41.435 -27.513 -83.038 1.000 43.940 101 ASN BBB N 1
ATOM 5827 C CA . ASN C 1 123 ? 41.604 -27.667 -81.569 1.000 49.280 101 ASN BBB CA 1
ATOM 5828 C C . ASN C 1 123 ? 40.299 -28.178 -80.955 1.000 46.750 101 ASN BBB C 1
ATOM 5829 O O . ASN C 1 123 ? 39.259 -28.025 -81.602 1.000 58.830 101 ASN BBB O 1
ATOM 5834 N N . ILE C 1 124 ? 40.357 -28.779 -79.766 1.000 49.650 102 ILE BBB N 1
ATOM 5835 C CA . ILE C 1 124 ? 39.104 -29.171 -79.052 1.000 53.370 102 ILE BBB CA 1
ATOM 5836 C C . ILE C 1 124 ? 39.153 -28.540 -77.656 1.000 48.690 102 ILE BBB C 1
ATOM 5837 O O . ILE C 1 124 ? 40.027 -28.941 -76.868 1.000 49.660 102 ILE BBB O 1
ATOM 5842 N N . PHE C 1 125 ? 38.289 -27.559 -77.391 1.000 48.440 103 PHE BBB N 1
ATOM 5843 C CA . PHE C 1 125 ? 38.220 -26.853 -76.096 1.000 52.610 103 PHE BBB CA 1
ATOM 5844 C C . PHE C 1 125 ? 36.761 -26.954 -75.688 1.000 54.970 103 PHE BBB C 1
ATOM 5845 O O . PHE C 1 125 ? 35.890 -26.892 -76.581 1.000 46.850 103 PHE BBB O 1
ATOM 5853 N N . ARG C 1 126 ? 36.547 -27.181 -74.402 1.000 51.390 104 ARG BBB N 1
ATOM 5854 C CA . ARG C 1 126 ? 35.217 -27.289 -73.756 1.000 56.560 104 ARG BBB CA 1
ATOM 5855 C C . ARG C 1 126 ? 34.370 -26.068 -74.114 1.000 52.150 104 ARG BBB C 1
ATOM 5856 O O . ARG C 1 126 ? 34.892 -24.956 -74.056 1.000 52.300 104 ARG BBB O 1
ATOM 5864 N N . ASP C 1 127 ? 33.093 -26.253 -74.423 1.000 56.130 105 ASP BBB N 1
ATOM 5865 C CA . ASP C 1 127 ? 32.125 -25.131 -74.472 1.000 61.520 105 ASP BBB CA 1
ATOM 5866 C C . ASP C 1 127 ? 31.751 -24.819 -73.019 1.000 60.790 105 ASP BBB C 1
ATOM 5867 O O . ASP C 1 127 ? 31.039 -25.659 -72.421 1.000 58.880 105 ASP BBB O 1
ATOM 5872 N N . GLN C 1 128 ? 32.206 -23.682 -72.477 1.000 59.720 106 GLN BBB N 1
ATOM 5873 C CA . GLN C 1 128 ? 31.949 -23.264 -71.061 1.000 62.800 106 GLN BBB CA 1
ATOM 5874 C C . GLN C 1 128 ? 30.428 -23.234 -70.762 1.000 65.600 106 GLN BBB C 1
ATOM 5875 O O . GLN C 1 128 ? 30.036 -23.436 -69.590 1.000 61.400 106 GLN BBB O 1
ATOM 5881 N N . MET C 1 129 ? 29.593 -23.049 -71.787 1.000 62.840 107 MET BBB N 1
ATOM 5882 C CA . MET C 1 129 ? 28.111 -22.930 -71.689 1.000 70.640 107 MET BBB CA 1
ATOM 5883 C C . MET C 1 129 ? 27.407 -24.298 -71.654 1.000 71.210 107 MET BBB C 1
ATOM 5884 O O . MET C 1 129 ? 26.187 -24.303 -71.383 1.000 73.750 107 MET BBB O 1
ATOM 5889 N N . ASP C 1 130 ? 28.099 -25.406 -71.931 1.000 65.300 108 ASP BBB N 1
ATOM 5890 C CA . ASP C 1 130 ? 27.468 -26.747 -72.085 1.000 73.990 108 ASP BBB CA 1
ATOM 5891 C C . ASP C 1 130 ? 27.854 -27.626 -70.886 1.000 78.950 108 ASP BBB C 1
ATOM 5892 O O . ASP C 1 130 ? 29.035 -27.922 -70.722 1.000 70.420 108 ASP BBB O 1
ATOM 5897 N N . ARG C 1 131 ? 26.874 -28.073 -70.102 1.000 80.460 109 ARG BBB N 1
ATOM 5898 C CA . ARG C 1 131 ? 27.091 -28.738 -68.790 1.000 87.670 109 ARG BBB CA 1
ATOM 5899 C C . ARG C 1 131 ? 27.040 -30.260 -68.944 1.000 95.800 109 ARG BBB C 1
ATOM 5900 O O . ARG C 1 131 ? 27.517 -30.959 -68.024 1.000 103.530 109 ARG BBB O 1
ATOM 5908 N N . TYR C 1 132 ? 26.496 -30.737 -70.069 1.000 116.930 110 TYR BBB N 1
ATOM 5909 C CA . TYR C 1 132 ? 26.191 -32.166 -70.354 1.000 124.410 110 TYR BBB CA 1
ATOM 5910 C C . TYR C 1 132 ? 27.303 -32.761 -71.234 1.000 120.930 110 TYR BBB C 1
ATOM 5911 O O . TYR C 1 132 ? 27.941 -33.737 -70.799 1.000 131.920 110 TYR BBB O 1
ATOM 5920 N N . GLY C 1 133 ? 27.535 -32.185 -72.421 1.000 110.590 111 GLY BBB N 1
ATOM 5921 C CA . GLY C 1 133 ? 28.514 -32.674 -73.413 1.000 109.760 111 GLY BBB CA 1
ATOM 5922 C C . GLY C 1 133 ? 29.940 -32.695 -72.873 1.000 110.070 111 GLY BBB C 1
ATOM 5923 O O . GLY C 1 133 ? 30.389 -31.665 -72.321 1.000 106.370 111 GLY BBB O 1
ATOM 5924 N N . GLU C 1 134 ? 30.627 -33.835 -73.015 1.000 99.590 112 GLU BBB N 1
ATOM 5925 C CA . GLU C 1 134 ? 32.089 -33.974 -72.779 1.000 97.050 112 GLU BBB CA 1
ATOM 5926 C C . GLU C 1 134 ? 32.816 -33.522 -74.060 1.000 91.420 112 GLU BBB C 1
ATOM 5927 O O . GLU C 1 134 ? 32.262 -33.748 -75.156 1.000 96.050 1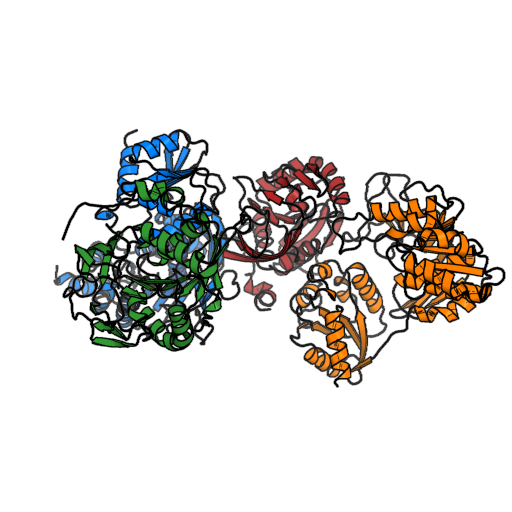12 GLU BBB O 1
ATOM 5929 N N . ILE C 1 135 ? 33.999 -32.905 -73.950 1.000 79.390 113 ILE BBB N 1
ATOM 5930 C CA . ILE C 1 135 ? 34.901 -32.667 -75.120 1.000 84.240 113 ILE BBB CA 1
ATOM 5931 C C . ILE C 1 135 ? 35.202 -34.003 -75.816 1.000 79.160 113 ILE BBB C 1
ATOM 5932 O O . ILE C 1 135 ? 35.433 -33.964 -77.025 1.000 67.970 113 ILE BBB O 1
ATOM 5937 N N . TYR C 1 136 ? 35.231 -35.125 -75.083 1.000 67.570 114 TYR BBB N 1
ATOM 5938 C CA . TYR C 1 136 ? 35.582 -36.477 -75.602 1.000 68.080 114 TYR BBB CA 1
ATOM 5939 C C . TYR C 1 136 ? 34.484 -36.922 -76.571 1.000 57.170 114 TYR BBB C 1
ATOM 5940 O O . TYR C 1 136 ? 34.815 -37.568 -77.565 1.000 54.550 114 TYR BBB O 1
ATOM 5949 N N . THR C 1 137 ? 33.230 -36.537 -76.329 1.000 56.730 115 THR BBB N 1
ATOM 5950 C CA . THR C 1 137 ? 32.102 -36.883 -77.228 1.000 61.480 115 THR BBB CA 1
ATOM 5951 C C . THR C 1 137 ? 32.256 -36.081 -78.516 1.000 53.700 115 THR BBB C 1
ATOM 5952 O O . THR C 1 137 ? 32.071 -36.657 -79.601 1.000 59.700 115 THR BBB O 1
ATOM 5956 N N . THR C 1 138 ? 32.589 -34.802 -78.391 1.000 54.090 116 THR BBB N 1
ATOM 5957 C CA . THR C 1 138 ? 32.842 -33.920 -79.553 1.000 55.760 116 THR BBB CA 1
ATOM 5958 C C . THR C 1 138 ? 33.985 -34.522 -80.367 1.000 49.980 116 THR BBB C 1
ATOM 5959 O O . THR C 1 138 ? 33.845 -34.622 -81.597 1.000 52.100 116 THR BBB O 1
ATOM 5963 N N . TYR C 1 139 ? 35.086 -34.870 -79.709 1.000 48.940 117 TYR BBB N 1
ATOM 5964 C CA . TYR C 1 139 ? 36.254 -35.494 -80.374 1.000 49.170 117 TYR BBB CA 1
ATOM 5965 C C . TYR C 1 139 ? 35.808 -36.761 -81.113 1.000 52.410 117 TYR BBB C 1
ATOM 5966 O O . TYR C 1 139 ? 36.094 -36.869 -82.345 1.000 47.110 117 TYR BBB O 1
ATOM 5975 N N . GLN C 1 140 ? 35.128 -37.678 -80.419 1.000 48.490 118 GLN BBB N 1
ATOM 5976 C CA . GLN C 1 140 ? 34.612 -38.927 -81.049 1.000 50.150 118 GLN BBB CA 1
ATOM 5977 C C . GLN C 1 140 ? 33.858 -38.568 -82.336 1.000 53.630 118 GLN BBB C 1
ATOM 5978 O O . GLN C 1 140 ? 34.022 -39.282 -83.361 1.000 48.210 118 GLN BBB O 1
ATOM 5984 N N . MET C 1 141 ? 33.090 -37.481 -82.326 1.000 49.640 119 MET BBB N 1
ATOM 5985 C CA . MET C 1 141 ? 32.294 -37.121 -83.528 1.000 55.890 119 MET BBB CA 1
ATOM 5986 C C . MET C 1 141 ? 33.201 -36.728 -84.696 1.000 54.430 119 MET BBB C 1
ATOM 5987 O O . MET C 1 141 ? 32.882 -37.120 -85.830 1.000 51.170 119 MET BBB O 1
ATOM 5992 N N . ILE C 1 142 ? 34.290 -35.990 -84.484 1.000 50.090 120 ILE BBB N 1
ATOM 5993 C CA . ILE C 1 142 ? 35.138 -35.623 -85.652 1.000 50.210 120 ILE BBB CA 1
ATOM 5994 C C . ILE C 1 142 ? 35.972 -36.843 -86.076 1.000 46.830 120 ILE BBB C 1
ATOM 5995 O O . ILE C 1 142 ? 36.351 -36.938 -87.297 1.000 48.350 120 ILE BBB O 1
ATOM 6000 N N . VAL C 1 143 ? 36.226 -37.769 -85.154 1.000 46.270 121 VAL BBB N 1
ATOM 6001 C CA . VAL C 1 143 ? 36.971 -39.032 -85.458 1.000 47.870 121 VAL BBB CA 1
ATOM 6002 C C . VAL C 1 143 ? 36.081 -39.948 -86.313 1.000 48.520 121 VAL BBB C 1
ATOM 6003 O O . VAL C 1 143 ? 36.546 -40.355 -87.390 1.000 47.330 121 VAL BBB O 1
ATOM 6007 N N . ASP C 1 144 ? 34.834 -40.180 -85.901 1.000 48.990 122 ASP BBB N 1
ATOM 6008 C CA . ASP C 1 144 ? 33.828 -40.933 -86.702 1.000 50.770 122 ASP BBB CA 1
ATOM 6009 C C . ASP C 1 144 ? 33.667 -40.248 -88.066 1.000 48.530 122 ASP BBB C 1
ATOM 6010 O O . ASP C 1 144 ? 33.698 -40.934 -89.098 1.000 51.020 122 ASP BBB O 1
ATOM 6015 N N . GLY C 1 145 ? 33.566 -38.924 -88.086 1.000 47.640 123 GLY BBB N 1
ATOM 6016 C CA . GLY C 1 145 ? 33.469 -38.168 -89.345 1.000 49.070 123 GLY BBB CA 1
ATOM 6017 C C . GLY C 1 145 ? 34.564 -38.584 -90.304 1.000 51.450 123 GLY BBB C 1
ATOM 6018 O O . GLY C 1 145 ? 34.259 -38.911 -91.471 1.000 49.870 123 GLY BBB O 1
ATOM 6019 N N . ALA C 1 146 ? 35.810 -38.583 -89.825 1.000 50.870 124 ALA BBB N 1
ATOM 6020 C CA . ALA C 1 146 ? 37.005 -38.864 -90.645 1.000 48.200 124 ALA BBB CA 1
ATOM 6021 C C . ALA C 1 146 ? 37.054 -40.361 -90.974 1.000 47.840 124 ALA BBB C 1
ATOM 6022 O O . ALA C 1 146 ? 37.454 -40.695 -92.113 1.000 51.150 124 ALA BBB O 1
ATOM 6024 N N . ARG C 1 147 ? 36.612 -41.242 -90.073 1.000 47.550 125 ARG BBB N 1
ATOM 6025 C CA . ARG C 1 147 ? 36.594 -42.698 -90.386 1.000 56.260 125 ARG BBB CA 1
ATOM 6026 C C . ARG C 1 147 ? 35.714 -42.988 -91.616 1.000 55.870 125 ARG BBB C 1
ATOM 6027 O O . ARG C 1 147 ? 36.019 -43.960 -92.300 1.000 57.920 125 ARG BBB O 1
ATOM 6035 N N . ASN C 1 148 ? 34.677 -42.203 -91.915 1.000 52.430 126 ASN BBB N 1
ATOM 6036 C CA . ASN C 1 148 ? 33.849 -42.460 -93.133 1.000 55.620 126 ASN BBB CA 1
ATOM 6037 C C . ASN C 1 148 ? 34.644 -42.137 -94.407 1.000 55.790 126 ASN BBB C 1
ATOM 6038 O O . ASN C 1 148 ? 34.184 -42.497 -95.494 1.000 60.030 126 ASN BBB O 1
ATOM 6043 N N . ALA C 1 149 ? 35.784 -41.455 -94.315 1.000 51.790 127 ALA BBB N 1
ATOM 6044 C CA . ALA C 1 149 ? 36.674 -41.217 -95.473 1.000 51.080 127 ALA BBB CA 1
ATOM 6045 C C . ALA C 1 149 ? 38.094 -41.614 -95.082 1.000 55.720 127 ALA BBB C 1
ATOM 6046 O O . ALA C 1 149 ? 38.986 -40.774 -94.986 1.000 51.590 127 ALA BBB O 1
ATOM 6048 N N . PRO C 1 150 ? 38.335 -42.927 -94.866 1.000 55.440 128 PRO BBB N 1
ATOM 6049 C CA . PRO C 1 150 ? 39.529 -43.402 -94.167 1.000 53.830 128 PRO BBB CA 1
ATOM 6050 C C . PRO C 1 150 ? 40.859 -43.264 -94.920 1.000 55.660 128 PRO BBB C 1
ATOM 6051 O O . PRO C 1 150 ? 41.870 -43.513 -94.317 1.000 60.950 128 PRO BBB O 1
ATOM 6055 N N . LYS C 1 151 ? 40.819 -42.899 -96.200 1.000 55.140 129 LYS BBB N 1
ATOM 6056 C CA . LYS C 1 151 ? 42.009 -42.670 -97.058 1.000 59.800 129 LYS BBB CA 1
ATOM 6057 C C . LYS C 1 151 ? 42.482 -41.230 -96.864 1.000 52.510 129 LYS BBB C 1
ATOM 6058 O O . LYS C 1 151 ? 43.632 -40.929 -97.190 1.000 54.760 129 LYS BBB O 1
ATOM 6064 N N . ALA C 1 152 ? 41.565 -40.364 -96.429 1.000 54.020 130 ALA BBB N 1
ATOM 6065 C CA . ALA C 1 152 ? 41.799 -38.923 -96.243 1.000 51.590 130 ALA BBB CA 1
ATOM 6066 C C . ALA C 1 152 ? 42.813 -38.746 -95.111 1.000 47.400 130 ALA BBB C 1
ATOM 6067 O O . ALA C 1 152 ? 42.637 -39.356 -94.054 1.000 47.140 130 ALA BBB O 1
ATOM 6069 N N . THR C 1 153 ? 43.802 -37.892 -95.342 1.000 47.170 131 THR BBB N 1
ATOM 6070 C CA . THR C 1 153 ? 44.757 -37.442 -94.318 1.000 48.930 131 THR BBB CA 1
ATOM 6071 C C . THR C 1 153 ? 44.009 -36.537 -93.339 1.000 47.100 131 THR BBB C 1
ATOM 6072 O O . THR C 1 153 ? 43.159 -35.728 -93.769 1.000 48.290 131 THR BBB O 1
ATOM 6076 N N . ILE C 1 154 ? 44.318 -36.698 -92.062 1.000 48.270 132 ILE BBB N 1
ATOM 6077 C CA . ILE C 1 154 ? 43.998 -35.693 -91.016 1.000 47.550 132 ILE BBB CA 1
ATOM 6078 C C . ILE C 1 154 ? 45.256 -34.881 -90.747 1.000 44.750 132 ILE BBB C 1
ATOM 6079 O O . ILE C 1 154 ? 46.280 -35.468 -90.357 1.000 45.050 132 ILE BBB O 1
ATOM 6084 N N . LEU C 1 155 ? 45.142 -33.577 -90.912 1.000 42.210 133 LEU BBB N 1
ATOM 6085 C CA . LEU C 1 155 ? 46.157 -32.590 -90.517 1.000 44.730 133 LEU BBB CA 1
ATOM 6086 C C . LEU C 1 155 ? 45.686 -31.982 -89.205 1.000 46.670 133 LEU BBB C 1
ATOM 6087 O O . LEU C 1 155 ? 44.696 -31.226 -89.242 1.000 44.350 133 LEU BBB O 1
ATOM 6092 N N . ALA C 1 156 ? 46.308 -32.387 -88.089 1.000 41.200 134 ALA BBB N 1
ATOM 6093 C CA . ALA C 1 156 ? 45.860 -32.049 -86.719 1.000 41.990 134 ALA BBB CA 1
ATOM 6094 C C . ALA C 1 156 ? 46.871 -31.124 -86.032 1.000 43.420 134 ALA BBB C 1
ATOM 6095 O O . ALA C 1 156 ? 48.107 -31.157 -86.322 1.000 44.970 134 ALA BBB O 1
ATOM 6097 N N . ASN C 1 157 ? 46.366 -30.318 -85.109 1.000 46.040 135 ASN BBB N 1
ATOM 6098 C CA . ASN C 1 157 ? 47.205 -29.541 -84.162 1.000 42.780 135 ASN BBB CA 1
ATOM 6099 C C . ASN C 1 157 ? 47.899 -30.547 -83.224 1.000 42.190 135 ASN BBB C 1
ATOM 6100 O O . ASN C 1 157 ? 47.272 -30.998 -82.252 1.000 44.180 135 ASN BBB O 1
ATOM 6105 N N . GLY C 1 158 ? 49.168 -30.886 -83.477 1.000 41.280 136 GLY BBB N 1
ATOM 6106 C CA . GLY C 1 158 ? 49.936 -31.815 -82.622 1.000 41.930 136 GLY BBB CA 1
ATOM 6107 C C . GLY C 1 158 ? 50.174 -31.293 -81.201 1.000 40.560 136 GLY BBB C 1
ATOM 6108 O O . GLY C 1 158 ? 50.477 -32.107 -80.314 1.000 41.170 136 GLY BBB O 1
ATOM 6109 N N . ASP C 1 159 ? 50.067 -29.986 -80.988 1.000 37.290 137 ASP BBB N 1
ATOM 6110 C CA . ASP C 1 159 ? 50.279 -29.348 -79.668 1.000 38.440 137 ASP BBB CA 1
ATOM 6111 C C . ASP C 1 159 ? 49.095 -29.651 -78.743 1.000 39.820 137 ASP BBB C 1
ATOM 6112 O O . ASP C 1 159 ? 49.200 -29.373 -77.525 1.000 39.900 137 ASP BBB O 1
ATOM 6117 N N . SER C 1 160 ? 47.988 -30.150 -79.283 1.000 41.090 138 SER BBB N 1
ATOM 6118 C CA . SER C 1 160 ? 46.799 -30.506 -78.469 1.000 44.120 138 SER BBB CA 1
ATOM 6119 C C . SER C 1 160 ? 46.845 -31.981 -78.082 1.000 41.100 138 SER BBB C 1
ATOM 6120 O O . SER C 1 160 ? 46.776 -32.881 -78.923 1.000 43.720 138 SER BBB O 1
ATOM 6123 N N . PRO C 1 161 ? 46.925 -32.300 -76.771 1.000 42.650 139 PRO BBB N 1
ATOM 6124 C CA . PRO C 1 161 ? 46.975 -33.689 -76.336 1.000 38.490 139 PRO BBB CA 1
ATOM 6125 C C . PRO C 1 161 ? 45.795 -34.559 -76.809 1.000 40.180 139 PRO BBB C 1
ATOM 6126 O O . PRO C 1 161 ? 46.010 -35.771 -77.024 1.000 43.650 139 PRO BBB O 1
ATOM 6130 N N . ILE C 1 162 ? 44.585 -33.993 -76.913 1.000 40.800 140 ILE BBB N 1
ATOM 6131 C CA . ILE C 1 162 ? 43.384 -34.768 -77.340 1.000 42.820 140 ILE BBB CA 1
ATOM 6132 C C . ILE C 1 162 ? 43.625 -35.378 -78.729 1.000 46.060 140 ILE BBB C 1
ATOM 6133 O O . ILE C 1 162 ? 43.137 -36.471 -78.980 1.000 46.070 140 ILE BBB O 1
ATOM 6138 N N . PHE C 1 163 ? 44.389 -34.735 -79.609 1.000 42.550 141 PHE BBB N 1
ATOM 6139 C CA . PHE C 1 163 ? 44.592 -35.259 -80.984 1.000 44.090 141 PHE BBB CA 1
ATOM 6140 C C . PHE C 1 163 ? 45.650 -36.357 -80.972 1.000 44.030 141 PHE BBB C 1
ATOM 6141 O O . PHE C 1 163 ? 45.921 -36.885 -82.033 1.000 45.730 141 PHE BBB O 1
ATOM 6149 N N . SER C 1 164 ? 46.231 -36.687 -79.813 1.000 42.750 142 SER BBB N 1
ATOM 6150 C CA . SER C 1 164 ? 47.071 -37.899 -79.649 1.000 48.590 142 SER BBB CA 1
ATOM 6151 C C . SER C 1 164 ? 46.399 -38.928 -78.732 1.000 50.810 142 SER BBB C 1
ATOM 6152 O O . SER C 1 164 ? 47.095 -39.840 -78.291 1.000 46.670 142 SER BBB O 1
ATOM 6155 N N . SER C 1 165 ? 45.104 -38.781 -78.438 1.000 48.910 143 SER BBB N 1
ATOM 6156 C CA . SER C 1 165 ? 44.439 -39.536 -77.342 1.000 54.580 143 SER BBB CA 1
ATOM 6157 C C . SER C 1 165 ? 43.988 -40.932 -77.824 1.000 55.970 143 SER BBB C 1
ATOM 6158 O O . SER C 1 165 ? 43.972 -41.831 -76.992 1.000 54.020 143 SER BBB O 1
ATOM 6161 N N . LYS C 1 166 ? 43.748 -41.140 -79.120 1.000 59.750 144 LYS BBB N 1
ATOM 6162 C CA . LYS C 1 166 ? 43.169 -42.398 -79.670 1.000 62.310 144 LYS BBB CA 1
ATOM 6163 C C . LYS C 1 166 ? 43.898 -42.833 -80.929 1.000 59.900 144 LYS BBB C 1
ATOM 6164 O O . LYS C 1 166 ? 44.298 -41.975 -81.721 1.000 54.860 144 LYS BBB O 1
ATOM 6170 N N . ASP C 1 167 ? 43.935 -44.141 -81.138 1.000 67.980 145 ASP BBB N 1
ATOM 6171 C CA . ASP C 1 167 ? 44.276 -44.777 -82.430 1.000 66.380 145 ASP BBB CA 1
ATOM 6172 C C . ASP C 1 167 ? 43.293 -44.263 -83.484 1.000 65.650 145 ASP BBB C 1
ATOM 6173 O O . ASP C 1 167 ? 42.088 -44.176 -83.183 1.000 68.720 145 ASP BBB O 1
ATOM 6178 N N . ILE C 1 168 ? 43.815 -43.879 -84.649 1.000 57.590 146 ILE BBB N 1
ATOM 6179 C CA . ILE C 1 168 ? 43.046 -43.299 -85.781 1.000 55.260 146 ILE BBB CA 1
ATOM 6180 C C . ILE C 1 168 ? 43.374 -44.148 -87.012 1.000 53.910 146 ILE BBB C 1
ATOM 6181 O O . ILE C 1 168 ? 44.571 -44.254 -87.338 1.000 52.570 146 ILE BBB O 1
ATOM 6186 N N . VAL C 1 169 ? 42.350 -44.626 -87.726 1.000 50.920 147 VAL BBB N 1
ATOM 6187 C CA . VAL C 1 169 ? 42.486 -45.354 -89.024 1.000 54.360 147 VAL BBB CA 1
ATOM 6188 C C . VAL C 1 169 ? 43.134 -44.454 -90.085 1.000 49.440 147 VAL BBB C 1
ATOM 6189 O O . VAL C 1 169 ? 44.001 -44.932 -90.819 1.000 54.320 147 VAL BBB O 1
ATOM 6193 N N . ASN C 1 170 ? 42.695 -43.204 -90.212 1.000 48.450 148 ASN BBB N 1
ATOM 6194 C CA . ASN C 1 170 ? 43.214 -42.292 -91.261 1.000 48.950 148 ASN BBB CA 1
ATOM 6195 C C . ASN C 1 170 ? 44.703 -42.035 -91.026 1.000 52.210 148 ASN BBB C 1
ATOM 6196 O O . ASN C 1 170 ? 45.145 -42.008 -89.885 1.000 52.500 148 ASN BBB O 1
ATOM 6201 N N . PRO C 1 171 ? 45.522 -41.793 -92.076 1.000 52.480 149 PRO BBB N 1
ATOM 6202 C CA . PRO C 1 171 ? 46.872 -41.288 -91.868 1.000 50.890 149 PRO BBB CA 1
ATOM 6203 C C . PRO C 1 171 ? 46.752 -39.905 -91.196 1.000 48.560 149 PRO BBB C 1
ATOM 6204 O O . PRO C 1 171 ? 45.873 -39.120 -91.539 1.000 47.450 149 PRO BBB O 1
ATOM 6208 N N . VAL C 1 172 ? 47.605 -39.629 -90.214 1.000 48.160 150 VAL BBB N 1
ATOM 6209 C CA . VAL C 1 172 ? 47.589 -38.329 -89.498 1.000 47.050 150 VAL BBB CA 1
ATOM 6210 C C . VAL C 1 172 ? 48.924 -37.614 -89.708 1.000 46.080 150 VAL BBB C 1
ATOM 6211 O O . VAL C 1 172 ? 49.954 -38.252 -89.586 1.000 45.620 150 VAL BBB O 1
ATOM 6215 N N . GLN C 1 173 ? 48.888 -36.321 -90.009 1.000 44.400 151 GLN BBB N 1
ATOM 6216 C CA . GLN C 1 173 ? 50.053 -35.413 -89.940 1.000 44.230 151 GLN BBB CA 1
ATOM 6217 C C . GLN C 1 173 ? 49.757 -34.328 -88.898 1.000 46.550 151 GLN BBB C 1
ATOM 6218 O O . GLN C 1 173 ? 48.563 -34.043 -88.603 1.000 44.200 151 GLN BBB O 1
ATOM 6224 N N . TYR C 1 174 ? 50.815 -33.742 -88.354 1.000 44.100 152 TYR BBB N 1
ATOM 6225 C CA . TYR C 1 174 ? 50.725 -32.812 -87.208 1.000 44.450 152 TYR BBB CA 1
ATOM 6226 C C . TYR C 1 174 ? 51.501 -31.528 -87.523 1.000 42.250 152 TYR BBB C 1
ATOM 6227 O O . TYR C 1 174 ? 52.664 -31.557 -88.027 1.000 41.190 152 TYR BBB O 1
ATOM 6236 N N . TYR C 1 175 ? 50.878 -30.421 -87.164 1.000 37.220 153 TYR BBB N 1
ATOM 6237 C CA . TYR C 1 175 ? 51.485 -29.075 -87.132 1.000 41.660 153 TYR BBB CA 1
ATOM 6238 C C . TYR C 1 175 ? 51.576 -28.614 -85.674 1.000 43.600 153 TYR BBB C 1
ATOM 6239 O O . TYR C 1 175 ? 50.807 -29.090 -84.824 1.000 42.540 153 TYR BBB O 1
ATOM 6248 N N . GLY C 1 176 ? 52.533 -27.741 -85.379 1.000 43.110 154 GLY BBB N 1
ATOM 6249 C CA . GLY C 1 176 ? 52.631 -27.104 -84.058 1.000 42.570 154 GLY BBB CA 1
ATOM 6250 C C . GLY C 1 176 ? 53.954 -26.408 -83.874 1.000 40.980 154 GLY BBB C 1
ATOM 6251 O O . GLY C 1 176 ? 54.704 -26.313 -84.853 1.000 40.480 154 GLY BBB O 1
ATOM 6252 N N . PHE C 1 177 ? 54.144 -25.838 -82.680 1.000 42.510 155 PHE BBB N 1
ATOM 6253 C CA . PHE C 1 177 ? 55.337 -25.011 -82.383 1.000 45.610 155 PHE BBB CA 1
ATOM 6254 C C . PHE C 1 177 ? 56.533 -25.898 -82.068 1.000 46.740 155 PHE BBB C 1
ATOM 6255 O O . PHE C 1 177 ? 56.431 -26.788 -81.212 1.000 44.820 155 PHE BBB O 1
ATOM 6263 N N . ASP C 1 178 ? 57.645 -25.623 -82.736 1.000 44.320 156 ASP BBB N 1
ATOM 6264 C CA . ASP C 1 178 ? 58.878 -26.402 -82.489 1.000 43.220 156 ASP BBB CA 1
ATOM 6265 C C . ASP C 1 178 ? 60.006 -25.441 -82.114 1.000 43.410 156 ASP BBB C 1
ATOM 6266 O O . ASP C 1 178 ? 61.075 -25.506 -82.729 1.000 46.970 156 ASP BBB O 1
ATOM 6271 N N . THR C 1 179 ? 59.757 -24.595 -81.118 1.000 41.770 157 THR BBB N 1
ATOM 6272 C CA . THR C 1 179 ? 60.795 -23.645 -80.655 1.000 44.350 157 THR BBB CA 1
ATOM 6273 C C . THR C 1 179 ? 61.633 -24.305 -79.550 1.000 48.480 157 THR BBB C 1
ATOM 6274 O O . THR C 1 179 ? 61.511 -25.518 -79.382 1.000 44.080 157 THR BBB O 1
ATOM 6278 N N . ALA C 1 180 ? 62.424 -23.536 -78.803 1.000 49.900 158 ALA BBB N 1
ATOM 6279 C CA . ALA C 1 180 ? 63.361 -24.090 -77.796 1.000 51.020 158 ALA BBB CA 1
ATOM 6280 C C . ALA C 1 180 ? 62.573 -24.767 -76.676 1.000 48.940 158 ALA BBB C 1
ATOM 6281 O O . ALA C 1 180 ? 61.524 -24.245 -76.257 1.000 46.950 158 ALA BBB O 1
ATOM 6283 N N . LYS C 1 181 ? 63.107 -25.887 -76.223 1.000 48.910 159 LYS BBB N 1
ATOM 6284 C CA . LYS C 1 181 ? 62.533 -26.767 -75.192 1.000 49.310 159 LYS BBB CA 1
ATOM 6285 C C . LYS C 1 181 ? 63.237 -26.517 -73.868 1.000 52.310 159 LYS BBB C 1
ATOM 6286 O O . LYS C 1 181 ? 64.499 -26.484 -73.811 1.000 50.230 159 LYS BBB O 1
ATOM 6292 N N . HIS C 1 182 ? 62.430 -26.380 -72.831 1.000 50.990 160 HIS BBB N 1
ATOM 6293 C CA . HIS C 1 182 ? 62.926 -26.308 -71.443 1.000 51.090 160 HIS BBB CA 1
ATOM 6294 C C . HIS C 1 182 ? 62.594 -27.635 -70.752 1.000 49.870 160 HIS BBB C 1
ATOM 6295 O O . HIS C 1 182 ? 61.999 -28.553 -71.401 1.000 44.840 160 HIS BBB O 1
ATOM 6302 N N . ALA C 1 183 ? 63.022 -27.770 -69.506 1.000 45.140 161 ALA BBB N 1
ATOM 6303 C CA . ALA C 1 183 ? 62.794 -28.969 -68.689 1.000 46.480 161 ALA BBB CA 1
ATOM 6304 C C . ALA C 1 183 ? 61.293 -29.036 -68.459 1.000 40.460 161 ALA BBB C 1
ATOM 6305 O O . ALA C 1 183 ? 60.629 -28.010 -68.344 1.000 40.980 161 ALA BBB O 1
ATOM 6307 N N . PRO C 1 184 ? 60.699 -30.231 -68.405 1.000 42.530 162 PRO BBB N 1
ATOM 6308 C CA . PRO C 1 184 ? 59.251 -30.326 -68.217 1.000 46.620 162 PRO BBB CA 1
ATOM 6309 C C . PRO C 1 184 ? 58.767 -29.495 -67.022 1.000 47.260 162 PRO BBB C 1
ATOM 6310 O O . PRO C 1 184 ? 59.384 -29.570 -65.990 1.000 48.930 162 PRO BBB O 1
ATOM 6314 N N . GLN C 1 185 ? 57.696 -28.715 -67.206 1.000 50.850 163 GLN BBB N 1
ATOM 6315 C CA . GLN C 1 185 ? 57.024 -27.930 -66.136 1.000 54.750 163 GLN BBB CA 1
ATOM 6316 C C . GLN C 1 185 ? 55.512 -28.152 -66.213 1.000 51.630 163 GLN BBB C 1
ATOM 6317 O O . GLN C 1 185 ? 55.009 -28.407 -67.311 1.000 45.580 163 GLN BBB O 1
ATOM 6323 N N . LEU C 1 186 ? 54.824 -27.987 -65.090 1.000 43.910 164 LEU BBB N 1
ATOM 6324 C CA . LEU C 1 186 ? 53.352 -28.058 -65.029 1.000 48.510 164 LEU BBB CA 1
ATOM 6325 C C . LEU C 1 186 ? 52.796 -26.799 -65.687 1.000 45.020 164 LEU BBB C 1
ATOM 6326 O O . LEU C 1 186 ? 53.387 -25.755 -65.513 1.000 43.910 164 LEU BBB O 1
ATOM 6331 N N . ALA C 1 187 ? 51.693 -26.900 -66.419 1.000 43.680 165 ALA BBB N 1
ATOM 6332 C CA . ALA C 1 187 ? 50.907 -25.714 -66.811 1.000 45.140 165 ALA BBB CA 1
ATOM 6333 C C . ALA C 1 187 ? 50.333 -25.066 -65.545 1.000 45.100 165 ALA BBB C 1
ATOM 6334 O O . ALA C 1 187 ? 50.284 -25.725 -64.503 1.000 43.660 165 ALA BBB O 1
ATOM 6336 N N . HIS C 1 188 ? 49.926 -23.811 -65.632 1.000 42.990 166 HIS BBB N 1
ATOM 6337 C CA . HIS C 1 188 ? 49.193 -23.088 -64.564 1.000 43.240 166 HIS BBB CA 1
ATOM 6338 C C . HIS C 1 188 ? 48.053 -23.986 -64.070 1.000 41.820 166 HIS BBB C 1
ATOM 6339 O O . HIS C 1 188 ? 47.390 -24.578 -64.935 1.000 43.850 166 HIS BBB O 1
ATOM 6346 N N . TYR C 1 189 ? 47.803 -24.037 -62.752 1.000 39.690 167 TYR BBB N 1
ATOM 6347 C CA . TYR C 1 189 ? 46.787 -24.899 -62.092 1.000 39.620 167 TYR BBB CA 1
ATOM 6348 C C . TYR C 1 189 ? 45.375 -24.648 -62.663 1.000 43.130 167 TYR BBB C 1
ATOM 6349 O O . TYR C 1 189 ? 44.507 -25.528 -62.454 1.000 43.990 167 TYR BBB O 1
ATOM 6358 N N . ASN C 1 190 ? 45.111 -23.512 -63.334 1.000 42.230 168 ASN BBB N 1
ATOM 6359 C CA . ASN C 1 190 ? 43.761 -23.240 -63.901 1.000 42.360 168 ASN BBB CA 1
ATOM 6360 C C . ASN C 1 190 ? 43.636 -23.844 -65.309 1.000 45.440 168 ASN BBB C 1
ATOM 6361 O O . ASN C 1 190 ? 42.538 -23.765 -65.874 1.000 42.120 168 ASN BBB O 1
ATOM 6366 N N . THR C 1 191 ? 44.692 -24.452 -65.857 1.000 40.920 169 THR BBB N 1
ATOM 6367 C CA . THR C 1 191 ? 44.650 -25.019 -67.235 1.000 40.220 169 THR BBB CA 1
ATOM 6368 C C . THR C 1 191 ? 43.754 -26.261 -67.281 1.000 38.340 169 THR BBB C 1
ATOM 6369 O O . THR C 1 191 ? 43.893 -27.167 -66.396 1.000 42.190 169 THR BBB O 1
ATOM 6373 N N . GLU C 1 192 ? 42.843 -26.310 -68.244 1.000 36.600 170 GLU BBB N 1
ATOM 6374 C CA . GLU C 1 192 ? 41.969 -27.503 -68.448 1.000 42.600 170 GLU BBB CA 1
ATOM 6375 C C . GLU C 1 192 ? 42.627 -28.507 -69.406 1.000 42.250 170 GLU BBB C 1
ATOM 6376 O O . GLU C 1 192 ? 43.433 -28.086 -70.240 1.000 44.330 170 GLU BBB O 1
ATOM 6382 N N . GLY C 1 193 ? 42.284 -29.802 -69.268 1.000 45.780 171 GLY BBB N 1
ATOM 6383 C CA . GLY C 1 193 ? 42.624 -30.870 -70.228 1.000 40.800 171 GLY BBB CA 1
ATOM 6384 C C . GLY C 1 193 ? 44.074 -31.323 -70.109 1.000 40.570 171 GLY BBB C 1
ATOM 6385 O O . GLY C 1 193 ? 44.695 -31.505 -71.146 1.000 40.950 171 GLY BBB O 1
ATOM 6386 N N . ILE C 1 194 ? 44.574 -31.533 -68.883 1.000 41.380 172 ILE BBB N 1
ATOM 6387 C CA . ILE C 1 194 ? 46.010 -31.826 -68.606 1.000 40.130 172 ILE BBB CA 1
ATOM 6388 C C . ILE C 1 194 ? 46.204 -33.248 -68.071 1.000 40.830 172 ILE BBB C 1
ATOM 6389 O O . ILE C 1 194 ? 47.345 -33.577 -67.697 1.000 43.600 172 ILE BBB O 1
ATOM 6394 N N . LEU C 1 195 ? 45.182 -34.106 -68.125 1.000 41.030 173 LEU BBB N 1
ATOM 6395 C CA . LEU C 1 195 ? 45.346 -35.537 -67.751 1.000 40.810 173 LEU BBB CA 1
ATOM 6396 C C . LEU C 1 195 ? 45.877 -36.332 -68.940 1.000 41.460 173 LEU BBB C 1
ATOM 6397 O O . LEU C 1 195 ? 45.396 -36.147 -70.061 1.000 42.520 173 LEU BBB O 1
ATOM 6402 N N . CYS C 1 196 ? 46.892 -37.151 -68.707 1.000 45.060 174 CYS BBB N 1
ATOM 6403 C CA . CYS C 1 196 ? 47.351 -38.158 -69.697 1.000 44.490 174 CYS BBB CA 1
ATOM 6404 C C . CYS C 1 196 ? 46.177 -39.044 -70.079 1.000 44.420 174 CYS BBB C 1
ATOM 6405 O O . CYS C 1 196 ? 45.575 -39.681 -69.214 1.000 42.350 174 CYS BBB O 1
ATOM 6408 N N . PRO C 1 197 ? 45.832 -39.131 -71.379 1.000 44.550 175 PRO BBB N 1
ATOM 6409 C CA . PRO C 1 197 ? 44.718 -39.974 -71.798 1.000 46.520 175 PRO BBB CA 1
ATOM 6410 C C . PRO C 1 197 ? 45.081 -41.457 -71.693 1.000 49.640 175 PRO BBB C 1
ATOM 6411 O O . PRO C 1 197 ? 44.198 -42.250 -71.754 1.000 49.490 175 PRO BBB O 1
ATOM 6415 N N . LYS C 1 198 ? 46.357 -41.794 -71.484 1.000 46.510 176 LYS BBB N 1
ATOM 6416 C CA . LYS C 1 198 ? 46.782 -43.206 -71.384 1.000 47.190 176 LYS BBB CA 1
ATOM 6417 C C . LYS C 1 198 ? 46.813 -43.659 -69.927 1.000 48.640 176 LYS BBB C 1
ATOM 6418 O O . LYS C 1 198 ? 46.339 -44.749 -69.673 1.000 54.160 176 LYS BBB O 1
ATOM 6424 N N . CYS C 1 199 ? 47.385 -42.886 -69.005 1.000 47.880 177 CYS BBB N 1
ATOM 6425 C CA . CYS C 1 199 ? 47.600 -43.350 -67.613 1.000 44.900 177 CYS BBB CA 1
ATOM 6426 C C . CYS C 1 199 ? 46.920 -42.438 -66.586 1.000 46.390 177 CYS BBB C 1
ATOM 6427 O O . CYS C 1 199 ? 47.095 -42.710 -65.389 1.000 46.480 177 CYS BBB O 1
ATOM 6430 N N . GLU C 1 200 ? 46.292 -41.333 -67.006 1.000 47.450 178 GLU BBB N 1
ATOM 6431 C CA . GLU C 1 200 ? 45.528 -40.422 -66.100 1.000 47.470 178 GLU BBB CA 1
ATOM 6432 C C . GLU C 1 200 ? 46.417 -39.819 -65.018 1.000 47.500 178 GLU BBB C 1
ATOM 6433 O O . GLU C 1 200 ? 45.872 -39.504 -63.941 1.000 49.590 178 GLU BBB O 1
ATOM 6439 N N . HIS C 1 201 ? 47.710 -39.634 -65.299 1.000 44.620 179 HIS BBB N 1
ATOM 6440 C CA . HIS C 1 201 ? 48.609 -38.749 -64.516 1.000 42.520 179 HIS BBB CA 1
ATOM 6441 C C . HIS C 1 201 ? 48.612 -37.353 -65.160 1.000 45.370 179 HIS BBB C 1
ATOM 6442 O O . HIS C 1 201 ? 48.108 -37.180 -66.298 1.000 43.030 179 HIS BBB O 1
ATOM 6449 N N . ILE C 1 202 ? 49.162 -36.380 -64.453 1.000 42.860 180 ILE BBB N 1
ATOM 6450 C CA . ILE C 1 202 ? 49.144 -34.966 -64.898 1.000 44.490 180 ILE BBB CA 1
ATOM 6451 C C . ILE C 1 202 ? 50.314 -34.717 -65.859 1.000 43.480 180 ILE BBB C 1
ATOM 6452 O O . ILE C 1 202 ? 51.432 -34.974 -65.498 1.000 39.450 180 ILE BBB O 1
ATOM 6457 N N . LEU C 1 203 ? 50.010 -34.167 -67.032 1.000 42.370 181 LEU BBB N 1
ATOM 6458 C CA . LEU C 1 203 ? 50.985 -33.867 -68.104 1.000 42.610 181 LEU BBB CA 1
ATOM 6459 C C . LEU C 1 203 ? 51.865 -32.718 -67.662 1.000 44.280 181 LEU BBB C 1
ATOM 6460 O O . LEU C 1 203 ? 51.379 -31.831 -66.907 1.000 44.150 181 LEU BBB O 1
ATOM 6465 N N . GLN C 1 204 ? 53.083 -32.688 -68.182 1.000 42.000 182 GLN BBB N 1
ATOM 6466 C CA . GLN C 1 204 ? 53.947 -31.491 -68.090 1.000 42.620 182 GLN BBB CA 1
ATOM 6467 C C . GLN C 1 204 ? 54.334 -31.057 -69.508 1.000 38.750 182 GLN BBB C 1
ATOM 6468 O O . GLN C 1 204 ? 53.969 -31.745 -70.479 1.000 41.370 182 GLN BBB O 1
ATOM 6474 N N . TYR C 1 205 ? 55.007 -29.927 -69.606 1.000 39.790 183 TYR BBB N 1
ATOM 6475 C CA . TYR C 1 205 ? 55.257 -29.210 -70.883 1.000 43.530 183 TYR BBB CA 1
ATOM 6476 C C . TYR C 1 205 ? 56.729 -28.834 -70.956 1.000 40.640 183 TYR BBB C 1
ATOM 6477 O O . TYR C 1 205 ? 57.230 -28.235 -70.016 1.000 44.590 183 TYR BBB O 1
ATOM 6486 N N . ARG C 1 206 ? 57.378 -29.205 -72.058 1.000 41.710 184 ARG BBB N 1
ATOM 6487 C CA . ARG C 1 206 ? 58.703 -28.674 -72.470 1.000 46.390 184 ARG BBB CA 1
ATOM 6488 C C . ARG C 1 206 ? 58.565 -27.310 -73.177 1.000 46.350 184 ARG BBB C 1
ATOM 6489 O O . ARG C 1 206 ? 59.604 -26.613 -73.360 1.000 44.880 184 ARG BBB O 1
ATOM 6497 N N . LEU C 1 207 ? 57.332 -26.944 -73.540 1.000 42.080 185 LEU BBB N 1
ATOM 6498 C CA . LEU C 1 207 ? 56.945 -25.700 -74.274 1.000 44.910 185 LEU BBB CA 1
ATOM 6499 C C . LEU C 1 207 ? 55.432 -25.612 -74.127 1.000 40.070 185 LEU BBB C 1
ATOM 6500 O O . LEU C 1 207 ? 54.785 -26.655 -74.248 1.000 42.880 185 LEU BBB O 1
ATOM 6505 N N . ASN C 1 208 ? 54.947 -24.454 -73.689 1.000 41.110 186 ASN BBB N 1
ATOM 6506 C CA . ASN C 1 208 ? 53.493 -24.235 -73.503 1.000 47.490 186 ASN BBB CA 1
ATOM 6507 C C . ASN C 1 208 ? 53.193 -22.860 -74.086 1.000 46.590 186 ASN BBB C 1
ATOM 6508 O O . ASN C 1 208 ? 53.900 -21.900 -73.745 1.000 52.870 186 ASN BBB O 1
ATOM 6513 N N . THR C 1 209 ? 52.191 -22.790 -74.948 1.000 45.320 187 THR BBB N 1
ATOM 6514 C CA . THR C 1 209 ? 51.820 -21.496 -75.554 1.000 43.590 187 THR BBB CA 1
ATOM 6515 C C . THR C 1 209 ? 50.588 -20.958 -74.841 1.000 39.670 187 THR BBB C 1
ATOM 6516 O O . THR C 1 209 ? 50.726 -19.970 -74.107 1.000 43.950 187 THR BBB O 1
ATOM 6520 N N . TYR C 1 210 ? 49.435 -21.580 -75.075 1.000 45.530 188 TYR BBB N 1
ATOM 6521 C CA . TYR C 1 210 ? 48.217 -21.194 -74.324 1.000 43.310 188 TYR BBB CA 1
ATOM 6522 C C . TYR C 1 210 ? 47.407 -22.450 -74.008 1.000 44.120 188 TYR BBB C 1
ATOM 6523 O O . TYR C 1 210 ? 47.597 -23.452 -74.713 1.000 41.490 188 TYR BBB O 1
ATOM 6532 N N . ALA C 1 211 ? 46.581 -22.395 -72.964 1.000 45.920 189 ALA BBB N 1
ATOM 6533 C CA . ALA C 1 211 ? 45.691 -23.508 -72.564 1.000 46.130 189 ALA BBB CA 1
ATOM 6534 C C . ALA C 1 211 ? 46.562 -24.755 -72.347 1.000 41.350 189 ALA BBB C 1
ATOM 6535 O O . ALA C 1 211 ? 47.672 -24.599 -71.790 1.000 45.420 189 ALA BBB O 1
ATOM 6537 N N . ASN C 1 212 ? 46.141 -25.930 -72.830 1.000 40.900 190 ASN BBB N 1
ATOM 6538 C CA . ASN C 1 212 ? 46.893 -27.199 -72.624 1.000 42.540 190 ASN BBB CA 1
ATOM 6539 C C . ASN C 1 212 ? 47.764 -27.507 -73.862 1.000 42.970 190 ASN BBB C 1
ATOM 6540 O O . ASN C 1 212 ? 48.157 -28.671 -74.012 1.000 42.720 190 ASN BBB O 1
ATOM 6545 N N . LEU C 1 213 ? 48.052 -26.514 -74.720 1.000 44.210 191 LEU BBB N 1
ATOM 6546 C CA . LEU C 1 213 ? 48.800 -26.705 -75.995 1.000 40.040 191 LEU BBB CA 1
ATOM 6547 C C . LEU C 1 213 ? 50.302 -26.581 -75.781 1.000 36.010 191 LEU BBB C 1
ATOM 6548 O O . LEU C 1 213 ? 50.749 -25.630 -75.122 1.000 43.710 191 LEU BBB O 1
ATOM 6553 N N . GLY C 1 214 ? 51.056 -27.484 -76.375 1.000 37.920 192 GLY BBB N 1
ATOM 6554 C CA . GLY C 1 214 ? 52.522 -27.378 -76.396 1.000 41.030 192 GLY BBB CA 1
ATOM 6555 C C . GLY C 1 214 ? 53.209 -28.695 -76.623 1.000 41.490 192 GLY BBB C 1
ATOM 6556 O O . GLY C 1 214 ? 52.590 -29.637 -77.129 1.000 43.780 192 GLY BBB O 1
ATOM 6557 N N . ASP C 1 215 ? 54.476 -28.754 -76.226 1.000 43.730 193 ASP BBB N 1
ATOM 6558 C CA . ASP C 1 215 ? 55.272 -29.996 -76.252 1.000 41.380 193 ASP BBB CA 1
ATOM 6559 C C . ASP C 1 215 ? 54.974 -30.752 -74.960 1.000 41.460 193 ASP BBB C 1
ATOM 6560 O O . ASP C 1 215 ? 55.770 -30.707 -74.054 1.000 41.140 193 ASP BBB O 1
ATOM 6565 N N . PHE C 1 216 ? 53.808 -31.367 -74.880 1.000 42.310 194 PHE BBB N 1
ATOM 6566 C CA . PHE C 1 216 ? 53.340 -32.047 -73.654 1.000 40.890 194 PHE BBB CA 1
ATOM 6567 C C . PHE C 1 216 ? 54.099 -33.374 -73.532 1.000 41.270 194 PHE BBB C 1
ATOM 6568 O O . PHE C 1 216 ? 54.480 -33.981 -74.565 1.000 41.420 194 PHE BBB O 1
ATOM 6576 N N . VAL C 1 217 ? 54.290 -33.826 -72.296 1.000 40.770 195 VAL BBB N 1
ATOM 6577 C CA . VAL C 1 217 ? 54.967 -35.102 -71.963 1.000 37.830 195 VAL BBB CA 1
ATOM 6578 C C . VAL C 1 217 ? 54.329 -35.644 -70.693 1.000 40.710 195 VAL BBB C 1
ATOM 6579 O O . VAL C 1 217 ? 54.149 -34.866 -69.769 1.000 39.910 195 VAL BBB O 1
ATOM 6583 N N . CYS C 1 218 ? 53.966 -36.924 -70.689 1.000 43.040 196 CYS BBB N 1
ATOM 6584 C CA . CYS C 1 218 ? 53.639 -37.676 -69.457 1.000 43.180 196 CYS BBB CA 1
ATOM 6585 C C . CYS C 1 218 ? 54.960 -38.209 -68.889 1.000 44.560 196 CYS BBB C 1
ATOM 6586 O O . CYS C 1 218 ? 55.709 -38.909 -69.619 1.000 46.950 196 CYS BBB O 1
ATOM 6589 N N . LEU C 1 219 ? 55.261 -37.845 -67.650 1.000 43.370 197 LEU BBB N 1
ATOM 6590 C CA . LEU C 1 219 ? 56.482 -38.325 -66.963 1.000 49.840 197 LEU BBB CA 1
ATOM 6591 C C . LEU C 1 219 ? 56.222 -39.714 -66.368 1.000 55.730 197 LEU BBB C 1
ATOM 6592 O O . LEU C 1 219 ? 57.190 -40.391 -66.005 1.000 57.450 197 LEU BBB O 1
ATOM 6597 N N . ASN C 1 220 ? 54.972 -40.179 -66.365 1.000 53.100 198 ASN BBB N 1
ATOM 6598 C CA . ASN C 1 220 ? 54.636 -41.549 -65.896 1.000 51.540 198 ASN BBB CA 1
ATOM 6599 C C . ASN C 1 220 ? 54.714 -42.588 -67.029 1.000 48.610 198 ASN BBB C 1
ATOM 6600 O O . ASN C 1 220 ? 55.130 -43.723 -66.756 1.000 49.340 198 ASN BBB O 1
ATOM 6605 N N . CYS C 1 221 ? 54.280 -42.279 -68.250 1.000 47.920 199 CYS BBB N 1
ATOM 6606 C CA . CYS C 1 221 ? 54.223 -43.285 -69.342 1.000 46.020 199 CYS BBB CA 1
ATOM 6607 C C . CYS C 1 221 ? 54.880 -42.727 -70.612 1.000 44.930 199 CYS BBB C 1
ATOM 6608 O O . CYS C 1 221 ? 55.480 -41.639 -70.535 1.000 53.450 199 CYS BBB O 1
ATOM 6611 N N . GLN C 1 222 ? 54.802 -43.476 -71.715 1.000 45.660 200 GLN BBB N 1
ATOM 6612 C CA . GLN C 1 222 ? 55.424 -43.145 -73.024 1.000 50.500 200 GLN BBB CA 1
ATOM 6613 C C . GLN C 1 222 ? 54.765 -41.883 -73.615 1.000 48.610 200 GLN BBB C 1
ATOM 6614 O O . GLN C 1 222 ? 55.392 -41.205 -74.442 1.000 48.600 200 GLN BBB O 1
ATOM 6620 N N . PHE C 1 223 ? 53.530 -41.564 -73.234 1.000 45.640 201 PHE BBB N 1
ATOM 6621 C CA . PHE C 1 223 ? 52.730 -40.542 -73.952 1.000 42.110 201 PHE BBB CA 1
ATOM 6622 C C . PHE C 1 223 ? 53.456 -39.195 -73.931 1.000 43.320 201 PHE BBB C 1
ATOM 6623 O O . PHE C 1 223 ? 53.902 -38.693 -72.845 1.000 43.530 201 PHE BBB O 1
ATOM 6631 N N . GLN C 1 224 ? 53.596 -38.610 -75.113 1.000 40.240 202 GLN BBB N 1
ATOM 6632 C CA . GLN C 1 224 ? 54.141 -37.242 -75.272 1.000 42.230 202 GLN BBB CA 1
ATOM 6633 C C . GLN C 1 224 ? 53.763 -36.772 -76.669 1.000 43.220 202 GLN BBB C 1
ATOM 6634 O O . GLN C 1 224 ? 53.270 -37.588 -77.429 1.000 39.650 202 GLN BBB O 1
ATOM 6640 N N . ARG C 1 225 ? 54.021 -35.510 -76.992 1.000 43.520 203 ARG BBB N 1
ATOM 6641 C CA . ARG C 1 225 ? 53.608 -34.934 -78.288 1.000 41.940 203 ARG BBB CA 1
ATOM 6642 C C . ARG C 1 225 ? 54.289 -35.714 -79.405 1.000 42.170 203 ARG BBB C 1
ATOM 6643 O O . ARG C 1 225 ? 55.464 -36.013 -79.315 1.000 41.540 203 ARG BBB O 1
ATOM 6651 N N . PRO C 1 226 ? 53.583 -36.088 -80.482 1.000 44.060 204 PRO BBB N 1
ATOM 6652 C CA . PRO C 1 226 ? 54.246 -36.757 -81.606 1.000 44.160 204 PRO BBB CA 1
ATOM 6653 C C . PRO C 1 226 ? 55.225 -35.827 -82.331 1.000 45.380 204 PRO BBB C 1
ATOM 6654 O O . PRO C 1 226 ? 55.187 -34.609 -82.114 1.000 42.520 204 PRO BBB O 1
ATOM 6658 N N . THR C 1 227 ? 56.081 -36.408 -83.181 1.000 45.220 205 THR BBB N 1
ATOM 6659 C CA . THR C 1 227 ? 56.941 -35.674 -84.138 1.000 50.120 205 THR BBB CA 1
ATOM 6660 C C . THR C 1 227 ? 56.038 -34.790 -85.008 1.000 46.130 205 THR BBB C 1
ATOM 6661 O O . THR C 1 227 ? 55.001 -35.294 -85.475 1.000 47.520 205 THR BBB O 1
ATOM 6665 N N . LEU C 1 228 ? 56.363 -33.497 -85.128 1.000 45.260 206 LEU BBB N 1
ATOM 6666 C CA . LEU C 1 228 ? 55.614 -32.566 -85.998 1.000 48.800 206 LEU BBB CA 1
ATOM 6667 C C . LEU C 1 228 ? 56.067 -32.714 -87.461 1.000 50.120 206 LEU BBB C 1
ATOM 6668 O O . LEU C 1 228 ? 57.275 -32.746 -87.735 1.000 42.100 206 LEU BBB O 1
ATOM 6673 N N . ASP C 1 229 ? 55.100 -32.781 -88.366 1.000 44.870 207 ASP BBB N 1
ATOM 6674 C CA . ASP C 1 229 ? 55.332 -32.785 -89.833 1.000 43.980 207 ASP BBB CA 1
ATOM 6675 C C . ASP C 1 229 ? 55.530 -31.349 -90.319 1.000 45.020 207 ASP BBB C 1
ATOM 6676 O O . ASP C 1 229 ? 56.317 -31.153 -91.247 1.000 45.960 207 ASP BBB O 1
ATOM 6681 N N . TYR C 1 230 ? 54.808 -30.392 -89.734 1.000 43.470 208 TYR BBB N 1
ATOM 6682 C CA . TYR C 1 230 ? 54.832 -28.957 -90.086 1.000 43.330 208 TYR BBB CA 1
ATOM 6683 C C . TYR C 1 230 ? 55.209 -28.195 -88.828 1.000 50.540 208 TYR BBB C 1
ATOM 6684 O O . TYR C 1 230 ? 54.502 -28.321 -87.819 1.000 46.330 208 TYR BBB O 1
ATOM 6693 N N . GLN C 1 231 ? 56.315 -27.461 -88.889 1.000 51.640 209 GLN BBB N 1
ATOM 6694 C CA . GLN C 1 231 ? 56.977 -26.917 -87.683 1.000 46.030 209 GLN BBB CA 1
ATOM 6695 C C . GLN C 1 231 ? 57.090 -25.408 -87.792 1.000 42.580 209 GLN BBB C 1
ATOM 6696 O O . GLN C 1 231 ? 57.693 -24.932 -88.746 1.000 46.550 209 GLN BBB O 1
ATOM 6702 N N . LEU C 1 232 ? 56.578 -24.694 -86.799 1.000 42.520 210 LEU BBB N 1
ATOM 6703 C CA . LEU C 1 232 ? 56.986 -23.302 -86.500 1.000 44.320 210 LEU BBB CA 1
ATOM 6704 C C . LEU C 1 232 ? 58.304 -23.424 -85.714 1.000 49.320 210 LEU BBB C 1
ATOM 6705 O O . LEU C 1 232 ? 58.249 -23.814 -84.551 1.000 43.700 210 LEU BBB O 1
ATOM 6710 N N . THR C 1 233 ? 59.447 -23.117 -86.340 1.000 42.070 211 THR BBB N 1
ATOM 6711 C CA . THR C 1 233 ? 60.806 -23.335 -85.779 1.000 44.240 211 THR BBB CA 1
ATOM 6712 C C . THR C 1 233 ? 61.341 -22.077 -85.083 1.000 42.650 211 THR BBB C 1
ATOM 6713 O O . THR C 1 233 ? 62.313 -22.204 -84.365 1.000 46.200 211 THR BBB O 1
ATOM 6717 N N . GLU C 1 234 ? 60.743 -20.909 -85.271 1.000 44.640 212 GLU BBB N 1
ATOM 6718 C CA . GLU C 1 234 ? 61.191 -19.680 -84.567 1.000 42.680 212 GLU BBB CA 1
ATOM 6719 C C . GLU C 1 234 ? 60.039 -18.685 -84.503 1.000 43.710 212 GLU BBB C 1
ATOM 6720 O O . GLU C 1 234 ? 59.383 -18.446 -85.537 1.000 48.200 212 GLU BBB O 1
ATOM 6726 N N . LEU C 1 235 ? 59.831 -18.110 -83.329 1.000 48.020 213 LEU BBB N 1
ATOM 6727 C CA . LEU C 1 235 ? 59.006 -16.910 -83.125 1.000 48.070 213 LEU BBB CA 1
ATOM 6728 C C . LEU C 1 235 ? 59.974 -15.740 -83.157 1.000 48.540 213 LEU BBB C 1
ATOM 6729 O O . LEU C 1 235 ? 60.638 -15.460 -82.127 1.000 45.040 213 LEU BBB O 1
ATOM 6734 N N A THR C 1 236 ? 60.085 -15.083 -84.313 0.480 49.650 214 THR BBB N 1
ATOM 6735 N N B THR C 1 236 ? 60.074 -15.109 -84.325 0.520 48.580 214 THR BBB N 1
ATOM 6736 C CA A THR C 1 236 ? 61.153 -14.083 -84.602 0.480 50.180 214 THR BBB CA 1
ATOM 6737 C CA B THR C 1 236 ? 61.094 -14.075 -84.646 0.520 48.460 214 THR BBB CA 1
ATOM 6738 C C A THR C 1 236 ? 60.824 -12.768 -83.900 0.480 52.620 214 THR BBB C 1
ATOM 6739 C C B THR C 1 236 ? 60.808 -12.835 -83.812 0.520 51.600 214 THR BBB C 1
ATOM 6740 O O A THR C 1 236 ? 61.769 -12.092 -83.480 0.480 56.820 214 THR BBB O 1
ATOM 6741 O O B THR C 1 236 ? 61.746 -12.315 -83.195 0.520 53.410 214 THR BBB O 1
ATOM 6748 N N . ALA C 1 237 ? 59.540 -12.432 -83.755 1.000 49.450 215 ALA BBB N 1
ATOM 6749 C CA . ALA C 1 237 ? 59.099 -11.211 -83.059 1.000 49.080 215 ALA BBB CA 1
ATOM 6750 C C . ALA C 1 237 ? 57.646 -11.406 -82.618 1.000 52.670 215 ALA BBB C 1
ATOM 6751 O O . ALA C 1 237 ? 56.904 -12.103 -83.320 1.000 51.430 215 ALA BBB O 1
ATOM 6753 N N . ILE C 1 238 ? 57.266 -10.826 -81.485 1.000 52.000 216 ILE BBB N 1
ATOM 6754 C CA . ILE C 1 238 ? 55.847 -10.729 -81.046 1.000 52.070 216 ILE BBB CA 1
ATOM 6755 C C . ILE C 1 238 ? 55.701 -9.404 -80.307 1.000 52.410 216 ILE BBB C 1
ATOM 6756 O O . ILE C 1 238 ? 56.503 -9.142 -79.439 1.000 54.240 216 ILE BBB O 1
ATOM 6761 N N . THR C 1 239 ? 54.706 -8.605 -80.683 1.000 47.990 217 THR BBB N 1
ATOM 6762 C CA . THR C 1 239 ? 54.394 -7.305 -80.068 1.000 49.050 217 THR BBB CA 1
ATOM 6763 C C . THR C 1 239 ? 52.927 -7.350 -79.687 1.000 47.210 217 THR BBB C 1
ATOM 6764 O O . THR C 1 239 ? 52.271 -8.361 -79.956 1.000 49.840 217 THR BBB O 1
ATOM 6768 N N . HIS C 1 240 ? 52.433 -6.251 -79.158 1.000 50.950 218 HIS BBB N 1
ATOM 6769 C CA . HIS C 1 240 ? 51.004 -6.035 -78.832 1.000 52.110 218 HIS BBB CA 1
ATOM 6770 C C . HIS C 1 240 ? 50.128 -6.049 -80.088 1.000 51.220 218 HIS BBB C 1
ATOM 6771 O O . HIS C 1 240 ? 48.906 -6.032 -79.941 1.000 53.680 218 HIS BBB O 1
ATOM 6778 N N . GLN C 1 241 ? 50.689 -6.027 -81.298 1.000 56.970 219 GLN BBB N 1
ATOM 6779 C CA . GLN C 1 241 ? 49.837 -5.838 -82.505 1.000 58.300 219 GLN BBB CA 1
ATOM 6780 C C . GLN C 1 241 ? 50.427 -6.572 -83.705 1.000 53.400 219 GLN BBB C 1
ATOM 6781 O O . GLN C 1 241 ? 49.983 -6.349 -84.834 1.000 48.430 219 GLN BBB O 1
ATOM 6787 N N . SER C 1 242 ? 51.382 -7.451 -83.475 1.000 46.310 220 SER BBB N 1
ATOM 6788 C CA . SER C 1 242 ? 52.015 -8.181 -84.591 1.000 48.490 220 SER BBB CA 1
ATOM 6789 C C . SER C 1 242 ? 52.788 -9.379 -84.072 1.000 47.210 220 SER BBB C 1
ATOM 6790 O O . SER C 1 242 ? 53.105 -9.452 -82.870 1.000 51.530 220 SER BBB O 1
ATOM 6793 N N . SER C 1 243 ? 53.144 -10.244 -85.003 1.000 50.180 221 SER BBB N 1
ATOM 6794 C CA . SER C 1 243 ? 54.072 -11.357 -84.750 1.000 52.460 221 SER BBB CA 1
ATOM 6795 C C . SER C 1 243 ? 54.719 -11.733 -86.071 1.000 48.230 221 SER BBB C 1
ATOM 6796 O O . SER C 1 243 ? 54.112 -11.486 -87.143 1.000 48.420 221 SER BBB O 1
ATOM 6799 N N . GLU C 1 244 ? 55.888 -12.343 -85.979 1.000 48.620 222 GLU BBB N 1
ATOM 6800 C CA . GLU C 1 244 ? 56.592 -12.926 -87.139 1.000 52.560 222 GLU BBB CA 1
ATOM 6801 C C . GLU C 1 244 ? 57.170 -14.252 -86.691 1.000 46.410 222 GLU BBB C 1
ATOM 6802 O O . GLU C 1 244 ? 57.656 -14.360 -85.546 1.000 46.770 222 GLU BBB O 1
ATOM 6808 N N . PHE C 1 245 ? 57.144 -15.213 -87.583 1.000 43.210 223 PHE BBB N 1
ATOM 6809 C CA . PHE C 1 245 ? 57.512 -16.593 -87.242 1.000 43.580 223 PHE BBB CA 1
ATOM 6810 C C . PHE C 1 245 ? 57.963 -17.286 -88.510 1.000 45.400 223 PHE BBB C 1
ATOM 6811 O O . PHE C 1 245 ? 57.518 -16.904 -89.610 1.000 49.300 223 PHE BBB O 1
ATOM 6819 N N . VAL C 1 246 ? 58.799 -18.295 -88.320 1.000 42.960 224 VAL BBB N 1
ATOM 6820 C CA . VAL C 1 246 ? 59.311 -19.193 -89.374 1.000 43.520 224 VAL BBB CA 1
ATOM 6821 C C . VAL C 1 246 ? 58.548 -20.510 -89.303 1.000 46.440 224 VAL BBB C 1
ATOM 6822 O O . VAL C 1 246 ? 58.542 -21.159 -88.222 1.000 44.070 224 VAL BBB O 1
ATOM 6826 N N . ILE C 1 247 ? 57.955 -20.899 -90.434 1.000 44.620 225 ILE BBB N 1
ATOM 6827 C CA . ILE C 1 247 ? 57.346 -22.241 -90.634 1.000 45.400 225 ILE BBB CA 1
ATOM 6828 C C . ILE C 1 247 ? 58.040 -22.912 -91.808 1.000 47.960 225 ILE BBB C 1
ATOM 6829 O O . ILE C 1 247 ? 58.015 -22.303 -92.921 1.000 49.010 225 ILE BBB O 1
ATOM 6834 N N . ASP C 1 248 ? 58.593 -24.105 -91.556 1.000 46.490 226 ASP BBB N 1
ATOM 6835 C CA . ASP C 1 248 ? 59.253 -24.986 -92.547 1.000 52.340 226 ASP BBB CA 1
ATOM 6836 C C . ASP C 1 248 ? 60.113 -24.105 -93.472 1.000 55.280 226 ASP BBB C 1
ATOM 6837 O O . ASP C 1 248 ? 59.934 -24.173 -94.681 1.000 48.200 226 ASP BBB O 1
ATOM 6842 N N . GLY C 1 249 ? 60.955 -23.239 -92.908 1.000 55.760 227 GLY BBB N 1
ATOM 6843 C CA . GLY C 1 249 ? 61.979 -22.480 -93.658 1.000 53.620 227 GLY BBB CA 1
ATOM 6844 C C . GLY C 1 249 ? 61.454 -21.188 -94.255 1.000 53.510 227 GLY BBB C 1
ATOM 6845 O O . GLY C 1 249 ? 62.198 -20.531 -94.945 1.000 54.280 227 GLY BBB O 1
ATOM 6846 N N . GLN C 1 250 ? 60.221 -20.768 -94.002 1.000 52.980 228 GLN BBB N 1
ATOM 6847 C CA . GLN C 1 250 ? 59.762 -19.483 -94.584 1.000 43.350 228 GLN BBB CA 1
ATOM 6848 C C . GLN C 1 250 ? 59.301 -18.553 -93.457 1.000 44.130 228 GLN BBB C 1
ATOM 6849 O O . GLN C 1 250 ? 58.682 -19.032 -92.510 1.000 53.030 228 GLN BBB O 1
ATOM 6855 N N . ASN C 1 251 ? 59.548 -17.255 -93.599 1.000 45.200 229 ASN BBB N 1
ATOM 6856 C CA . ASN C 1 251 ? 59.126 -16.182 -92.665 1.000 49.630 229 ASN BBB CA 1
ATOM 6857 C C . ASN C 1 251 ? 57.723 -15.703 -93.013 1.000 48.620 229 ASN BBB C 1
ATOM 6858 O O . ASN C 1 251 ? 57.475 -15.486 -94.174 1.000 53.530 229 ASN BBB O 1
ATOM 6863 N N . TYR C 1 252 ? 56.879 -15.467 -92.010 1.000 46.580 230 TYR BBB N 1
ATOM 6864 C CA . TYR C 1 252 ? 55.485 -14.987 -92.159 1.000 46.200 230 TYR BBB CA 1
ATOM 6865 C C . TYR C 1 252 ? 55.254 -13.881 -91.147 1.000 46.360 230 TYR BBB C 1
ATOM 6866 O O . TYR C 1 252 ? 55.825 -13.944 -90.047 1.000 48.340 230 TYR BBB O 1
ATOM 6875 N N . LYS C 1 253 ? 54.471 -12.878 -91.508 1.000 48.430 231 LYS BBB N 1
ATOM 6876 C CA . LYS C 1 253 ? 54.191 -11.746 -90.596 1.000 51.960 231 LYS BBB CA 1
ATOM 6877 C C . LYS C 1 253 ? 52.685 -11.515 -90.564 1.000 53.430 231 LYS BBB C 1
ATOM 6878 O O . LYS C 1 253 ? 52.070 -11.587 -91.645 1.000 49.970 231 LYS BBB O 1
ATOM 6884 N N . ILE C 1 254 ? 52.117 -11.253 -89.385 1.000 49.940 232 ILE BBB N 1
ATOM 6885 C CA . ILE C 1 254 ? 50.683 -10.873 -89.262 1.000 48.660 232 ILE BBB CA 1
ATOM 6886 C C . ILE C 1 254 ? 50.610 -9.608 -88.422 1.000 52.740 232 ILE BBB C 1
ATOM 6887 O O . ILE C 1 254 ? 51.511 -9.422 -87.575 1.000 49.850 232 ILE BBB O 1
ATOM 6892 N N . ASN C 1 255 ? 49.620 -8.747 -88.719 1.000 53.660 233 ASN BBB N 1
ATOM 6893 C CA . ASN C 1 255 ? 49.449 -7.414 -88.082 1.000 57.660 233 ASN BBB CA 1
ATOM 6894 C C . ASN C 1 255 ? 48.344 -7.451 -87.024 1.000 57.500 233 ASN BBB C 1
ATOM 6895 O O . ASN C 1 255 ? 47.633 -6.449 -86.908 1.000 55.680 233 ASN BBB O 1
ATOM 6900 N N . VAL C 1 256 ? 48.248 -8.546 -86.259 1.000 55.060 234 VAL BBB N 1
ATOM 6901 C CA . VAL C 1 256 ? 47.526 -8.609 -84.951 1.000 52.720 234 VAL BBB CA 1
ATOM 6902 C C . VAL C 1 256 ? 48.416 -9.366 -83.953 1.000 51.760 234 VAL BBB C 1
ATOM 6903 O O . VAL C 1 256 ? 49.234 -10.225 -84.381 1.000 46.430 234 VAL BBB O 1
ATOM 6907 N N . GLY C 1 257 ? 48.265 -9.064 -82.668 1.000 49.740 235 GLY BBB N 1
ATOM 6908 C CA . GLY C 1 257 ? 48.930 -9.812 -81.589 1.000 52.350 235 GLY BBB CA 1
ATOM 6909 C C . GLY C 1 257 ? 48.195 -11.098 -81.258 1.000 51.120 235 GLY BBB C 1
ATOM 6910 O O . GLY C 1 257 ? 47.201 -11.433 -81.958 1.000 51.690 235 GLY BBB O 1
ATOM 6911 N N . GLY C 1 258 ? 48.686 -11.808 -80.250 1.000 50.340 236 GLY BBB N 1
ATOM 6912 C CA . GLY C 1 258 ? 48.074 -13.050 -79.743 1.000 48.240 236 GLY BBB CA 1
ATOM 6913 C C . GLY C 1 258 ? 48.592 -14.266 -80.483 1.000 46.610 236 GLY BBB C 1
ATOM 6914 O O . GLY C 1 258 ? 48.999 -14.120 -81.639 1.000 58.030 236 GLY BBB O 1
ATOM 6915 N N . LEU C 1 259 ? 48.520 -15.435 -79.852 1.000 51.390 237 LEU BBB N 1
ATOM 6916 C CA . LEU C 1 259 ? 49.023 -16.720 -80.404 1.000 48.490 237 LEU BBB CA 1
ATOM 6917 C C . LEU C 1 259 ? 47.935 -17.427 -81.189 1.000 53.790 237 LEU BBB C 1
ATOM 6918 O O . LEU C 1 259 ? 48.291 -18.221 -82.071 1.000 54.220 237 LEU BBB O 1
ATOM 6923 N N . TYR C 1 260 ? 46.671 -17.186 -80.835 1.000 54.120 238 TYR BBB N 1
ATOM 6924 C CA . TYR C 1 260 ? 45.491 -17.726 -81.539 1.000 57.690 238 TYR BBB CA 1
ATOM 6925 C C . TYR C 1 260 ? 45.818 -17.713 -83.022 1.000 55.080 238 TYR BBB C 1
ATOM 6926 O O . TYR C 1 260 ? 45.786 -18.751 -83.670 1.000 55.610 238 TYR BBB O 1
ATOM 6935 N N . ASN C 1 261 ? 46.114 -16.521 -83.535 1.000 51.070 239 ASN BBB N 1
ATOM 6936 C CA . ASN C 1 261 ? 46.149 -16.297 -84.997 1.000 46.030 239 ASN BBB CA 1
ATOM 6937 C C . ASN C 1 261 ? 47.427 -16.919 -85.533 1.000 49.760 239 ASN BBB C 1
ATOM 6938 O O . ASN C 1 261 ? 47.441 -17.206 -86.731 1.000 49.350 239 ASN BBB O 1
ATOM 6943 N N . ILE C 1 262 ? 48.437 -17.184 -84.683 1.000 43.660 240 ILE BBB N 1
ATOM 6944 C CA . ILE C 1 262 ? 49.652 -17.892 -85.181 1.000 45.440 240 ILE BBB CA 1
ATOM 6945 C C . ILE C 1 262 ? 49.279 -19.341 -85.492 1.000 45.180 240 ILE BBB C 1
ATOM 6946 O O . ILE C 1 262 ? 49.716 -19.873 -86.522 1.000 41.920 240 ILE BBB O 1
ATOM 6951 N N . TYR C 1 263 ? 48.465 -19.962 -84.648 1.000 41.970 241 TYR BBB N 1
ATOM 6952 C CA . TYR C 1 263 ? 47.974 -21.331 -84.917 1.000 42.280 241 TYR BBB CA 1
ATOM 6953 C C . TYR C 1 263 ? 47.121 -21.337 -86.192 1.000 41.860 241 TYR BBB C 1
ATOM 6954 O O . TYR C 1 263 ? 47.239 -22.264 -86.999 1.000 40.160 241 TYR BBB O 1
ATOM 6963 N N . ASN C 1 264 ? 46.291 -20.315 -86.392 1.000 45.550 242 ASN BBB N 1
ATOM 6964 C CA . ASN C 1 264 ? 45.403 -20.270 -87.587 1.000 46.850 242 ASN BBB CA 1
ATOM 6965 C C . ASN C 1 264 ? 46.299 -20.187 -88.839 1.000 44.820 242 ASN BBB C 1
ATOM 6966 O O . ASN C 1 264 ? 46.065 -20.944 -89.811 1.000 44.430 242 ASN BBB O 1
ATOM 6971 N N . ALA C 1 265 ? 47.275 -19.290 -88.824 1.000 44.730 243 ALA BBB N 1
ATOM 6972 C CA . ALA C 1 265 ? 48.286 -19.129 -89.901 1.000 46.250 243 ALA BBB CA 1
ATOM 6973 C C . ALA C 1 265 ? 49.007 -20.462 -90.139 1.000 44.010 243 ALA BBB C 1
ATOM 6974 O O . ALA C 1 265 ? 49.084 -20.915 -91.308 1.000 45.160 243 ALA BBB O 1
ATOM 6976 N N . LEU C 1 266 ? 49.469 -21.107 -89.067 1.000 47.480 244 LEU BBB N 1
ATOM 6977 C CA . LEU C 1 266 ? 50.227 -22.377 -89.140 1.000 43.910 244 LEU BBB CA 1
ATOM 6978 C C . LEU C 1 266 ? 49.356 -23.456 -89.788 1.000 46.260 244 LEU BBB C 1
ATOM 6979 O O . LEU C 1 266 ? 49.890 -24.216 -90.637 1.000 43.730 244 LEU BBB O 1
ATOM 6984 N N . ALA C 1 267 ? 48.077 -23.555 -89.416 1.000 43.730 245 ALA BBB N 1
ATOM 6985 C CA . ALA C 1 267 ? 47.180 -24.563 -90.019 1.000 47.190 245 ALA BBB CA 1
ATOM 6986 C C . ALA C 1 267 ? 47.067 -24.296 -91.534 1.000 40.630 245 ALA BBB C 1
ATOM 6987 O O . ALA C 1 267 ? 47.140 -25.266 -92.307 1.000 44.830 245 ALA BBB O 1
ATOM 6989 N N . ALA C 1 268 ? 46.849 -23.048 -91.948 1.000 44.630 246 ALA BBB N 1
ATOM 6990 C CA . ALA C 1 268 ? 46.596 -22.712 -93.375 1.000 45.360 246 ALA BBB CA 1
ATOM 6991 C C . A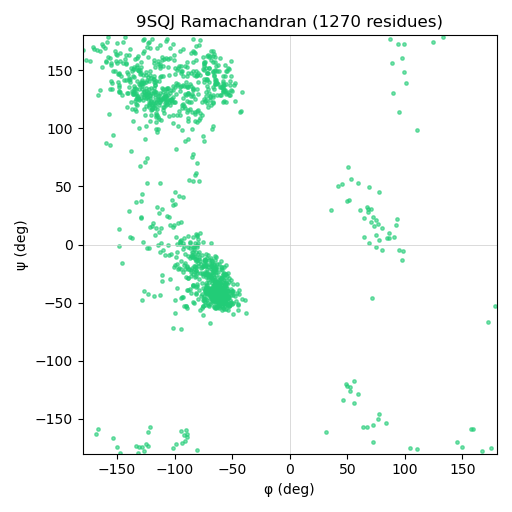LA C 1 268 ? 47.863 -23.004 -94.181 1.000 43.680 246 ALA BBB C 1
ATOM 6992 O O . ALA C 1 268 ? 47.774 -23.627 -95.248 1.000 46.720 246 ALA BBB O 1
ATOM 6994 N N . VAL C 1 269 ? 49.024 -22.644 -93.654 1.000 42.550 247 VAL BBB N 1
ATOM 6995 C CA . VAL C 1 269 ? 50.305 -22.857 -94.378 1.000 42.140 247 VAL BBB CA 1
ATOM 6996 C C . VAL C 1 269 ? 50.508 -24.350 -94.507 1.000 46.040 247 VAL BBB C 1
ATOM 6997 O O . VAL C 1 269 ? 50.927 -24.784 -95.597 1.000 43.630 247 VAL BBB O 1
ATOM 7001 N N . SER C 1 270 ? 50.181 -25.112 -93.463 1.000 45.220 248 SER BBB N 1
ATOM 7002 C CA . SER C 1 270 ? 50.372 -26.585 -93.471 1.000 45.930 248 SER BBB CA 1
ATOM 7003 C C . SER C 1 270 ? 49.496 -27.192 -94.575 1.000 45.890 248 SER BBB C 1
ATOM 7004 O O . SER C 1 270 ? 49.964 -28.109 -95.307 1.000 43.660 248 SER BBB O 1
ATOM 7007 N N . VAL C 1 271 ? 48.281 -26.676 -94.754 1.000 44.990 249 VAL BBB N 1
ATOM 7008 C CA . VAL C 1 271 ? 47.387 -27.166 -95.846 1.000 45.870 249 VAL BBB CA 1
ATOM 7009 C C . VAL C 1 271 ? 48.069 -26.907 -97.198 1.000 44.610 249 VAL BBB C 1
ATOM 7010 O O . VAL C 1 271 ? 48.072 -27.817 -98.051 1.000 42.730 249 VAL BBB O 1
ATOM 7014 N N . ALA C 1 272 ? 48.608 -25.708 -97.390 1.000 47.620 250 ALA BBB N 1
ATOM 7015 C CA . ALA C 1 272 ? 49.192 -25.291 -98.687 1.000 49.260 250 ALA BBB CA 1
ATOM 7016 C C . ALA C 1 272 ? 50.399 -26.186 -98.947 1.000 51.390 250 ALA BBB C 1
ATOM 7017 O O . ALA C 1 272 ? 50.521 -26.714 -100.074 1.000 49.350 250 ALA BBB O 1
ATOM 7019 N N . GLU C 1 273 ? 51.175 -26.497 -97.905 1.000 47.840 251 GLU BBB N 1
ATOM 7020 C CA . GLU C 1 273 ? 52.382 -27.359 -98.055 1.000 45.060 251 GLU BBB CA 1
ATOM 7021 C C . GLU C 1 273 ? 51.920 -28.776 -98.365 1.000 53.550 251 GLU BBB C 1
ATOM 7022 O O . GLU C 1 273 ? 52.507 -29.402 -99.255 1.000 57.470 251 GLU BBB O 1
ATOM 7028 N N . PHE C 1 274 ? 50.845 -29.246 -97.738 1.000 47.190 252 PHE BBB N 1
ATOM 7029 C CA . PHE C 1 274 ? 50.294 -30.582 -98.055 1.000 47.870 252 PHE BBB CA 1
ATOM 7030 C C . PHE C 1 274 ? 49.888 -30.646 -99.544 1.000 49.340 252 PHE BBB C 1
ATOM 7031 O O . PHE C 1 274 ? 50.005 -31.706 -100.146 1.000 48.110 252 PHE BBB O 1
ATOM 7039 N N . PHE C 1 275 ? 49.373 -29.552 -100.101 1.000 50.160 253 PHE BBB N 1
ATOM 7040 C CA . PHE C 1 275 ? 48.946 -29.455 -101.524 1.000 53.230 253 PHE BBB CA 1
ATOM 7041 C C . PHE C 1 275 ? 50.158 -29.209 -102.444 1.000 53.610 253 PHE BBB C 1
ATOM 7042 O O . PHE C 1 275 ? 49.944 -29.100 -103.636 1.000 59.050 253 PHE BBB O 1
ATOM 7050 N N . GLY C 1 276 ? 51.366 -29.072 -101.894 1.000 52.420 254 GLY BBB N 1
ATOM 7051 C CA . GLY C 1 276 ? 52.613 -28.860 -102.641 1.000 52.990 254 GLY BBB CA 1
ATOM 7052 C C . GLY C 1 276 ? 52.699 -27.472 -103.232 1.000 53.800 254 GLY BBB C 1
ATOM 7053 O O . GLY C 1 276 ? 53.447 -27.279 -104.176 1.000 57.510 254 GLY BBB O 1
ATOM 7054 N N . VAL C 1 277 ? 51.997 -26.494 -102.693 1.000 52.060 255 VAL BBB N 1
ATOM 7055 C CA . VAL C 1 277 ? 52.098 -25.101 -103.210 1.000 53.270 255 VAL BBB CA 1
ATOM 7056 C C . VAL C 1 277 ? 53.533 -24.664 -102.950 1.000 60.530 255 VAL BBB C 1
ATOM 7057 O O . VAL C 1 277 ? 54.090 -25.066 -101.929 1.000 59.060 255 VAL BBB O 1
ATOM 7061 N N . SER C 1 278 ? 54.123 -23.922 -103.876 1.000 66.250 256 SER BBB N 1
ATOM 7062 C CA . SER C 1 278 ? 55.539 -23.500 -103.796 1.000 63.800 256 SER BBB CA 1
ATOM 7063 C C . SER C 1 278 ? 55.644 -22.445 -102.706 1.000 58.010 256 SER BBB C 1
ATOM 7064 O O . SER C 1 278 ? 54.704 -21.687 -102.455 1.000 61.700 256 SER BBB O 1
ATOM 7067 N N . PRO C 1 279 ? 56.783 -22.389 -102.002 1.000 51.870 257 PRO BBB N 1
ATOM 7068 C CA . PRO C 1 279 ? 57.013 -21.349 -101.003 1.000 52.830 257 PRO BBB CA 1
ATOM 7069 C C . PRO C 1 279 ? 56.604 -19.937 -101.435 1.000 54.430 257 PRO BBB C 1
ATOM 7070 O O . PRO C 1 279 ? 56.047 -19.209 -100.612 1.000 52.300 257 PRO BBB O 1
ATOM 7074 N N . GLU C 1 280 ? 56.842 -19.575 -102.699 1.000 54.860 258 GLU BBB N 1
ATOM 7075 C CA . GLU C 1 280 ? 56.560 -18.204 -103.209 1.000 53.540 258 GLU BBB CA 1
ATOM 7076 C C . GLU C 1 280 ? 55.042 -18.018 -103.364 1.000 48.070 258 GLU BBB C 1
ATOM 7077 O O . GLU C 1 280 ? 54.560 -16.925 -103.077 1.000 52.560 258 GLU BBB O 1
ATOM 7083 N N . LYS C 1 281 ? 54.309 -19.025 -103.846 1.000 48.600 259 LYS BBB N 1
ATOM 7084 C CA . LYS C 1 281 ? 52.828 -18.926 -103.947 1.000 59.040 259 LYS BBB CA 1
ATOM 7085 C C . LYS C 1 281 ? 52.237 -18.815 -102.531 1.000 50.490 259 LYS BBB C 1
ATOM 7086 O O . LYS C 1 281 ? 51.341 -17.974 -102.326 1.000 53.040 259 LYS BBB O 1
ATOM 7092 N N . ILE C 1 282 ? 52.748 -19.580 -101.569 1.000 54.510 260 ILE BBB N 1
ATOM 7093 C CA . ILE C 1 282 ? 52.230 -19.518 -100.167 1.000 46.160 260 ILE BBB CA 1
ATOM 7094 C C . ILE C 1 282 ? 52.421 -18.091 -99.667 1.000 50.110 260 ILE BBB C 1
ATOM 7095 O O . ILE C 1 282 ? 51.437 -17.496 -99.220 1.000 49.270 260 ILE BBB O 1
ATOM 7100 N N . LYS C 1 283 ? 53.617 -17.523 -99.817 1.000 55.510 261 LYS BBB N 1
ATOM 7101 C CA . LYS C 1 283 ? 53.900 -16.137 -99.354 1.000 55.520 261 LYS BBB CA 1
ATOM 7102 C C . LYS C 1 283 ? 52.924 -15.161 -100.019 1.000 52.020 261 LYS BBB C 1
ATOM 7103 O O . LYS C 1 283 ? 52.355 -14.295 -99.309 1.000 49.190 261 LYS BBB O 1
ATOM 7109 N N . ALA C 1 284 ? 52.745 -15.259 -101.345 1.000 52.940 262 ALA BBB N 1
ATOM 7110 C CA . ALA C 1 284 ? 51.880 -14.322 -102.113 1.000 54.770 262 ALA BBB CA 1
ATOM 7111 C C . ALA C 1 284 ? 50.440 -14.422 -101.606 1.000 49.630 262 ALA BBB C 1
ATOM 7112 O O . ALA C 1 284 ? 49.854 -13.383 -101.234 1.000 54.740 262 ALA BBB O 1
ATOM 7114 N N . GLY C 1 285 ? 49.895 -15.637 -101.581 1.000 52.620 263 GLY BBB N 1
ATOM 7115 C CA . GLY C 1 285 ? 48.521 -15.897 -101.092 1.000 53.320 263 GLY BBB CA 1
ATOM 7116 C C . GLY C 1 285 ? 48.337 -15.470 -99.645 1.000 52.960 263 GLY BBB C 1
ATOM 7117 O O . GLY C 1 285 ? 47.324 -14.829 -99.318 1.000 53.550 263 GLY BBB O 1
ATOM 7118 N N . PHE C 1 286 ? 49.309 -15.788 -98.794 1.000 48.970 264 PHE BBB N 1
ATOM 7119 C CA . PHE C 1 286 ? 49.273 -15.458 -97.356 1.000 46.170 264 PHE BBB CA 1
ATOM 7120 C C . PHE C 1 286 ? 49.173 -13.942 -97.188 1.000 45.160 264 PHE BBB C 1
ATOM 7121 O O . PHE C 1 286 ? 48.320 -13.478 -96.422 1.000 46.500 264 PHE BBB O 1
ATOM 7129 N N . ASN C 1 287 ? 50.003 -13.185 -97.904 1.000 49.300 265 ASN BBB N 1
ATOM 7130 C CA . ASN C 1 287 ? 50.065 -11.703 -97.744 1.000 52.270 265 ASN BBB CA 1
ATOM 7131 C C . ASN C 1 287 ? 48.776 -11.046 -98.258 1.000 50.920 265 ASN BBB C 1
ATOM 7132 O O . ASN C 1 287 ? 48.414 -9.989 -97.711 1.000 57.380 265 ASN BBB O 1
ATOM 7137 N N . LYS C 1 288 ? 48.090 -11.660 -99.221 1.000 58.610 266 LYS BBB N 1
ATOM 7138 C CA . LYS C 1 288 ? 46.815 -11.136 -99.788 1.000 62.110 266 LYS BBB CA 1
ATOM 7139 C C . LYS C 1 288 ? 45.638 -11.440 -98.848 1.000 60.920 266 LYS BBB C 1
ATOM 7140 O O . LYS C 1 288 ? 44.719 -10.654 -98.848 1.000 62.160 266 LYS BBB O 1
ATOM 7146 N N . SER C 1 289 ? 45.683 -12.536 -98.075 1.000 63.120 267 SER BBB N 1
ATOM 7147 C CA . SER C 1 289 ? 44.550 -13.115 -97.299 1.000 52.300 267 SER BBB CA 1
ATOM 7148 C C . SER C 1 289 ? 44.616 -12.739 -95.826 1.000 56.630 267 SER BBB C 1
ATOM 7149 O O . SER C 1 289 ? 43.591 -12.895 -95.142 1.000 53.200 267 SER BBB O 1
ATOM 7152 N N . LYS C 1 290 ? 45.795 -12.327 -95.371 1.000 57.330 268 LYS BBB N 1
ATOM 7153 C CA . LYS C 1 290 ? 46.142 -11.966 -93.967 1.000 64.730 268 LYS BBB CA 1
ATOM 7154 C C . LYS C 1 290 ? 45.161 -10.993 -93.326 1.000 60.900 268 LYS BBB C 1
ATOM 7155 O O . LYS C 1 290 ? 44.996 -11.070 -92.086 1.000 59.820 268 LYS BBB O 1
ATOM 7161 N N . ALA C 1 291 ? 44.691 -10.001 -94.089 1.000 57.820 269 ALA BBB N 1
ATOM 7162 C CA . ALA C 1 291 ? 43.790 -8.938 -93.582 1.000 62.870 269 ALA BBB CA 1
ATOM 7163 C C . ALA C 1 291 ? 42.570 -9.581 -92.914 1.000 56.580 269 ALA BBB C 1
ATOM 7164 O O . ALA C 1 291 ? 42.011 -8.944 -92.014 1.000 60.660 269 ALA BBB O 1
ATOM 7166 N N . VAL C 1 292 ? 42.214 -10.819 -93.278 1.000 57.830 270 VAL BBB N 1
ATOM 7167 C CA . VAL C 1 292 ? 41.086 -11.555 -92.630 1.000 59.110 270 VAL BBB CA 1
ATOM 7168 C C . VAL C 1 292 ? 41.268 -11.572 -91.101 1.000 62.490 270 VAL BBB C 1
ATOM 7169 O O . VAL C 1 292 ? 40.250 -11.654 -90.405 1.000 69.070 270 VAL BBB O 1
ATOM 7173 N N . PHE C 1 293 ? 42.511 -11.529 -90.608 1.000 60.980 271 PHE BBB N 1
ATOM 7174 C CA . PHE C 1 293 ? 42.775 -11.597 -89.146 1.000 65.060 271 PHE BBB CA 1
ATOM 7175 C C . PHE C 1 293 ? 42.362 -10.264 -88.529 1.000 69.550 271 PHE BBB C 1
ATOM 7176 O O . PHE C 1 293 ? 42.173 -10.190 -87.306 1.000 75.750 271 PHE BBB O 1
ATOM 7184 N N . GLY C 1 294 ? 42.240 -9.239 -89.371 1.000 76.650 272 GLY BBB N 1
ATOM 7185 C CA . GLY C 1 294 ? 41.837 -7.905 -88.896 1.000 79.960 272 GLY BBB CA 1
ATOM 7186 C C . GLY C 1 294 ? 43.033 -6.995 -88.724 1.000 91.180 272 GLY BBB C 1
ATOM 7187 O O . GLY C 1 294 ? 44.166 -7.468 -88.930 1.000 91.710 272 GLY BBB O 1
ATOM 7188 N N . ARG C 1 295 ? 42.793 -5.717 -88.438 1.000 100.240 273 ARG BBB N 1
ATOM 7189 C CA . ARG C 1 295 ? 43.898 -4.780 -88.117 1.000 105.980 273 ARG BBB CA 1
ATOM 7190 C C . ARG C 1 295 ? 43.466 -4.161 -86.790 1.000 116.570 273 ARG BBB C 1
ATOM 7191 O O . ARG C 1 295 ? 42.346 -4.493 -86.348 1.000 114.910 273 ARG BBB O 1
ATOM 7193 N N . GLN C 1 296 ? 44.282 -3.309 -86.169 1.000 123.140 274 GLN BBB N 1
ATOM 7194 C CA . GLN C 1 296 ? 43.769 -2.774 -84.894 1.000 127.450 274 GLN BBB CA 1
ATOM 7195 C C . GLN C 1 296 ? 42.812 -1.603 -85.134 1.000 136.600 274 GLN BBB C 1
ATOM 7196 O O . GLN C 1 296 ? 43.281 -0.548 -85.602 1.000 145.740 274 GLN BBB O 1
ATOM 7198 N N . GLU C 1 297 ? 41.524 -1.790 -84.828 1.000 130.410 275 GLU BBB N 1
ATOM 7199 C CA . GLU C 1 297 ? 40.556 -0.670 -84.943 1.000 126.350 275 GLU BBB CA 1
ATOM 7200 C C . GLU C 1 297 ? 40.785 0.265 -83.753 1.000 118.860 275 GLU BBB C 1
ATOM 7201 O O . GLU C 1 297 ? 40.198 0.014 -82.682 1.000 130.710 275 GLU BBB O 1
ATOM 7207 N N . THR C 1 298 ? 41.614 1.292 -83.939 1.000 89.310 276 THR BBB N 1
ATOM 7208 C CA . THR C 1 298 ? 41.931 2.229 -82.832 1.000 77.800 276 THR BBB CA 1
ATOM 7209 C C . THR C 1 298 ? 41.018 3.449 -82.961 1.000 73.740 276 THR BBB C 1
ATOM 7210 O O . THR C 1 298 ? 40.575 3.731 -84.086 1.000 67.070 276 THR BBB O 1
ATOM 7214 N N . PHE C 1 299 ? 40.748 4.131 -81.848 1.000 66.350 277 PHE BBB N 1
ATOM 7215 C CA . PHE C 1 299 ? 39.875 5.332 -81.867 1.000 69.250 277 PHE BBB CA 1
ATOM 7216 C C . PHE C 1 299 ? 40.491 6.397 -80.957 1.000 74.140 277 PHE BBB C 1
ATOM 7217 O O . PHE C 1 299 ? 41.437 6.074 -80.232 1.000 66.660 277 PHE BBB O 1
ATOM 7225 N N . THR C 1 300 ? 39.986 7.631 -81.025 1.000 73.260 278 THR BBB N 1
ATOM 7226 C CA . THR C 1 300 ? 40.535 8.735 -80.191 1.000 77.350 278 THR BBB CA 1
ATOM 7227 C C . THR C 1 300 ? 39.446 9.232 -79.240 1.000 68.580 278 THR BBB C 1
ATOM 7228 O O . THR C 1 300 ? 38.297 9.287 -79.630 1.000 74.900 278 THR BBB O 1
ATOM 7232 N N . ILE C 1 301 ? 39.816 9.472 -77.993 1.000 69.440 279 ILE BBB N 1
ATOM 7233 C CA . ILE C 1 301 ? 39.027 10.269 -77.019 1.000 75.630 279 ILE BBB CA 1
ATOM 7234 C C . ILE C 1 301 ? 39.948 11.424 -76.628 1.000 78.710 279 ILE BBB C 1
ATOM 7235 O O . ILE C 1 301 ? 41.101 11.149 -76.200 1.000 68.670 279 ILE BBB O 1
ATOM 7240 N N . GLY C 1 302 ? 39.495 12.665 -76.825 1.000 82.230 280 GLY BBB N 1
ATOM 7241 C CA . GLY C 1 302 ? 40.391 13.833 -76.755 1.000 78.530 280 GLY BBB CA 1
ATOM 7242 C C . GLY C 1 302 ? 41.569 13.575 -77.662 1.000 68.780 280 GLY BBB C 1
ATOM 7243 O O . GLY C 1 302 ? 41.331 13.193 -78.802 1.000 81.590 280 GLY BBB O 1
ATOM 7244 N N . ASP C 1 303 ? 42.792 13.670 -77.159 1.000 69.530 281 ASP BBB N 1
ATOM 7245 C CA . ASP C 1 303 ? 44.013 13.388 -77.958 1.000 72.680 281 ASP BBB CA 1
ATOM 7246 C C . ASP C 1 303 ? 44.565 12.017 -77.549 1.000 71.130 281 ASP BBB C 1
ATOM 7247 O O . ASP C 1 303 ? 45.736 11.744 -77.868 1.000 67.580 281 ASP BBB O 1
ATOM 7252 N N . LYS C 1 304 ? 43.757 11.184 -76.880 1.000 75.880 282 LYS BBB N 1
ATOM 7253 C CA . LYS C 1 304 ? 44.180 9.825 -76.438 1.000 80.300 282 LYS BBB CA 1
ATOM 7254 C C . LYS C 1 304 ? 43.907 8.806 -77.555 1.000 71.500 282 LYS BBB C 1
ATOM 7255 O O . LYS C 1 304 ? 42.806 8.811 -78.135 1.000 74.100 282 LYS BBB O 1
ATOM 7261 N N . SER C 1 305 ? 44.923 8.005 -77.871 1.000 70.740 283 SER BBB N 1
ATOM 7262 C CA . SER C 1 305 ? 44.852 6.807 -78.751 1.000 72.140 283 SER BBB CA 1
ATOM 7263 C C . SER C 1 305 ? 44.289 5.627 -77.940 1.000 68.390 283 SER BBB C 1
ATOM 7264 O O . SER C 1 305 ? 44.926 5.253 -76.940 1.000 69.520 283 SER BBB O 1
ATOM 7267 N N . CYS C 1 306 ? 43.116 5.104 -78.307 1.000 65.720 284 CYS BBB N 1
ATOM 7268 C CA . CYS C 1 306 ? 42.365 4.083 -77.519 1.000 65.780 284 CYS BBB CA 1
ATOM 7269 C C . CYS C 1 306 ? 42.225 2.776 -78.313 1.000 61.140 284 CYS BBB C 1
ATOM 7270 O O . CYS C 1 306 ? 42.026 2.846 -79.519 1.000 56.120 284 CYS BBB O 1
ATOM 7273 N N . THR C 1 307 ? 42.365 1.618 -77.659 1.000 62.460 285 THR BBB N 1
ATOM 7274 C CA . THR C 1 307 ? 42.059 0.284 -78.248 1.000 56.710 285 THR BBB CA 1
ATOM 7275 C C . THR C 1 307 ? 41.049 -0.423 -77.350 1.000 60.240 285 THR BBB C 1
ATOM 7276 O O . THR C 1 307 ? 41.316 -0.510 -76.128 1.000 58.450 285 THR BBB O 1
ATOM 7280 N N . LEU C 1 308 ? 39.938 -0.881 -77.929 1.000 55.850 286 LEU BBB N 1
ATOM 7281 C CA . LEU C 1 308 ? 38.870 -1.628 -77.222 1.000 63.270 286 LEU BBB CA 1
ATOM 7282 C C . LEU C 1 308 ? 39.073 -3.104 -77.550 1.000 61.870 286 LEU BBB C 1
ATOM 7283 O O . LEU C 1 308 ? 39.191 -3.412 -78.741 1.000 55.320 286 LEU BBB O 1
ATOM 7288 N N . ILE C 1 309 ? 39.155 -3.980 -76.550 1.000 57.170 287 ILE BBB N 1
ATOM 7289 C CA . ILE C 1 309 ? 39.249 -5.447 -76.797 1.000 51.940 287 ILE BBB CA 1
ATOM 7290 C C . ILE C 1 309 ? 38.067 -6.114 -76.104 1.000 52.400 287 ILE BBB C 1
ATOM 7291 O O . ILE C 1 309 ? 37.849 -5.844 -74.893 1.000 50.170 287 ILE BBB O 1
ATOM 7296 N N . LEU C 1 310 ? 37.340 -6.941 -76.850 1.000 45.940 288 LEU BBB N 1
ATOM 7297 C CA . LEU C 1 310 ? 36.214 -7.752 -76.339 1.000 53.160 288 LEU BBB CA 1
ATOM 7298 C C . LEU C 1 310 ? 36.801 -8.889 -75.494 1.000 50.720 288 LEU BBB C 1
ATOM 7299 O O . LEU C 1 310 ? 37.729 -9.538 -75.967 1.000 51.500 288 LEU BBB O 1
ATOM 7304 N N . ILE C 1 311 ? 36.333 -9.067 -74.260 1.000 50.010 289 ILE BBB N 1
ATOM 7305 C CA . ILE C 1 311 ? 36.673 -10.237 -73.390 1.000 54.710 289 ILE BBB CA 1
ATOM 7306 C C . ILE C 1 311 ? 35.401 -11.071 -73.184 1.000 52.330 289 ILE BBB C 1
ATOM 7307 O O . ILE C 1 311 ? 34.336 -10.510 -72.830 1.000 50.870 289 ILE BBB O 1
ATOM 7312 N N . LYS C 1 312 ? 35.522 -12.373 -73.443 1.000 55.220 290 LYS BBB N 1
ATOM 7313 C CA . LYS C 1 312 ? 34.402 -13.353 -73.483 1.000 60.300 290 LYS BBB CA 1
ATOM 7314 C C . LYS C 1 312 ? 34.634 -14.401 -72.382 1.000 57.580 290 LYS BBB C 1
ATOM 7315 O O . LYS C 1 312 ? 33.670 -14.766 -71.720 1.000 55.770 290 LYS BBB O 1
ATOM 7319 N N . ASN C 1 313 ? 35.867 -14.914 -72.230 1.000 48.270 291 ASN BBB N 1
ATOM 7320 C CA . ASN C 1 313 ? 36.127 -16.141 -71.432 1.000 47.100 291 ASN BBB CA 1
ATOM 7321 C C . ASN C 1 313 ? 37.542 -16.063 -70.878 1.000 45.900 291 ASN BBB C 1
ATOM 7322 O O . ASN C 1 313 ? 38.330 -15.198 -71.274 1.000 43.130 291 ASN BBB O 1
ATOM 7327 N N . PRO C 1 314 ? 37.869 -16.932 -69.901 1.000 45.750 292 PRO BBB N 1
ATOM 7328 C CA . PRO C 1 314 ? 39.125 -16.820 -69.169 1.000 45.990 292 PRO BBB CA 1
ATOM 7329 C C . PRO C 1 314 ? 40.372 -16.886 -70.052 1.000 45.210 292 PRO BBB C 1
ATOM 7330 O O . PRO C 1 314 ? 41.278 -16.122 -69.813 1.000 47.580 292 PRO BBB O 1
ATOM 7334 N N . VAL C 1 315 ? 40.397 -17.824 -71.002 1.000 44.950 293 VAL BBB N 1
ATOM 7335 C CA . VAL C 1 315 ? 41.595 -18.114 -71.841 1.000 45.540 293 VAL BBB CA 1
ATOM 7336 C C . VAL C 1 315 ? 41.755 -16.950 -72.819 1.000 44.250 293 VAL BBB C 1
ATOM 7337 O O . VAL C 1 315 ? 42.905 -16.482 -73.011 1.000 43.320 293 VAL BBB O 1
ATOM 7341 N N . GLY C 1 316 ? 40.639 -16.459 -73.369 1.000 41.410 294 GLY BBB N 1
ATOM 7342 C CA . GLY C 1 316 ? 40.660 -15.288 -74.264 1.000 47.940 294 GLY BBB CA 1
ATOM 7343 C C . GLY C 1 316 ? 41.106 -14.035 -73.532 1.000 44.380 294 GLY BBB C 1
ATOM 7344 O O . GLY C 1 316 ? 41.971 -13.322 -74.047 1.000 45.920 294 GLY BBB O 1
ATOM 7345 N N . ALA C 1 317 ? 40.525 -13.760 -72.369 1.000 43.420 295 ALA BBB N 1
ATOM 7346 C CA . ALA C 1 317 ? 40.906 -12.606 -71.532 1.000 44.000 295 ALA BBB CA 1
ATOM 7347 C C . ALA C 1 317 ? 42.405 -12.696 -71.245 1.000 47.130 295 ALA BBB C 1
ATOM 7348 O O . ALA C 1 317 ? 43.094 -11.702 -71.453 1.000 45.710 295 ALA BBB O 1
ATOM 7350 N N . SER C 1 318 ? 42.891 -13.851 -70.793 1.000 46.030 296 SER BBB N 1
ATOM 7351 C CA . SER C 1 318 ? 44.331 -14.043 -70.469 1.000 44.620 296 SER BBB CA 1
ATOM 7352 C C . SER C 1 318 ? 45.189 -13.765 -71.709 1.000 49.820 296 SER BBB C 1
ATOM 7353 O O . SER C 1 318 ? 46.238 -13.168 -71.567 1.000 45.500 296 SER BBB O 1
ATOM 7356 N N . GLN C 1 319 ? 44.771 -14.220 -72.891 1.000 47.690 297 GLN BBB N 1
ATOM 7357 C CA . GLN C 1 319 ? 45.529 -13.982 -74.151 1.000 49.100 297 GLN BBB CA 1
ATOM 7358 C C . GLN C 1 319 ? 45.544 -12.473 -74.449 1.000 48.590 297 GLN BBB C 1
ATOM 7359 O O . GLN C 1 319 ? 46.606 -11.956 -74.859 1.000 42.340 297 GLN BBB O 1
ATOM 7365 N N . ALA C 1 320 ? 44.443 -11.756 -74.208 1.000 45.660 298 ALA BBB N 1
ATOM 7366 C CA . ALA C 1 320 ? 44.410 -10.290 -74.413 1.000 46.410 298 ALA BBB CA 1
ATOM 7367 C C . ALA C 1 320 ? 45.397 -9.645 -73.441 1.000 47.570 298 ALA BBB C 1
ATOM 7368 O O . ALA C 1 320 ? 46.142 -8.782 -73.878 1.000 50.700 298 ALA BBB O 1
ATOM 7370 N N . LEU C 1 321 ? 45.389 -10.058 -72.168 1.000 45.400 299 LEU BBB N 1
ATOM 7371 C CA . LEU C 1 321 ? 46.283 -9.485 -71.133 1.000 43.670 299 LEU BBB CA 1
ATOM 7372 C C . LEU C 1 321 ? 47.748 -9.694 -71.528 1.000 47.960 299 LEU BBB C 1
ATOM 7373 O O . LEU C 1 321 ? 48.531 -8.747 -71.312 1.000 51.260 299 LEU BBB O 1
ATOM 7378 N N . GLU C 1 322 ? 48.112 -10.882 -72.036 1.000 47.650 300 GLU BBB N 1
ATOM 7379 C CA . GLU C 1 322 ? 49.492 -11.248 -72.443 1.000 50.190 300 GLU BBB CA 1
ATOM 7380 C C . GLU C 1 322 ? 49.885 -10.461 -73.691 1.000 51.690 300 GLU BBB C 1
ATOM 7381 O O . GLU C 1 322 ? 51.094 -10.298 -73.933 1.000 53.460 300 GLU BBB O 1
ATOM 7387 N N . MET C 1 323 ? 48.902 -10.046 -74.485 1.000 49.480 301 MET BBB N 1
ATOM 7388 C CA . MET C 1 323 ? 49.145 -9.218 -75.693 1.000 54.890 301 MET BBB CA 1
ATOM 7389 C C . MET C 1 323 ? 49.456 -7.780 -75.245 1.000 53.080 301 MET BBB C 1
ATOM 7390 O O . MET C 1 323 ? 50.518 -7.287 -75.624 1.000 51.150 301 MET BBB O 1
ATOM 7395 N N . ILE C 1 324 ? 48.612 -7.154 -74.421 1.000 50.380 302 ILE BBB N 1
ATOM 7396 C CA . ILE C 1 324 ? 48.775 -5.712 -74.066 1.000 54.770 302 ILE BBB CA 1
ATOM 7397 C C . ILE C 1 324 ? 49.968 -5.546 -73.112 1.000 57.860 302 ILE BBB C 1
ATOM 7398 O O . ILE C 1 324 ? 50.560 -4.457 -73.090 1.000 56.540 302 ILE BBB O 1
ATOM 7403 N N . GLN C 1 325 ? 50.335 -6.591 -72.383 1.000 46.450 303 GLN BBB N 1
ATOM 7404 C CA . GLN C 1 325 ? 51.594 -6.627 -71.587 1.000 57.110 303 GLN BBB CA 1
ATOM 7405 C C . GLN C 1 325 ? 52.799 -6.222 -72.454 1.000 58.810 303 GLN BBB C 1
ATOM 7406 O O . GLN C 1 325 ? 53.738 -5.658 -71.919 1.000 64.890 303 GLN BBB O 1
ATOM 7412 N N . LEU C 1 326 ? 52.772 -6.489 -73.757 1.000 58.880 304 LEU BBB N 1
ATOM 7413 C CA . LEU C 1 326 ? 53.927 -6.237 -74.645 1.000 55.690 304 LEU BBB CA 1
ATOM 7414 C C . LEU C 1 326 ? 53.979 -4.776 -75.125 1.000 51.840 304 LEU BBB C 1
ATOM 7415 O O . LEU C 1 326 ? 54.977 -4.415 -75.704 1.000 53.740 304 LEU BBB O 1
ATOM 7420 N N . ALA C 1 327 ? 52.958 -3.959 -74.901 1.000 55.520 305 ALA BBB N 1
ATOM 7421 C CA . ALA C 1 327 ? 52.901 -2.558 -75.384 1.000 59.410 305 ALA BBB CA 1
ATOM 7422 C C . ALA C 1 327 ? 54.194 -1.815 -75.009 1.000 62.960 305 ALA BBB C 1
ATOM 7423 O O . ALA C 1 327 ? 54.592 -1.867 -73.851 1.000 58.480 305 ALA BBB O 1
ATOM 7425 N N . ASP C 1 328 ? 54.790 -1.103 -75.970 1.000 73.310 306 ASP BBB N 1
ATOM 7426 C CA . ASP C 1 328 ? 56.086 -0.386 -75.813 1.000 78.010 306 ASP BBB CA 1
ATOM 7427 C C . ASP C 1 328 ? 55.856 0.980 -75.146 1.000 78.500 306 ASP BBB C 1
ATOM 7428 O O . ASP C 1 328 ? 56.854 1.665 -74.886 1.000 92.470 306 ASP BBB O 1
ATOM 7433 N N . TYR C 1 329 ? 54.610 1.315 -74.797 1.000 73.760 307 TYR BBB N 1
ATOM 7434 C CA . TYR C 1 329 ? 54.206 2.614 -74.196 1.000 76.130 307 TYR BBB CA 1
ATOM 7435 C C . TYR C 1 329 ? 53.495 2.392 -72.860 1.000 75.790 307 TYR BBB C 1
ATOM 7436 O O . TYR C 1 329 ? 53.032 1.297 -72.567 1.000 90.560 307 TYR BBB O 1
ATOM 7445 N N . PRO C 1 330 ? 53.396 3.419 -71.993 1.000 73.570 308 PRO BBB N 1
ATOM 7446 C CA . PRO C 1 330 ? 52.489 3.385 -70.846 1.000 70.190 308 PRO BBB CA 1
ATOM 7447 C C . PRO C 1 330 ? 51.026 3.569 -71.266 1.000 67.960 308 PRO BBB C 1
ATOM 7448 O O . PRO C 1 330 ? 50.790 4.218 -72.265 1.000 67.700 308 PRO BBB O 1
ATOM 7452 N N . PHE C 1 331 ? 50.084 3.044 -70.479 1.000 60.130 309 PHE BBB N 1
ATOM 7453 C CA . PHE C 1 331 ? 48.639 3.165 -70.781 1.000 57.700 309 PHE BBB CA 1
ATOM 7454 C C . PHE C 1 331 ? 47.822 3.162 -69.502 1.000 57.380 309 PHE BBB C 1
ATOM 7455 O O . PHE C 1 331 ? 48.316 2.699 -68.451 1.000 59.000 309 PHE BBB O 1
ATOM 7463 N N . SER C 1 332 ? 46.613 3.709 -69.616 1.000 55.410 310 SER BBB N 1
ATOM 7464 C CA . SER C 1 332 ? 45.475 3.432 -68.717 1.000 56.020 310 SER BBB CA 1
ATOM 7465 C C . SER C 1 332 ? 44.809 2.110 -69.162 1.000 55.260 310 SER BBB C 1
ATOM 7466 O O . SER C 1 332 ? 44.761 1.822 -70.391 1.000 57.860 310 SER BBB O 1
ATOM 7469 N N . LEU C 1 333 ? 44.314 1.341 -68.192 1.000 53.390 311 LEU BBB N 1
ATOM 7470 C CA . LEU C 1 333 ? 43.526 0.109 -68.411 1.000 56.500 311 LEU BBB CA 1
ATOM 7471 C C . LEU C 1 333 ? 42.138 0.339 -67.844 1.000 52.170 311 LEU BBB C 1
ATOM 7472 O O . LEU C 1 333 ? 42.023 0.654 -66.647 1.000 59.800 311 LEU BBB O 1
ATOM 7477 N N . SER C 1 334 ? 41.131 0.192 -68.686 1.000 47.840 312 SER BBB N 1
ATOM 7478 C CA . SER C 1 334 ? 39.715 0.266 -68.275 1.000 53.060 312 SER BBB CA 1
ATOM 7479 C C . SER C 1 334 ? 39.105 -1.103 -68.540 1.000 53.050 312 SER BBB C 1
ATOM 7480 O O . SER C 1 334 ? 39.408 -1.682 -69.581 1.000 48.630 312 SER BBB O 1
ATOM 7483 N N . VAL C 1 335 ? 38.403 -1.647 -67.551 1.000 51.630 313 VAL BBB N 1
ATOM 7484 C CA . VAL C 1 335 ? 37.784 -2.985 -67.648 1.000 49.010 313 VAL BBB CA 1
ATOM 7485 C C . VAL C 1 335 ? 36.311 -2.768 -67.341 1.000 49.120 313 VAL BBB C 1
ATOM 7486 O O . VAL C 1 335 ? 36.002 -2.291 -66.220 1.000 48.200 313 VAL BBB O 1
ATOM 7490 N N . LEU C 1 336 ? 35.458 -3.090 -68.312 1.000 47.650 314 LEU BBB N 1
ATOM 7491 C CA . LEU C 1 336 ? 33.991 -2.884 -68.247 1.000 47.220 314 LEU BBB CA 1
ATOM 7492 C C . LEU C 1 336 ? 33.289 -4.244 -68.216 1.000 49.160 314 LEU BBB C 1
ATOM 7493 O O . LEU C 1 336 ? 33.423 -5.033 -69.198 1.000 52.090 314 LEU BBB O 1
ATOM 7498 N N . LEU C 1 337 ? 32.536 -4.500 -67.147 1.000 49.080 315 LEU BBB N 1
ATOM 7499 C CA . LEU C 1 337 ? 31.865 -5.790 -66.884 1.000 50.960 315 LEU BBB CA 1
ATOM 7500 C C . LEU C 1 337 ? 30.354 -5.570 -66.785 1.000 51.270 315 LEU BBB C 1
ATOM 7501 O O . LEU C 1 337 ? 29.896 -4.964 -65.783 1.000 49.310 315 LEU BBB O 1
ATOM 7506 N N . ASN C 1 338 ? 29.599 -6.077 -67.759 1.000 51.380 316 ASN BBB N 1
ATOM 7507 C CA . ASN C 1 338 ? 28.134 -6.292 -67.616 1.000 54.370 316 ASN BBB CA 1
ATOM 7508 C C . ASN C 1 338 ? 27.861 -7.791 -67.405 1.000 58.110 316 ASN BBB C 1
ATOM 7509 O O . ASN C 1 338 ? 28.786 -8.606 -67.591 1.000 51.830 316 ASN BBB O 1
ATOM 7514 N N . ALA C 1 339 ? 26.621 -8.148 -67.040 1.000 62.370 317 ALA BBB N 1
ATOM 7515 C CA . ALA C 1 339 ? 26.195 -9.528 -66.693 1.000 57.250 317 ALA BBB CA 1
ATOM 7516 C C . ALA C 1 339 ? 24.878 -9.860 -67.404 1.000 65.140 317 ALA BBB C 1
ATOM 7517 O O . ALA C 1 339 ? 24.059 -10.591 -66.819 1.000 70.550 317 ALA BBB O 1
ATOM 7519 N N . ASN C 1 340 ? 24.701 -9.381 -68.635 1.000 65.220 318 ASN BBB N 1
ATOM 7520 C CA . ASN C 1 340 ? 23.525 -9.712 -69.480 1.000 61.590 318 ASN BBB CA 1
ATOM 7521 C C . ASN C 1 340 ? 23.816 -11.072 -70.113 1.000 66.280 318 ASN BBB C 1
ATOM 7522 O O . ASN C 1 340 ? 24.963 -11.568 -69.943 1.000 61.520 318 ASN BBB O 1
ATOM 7527 N N . TYR C 1 341 ? 22.824 -11.667 -70.777 1.000 63.810 319 TYR BBB N 1
ATOM 7528 C CA . TYR C 1 341 ? 22.925 -13.013 -71.395 1.000 67.990 319 TYR BBB CA 1
ATOM 7529 C C . TYR C 1 341 ? 24.146 -13.083 -72.327 1.000 65.920 319 TYR BBB C 1
ATOM 7530 O O . TYR C 1 341 ? 24.832 -14.126 -72.325 1.000 65.750 319 TYR BBB O 1
ATOM 7539 N N . ALA C 1 342 ? 24.419 -12.018 -73.090 1.000 62.660 320 ALA BBB N 1
ATOM 7540 C CA . ALA C 1 342 ? 25.541 -11.928 -74.059 1.000 64.650 320 ALA BBB CA 1
ATOM 7541 C C . ALA C 1 342 ? 26.895 -11.787 -73.350 1.000 68.760 320 ALA BBB C 1
ATOM 7542 O O . ALA C 1 342 ? 27.912 -12.152 -73.970 1.000 65.010 320 ALA BBB O 1
ATOM 7544 N N . ASP C 1 343 ? 26.933 -11.211 -72.143 1.000 68.080 321 ASP BBB N 1
ATOM 7545 C CA . ASP C 1 343 ? 28.183 -11.074 -71.342 1.000 67.900 321 ASP BBB CA 1
ATOM 7546 C C . ASP C 1 343 ? 28.507 -12.365 -70.579 1.000 69.640 321 ASP BBB C 1
ATOM 7547 O O . ASP C 1 343 ? 29.687 -12.553 -70.228 1.000 68.870 321 ASP BBB O 1
ATOM 7552 N N . GLY C 1 344 ? 27.493 -13.197 -70.313 1.000 69.530 322 GLY BBB N 1
ATOM 7553 C CA . GLY C 1 344 ? 27.495 -14.219 -69.250 1.000 66.330 322 GLY BBB CA 1
ATOM 7554 C C . GLY C 1 344 ? 26.852 -13.669 -67.979 1.000 64.870 322 GLY BBB C 1
ATOM 7555 O O . GLY C 1 344 ? 27.439 -12.730 -67.376 1.000 64.140 322 GLY BBB O 1
ATOM 7556 N N . ILE C 1 345 ? 25.693 -14.218 -67.584 1.000 57.240 323 ILE BBB N 1
ATOM 7557 C CA . ILE C 1 345 ? 24.914 -13.795 -66.374 1.000 63.660 323 ILE BBB CA 1
ATOM 7558 C C . ILE C 1 345 ? 25.718 -14.102 -65.106 1.000 59.240 323 ILE BBB C 1
ATOM 7559 O O . ILE C 1 345 ? 25.492 -13.406 -64.099 1.000 55.640 323 ILE BBB O 1
ATOM 7564 N N . ASP C 1 346 ? 26.586 -15.121 -65.159 1.000 62.590 324 ASP BBB N 1
ATOM 7565 C CA . ASP C 1 346 ? 27.535 -15.504 -64.077 1.000 56.040 324 ASP BBB CA 1
ATOM 7566 C C . ASP C 1 346 ? 28.905 -14.904 -64.415 1.000 47.630 324 ASP BBB C 1
ATOM 7567 O O . ASP C 1 346 ? 29.531 -15.367 -65.351 1.000 45.720 324 ASP BBB O 1
ATOM 7572 N N . THR C 1 347 ? 29.356 -13.932 -63.633 1.000 49.730 325 THR BBB N 1
ATOM 7573 C CA . THR C 1 347 ? 30.617 -13.175 -63.851 1.000 52.330 325 THR BBB CA 1
ATOM 7574 C C . THR C 1 347 ? 31.823 -13.872 -63.190 1.000 48.640 325 THR BBB C 1
ATOM 7575 O O . THR C 1 347 ? 32.949 -13.330 -63.319 1.000 49.210 325 THR BBB O 1
ATOM 7579 N N . SER C 1 348 ? 31.613 -14.997 -62.491 1.000 48.880 326 SER BBB N 1
ATOM 7580 C CA . SER C 1 348 ? 32.681 -15.793 -61.819 1.000 48.290 326 SER BBB CA 1
ATOM 7581 C C . SER C 1 348 ? 33.891 -15.995 -62.739 1.000 44.970 326 SER BBB C 1
ATOM 7582 O O . SER C 1 348 ? 35.037 -16.090 -62.225 1.000 39.010 326 SER BBB O 1
ATOM 7585 N N . TRP C 1 349 ? 33.663 -16.114 -64.052 1.000 43.020 327 TRP BBB N 1
ATOM 7586 C CA . TRP C 1 349 ? 34.744 -16.442 -65.021 1.000 45.470 327 TRP BBB CA 1
ATOM 7587 C C . TRP C 1 349 ? 35.914 -15.444 -64.943 1.000 44.920 327 TRP BBB C 1
ATOM 7588 O O . TRP C 1 349 ? 37.049 -15.840 -65.262 1.000 45.060 327 TRP BBB O 1
ATOM 7599 N N . ILE C 1 350 ? 35.695 -14.204 -64.513 1.000 43.940 328 ILE BBB N 1
ATOM 7600 C CA . ILE C 1 350 ? 36.789 -13.181 -64.478 1.000 44.680 328 ILE BBB CA 1
ATOM 7601 C C . ILE C 1 350 ? 37.865 -13.585 -63.467 1.000 40.960 328 ILE BBB C 1
ATOM 7602 O O . ILE C 1 350 ? 38.983 -13.098 -63.584 1.000 41.160 328 ILE BBB O 1
ATOM 7607 N N . TRP C 1 351 ? 37.565 -14.503 -62.565 1.000 43.210 329 TRP BBB N 1
ATOM 7608 C CA . TRP C 1 351 ? 38.495 -14.973 -61.506 1.000 42.730 329 TRP BBB CA 1
ATOM 7609 C C . TRP C 1 351 ? 39.443 -16.028 -62.058 1.000 43.420 329 TRP BBB C 1
ATOM 7610 O O . TRP C 1 351 ? 40.536 -16.174 -61.476 1.000 46.430 329 TRP BBB O 1
ATOM 7621 N N . ASP C 1 352 ? 39.096 -16.649 -63.194 1.000 45.650 330 ASP BBB N 1
ATOM 7622 C CA . ASP C 1 352 ? 39.987 -17.594 -63.922 1.000 44.480 330 ASP BBB CA 1
ATOM 7623 C C . ASP C 1 352 ? 40.849 -16.878 -64.981 1.000 43.740 330 ASP BBB C 1
ATOM 7624 O O . ASP C 1 352 ? 41.800 -17.480 -65.439 1.000 47.610 330 ASP BBB O 1
ATOM 7629 N N . ALA C 1 353 ? 40.532 -15.657 -65.385 1.000 41.810 331 ALA BBB N 1
ATOM 7630 C CA . ALA C 1 353 ? 41.387 -14.838 -66.271 1.000 44.130 331 ALA BBB CA 1
ATOM 7631 C C . ALA C 1 353 ? 42.591 -14.377 -65.466 1.000 44.860 331 ALA BBB C 1
ATOM 7632 O O . ALA C 1 353 ? 42.417 -14.089 -64.244 1.000 46.490 331 ALA BBB O 1
ATOM 7634 N N . ASN C 1 354 ? 43.768 -14.342 -66.094 1.000 46.120 332 ASN BBB N 1
ATOM 7635 C CA . ASN C 1 354 ? 45.053 -14.035 -65.405 1.000 44.210 332 ASN BBB CA 1
ATOM 7636 C C . ASN C 1 354 ? 45.258 -12.514 -65.214 1.000 44.870 332 ASN BBB C 1
ATOM 7637 O O . ASN C 1 354 ? 46.280 -11.957 -65.664 1.000 49.260 332 ASN BBB O 1
ATOM 7642 N N . PHE C 1 355 ? 44.381 -11.848 -64.482 1.000 46.960 333 PHE BBB N 1
ATOM 7643 C CA . PHE C 1 355 ? 44.468 -10.388 -64.251 1.000 44.920 333 PHE BBB CA 1
ATOM 7644 C C . PHE C 1 355 ? 45.671 -10.051 -63.370 1.000 46.150 333 PHE BBB C 1
ATOM 7645 O O . PHE C 1 355 ? 46.066 -8.875 -63.378 1.000 43.800 333 PHE BBB O 1
ATOM 7653 N N . GLU C 1 356 ? 46.287 -11.044 -62.719 1.000 47.020 334 GLU BBB N 1
ATOM 7654 C CA . GLU C 1 356 ? 47.526 -10.857 -61.913 1.000 49.810 334 GLU BBB CA 1
ATOM 7655 C C . GLU C 1 356 ? 48.658 -10.303 -62.803 1.000 50.990 334 GLU BBB C 1
ATOM 7656 O O . GLU C 1 356 ? 49.635 -9.757 -62.267 1.000 55.470 334 GLU BBB O 1
ATOM 7662 N N . LEU C 1 357 ? 48.551 -10.434 -64.115 1.000 48.850 335 LEU BBB N 1
ATOM 7663 C CA . LEU C 1 357 ? 49.547 -9.877 -65.065 1.000 52.750 335 LEU BBB CA 1
ATOM 7664 C C . LEU C 1 357 ? 49.561 -8.345 -65.000 1.000 52.650 335 LEU BBB C 1
ATOM 7665 O O . LEU C 1 357 ? 50.569 -7.787 -65.444 1.000 51.950 335 LEU BBB O 1
ATOM 7670 N N . ILE C 1 358 ? 48.510 -7.680 -64.507 1.000 49.000 336 ILE BBB N 1
ATOM 7671 C CA . ILE C 1 358 ? 48.463 -6.192 -64.582 1.000 47.400 336 ILE BBB CA 1
ATOM 7672 C C . ILE C 1 358 ? 49.627 -5.606 -63.767 1.000 58.840 336 ILE BBB C 1
ATOM 7673 O O . ILE C 1 358 ? 50.028 -4.489 -64.083 1.000 58.110 336 ILE BBB O 1
ATOM 7678 N N . THR C 1 359 ? 50.161 -6.331 -62.781 1.000 58.640 337 THR BBB N 1
ATOM 7679 C CA . THR C 1 359 ? 51.264 -5.857 -61.908 1.000 57.420 337 THR BBB CA 1
ATOM 7680 C C . THR C 1 359 ? 52.603 -5.993 -62.644 1.000 57.090 337 THR BBB C 1
ATOM 7681 O O . THR C 1 359 ? 53.582 -5.539 -62.093 1.000 65.240 337 THR BBB O 1
ATOM 7685 N N A GLN C 1 360 ? 52.662 -6.590 -63.835 1.000 60.800 338 GLN BBB N 1
ATOM 7686 C CA A GLN C 1 360 ? 53.891 -6.623 -64.677 1.000 57.300 338 GLN BBB CA 1
ATOM 7687 C C A GLN C 1 360 ? 53.665 -5.845 -65.977 1.000 63.630 338 GLN BBB C 1
ATOM 7688 O O A GLN C 1 360 ? 54.220 -6.260 -67.014 1.000 66.940 338 GLN BBB O 1
ATOM 7694 N N . MET C 1 361 ? 52.854 -4.789 -65.938 1.000 56.800 339 MET BBB N 1
ATOM 7695 C CA . MET C 1 361 ? 52.432 -4.029 -67.136 1.000 58.430 339 MET BBB CA 1
ATOM 7696 C C . MET C 1 361 ? 52.668 -2.544 -66.914 1.000 59.230 339 MET BBB C 1
ATOM 7697 O O . MET C 1 361 ? 52.580 -2.079 -65.776 1.000 59.360 339 MET BBB O 1
ATOM 7702 N N . PRO C 1 362 ? 52.898 -1.763 -67.998 1.000 63.170 340 PRO BBB N 1
ATOM 7703 C CA . PRO C 1 362 ? 53.129 -0.322 -67.880 1.000 63.250 340 PRO BBB CA 1
ATOM 7704 C C . PRO C 1 362 ? 51.837 0.494 -67.760 1.000 63.210 340 PRO BBB C 1
ATOM 7705 O O . PRO C 1 362 ? 51.597 1.370 -68.573 1.000 63.340 340 PRO BBB O 1
ATOM 7709 N N . ILE C 1 363 ? 51.060 0.210 -66.716 1.000 58.810 341 ILE BBB N 1
ATOM 7710 C CA . ILE C 1 363 ? 49.711 0.800 -66.494 1.000 64.050 341 ILE BBB CA 1
ATOM 7711 C C . ILE C 1 363 ? 49.874 2.003 -65.564 1.000 64.990 341 ILE BBB C 1
ATOM 7712 O O . ILE C 1 363 ? 50.500 1.856 -64.496 1.000 60.570 341 ILE BBB O 1
ATOM 7717 N N . THR C 1 364 ? 49.269 3.130 -65.929 1.000 62.180 342 THR BBB N 1
ATOM 7718 C CA . THR C 1 364 ? 49.359 4.404 -65.163 1.000 67.950 342 THR BBB CA 1
ATOM 7719 C C . THR C 1 364 ? 48.184 4.470 -64.188 1.000 66.460 342 THR BBB C 1
ATOM 7720 O O . THR C 1 364 ? 48.399 4.820 -63.025 1.000 67.770 342 THR BBB O 1
ATOM 7724 N N . GLU C 1 365 ? 46.985 4.133 -64.654 1.000 71.090 343 GLU BBB N 1
ATOM 7725 C CA . GLU C 1 365 ? 45.759 4.124 -63.818 1.000 71.480 343 GLU BBB CA 1
ATOM 7726 C C . GLU C 1 365 ? 44.798 3.056 -64.355 1.000 65.460 343 GLU BBB C 1
ATOM 7727 O O . GLU C 1 365 ? 44.985 2.608 -65.517 1.000 59.260 343 GLU BBB O 1
ATOM 7733 N N . ILE C 1 366 ? 43.817 2.679 -63.530 1.000 55.990 344 ILE BBB N 1
ATOM 7734 C CA . ILE C 1 366 ? 42.778 1.668 -63.860 1.000 58.730 344 ILE BBB CA 1
ATOM 7735 C C . ILE C 1 366 ? 41.386 2.238 -63.595 1.000 53.230 344 ILE BBB C 1
ATOM 7736 O O . ILE C 1 366 ? 41.148 2.763 -62.506 1.000 56.340 344 ILE BBB O 1
ATOM 7741 N N . ASN C 1 367 ? 40.480 2.036 -64.552 1.000 54.480 345 ASN BBB N 1
ATOM 7742 C CA . ASN C 1 367 ? 39.026 2.312 -64.427 1.000 55.780 345 ASN BBB CA 1
ATOM 7743 C C . ASN C 1 367 ? 38.265 0.984 -64.398 1.000 53.660 345 ASN BBB C 1
ATOM 7744 O O . ASN C 1 367 ? 38.525 0.132 -65.246 1.000 57.490 345 ASN BBB O 1
ATOM 7749 N N . ALA C 1 368 ? 37.365 0.836 -63.439 1.000 52.630 346 ALA BBB N 1
ATOM 7750 C CA . ALA C 1 368 ? 36.462 -0.314 -63.271 1.000 53.210 346 ALA BBB CA 1
ATOM 7751 C C . ALA C 1 368 ? 35.037 0.157 -63.555 1.000 52.370 346 ALA BBB C 1
ATOM 7752 O O . ALA C 1 368 ? 34.466 0.863 -62.707 1.000 54.370 346 ALA BBB O 1
ATOM 7754 N N . GLY C 1 369 ? 34.475 -0.243 -64.699 1.000 54.050 347 GLY BBB N 1
ATOM 7755 C CA . GLY C 1 369 ? 33.124 0.170 -65.108 1.000 49.370 347 GLY BBB CA 1
ATOM 7756 C C . GLY C 1 369 ? 32.224 -0.994 -65.399 1.000 53.400 347 GLY BBB C 1
ATOM 7757 O O . GLY C 1 369 ? 32.650 -2.167 -65.168 1.000 53.640 347 GLY BBB O 1
ATOM 7758 N N . GLY C 1 370 ? 31.044 -0.676 -65.937 1.000 51.760 348 GLY BBB N 1
ATOM 7759 C CA . GLY C 1 370 ? 29.972 -1.643 -66.221 1.000 49.160 348 GLY BBB CA 1
ATOM 7760 C C . GLY C 1 370 ? 28.999 -1.705 -65.076 1.000 50.570 348 GLY BBB C 1
ATOM 7761 O O . GLY C 1 370 ? 29.294 -1.078 -64.045 1.000 59.160 348 GLY BBB O 1
ATOM 7762 N N . VAL C 1 371 ? 27.892 -2.430 -65.250 1.000 50.440 349 VAL BBB N 1
ATOM 7763 C CA . VAL C 1 371 ? 26.892 -2.669 -64.167 1.000 57.460 349 VAL BBB CA 1
ATOM 7764 C C . VAL C 1 371 ? 27.609 -3.322 -62.982 1.000 53.160 349 VAL BBB C 1
ATOM 7765 O O . VAL C 1 371 ? 27.353 -2.924 -61.860 1.000 56.560 349 VAL BBB O 1
ATOM 7769 N N . ARG C 1 372 ? 28.526 -4.246 -63.237 1.000 54.110 350 ARG BBB N 1
ATOM 7770 C CA . ARG C 1 372 ? 29.298 -4.971 -62.191 1.000 56.130 350 ARG BBB CA 1
ATOM 7771 C C . ARG C 1 372 ? 30.662 -4.311 -61.943 1.000 54.980 350 ARG BBB C 1
ATOM 7772 O O . ARG C 1 372 ? 31.615 -5.067 -61.665 1.000 50.020 350 ARG BBB O 1
ATOM 7780 N N . HIS C 1 373 ? 30.712 -2.978 -61.889 1.000 54.150 351 HIS BBB N 1
ATOM 7781 C CA . HIS C 1 373 ? 31.976 -2.252 -61.586 1.000 54.000 351 HIS BBB CA 1
ATOM 7782 C C . HIS C 1 373 ? 32.573 -2.686 -60.239 1.000 53.600 351 HIS BBB C 1
ATOM 7783 O O . HIS C 1 373 ? 33.803 -2.692 -60.143 1.000 52.200 351 HIS BBB O 1
ATOM 7790 N N . SER C 1 374 ? 31.748 -3.042 -59.246 1.000 55.670 352 SER BBB N 1
ATOM 7791 C CA . SER C 1 374 ? 32.286 -3.374 -57.895 1.000 57.830 352 SER BBB CA 1
ATOM 7792 C C . SER C 1 374 ? 32.952 -4.752 -57.874 1.000 53.100 352 SER BBB C 1
ATOM 7793 O O . SER C 1 374 ? 34.079 -4.822 -57.360 1.000 54.190 352 SER BBB O 1
ATOM 7796 N N A GLU C 1 375 ? 32.486 -5.660 -58.737 0.500 55.490 353 GLU BBB N 1
ATOM 7797 N N B GLU C 1 375 ? 32.463 -5.671 -58.711 0.500 54.350 353 GLU BBB N 1
ATOM 7798 C CA A GLU C 1 375 ? 33.050 -7.038 -58.772 0.500 56.360 353 GLU BBB CA 1
ATOM 7799 C CA B GLU C 1 375 ? 33.052 -7.033 -58.779 0.500 54.680 353 GLU BBB CA 1
ATOM 7800 C C A GLU C 1 375 ? 34.387 -7.043 -59.525 0.500 52.910 353 GLU BBB C 1
ATOM 7801 C C B GLU C 1 375 ? 34.416 -6.955 -59.464 0.500 52.140 353 GLU BBB C 1
ATOM 7802 O O A GLU C 1 375 ? 35.370 -7.529 -58.938 0.500 49.650 353 GLU BBB O 1
ATOM 7803 O O B GLU C 1 375 ? 35.306 -7.736 -59.083 0.500 49.230 353 GLU BBB O 1
ATOM 7814 N N . ILE C 1 376 ? 34.487 -6.238 -60.589 1.000 49.290 354 ILE BBB N 1
ATOM 7815 C CA . ILE C 1 376 ? 35.762 -6.158 -61.359 1.000 46.500 354 ILE BBB CA 1
ATOM 7816 C C . ILE C 1 376 ? 36.780 -5.321 -60.575 1.000 47.480 354 ILE BBB C 1
ATOM 7817 O O . ILE C 1 376 ? 37.948 -5.715 -60.556 1.000 50.950 354 ILE BBB O 1
ATOM 7822 N N . ALA C 1 377 ? 36.348 -4.245 -59.914 1.000 53.370 355 ALA BBB N 1
ATOM 7823 C CA . ALA C 1 377 ? 37.271 -3.462 -59.058 1.000 54.560 355 ALA BBB CA 1
ATOM 7824 C C . ALA C 1 377 ? 37.937 -4.416 -58.057 1.000 53.440 355 ALA BBB C 1
ATOM 7825 O O . ALA C 1 377 ? 39.191 -4.402 -57.920 1.000 52.080 355 ALA BBB O 1
ATOM 7827 N N . ARG C 1 378 ? 37.142 -5.282 -57.432 1.000 48.430 356 ARG BBB N 1
ATOM 7828 C CA . ARG C 1 378 ? 37.668 -6.219 -56.407 1.000 50.690 356 ARG BBB CA 1
ATOM 7829 C C . ARG C 1 378 ? 38.621 -7.232 -57.058 1.000 49.890 356 ARG BBB C 1
ATOM 7830 O O . ARG C 1 378 ? 39.701 -7.485 -56.505 1.000 49.150 356 ARG BBB O 1
ATOM 7838 N N . ARG C 1 379 ? 38.267 -7.775 -58.221 1.000 43.430 357 ARG BBB N 1
ATOM 7839 C CA . ARG C 1 379 ? 39.158 -8.681 -58.992 1.000 42.130 357 ARG BBB CA 1
ATOM 7840 C C . ARG C 1 379 ? 40.514 -8.016 -59.263 1.000 41.830 357 ARG BBB C 1
ATOM 7841 O O . ARG C 1 379 ? 41.562 -8.691 -59.130 1.000 46.800 357 ARG BBB O 1
ATOM 7849 N N . LEU C 1 380 ? 40.520 -6.758 -59.708 1.000 46.530 358 LEU BBB N 1
ATOM 7850 C CA . LEU C 1 380 ? 41.781 -6.006 -59.991 1.000 46.440 358 LEU BBB CA 1
ATOM 7851 C C . LEU C 1 380 ? 42.535 -5.701 -58.669 1.000 49.860 358 LEU BBB C 1
ATOM 7852 O O . LEU C 1 380 ? 43.789 -5.867 -58.593 1.000 48.360 358 LEU BBB O 1
ATOM 7857 N N . ARG C 1 381 ? 41.795 -5.358 -57.618 1.000 51.190 359 ARG BBB N 1
ATOM 7858 C CA . ARG C 1 381 ? 42.350 -5.041 -56.278 1.000 54.610 359 ARG BBB CA 1
ATOM 7859 C C . ARG C 1 381 ? 43.162 -6.225 -55.735 1.000 50.750 359 ARG BBB C 1
ATOM 7860 O O . ARG C 1 381 ? 44.247 -6.000 -55.253 1.000 49.270 359 ARG BBB O 1
ATOM 7868 N N . VAL C 1 382 ? 42.684 -7.460 -55.856 1.000 52.700 360 VAL BBB N 1
ATOM 7869 C CA . VAL C 1 382 ? 43.355 -8.638 -55.232 1.000 52.340 360 VAL BBB CA 1
ATOM 7870 C C . VAL C 1 382 ? 44.648 -8.996 -55.974 1.000 51.900 360 VAL BBB C 1
ATOM 7871 O O . VAL C 1 382 ? 45.352 -9.871 -55.447 1.000 51.030 360 VAL BBB O 1
ATOM 7875 N N . THR C 1 383 ? 44.942 -8.374 -57.129 1.000 50.950 361 THR BBB N 1
ATOM 7876 C CA . THR C 1 383 ? 46.199 -8.595 -57.896 1.000 50.110 361 THR BBB CA 1
ATOM 7877 C C . THR C 1 383 ? 47.388 -8.044 -57.109 1.000 48.170 361 THR BBB C 1
ATOM 7878 O O . THR C 1 383 ? 48.542 -8.405 -57.431 1.000 51.140 361 THR BBB O 1
ATOM 7882 N N . GLY C 1 384 ? 47.128 -7.133 -56.176 1.000 53.260 362 GLY BBB N 1
ATOM 7883 C CA . GLY C 1 384 ? 48.186 -6.388 -55.468 1.000 58.180 362 GLY BBB CA 1
ATOM 7884 C C . GLY C 1 384 ? 48.413 -5.020 -56.085 1.000 60.920 362 GLY BBB C 1
ATOM 7885 O O . GLY C 1 384 ? 49.194 -4.242 -55.538 1.000 63.980 362 GLY BBB O 1
ATOM 7886 N N . PHE C 1 385 ? 47.823 -4.882 -57.285 1.000 61.960 363 PHE BBB N 1
ATOM 7887 C CA . PHE C 1 385 ? 47.941 -3.616 -58.036 1.000 61.910 363 PHE BBB CA 1
ATOM 7888 C C . PHE C 1 385 ? 47.382 -2.532 -57.151 1.000 60.360 363 PHE BBB C 1
ATOM 7889 O O . PHE C 1 385 ? 46.355 -2.715 -56.482 1.000 54.300 363 PHE BBB O 1
ATOM 7897 N N . ASP C 1 386 ? 48.032 -1.357 -57.106 1.000 62.840 364 ASP BBB N 1
ATOM 7898 C CA . ASP C 1 386 ? 47.635 -0.213 -56.226 1.000 64.960 364 ASP BBB CA 1
ATOM 7899 C C . ASP C 1 386 ? 46.135 0.097 -56.281 1.000 62.710 364 ASP BBB C 1
ATOM 7900 O O . ASP C 1 386 ? 45.646 0.436 -57.368 1.000 65.050 364 ASP BBB O 1
ATOM 7905 N N . ASP C 1 387 ? 45.465 0.079 -55.125 1.000 61.720 365 ASP BBB N 1
ATOM 7906 C CA . ASP C 1 387 ? 43.994 0.302 -55.074 1.000 68.900 365 ASP BBB CA 1
ATOM 7907 C C . ASP C 1 387 ? 43.657 1.797 -55.130 1.000 70.880 365 ASP BBB C 1
ATOM 7908 O O . ASP C 1 387 ? 42.519 2.119 -55.513 1.000 67.680 365 ASP BBB O 1
ATOM 7913 N N . THR C 1 388 ? 44.594 2.672 -54.754 1.000 67.200 366 THR BBB N 1
ATOM 7914 C CA . THR C 1 388 ? 44.359 4.139 -54.859 1.000 73.920 366 THR BBB CA 1
ATOM 7915 C C . THR C 1 388 ? 44.302 4.506 -56.343 1.000 72.490 366 THR BBB C 1
ATOM 7916 O O . THR C 1 388 ? 43.728 5.560 -56.666 1.000 70.190 366 THR BBB O 1
ATOM 7920 N N . LYS C 1 389 ? 44.872 3.659 -57.200 1.000 74.960 367 LYS BBB N 1
ATOM 7921 C CA . LYS C 1 389 ? 44.891 3.881 -58.675 1.000 70.740 367 LYS BBB CA 1
ATOM 7922 C C . LYS C 1 389 ? 43.816 3.047 -59.389 1.000 65.070 367 LYS BBB C 1
ATOM 7923 O O . LYS C 1 389 ? 43.890 2.942 -60.617 1.000 64.040 367 LYS BBB O 1
ATOM 7929 N N . ILE C 1 390 ? 42.824 2.529 -58.664 1.000 61.080 368 ILE BBB N 1
ATOM 7930 C CA . ILE C 1 390 ? 41.661 1.804 -59.255 1.000 63.530 368 ILE BBB CA 1
ATOM 7931 C C . ILE C 1 390 ? 40.424 2.627 -58.943 1.000 61.490 368 ILE BBB C 1
ATOM 7932 O O . ILE C 1 390 ? 40.102 2.739 -57.765 1.000 66.070 368 ILE BBB O 1
ATOM 7937 N N . LYS C 1 391 ? 39.788 3.197 -59.959 1.000 60.920 369 LYS BBB N 1
ATOM 7938 C CA . LYS C 1 391 ? 38.610 4.083 -59.786 1.000 60.490 369 LYS BBB CA 1
ATOM 7939 C C . LYS C 1 391 ? 37.399 3.380 -60.392 1.000 57.140 369 LYS BBB C 1
ATOM 7940 O O . LYS C 1 391 ? 37.493 3.037 -61.577 1.000 60.030 369 LYS BBB O 1
ATOM 7946 N N . GLN C 1 392 ? 36.345 3.157 -59.601 1.000 57.810 370 GLN BBB N 1
ATOM 7947 C CA . GLN C 1 392 ? 35.011 2.686 -60.058 1.000 58.850 370 GLN BBB CA 1
ATOM 7948 C C . GLN C 1 392 ? 34.200 3.854 -60.617 1.000 61.410 370 GLN BBB C 1
ATOM 7949 O O . GLN C 1 392 ? 34.330 4.951 -60.096 1.000 74.410 370 GLN BBB O 1
ATOM 7955 N N . ALA C 1 393 ? 33.383 3.576 -61.627 1.000 63.650 371 ALA BBB N 1
ATOM 7956 C CA . ALA C 1 393 ? 32.463 4.510 -62.308 1.000 65.070 371 ALA BBB CA 1
ATOM 7957 C C . ALA C 1 393 ? 31.110 3.818 -62.449 1.000 65.310 371 ALA BBB C 1
ATOM 7958 O O . ALA C 1 393 ? 31.053 2.719 -63.056 1.000 66.080 371 ALA BBB O 1
ATOM 7960 N N . GLU C 1 394 ? 30.071 4.419 -61.869 1.000 66.330 372 GLU BBB N 1
ATOM 7961 C CA . GLU C 1 394 ? 28.678 3.916 -61.945 1.000 66.440 372 GLU BBB CA 1
ATOM 7962 C C . GLU C 1 394 ? 28.220 4.027 -63.406 1.000 64.460 372 GLU BBB C 1
ATOM 7963 O O . GLU C 1 394 ? 27.358 3.241 -63.819 1.000 66.580 372 GLU BBB O 1
ATOM 7965 N N . LYS C 1 395 ? 28.784 4.952 -64.181 1.000 68.280 373 LYS BBB N 1
ATOM 7966 C CA . LYS C 1 395 ? 28.309 5.241 -65.561 1.000 70.520 373 LYS BBB CA 1
ATOM 7967 C C . LYS C 1 395 ? 29.506 5.210 -66.498 1.000 66.840 373 LYS BBB C 1
ATOM 7968 O O . LYS C 1 395 ? 30.553 5.761 -66.119 1.000 65.530 373 LYS BBB O 1
ATOM 7974 N N . LEU C 1 396 ? 29.327 4.635 -67.685 1.000 69.360 374 LEU BBB N 1
ATOM 7975 C CA . LEU C 1 396 ? 30.388 4.572 -68.729 1.000 70.580 374 LEU BBB CA 1
ATOM 7976 C C . LEU C 1 396 ? 30.832 5.986 -69.154 1.000 72.540 374 LEU BBB C 1
ATOM 7977 O O . LEU C 1 396 ? 32.073 6.175 -69.424 1.000 62.060 374 LEU BBB O 1
ATOM 7982 N N . GLU C 1 397 ? 29.899 6.955 -69.135 1.000 69.680 375 GLU BBB N 1
ATOM 7983 C CA . GLU C 1 397 ? 30.137 8.373 -69.527 1.000 70.920 375 GLU BBB CA 1
ATOM 7984 C C . GLU C 1 397 ? 31.303 8.915 -68.695 1.000 63.570 375 GLU BBB C 1
ATOM 7985 O O . GLU C 1 397 ? 32.207 9.532 -69.289 1.000 65.790 375 GLU BBB O 1
ATOM 7991 N N . GLN C 1 398 ? 31.318 8.640 -67.384 1.000 65.470 376 GLN BBB N 1
ATOM 7992 C CA . GLN C 1 398 ? 32.389 9.115 -66.459 1.000 67.130 376 GLN BBB CA 1
ATOM 7993 C C . GLN C 1 398 ? 33.727 8.508 -66.886 1.000 65.930 376 GLN BBB C 1
ATOM 7994 O O . GLN C 1 398 ? 34.772 9.161 -66.687 1.000 71.800 376 GLN BBB O 1
ATOM 8000 N N . ILE C 1 399 ? 33.720 7.272 -67.397 1.000 69.310 377 ILE BBB N 1
ATOM 8001 C CA . ILE C 1 399 ? 34.985 6.589 -67.800 1.000 66.580 377 ILE BBB CA 1
ATOM 8002 C C . ILE C 1 399 ? 35.462 7.280 -69.071 1.000 59.270 377 ILE BBB C 1
ATOM 8003 O O . ILE C 1 399 ? 36.676 7.541 -69.188 1.000 59.040 377 ILE BBB O 1
ATOM 8008 N N . ILE C 1 400 ? 34.539 7.587 -69.986 1.000 67.150 378 ILE BBB N 1
ATOM 8009 C CA . ILE C 1 400 ? 34.906 8.341 -71.219 1.000 68.040 378 ILE BBB CA 1
ATOM 8010 C C . ILE C 1 400 ? 35.538 9.676 -70.787 1.000 71.340 378 ILE BBB C 1
ATOM 8011 O O . ILE C 1 400 ? 36.667 9.985 -71.255 1.000 60.000 378 ILE BBB O 1
ATOM 8016 N N . GLU C 1 401 ? 34.879 10.401 -69.870 1.000 76.690 379 GLU BBB N 1
ATOM 8017 C CA . GLU C 1 401 ? 35.371 11.716 -69.354 1.000 80.300 379 GLU BBB CA 1
ATOM 8018 C C . GLU C 1 401 ? 36.778 11.490 -68.788 1.000 74.650 379 GLU BBB C 1
ATOM 8019 O O . GLU C 1 401 ? 37.715 12.234 -69.174 1.000 73.330 379 GLU BBB O 1
ATOM 8022 N N . THR C 1 402 ? 36.941 10.465 -67.948 1.000 71.760 380 THR BBB N 1
ATOM 8023 C CA . THR C 1 402 ? 38.205 10.208 -67.212 1.000 64.560 380 THR BBB CA 1
ATOM 8024 C C . THR C 1 402 ? 39.341 9.949 -68.202 1.000 67.650 380 THR BBB C 1
ATOM 8025 O O . THR C 1 402 ? 40.497 10.326 -67.895 1.000 61.760 380 THR BBB O 1
ATOM 8029 N N . ILE C 1 403 ? 39.049 9.308 -69.336 1.000 64.840 381 ILE BBB N 1
ATOM 8030 C CA . ILE C 1 403 ? 40.115 8.973 -70.325 1.000 70.910 381 ILE BBB CA 1
ATOM 8031 C C . ILE C 1 403 ? 40.500 10.257 -71.069 1.000 71.510 381 ILE BBB C 1
ATOM 8032 O O . ILE C 1 403 ? 41.704 10.423 -71.363 1.000 69.890 381 ILE BBB O 1
ATOM 8037 N N . GLU C 1 404 ? 39.517 11.122 -71.352 1.000 81.380 382 GLU BBB N 1
ATOM 8038 C CA . GLU C 1 404 ? 39.737 12.471 -71.953 1.000 87.740 382 GLU BBB CA 1
ATOM 8039 C C . GLU C 1 404 ? 40.657 13.312 -71.052 1.000 77.110 382 GLU BBB C 1
ATOM 8040 O O . GLU C 1 404 ? 41.560 13.932 -71.608 1.000 76.270 382 GLU BBB O 1
ATOM 8046 N N . LYS C 1 405 ? 40.478 13.279 -69.722 1.000 81.050 383 LYS BBB N 1
ATOM 8047 C CA . LYS C 1 405 ? 41.253 14.095 -68.737 1.000 78.980 383 LYS BBB CA 1
ATOM 8048 C C . LYS C 1 405 ? 42.591 13.418 -68.365 1.000 77.860 383 LYS BBB C 1
ATOM 8049 O O . LYS C 1 405 ? 43.340 14.012 -67.592 1.000 81.010 383 LYS BBB O 1
ATOM 8053 N N . GLN C 1 406 ? 42.914 12.225 -68.876 1.000 78.210 384 GLN BBB N 1
ATOM 8054 C CA . GLN C 1 406 ? 44.031 11.385 -68.346 1.000 74.660 384 GLN BBB CA 1
ATOM 8055 C C . GLN C 1 406 ? 45.366 11.877 -68.920 1.000 69.180 384 GLN BBB C 1
ATOM 8056 O O . GLN C 1 406 ? 45.330 12.472 -69.991 1.000 63.900 384 GLN BBB O 1
ATOM 8062 N N . GLU C 1 407 ? 46.492 11.557 -68.263 1.000 65.960 385 GLU BBB N 1
ATOM 8063 C CA . GLU C 1 407 ? 47.872 11.978 -68.639 1.000 68.550 385 GLU BBB CA 1
ATOM 8064 C C . GLU C 1 407 ? 48.400 11.177 -69.843 1.000 76.260 385 GLU BBB C 1
ATOM 8065 O O . GLU C 1 407 ? 48.739 11.811 -70.853 1.000 81.970 385 GLU BBB O 1
ATOM 8068 N N . ALA C 1 408 ? 48.513 9.843 -69.744 1.000 77.830 386 ALA BBB N 1
ATOM 8069 C CA . ALA C 1 408 ? 49.113 8.960 -70.781 1.000 70.820 386 ALA BBB CA 1
ATOM 8070 C C . ALA C 1 408 ? 48.375 9.099 -72.122 1.000 66.450 386 ALA BBB C 1
ATOM 8071 O O . ALA C 1 408 ? 47.132 9.247 -72.100 1.000 70.090 386 ALA BBB O 1
ATOM 8073 N N . LYS C 1 409 ? 49.108 9.008 -73.243 1.000 68.980 387 LYS BBB N 1
ATOM 8074 C CA . LYS C 1 409 ? 48.582 9.191 -74.631 1.000 72.310 387 LYS BBB CA 1
ATOM 8075 C C . LYS C 1 409 ? 47.766 7.964 -75.068 1.000 77.740 387 LYS BBB C 1
ATOM 8076 O O . LYS C 1 409 ? 47.079 8.049 -76.096 1.000 78.580 387 LYS BBB O 1
ATOM 8078 N N . HIS C 1 410 ? 47.851 6.853 -74.335 1.000 74.200 388 HIS BBB N 1
ATOM 8079 C CA . HIS C 1 410 ? 47.284 5.548 -74.754 1.000 68.970 388 HIS BBB CA 1
ATOM 8080 C C . HIS C 1 410 ? 46.318 5.003 -73.691 1.000 68.410 388 HIS BBB C 1
ATOM 8081 O O . HIS C 1 410 ? 46.575 5.164 -72.473 1.000 66.540 388 HIS BBB O 1
ATOM 8088 N N . ALA C 1 411 ? 45.227 4.389 -74.149 1.000 59.090 389 ALA BBB N 1
ATOM 8089 C CA . ALA C 1 411 ? 44.209 3.736 -73.305 1.000 58.190 389 ALA BBB CA 1
ATOM 8090 C C . ALA C 1 411 ? 43.876 2.372 -73.900 1.000 58.540 389 ALA BBB C 1
ATOM 8091 O O . ALA C 1 411 ? 43.582 2.315 -75.108 1.000 57.220 389 ALA BBB O 1
ATOM 8093 N N . TYR C 1 412 ? 43.903 1.323 -73.074 1.000 54.620 390 TYR BBB N 1
ATOM 8094 C CA . TYR C 1 412 ? 43.282 0.023 -73.427 1.000 53.730 390 TYR BBB CA 1
ATOM 8095 C C . TYR C 1 412 ? 41.961 -0.101 -72.678 1.000 52.140 390 TYR BBB C 1
ATOM 8096 O O . TYR C 1 412 ? 41.934 0.171 -71.473 1.000 56.080 390 TYR BBB O 1
ATOM 8105 N N . ILE C 1 413 ? 40.906 -0.492 -73.395 1.000 49.580 391 ILE BBB N 1
ATOM 8106 C CA . ILE C 1 413 ? 39.576 -0.769 -72.810 1.000 51.690 391 ILE BBB CA 1
ATOM 8107 C C . ILE C 1 413 ? 39.235 -2.243 -73.073 1.000 55.180 391 ILE BBB C 1
ATOM 8108 O O . ILE C 1 413 ? 39.162 -2.656 -74.232 1.000 53.960 391 ILE BBB O 1
ATOM 8113 N N . LEU C 1 414 ? 39.071 -3.016 -72.000 1.000 49.890 392 LEU BBB N 1
ATOM 8114 C CA . LEU C 1 414 ? 38.651 -4.430 -72.039 1.000 47.980 392 LEU BBB CA 1
ATOM 8115 C C . LEU C 1 414 ? 37.209 -4.464 -71.560 1.000 48.020 392 LEU BBB C 1
ATOM 8116 O O . LEU C 1 414 ? 36.935 -3.967 -70.450 1.000 54.170 392 LEU BBB O 1
ATOM 8121 N N . ALA C 1 415 ? 36.311 -5.007 -72.373 1.000 49.740 393 ALA BBB N 1
ATOM 8122 C CA . ALA C 1 415 ? 34.859 -4.937 -72.110 1.000 52.150 393 ALA BBB CA 1
ATOM 8123 C C . ALA C 1 415 ? 34.184 -6.251 -72.517 1.000 49.800 393 ALA BBB C 1
ATOM 8124 O O . ALA C 1 415 ? 34.561 -6.822 -73.558 1.000 49.050 393 ALA BBB O 1
ATOM 8126 N N . THR C 1 416 ? 33.199 -6.690 -71.729 1.000 46.340 394 THR BBB N 1
ATOM 8127 C CA . THR C 1 416 ? 32.246 -7.748 -72.122 1.000 52.610 394 THR BBB CA 1
ATOM 8128 C C . THR C 1 416 ? 31.316 -7.151 -73.188 1.000 52.840 394 THR BBB C 1
ATOM 8129 O O . THR C 1 416 ? 31.293 -5.922 -73.302 1.000 47.970 394 THR BBB O 1
ATOM 8133 N N . TYR C 1 417 ? 30.606 -7.994 -73.936 1.000 49.510 395 TYR BBB N 1
ATOM 8134 C CA . TYR C 1 417 ? 29.904 -7.623 -75.191 1.000 56.940 395 TYR BBB CA 1
ATOM 8135 C C . TYR C 1 417 ? 28.936 -6.454 -74.962 1.000 55.700 395 TYR BBB C 1
ATOM 8136 O O . TYR C 1 417 ? 29.047 -5.455 -75.713 1.000 53.140 395 TYR BBB O 1
ATOM 8145 N N . THR C 1 418 ? 27.993 -6.574 -74.018 1.000 55.240 396 THR BBB N 1
ATOM 8146 C CA . THR C 1 418 ? 26.919 -5.554 -73.868 1.000 56.450 396 THR BBB CA 1
ATOM 8147 C C . THR C 1 418 ? 27.525 -4.280 -73.288 1.000 58.030 396 THR BBB C 1
ATOM 8148 O O . THR C 1 418 ? 26.972 -3.219 -73.554 1.000 59.000 396 THR BBB O 1
ATOM 8152 N N . ALA C 1 419 ? 28.627 -4.372 -72.544 1.000 54.540 397 ALA BBB N 1
ATOM 8153 C CA . ALA C 1 419 ? 29.332 -3.179 -72.017 1.000 52.610 397 ALA BBB CA 1
ATOM 8154 C C . ALA C 1 419 ? 30.030 -2.448 -73.169 1.000 51.390 397 ALA BBB C 1
ATOM 8155 O O . ALA C 1 419 ? 30.078 -1.208 -73.170 1.000 60.050 397 ALA BBB O 1
ATOM 8157 N N . MET C 1 420 ? 30.562 -3.200 -74.117 1.000 53.820 398 MET BBB N 1
ATOM 8158 C CA . MET C 1 420 ? 31.265 -2.642 -75.288 1.000 63.010 398 MET BBB CA 1
ATOM 8159 C C . MET C 1 420 ? 30.224 -1.919 -76.158 1.000 56.360 398 MET BBB C 1
ATOM 8160 O O . MET C 1 420 ? 30.494 -0.776 -76.534 1.000 53.820 398 MET BBB O 1
ATOM 8165 N N . LEU C 1 421 ? 29.046 -2.519 -76.379 1.000 61.190 399 LEU BBB N 1
ATOM 8166 C CA . LEU C 1 421 ? 27.951 -1.917 -77.192 1.000 59.620 399 LEU BBB CA 1
ATOM 8167 C C . LEU C 1 421 ? 27.618 -0.556 -76.585 1.000 68.650 399 LEU BBB C 1
ATOM 8168 O O . LEU C 1 421 ? 27.626 0.428 -77.358 1.000 70.120 399 LEU BBB O 1
ATOM 8173 N N . GLU C 1 422 ? 27.371 -0.503 -75.260 1.000 67.590 400 GLU BBB N 1
ATOM 8174 C CA . GLU C 1 422 ? 26.970 0.745 -74.554 1.000 66.620 400 GLU BBB CA 1
ATOM 8175 C C . GLU C 1 422 ? 28.093 1.753 -74.743 1.000 69.280 400 GLU BBB C 1
ATOM 8176 O O . GLU C 1 422 ? 27.786 2.936 -74.957 1.000 71.600 400 GLU BBB O 1
ATOM 8182 N N . PHE C 1 423 ? 29.351 1.314 -74.636 1.000 62.660 401 PHE BBB N 1
ATOM 8183 C CA . PHE C 1 423 ? 30.517 2.236 -74.728 1.000 62.740 401 PHE BBB CA 1
ATOM 8184 C C . PHE C 1 423 ? 30.631 2.807 -76.144 1.000 70.240 401 PHE BBB C 1
ATOM 8185 O O . PHE C 1 423 ? 30.817 4.024 -76.275 1.000 71.030 401 PHE BBB O 1
ATOM 8193 N N . ARG C 1 424 ? 30.553 1.942 -77.159 1.000 66.020 402 ARG BBB N 1
ATOM 8194 C CA . ARG C 1 424 ? 30.699 2.373 -78.575 1.000 68.990 402 ARG BBB CA 1
ATOM 8195 C C . ARG C 1 424 ? 29.567 3.335 -78.942 1.000 75.190 402 ARG BBB C 1
ATOM 8196 O O . ARG C 1 424 ? 29.822 4.275 -79.713 1.000 82.180 402 ARG BBB O 1
ATOM 8204 N N . SER C 1 425 ? 28.368 3.097 -78.410 1.000 76.030 403 SER BBB N 1
ATOM 8205 C CA . SER C 1 425 ? 27.206 3.974 -78.703 1.000 75.910 403 SER BBB CA 1
ATOM 8206 C C . SER C 1 425 ? 27.477 5.377 -78.159 1.000 77.220 403 SER BBB C 1
ATOM 8207 O O . SER C 1 425 ? 27.144 6.350 -78.853 1.000 93.280 403 SER BBB O 1
ATOM 8210 N N . LEU C 1 426 ? 28.063 5.466 -76.965 1.000 79.940 404 LEU BBB N 1
ATOM 8211 C CA . LEU C 1 426 ? 28.323 6.783 -76.334 1.000 75.330 404 LEU BBB CA 1
ATOM 8212 C C . LEU C 1 426 ? 29.437 7.506 -77.096 1.000 84.220 404 LEU BBB C 1
ATOM 8213 O O . LEU C 1 426 ? 29.407 8.750 -77.129 1.000 89.320 404 LEU BBB O 1
ATOM 8218 N N . LEU C 1 427 ? 30.374 6.754 -77.682 1.000 90.790 405 LEU BBB N 1
ATOM 8219 C CA . LEU C 1 427 ? 31.455 7.379 -78.493 1.000 94.140 405 LEU BBB CA 1
ATOM 8220 C C . LEU C 1 427 ? 30.841 8.092 -79.712 1.000 102.810 405 LEU BBB C 1
ATOM 8221 O O . LEU C 1 427 ? 31.200 9.269 -79.942 1.000 95.410 405 LEU BBB O 1
ATOM 8226 N N . ALA C 1 428 ? 29.939 7.418 -80.441 1.000 102.320 406 ALA BBB N 1
ATOM 8227 C CA . ALA C 1 428 ? 29.200 7.957 -81.611 1.000 103.600 406 ALA BBB CA 1
ATOM 8228 C C . ALA C 1 428 ? 28.357 9.178 -81.191 1.000 96.020 406 ALA BBB C 1
ATOM 8229 O O . ALA C 1 428 ? 28.485 10.219 -81.841 1.000 110.370 406 ALA BBB O 1
ATOM 8231 N N . ASP C 1 429 ? 27.576 9.080 -80.110 1.000 95.150 407 ASP BBB N 1
ATOM 8232 C CA . ASP C 1 429 ? 26.626 10.131 -79.643 1.000 100.730 407 ASP BBB CA 1
ATOM 8233 C C . ASP C 1 429 ? 27.352 11.455 -79.336 1.000 106.390 407 ASP BBB C 1
ATOM 8234 O O . ASP C 1 429 ? 26.646 12.469 -79.184 1.000 113.040 407 ASP BBB O 1
ATOM 8236 N N . ARG C 1 430 ? 28.688 11.460 -79.223 1.000 105.530 408 ARG BBB N 1
ATOM 8237 C CA . ARG C 1 430 ? 29.505 12.681 -78.969 1.000 103.000 408 ARG BBB CA 1
ATOM 8238 C C . ARG C 1 430 ? 30.950 12.414 -79.406 1.000 102.500 408 ARG BBB C 1
ATOM 8239 O O . ARG C 1 430 ? 31.253 12.513 -80.594 1.000 94.430 408 ARG BBB O 1
ATOM 8241 N N . THR D 2 2 ? 53.391 -32.529 -54.998 1.000 51.270 2 THR DDD N 1
ATOM 8242 C CA . THR D 2 2 ? 52.957 -31.300 -54.231 1.000 48.630 2 THR DDD CA 1
ATOM 8243 C C . THR D 2 2 ? 53.866 -30.142 -54.597 1.000 50.640 2 THR DDD C 1
ATOM 8244 O O . THR D 2 2 ? 55.097 -30.298 -54.596 1.000 52.710 2 THR DDD O 1
ATOM 8248 N N . TYR D 2 3 ? 53.287 -29.006 -54.936 1.000 48.410 3 TYR DDD N 1
ATOM 8249 C CA . TYR D 2 3 ? 54.107 -27.815 -55.217 1.000 45.320 3 TYR DDD CA 1
ATOM 8250 C C . TYR D 2 3 ? 53.357 -26.584 -54.724 1.000 47.690 3 TYR DDD C 1
ATOM 8251 O O . TYR D 2 3 ? 52.117 -26.612 -54.563 1.000 43.980 3 TYR DDD O 1
ATOM 8260 N N . THR D 2 4 ? 54.126 -25.538 -54.450 1.000 44.230 4 THR DDD N 1
ATOM 8261 C CA . THR D 2 4 ? 53.612 -24.224 -54.063 1.000 42.670 4 THR DDD CA 1
ATOM 8262 C C . THR D 2 4 ? 53.201 -23.505 -55.329 1.000 47.240 4 THR DDD C 1
ATOM 8263 O O . THR D 2 4 ? 54.067 -23.198 -56.110 1.000 42.010 4 THR DDD O 1
ATOM 8267 N N . SER D 2 5 ? 51.911 -23.235 -55.474 1.000 44.310 5 SER DDD N 1
ATOM 8268 C CA . SER D 2 5 ? 51.306 -22.545 -56.618 1.000 41.520 5 SER DDD CA 1
ATOM 8269 C C . SER D 2 5 ? 51.417 -21.042 -56.418 1.000 44.960 5 SER DDD C 1
ATOM 8270 O O . SER D 2 5 ? 51.474 -20.330 -57.426 1.000 42.310 5 SER DDD O 1
ATOM 8273 N N . LEU D 2 6 ? 51.318 -20.570 -55.177 1.000 43.190 6 LEU DDD N 1
ATOM 8274 C CA . LEU D 2 6 ? 51.246 -19.121 -54.864 1.000 45.550 6 LEU DDD CA 1
ATOM 8275 C C . LEU D 2 6 ? 51.906 -18.848 -53.515 1.000 40.030 6 LEU DDD C 1
ATOM 8276 O O . LEU D 2 6 ? 51.795 -19.676 -52.578 1.000 45.860 6 LEU DDD O 1
ATOM 8281 N N . LYS D 2 7 ? 52.521 -17.685 -53.410 1.000 42.840 7 LYS DDD N 1
ATOM 8282 C CA . LYS D 2 7 ? 53.257 -17.270 -52.194 1.000 45.990 7 LYS DDD CA 1
ATOM 8283 C C . LYS D 2 7 ? 53.134 -15.761 -52.082 1.000 42.580 7 LYS DDD C 1
ATOM 8284 O O . LYS D 2 7 ? 53.223 -15.076 -53.123 1.000 42.980 7 LYS DDD O 1
ATOM 8290 N N . SER D 2 8 ? 52.893 -15.262 -50.879 1.000 42.810 8 SER DDD N 1
ATOM 8291 C CA . SER D 2 8 ? 52.927 -13.805 -50.606 1.000 42.200 8 SER DDD CA 1
ATOM 8292 C C . SER D 2 8 ? 54.265 -13.223 -51.060 1.000 42.380 8 SER DDD C 1
ATOM 8293 O O . SER D 2 8 ? 55.281 -13.921 -51.092 1.000 37.790 8 SER DDD O 1
ATOM 8296 N N . PRO D 2 9 ? 54.290 -11.931 -51.438 1.000 45.000 9 PRO DDD N 1
ATOM 8297 C CA . PRO D 2 9 ? 55.540 -11.266 -51.838 1.000 46.640 9 PRO DDD CA 1
ATOM 8298 C C . PRO D 2 9 ? 56.610 -11.408 -50.745 1.000 45.930 9 PRO DDD C 1
ATOM 8299 O O . PRO D 2 9 ? 56.317 -11.191 -49.550 1.000 42.930 9 PRO DDD O 1
ATOM 8303 N N . GLU D 2 10 ? 57.793 -11.835 -51.182 1.000 45.040 10 GLU DDD N 1
ATOM 8304 C CA . GLU D 2 10 ? 58.983 -12.149 -50.351 1.000 50.900 10 GLU DDD CA 1
ATOM 8305 C C . GLU D 2 10 ? 59.384 -10.942 -49.519 1.000 43.910 10 GLU DDD C 1
ATOM 8306 O O . GLU D 2 10 ? 59.787 -11.126 -48.355 1.000 49.480 10 GLU DDD O 1
ATOM 8312 N N . ASN D 2 11 ? 59.307 -9.763 -50.127 1.000 43.370 11 ASN DDD N 1
ATOM 8313 C CA . ASN D 2 11 ? 59.836 -8.492 -49.572 1.000 51.360 11 ASN DDD CA 1
ATOM 8314 C C . ASN D 2 11 ? 58.950 -8.043 -48.403 1.000 51.870 11 ASN DDD C 1
ATOM 8315 O O . ASN D 2 11 ? 59.442 -7.252 -47.576 1.000 50.840 11 ASN DDD O 1
ATOM 8320 N N . GLN D 2 12 ? 57.699 -8.521 -48.324 1.000 48.220 12 GLN DDD N 1
ATOM 8321 C CA . GLN D 2 12 ? 56.707 -7.973 -47.363 1.000 45.100 12 GLN DDD CA 1
ATOM 8322 C C . GLN D 2 12 ? 56.900 -8.644 -45.996 1.000 47.630 12 GLN DDD C 1
ATOM 8323 O O . GLN D 2 12 ? 57.039 -9.890 -45.943 1.000 44.740 12 GLN DDD O 1
ATOM 8329 N N . ASP D 2 13 ? 56.904 -7.844 -44.923 1.000 43.980 13 ASP DDD N 1
ATOM 8330 C CA . ASP D 2 13 ? 56.921 -8.339 -43.518 1.000 45.140 13 ASP DDD CA 1
ATOM 8331 C C . ASP D 2 13 ? 55.507 -8.781 -43.089 1.000 42.740 13 ASP DDD C 1
ATOM 8332 O O . ASP D 2 13 ? 54.507 -8.125 -43.444 1.000 49.670 13 ASP DDD O 1
ATOM 8337 N N . TYR D 2 14 ? 55.427 -9.882 -42.363 1.000 46.200 14 TYR DDD N 1
ATOM 8338 C CA . TYR D 2 14 ? 54.175 -10.476 -41.847 1.000 47.950 14 TYR DDD CA 1
ATOM 8339 C C . TYR D 2 14 ? 54.481 -11.050 -40.470 1.000 46.420 14 TYR DDD C 1
ATOM 8340 O O . TYR D 2 14 ? 55.565 -11.619 -40.271 1.000 48.460 14 TYR DDD O 1
ATOM 8349 N N . ILE D 2 15 ? 53.545 -10.911 -39.544 1.000 47.650 15 ILE DDD N 1
ATOM 8350 C CA . ILE D 2 15 ? 53.678 -11.453 -38.156 1.000 48.290 15 ILE DDD CA 1
ATOM 8351 C C . ILE D 2 15 ? 53.078 -12.853 -38.078 1.000 46.420 15 ILE DDD C 1
ATOM 8352 O O . ILE D 2 15 ? 53.356 -13.504 -37.098 1.000 47.480 15 ILE DDD O 1
ATOM 8356 N N . TYR D 2 16 ? 52.231 -13.291 -39.022 1.000 43.650 16 TYR DDD N 1
ATOM 8357 C CA . TYR D 2 16 ? 51.661 -14.659 -38.967 1.000 44.770 16 TYR DDD CA 1
ATOM 8358 C C . TYR D 2 16 ? 51.994 -15.384 -40.265 1.000 43.600 16 TYR DDD C 1
ATOM 8359 O O . TYR D 2 16 ? 52.490 -14.735 -41.182 1.000 43.550 16 TYR DDD O 1
ATOM 8368 N N . ASP D 2 17 ? 51.729 -16.688 -40.295 1.000 43.110 17 ASP DDD N 1
ATOM 8369 C CA . ASP D 2 17 ? 51.993 -17.577 -41.450 1.000 49.910 17 ASP DDD CA 1
ATOM 8370 C C . ASP D 2 17 ? 50.820 -18.544 -41.548 1.000 49.020 17 ASP DDD C 1
ATOM 8371 O O . ASP D 2 17 ? 50.444 -19.083 -40.500 1.000 47.150 17 ASP DDD O 1
ATOM 8376 N N . LEU D 2 18 ? 50.251 -18.685 -42.744 1.000 43.920 18 LEU DDD N 1
ATOM 8377 C CA . LEU D 2 18 ? 49.190 -19.671 -43.065 1.000 45.140 18 LEU DDD CA 1
ATOM 8378 C C . LEU D 2 18 ? 49.602 -20.454 -44.301 1.000 44.180 18 LEU DDD C 1
ATOM 8379 O O . LEU D 2 18 ? 50.130 -19.856 -45.265 1.000 43.330 18 LEU DDD O 1
ATOM 8384 N N . THR D 2 19 ? 49.307 -21.742 -44.285 1.000 47.090 19 THR DDD N 1
ATOM 8385 C CA . THR D 2 19 ? 49.483 -22.630 -45.451 1.000 44.590 19 THR DDD CA 1
ATOM 8386 C C . THR D 2 19 ? 48.102 -23.138 -45.842 1.000 43.760 19 THR DDD C 1
ATOM 8387 O O . THR D 2 19 ? 47.365 -23.595 -44.961 1.000 46.020 19 THR DDD O 1
ATOM 8391 N N . ILE D 2 20 ? 47.779 -23.006 -47.118 1.000 41.500 20 ILE DDD N 1
ATOM 8392 C CA . ILE D 2 20 ? 46.483 -23.451 -47.701 1.000 42.570 20 ILE DDD CA 1
ATOM 8393 C C . ILE D 2 20 ? 46.778 -24.676 -48.563 1.000 42.650 20 ILE DDD C 1
ATOM 8394 O O . ILE D 2 20 ? 47.712 -24.587 -49.418 1.000 41.250 20 ILE DDD O 1
ATOM 8399 N N . ALA D 2 21 ? 46.079 -25.788 -48.290 1.000 39.700 21 ALA DDD N 1
ATOM 8400 C CA . ALA D 2 21 ? 46.037 -26.946 -49.203 1.000 39.670 21 ALA DDD CA 1
ATOM 8401 C C . ALA D 2 21 ? 44.953 -26.670 -50.230 1.000 38.540 21 ALA DDD C 1
ATOM 8402 O O . ALA D 2 21 ? 43.747 -26.623 -49.860 1.000 41.650 21 ALA DDD O 1
ATOM 8404 N N . HIS D 2 22 ? 45.387 -26.505 -51.474 1.000 40.710 22 HIS DDD N 1
ATOM 8405 C CA . HIS D 2 22 ? 44.495 -26.369 -52.636 1.000 38.920 22 HIS DDD CA 1
ATOM 8406 C C . HIS D 2 22 ? 44.281 -27.777 -53.163 1.000 40.980 22 HIS DDD C 1
ATOM 8407 O O . HIS D 2 22 ? 45.055 -28.233 -54.004 1.000 39.060 22 HIS DDD O 1
ATOM 8414 N N . LEU D 2 23 ? 43.255 -28.431 -52.623 1.000 39.420 23 LEU DDD N 1
ATOM 8415 C CA . LEU D 2 23 ? 43.013 -29.864 -52.803 1.000 38.540 23 LEU DDD CA 1
ATOM 8416 C C . LEU D 2 23 ? 42.574 -30.106 -54.241 1.000 40.880 23 LEU DDD C 1
ATOM 8417 O O . LEU D 2 23 ? 41.517 -29.589 -54.644 1.000 42.940 23 LEU DDD O 1
ATOM 8422 N N . TYR D 2 24 ? 43.365 -30.888 -54.987 1.000 39.950 24 TYR DDD N 1
ATOM 8423 C CA . TYR D 2 24 ? 43.139 -31.169 -56.428 1.000 37.350 24 TYR DDD CA 1
ATOM 8424 C C . TYR D 2 24 ? 42.947 -29.859 -57.193 1.000 40.730 24 TYR DDD C 1
ATOM 8425 O O . TYR D 2 24 ? 42.156 -29.800 -58.155 1.000 42.230 24 TYR DDD O 1
ATOM 8434 N N . GLY D 2 25 ? 43.715 -28.824 -56.818 1.000 39.320 25 GLY DDD N 1
ATOM 8435 C CA . GLY D 2 25 ? 43.528 -27.470 -57.360 1.000 35.710 25 GLY DDD CA 1
ATOM 8436 C C . GLY D 2 25 ? 43.803 -27.414 -58.858 1.000 41.040 25 GLY DDD C 1
ATOM 8437 O O . GLY D 2 25 ? 43.340 -26.433 -59.487 1.000 41.630 25 GLY DDD O 1
ATOM 8438 N N . ASN D 2 26 ? 44.526 -28.409 -59.406 1.000 41.350 26 ASN DDD N 1
ATOM 8439 C CA . ASN D 2 26 ? 44.903 -28.434 -60.839 1.000 41.290 26 ASN DDD CA 1
ATOM 8440 C C . ASN D 2 26 ? 43.936 -29.317 -61.632 1.000 43.070 26 ASN DDD C 1
ATOM 8441 O O . ASN D 2 26 ? 44.119 -29.392 -62.861 1.000 42.430 26 ASN DDD O 1
ATOM 8446 N N . LEU D 2 27 ? 42.922 -29.920 -60.993 1.000 41.210 27 LEU DDD N 1
ATOM 8447 C CA . LEU D 2 27 ? 41.912 -30.809 -61.651 1.000 41.050 27 LEU DDD CA 1
ATOM 8448 C C . LEU D 2 27 ? 40.477 -30.300 -61.407 1.000 43.590 27 LEU DDD C 1
ATOM 8449 O O . LEU D 2 27 ? 39.654 -30.331 -62.316 1.000 42.160 27 LEU DDD O 1
ATOM 8454 N N A MET D 2 28 ? 40.191 -29.911 -60.162 0.480 42.060 28 MET DDD N 1
ATOM 8455 N N B MET D 2 28 ? 40.185 -29.829 -60.199 0.520 41.390 28 MET DDD N 1
ATOM 8456 C CA A MET D 2 28 ? 38.933 -29.252 -59.729 0.480 42.400 28 MET DDD CA 1
ATOM 8457 C CA B MET D 2 28 ? 38.853 -29.279 -59.858 0.520 41.890 28 MET DDD CA 1
ATOM 8458 C C A MET D 2 28 ? 39.182 -27.745 -59.741 0.480 41.430 28 MET DDD C 1
ATOM 8459 C C B MET D 2 28 ? 39.010 -27.759 -59.737 0.520 41.370 28 MET DDD C 1
ATOM 8460 O O A MET D 2 28 ? 39.499 -27.177 -58.678 0.480 38.900 28 MET DDD O 1
ATOM 8461 O O B MET D 2 28 ? 39.032 -27.207 -58.617 0.520 38.550 28 MET DDD O 1
ATOM 8470 N N . ASN D 2 29 ? 39.070 -27.149 -60.925 1.000 42.480 29 ASN DDD N 1
ATOM 8471 C CA . ASN D 2 29 ? 39.545 -25.780 -61.193 1.000 42.650 29 ASN DDD CA 1
ATOM 8472 C C . ASN D 2 29 ? 38.529 -25.056 -62.069 1.000 42.480 29 ASN DDD C 1
ATOM 8473 O O . ASN D 2 29 ? 38.952 -24.116 -62.731 1.000 42.280 29 ASN DDD O 1
ATOM 8478 N N . THR D 2 30 ? 37.237 -25.419 -62.058 1.000 42.370 30 THR DDD N 1
ATOM 8479 C CA . THR D 2 30 ? 36.282 -24.803 -63.021 1.000 41.190 30 THR DDD CA 1
ATOM 8480 C C . THR D 2 30 ? 35.421 -23.691 -62.393 1.000 44.420 30 THR DDD C 1
ATOM 8481 O O . THR D 2 30 ? 35.280 -23.624 -61.149 1.000 39.120 30 THR DDD O 1
ATOM 8485 N N A TYR D 2 31 ? 34.890 -22.827 -63.269 1.000 43.580 31 TYR DDD N 1
ATOM 8486 C CA A TYR D 2 31 ? 33.721 -21.932 -63.077 1.000 44.210 31 TYR DDD CA 1
ATOM 8487 C C A TYR D 2 31 ? 34.066 -20.867 -62.044 1.000 43.990 31 TYR DDD C 1
ATOM 8488 O O A TYR D 2 31 ? 33.162 -20.428 -61.336 1.000 43.890 31 TYR DDD O 1
ATOM 8497 N N . GLY D 2 32 ? 35.348 -20.472 -61.998 1.000 41.970 32 GLY DDD N 1
ATOM 8498 C CA . GLY D 2 32 ? 35.854 -19.368 -61.171 1.000 38.830 32 GLY DDD CA 1
ATOM 8499 C C . GLY D 2 32 ? 35.999 -19.767 -59.715 1.000 40.440 32 GLY DDD C 1
ATOM 8500 O O . GLY D 2 32 ? 36.417 -18.911 -58.945 1.000 39.850 32 GLY DDD O 1
ATOM 8501 N N . ASP D 2 33 ? 35.750 -21.026 -59.344 1.000 37.650 33 ASP DDD N 1
ATOM 8502 C CA . ASP D 2 33 ? 35.793 -21.434 -57.922 1.000 41.890 33 ASP DDD CA 1
ATOM 8503 C C . ASP D 2 33 ? 37.228 -21.354 -57.363 1.000 41.410 33 ASP DDD C 1
ATOM 8504 O O . ASP D 2 33 ? 37.367 -21.101 -56.128 1.000 39.110 33 ASP DDD O 1
ATOM 8509 N N . ASN D 2 34 ? 38.258 -21.410 -58.199 1.000 38.680 34 ASN DDD N 1
ATOM 8510 C CA . ASN D 2 34 ? 39.653 -21.228 -57.718 1.000 38.960 34 ASN DDD CA 1
ATOM 8511 C C . ASN D 2 34 ? 39.910 -19.755 -57.377 1.000 39.840 34 ASN DDD C 1
ATOM 8512 O O . ASN D 2 34 ? 40.910 -19.492 -56.731 1.000 43.380 34 ASN DDD O 1
ATOM 8517 N N . GLY D 2 35 ? 39.035 -18.824 -57.766 1.000 37.350 35 GLY DDD N 1
ATOM 8518 C CA . GLY D 2 35 ? 39.083 -17.437 -57.262 1.000 39.790 35 GLY DDD CA 1
ATOM 8519 C C . GLY D 2 35 ? 39.022 -17.369 -55.744 1.000 39.710 35 GLY DDD C 1
ATOM 8520 O O . GLY D 2 35 ? 39.496 -16.377 -55.171 1.000 41.090 35 GLY DDD O 1
ATOM 8521 N N . ASN D 2 36 ? 38.447 -18.372 -55.090 1.000 39.820 36 ASN DDD N 1
ATOM 8522 C CA . ASN D 2 36 ? 38.392 -18.446 -53.602 1.000 40.250 36 ASN DDD CA 1
ATOM 8523 C C . ASN D 2 36 ? 39.815 -18.487 -53.023 1.000 38.760 36 ASN DDD C 1
ATOM 8524 O O . ASN D 2 36 ? 40.034 -17.951 -51.937 1.000 40.670 36 ASN DDD O 1
ATOM 8529 N N . ILE D 2 37 ? 40.756 -19.102 -53.719 1.000 39.610 37 ILE DDD N 1
ATOM 8530 C CA . ILE D 2 37 ? 42.177 -19.130 -53.279 1.000 40.580 37 ILE DDD CA 1
ATOM 8531 C C . ILE D 2 37 ? 42.706 -17.699 -53.224 1.000 42.380 37 ILE DDD C 1
ATOM 8532 O O . ILE D 2 37 ? 43.354 -17.352 -52.207 1.000 40.350 37 ILE DDD O 1
ATOM 8537 N N . LEU D 2 38 ? 42.445 -16.913 -54.267 1.000 39.060 38 LEU DDD N 1
ATOM 8538 C CA . LEU D 2 38 ? 42.953 -15.523 -54.390 1.000 43.590 38 LEU DDD CA 1
ATOM 8539 C C . LEU D 2 38 ? 42.332 -14.670 -53.277 1.000 46.070 38 LEU DDD C 1
ATOM 8540 O O . LEU D 2 38 ? 43.037 -13.820 -52.725 1.000 40.850 38 LEU DDD O 1
ATOM 8545 N N . MET D 2 39 ? 41.063 -14.904 -52.936 1.000 42.420 39 MET DDD N 1
ATOM 8546 C CA . MET D 2 39 ? 40.375 -14.140 -51.869 1.000 42.880 39 MET DDD CA 1
ATOM 8547 C C . MET D 2 39 ? 40.923 -14.529 -50.490 1.000 39.150 39 MET DDD C 1
ATOM 8548 O O . MET D 2 39 ? 41.088 -13.625 -49.658 1.000 43.990 39 MET DDD O 1
ATOM 8553 N N . LEU D 2 40 ? 41.206 -15.807 -50.241 1.000 41.220 40 LEU DDD N 1
ATOM 8554 C CA . LEU D 2 40 ? 41.797 -16.249 -48.952 1.000 39.200 40 LEU DDD CA 1
ATOM 8555 C C . LEU D 2 40 ? 43.189 -15.637 -48.815 1.000 42.710 40 LEU DDD C 1
ATOM 8556 O O . LEU D 2 40 ? 43.490 -15.136 -47.758 1.000 41.570 40 LEU DDD O 1
ATOM 8561 N N . LYS D 2 41 ? 43.990 -15.642 -49.875 1.000 40.850 41 LYS DDD N 1
ATOM 8562 C CA . LYS D 2 41 ? 45.377 -15.099 -49.846 1.000 40.580 41 LYS DDD CA 1
ATOM 8563 C C . LYS D 2 41 ? 45.325 -13.593 -49.587 1.000 37.250 41 LYS DDD C 1
ATOM 8564 O O . LYS D 2 41 ? 46.035 -13.120 -48.690 1.000 41.260 41 LYS DDD O 1
ATOM 8570 N N . TYR D 2 42 ? 44.472 -12.869 -50.289 1.000 39.290 42 TYR DDD N 1
ATOM 8571 C CA . TYR D 2 42 ? 44.303 -11.403 -50.129 1.000 39.890 42 TYR DDD CA 1
ATOM 8572 C C . TYR D 2 42 ? 43.895 -11.029 -48.711 1.000 43.880 42 TYR DDD C 1
ATOM 8573 O O . TYR D 2 42 ? 44.500 -10.102 -48.099 1.000 44.420 42 TYR DDD O 1
ATOM 8582 N N . VAL D 2 43 ? 42.884 -11.708 -48.191 1.000 43.640 43 VAL DDD N 1
ATOM 8583 C CA .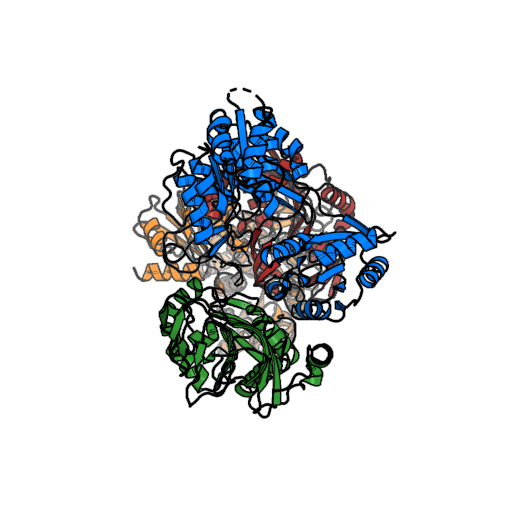 VAL D 2 43 ? 42.348 -11.404 -46.832 1.000 45.260 43 VAL DDD CA 1
ATOM 8584 C C . VAL D 2 43 ? 43.369 -11.799 -45.759 1.000 41.890 43 VAL DDD C 1
ATOM 8585 O O . VAL D 2 43 ? 43.558 -11.005 -44.818 1.000 45.510 43 VAL DDD O 1
ATOM 8589 N N . ALA D 2 44 ? 43.991 -12.970 -45.860 1.000 42.910 44 ALA DDD N 1
ATOM 8590 C CA . ALA D 2 44 ? 45.027 -13.402 -44.894 1.000 43.020 44 ALA DDD CA 1
ATOM 8591 C C . ALA D 2 44 ? 46.196 -12.389 -44.856 1.000 46.650 44 ALA DDD C 1
ATOM 8592 O O . ALA D 2 44 ? 46.654 -12.053 -43.733 1.000 48.420 44 ALA DDD O 1
ATOM 8594 N N . GLU D 2 45 ? 46.668 -11.910 -46.010 1.000 45.720 45 GLU DDD N 1
ATOM 8595 C CA . GLU D 2 45 ? 47.758 -10.899 -46.079 1.000 45.580 45 GLU DDD CA 1
ATOM 8596 C C . GLU D 2 45 ? 47.305 -9.610 -45.383 1.000 47.020 45 GLU DDD C 1
ATOM 8597 O O . GLU D 2 45 ? 48.102 -9.063 -44.573 1.000 42.050 45 GLU DDD O 1
ATOM 8603 N N . LYS D 2 46 ? 46.066 -9.172 -45.601 1.000 43.480 46 LYS DDD N 1
ATOM 8604 C CA . LYS D 2 46 ? 45.552 -7.931 -44.960 1.000 46.650 46 LYS DDD CA 1
ATOM 8605 C C . LYS D 2 46 ? 45.557 -8.097 -43.431 1.000 45.750 46 LYS DDD C 1
ATOM 8606 O O . LYS D 2 46 ? 45.677 -7.084 -42.718 1.000 50.130 46 LYS DDD O 1
ATOM 8612 N N . LEU D 2 47 ? 45.381 -9.321 -42.947 1.000 44.790 47 LEU DDD N 1
ATOM 8613 C CA . LEU D 2 47 ? 45.363 -9.639 -41.502 1.000 44.890 47 LEU DDD CA 1
ATOM 8614 C C . LEU D 2 47 ? 46.781 -9.890 -40.972 1.000 44.400 47 LEU DDD C 1
ATOM 8615 O O . LEU D 2 47 ? 46.895 -10.220 -39.793 1.000 41.050 47 LEU DDD O 1
ATOM 8620 N N . GLY D 2 48 ? 47.807 -9.777 -41.816 1.000 47.910 48 GLY DDD N 1
ATOM 8621 C CA . GLY D 2 48 ? 49.224 -9.873 -41.401 1.000 47.020 48 GLY DDD CA 1
ATOM 8622 C C . GLY D 2 48 ? 49.815 -11.278 -41.522 1.000 48.940 48 GLY DDD C 1
ATOM 8623 O O . GLY D 2 48 ? 50.856 -11.529 -40.888 1.000 48.280 48 GLY DDD O 1
ATOM 8624 N N . ALA D 2 49 ? 49.235 -12.150 -42.348 1.000 41.480 49 ALA DDD N 1
ATOM 8625 C CA . ALA D 2 49 ? 49.689 -13.542 -42.533 1.000 40.310 49 ALA DDD CA 1
ATOM 8626 C C . ALA D 2 49 ? 50.389 -13.680 -43.884 1.000 43.740 49 ALA DDD C 1
ATOM 8627 O O . ALA D 2 49 ? 49.799 -13.295 -44.910 1.000 46.480 49 ALA DDD O 1
ATOM 8629 N N . ARG D 2 50 ? 51.633 -14.176 -43.851 1.000 44.290 50 ARG DDD N 1
ATOM 8630 C CA . ARG D 2 50 ? 52.358 -14.734 -45.016 1.000 43.760 50 ARG DDD CA 1
ATOM 8631 C C . ARG D 2 50 ? 51.644 -16.020 -45.458 1.000 44.410 50 ARG DDD C 1
ATOM 8632 O O . ARG D 2 50 ? 51.576 -17.001 -44.676 1.000 40.360 50 ARG DDD O 1
ATOM 8640 N N . VAL D 2 51 ? 51.214 -16.037 -46.717 1.000 44.770 51 VAL DDD N 1
ATOM 8641 C CA . VAL D 2 51 ? 50.399 -17.132 -47.296 1.000 42.610 51 VAL DDD CA 1
ATOM 8642 C C . VAL D 2 51 ? 51.252 -17.977 -48.228 1.000 42.820 51 VAL DDD C 1
ATOM 8643 O O . VAL D 2 51 ? 51.905 -17.402 -49.130 1.000 42.260 51 VAL DDD O 1
ATOM 8647 N N . THR D 2 52 ? 51.219 -19.290 -47.996 1.000 42.820 52 THR DDD N 1
ATOM 8648 C CA . THR D 2 52 ? 51.707 -20.346 -48.919 1.000 42.410 52 THR DDD CA 1
ATOM 8649 C C . THR D 2 52 ? 50.501 -21.161 -49.376 1.000 45.520 52 THR DDD C 1
ATOM 8650 O O . THR D 2 52 ? 49.757 -21.630 -48.492 1.000 43.110 52 THR DDD O 1
ATOM 8654 N N . VAL D 2 53 ? 50.297 -21.282 -50.693 1.000 41.980 53 VAL DDD N 1
ATOM 8655 C CA . VAL D 2 53 ? 49.307 -22.232 -51.262 1.000 41.920 53 VAL DDD CA 1
ATOM 8656 C C . VAL D 2 53 ? 50.046 -23.403 -51.918 1.000 41.420 53 VAL DDD C 1
ATOM 8657 O O . VAL D 2 53 ? 50.859 -23.186 -52.845 1.000 40.630 53 VAL DDD O 1
ATOM 8661 N N . ASP D 2 54 ? 49.779 -24.606 -51.431 1.000 40.610 54 ASP DDD N 1
ATOM 8662 C CA . ASP D 2 54 ? 50.257 -25.856 -52.051 1.000 41.260 54 ASP DDD CA 1
ATOM 8663 C C . ASP D 2 54 ? 49.103 -26.523 -52.793 1.000 41.850 54 ASP DDD C 1
ATOM 8664 O O . ASP D 2 54 ? 48.001 -26.691 -52.217 1.000 39.910 54 ASP DDD O 1
ATOM 8669 N N . ILE D 2 55 ? 49.365 -26.887 -54.036 1.000 41.820 55 ILE DDD N 1
ATOM 8670 C CA . ILE D 2 55 ? 48.505 -27.825 -54.802 1.000 45.090 55 ILE DDD CA 1
ATOM 8671 C C . ILE D 2 55 ? 48.842 -29.230 -54.299 1.000 47.040 55 ILE DDD C 1
ATOM 8672 O O . ILE D 2 55 ? 50.030 -29.697 -54.482 1.000 43.610 55 ILE DDD O 1
ATOM 8677 N N . VAL D 2 56 ? 47.866 -29.850 -53.645 1.000 40.690 56 VAL DDD N 1
ATOM 8678 C CA . VAL D 2 56 ? 47.935 -31.239 -53.109 1.000 44.050 56 VAL DDD CA 1
ATOM 8679 C C . VAL D 2 56 ? 46.915 -32.054 -53.885 1.000 43.970 56 VAL DDD C 1
ATOM 8680 O O . VAL D 2 56 ? 45.678 -31.894 -53.618 1.000 40.730 56 VAL DDD O 1
ATOM 8684 N N . SER D 2 57 ? 47.384 -32.794 -54.880 1.000 41.160 57 SER DDD N 1
ATOM 8685 C CA . SER D 2 57 ? 46.510 -33.399 -55.905 1.000 39.350 57 SER DDD CA 1
ATOM 8686 C C . SER D 2 57 ? 46.646 -34.925 -55.939 1.000 41.500 57 SER DDD C 1
ATOM 8687 O O . SER D 2 57 ? 47.086 -35.503 -54.948 1.000 41.700 57 SER DDD O 1
ATOM 8690 N N . ILE D 2 58 ? 46.304 -35.554 -57.068 1.000 41.320 58 ILE DDD N 1
ATOM 8691 C CA . ILE D 2 58 ? 46.409 -37.024 -57.237 1.000 44.070 58 ILE DDD CA 1
ATOM 8692 C C . ILE D 2 58 ? 47.870 -37.439 -56.980 1.000 50.690 58 ILE DDD C 1
ATOM 8693 O O . ILE D 2 58 ? 48.794 -36.696 -57.349 1.000 48.960 58 ILE DDD O 1
ATOM 8698 N N . ASN D 2 59 ? 48.042 -38.531 -56.247 1.000 50.150 59 ASN DDD N 1
ATOM 8699 C CA . ASN D 2 59 ? 49.342 -39.179 -55.934 1.000 60.080 59 ASN DDD CA 1
ATOM 8700 C C . ASN D 2 59 ? 50.141 -38.398 -54.878 1.000 55.570 59 ASN DDD C 1
ATOM 8701 O O . ASN D 2 59 ? 51.145 -38.934 -54.467 1.000 62.640 59 ASN DDD O 1
ATOM 8706 N N . ASP D 2 60 ? 49.659 -37.250 -54.395 1.000 50.670 60 ASP DDD N 1
ATOM 8707 C CA . ASP D 2 60 ? 50.352 -36.365 -53.422 1.000 49.560 60 ASP DDD CA 1
ATOM 8708 C C . ASP D 2 60 ? 49.877 -36.757 -52.032 1.000 52.290 60 ASP DDD C 1
ATOM 8709 O O . ASP D 2 60 ? 48.662 -36.992 -51.850 1.000 51.330 60 ASP DDD O 1
ATOM 8714 N N A THR D 2 61 ? 50.797 -36.844 -51.070 0.550 50.540 61 THR DDD N 1
ATOM 8715 N N B THR D 2 61 ? 50.792 -36.787 -51.068 0.450 50.500 61 THR DDD N 1
ATOM 8716 C CA A THR D 2 61 ? 50.460 -37.167 -49.657 0.550 51.430 61 THR DDD CA 1
ATOM 8717 C CA B THR D 2 61 ? 50.500 -37.137 -49.655 0.450 50.970 61 THR DDD CA 1
ATOM 8718 C C A THR D 2 61 ? 49.835 -35.928 -49.017 0.550 49.230 61 THR DDD C 1
ATOM 8719 C C B THR D 2 61 ? 49.880 -35.921 -48.963 0.450 49.520 61 THR DDD C 1
ATOM 8720 O O A THR D 2 61 ? 50.296 -34.826 -49.306 0.550 49.250 61 THR DDD O 1
ATOM 8721 O O B THR D 2 61 ? 50.397 -34.818 -49.157 0.450 49.730 61 THR DDD O 1
ATOM 8728 N N . PHE D 2 62 ? 48.821 -36.120 -48.178 1.000 49.910 62 PHE DDD N 1
ATOM 8729 C CA . PHE D 2 62 ? 48.171 -35.046 -47.395 1.000 48.130 62 PHE DDD CA 1
ATOM 8730 C C . PHE D 2 62 ? 48.505 -35.287 -45.928 1.000 46.470 62 PHE DDD C 1
ATOM 8731 O O . PHE D 2 62 ? 48.110 -36.335 -45.403 1.000 50.580 62 PHE DDD O 1
ATOM 8739 N N . GLU D 2 63 ? 49.257 -34.372 -45.325 1.000 54.320 63 GLU DDD N 1
ATOM 8740 C CA . GLU D 2 63 ? 49.608 -34.359 -43.883 1.000 52.680 63 GLU DDD CA 1
ATOM 8741 C C . GLU D 2 63 ? 48.802 -33.248 -43.210 1.000 47.350 63 GLU DDD C 1
ATOM 8742 O O . GLU D 2 63 ? 49.098 -32.058 -43.454 1.000 51.210 63 GLU DDD O 1
ATOM 8748 N N A GLN D 2 64 ? 47.847 -33.641 -42.372 0.500 51.300 64 GLN DDD N 1
ATOM 8749 N N B GLN D 2 64 ? 47.820 -33.612 -42.378 0.500 53.370 64 GLN DDD N 1
ATOM 8750 C CA A GLN D 2 64 ? 46.861 -32.761 -41.691 0.500 50.290 64 GLN DDD CA 1
ATOM 8751 C CA B GLN D 2 64 ? 46.861 -32.659 -41.747 0.500 53.650 64 GLN DDD CA 1
ATOM 8752 C C A GLN D 2 64 ? 47.576 -31.602 -40.967 0.500 48.730 64 GLN DDD C 1
ATOM 8753 C C B GLN D 2 64 ? 47.645 -31.525 -41.072 0.500 50.800 64 GLN DDD C 1
ATOM 8754 O O A GLN D 2 64 ? 47.019 -30.495 -40.942 0.500 50.310 64 GLN DDD O 1
ATOM 8755 O O B GLN D 2 64 ? 47.229 -30.363 -41.232 0.500 51.760 64 GLN DDD O 1
ATOM 8766 N N . ASP D 2 65 ? 48.774 -31.826 -40.422 1.000 50.900 65 ASP DDD N 1
ATOM 8767 C CA . ASP D 2 65 ? 49.516 -30.843 -39.565 1.000 52.530 65 ASP DDD CA 1
ATOM 8768 C C . ASP D 2 65 ? 50.144 -29.740 -40.409 1.000 47.630 65 ASP DDD C 1
ATOM 8769 O O . ASP D 2 65 ? 50.521 -28.754 -39.828 1.000 47.880 65 ASP DDD O 1
ATOM 8774 N N . ASP D 2 66 ? 50.321 -29.944 -41.708 1.000 49.080 66 ASP DDD N 1
ATOM 8775 C CA . ASP D 2 66 ? 50.959 -28.941 -42.597 1.000 46.130 66 ASP DDD CA 1
ATOM 8776 C C . ASP D 2 66 ? 50.012 -27.798 -42.995 1.000 45.900 66 ASP DDD C 1
ATOM 8777 O O . ASP D 2 66 ? 50.519 -26.817 -43.552 1.000 43.030 66 ASP DDD O 1
ATOM 8782 N N . TYR D 2 67 ? 48.702 -27.880 -42.768 1.000 44.580 67 TYR DDD N 1
ATOM 8783 C CA . TYR D 2 67 ? 47.748 -26.921 -43.386 1.000 41.720 67 TYR DDD CA 1
ATOM 8784 C C . TYR D 2 67 ? 46.837 -26.278 -42.342 1.000 39.670 67 TYR DDD C 1
ATOM 8785 O O . TYR D 2 67 ? 46.541 -26.888 -41.343 1.000 44.830 67 TYR DDD O 1
ATOM 8794 N N . ASP D 2 68 ? 46.487 -25.008 -42.584 1.000 40.390 68 ASP DDD N 1
ATOM 8795 C CA . ASP D 2 68 ? 45.550 -24.203 -41.767 1.000 43.970 68 ASP DDD CA 1
ATOM 8796 C C . ASP D 2 68 ? 44.193 -24.076 -42.469 1.000 44.910 68 ASP DDD C 1
ATOM 8797 O O . ASP D 2 68 ? 43.205 -23.878 -41.752 1.000 44.320 68 ASP DDD O 1
ATOM 8802 N N . ILE D 2 69 ? 44.169 -24.108 -43.805 1.000 42.650 69 ILE DDD N 1
ATOM 8803 C CA . ILE D 2 69 ? 42.920 -24.112 -44.621 1.000 41.090 69 ILE DDD CA 1
ATOM 8804 C C . ILE D 2 69 ? 43.042 -25.146 -45.731 1.000 39.440 69 ILE DDD C 1
ATOM 8805 O O . ILE D 2 69 ? 44.116 -25.292 -46.306 1.000 42.360 69 ILE DDD O 1
ATOM 8810 N N . VAL D 2 70 ? 41.986 -25.909 -45.954 1.000 39.500 70 VAL DDD N 1
ATOM 8811 C CA . VAL D 2 70 ? 41.851 -26.799 -47.130 1.000 39.790 70 VAL DDD CA 1
ATOM 8812 C C . VAL D 2 70 ? 40.802 -26.161 -48.018 1.000 42.110 70 VAL DDD C 1
ATOM 8813 O O . VAL D 2 70 ? 39.682 -25.888 -47.500 1.000 44.720 70 VAL DDD O 1
ATOM 8817 N N . PHE D 2 71 ? 41.165 -25.847 -49.262 1.000 41.820 71 PHE DDD N 1
ATOM 8818 C CA . PHE D 2 71 ? 40.161 -25.417 -50.268 1.000 39.670 71 PHE DDD CA 1
ATOM 8819 C C . PHE D 2 71 ? 40.011 -26.540 -51.281 1.000 39.930 71 PHE DDD C 1
ATOM 8820 O O . PHE D 2 71 ? 41.009 -26.972 -51.848 1.000 42.080 71 PHE DDD O 1
ATOM 8828 N N . PHE D 2 72 ? 38.774 -26.981 -51.494 1.000 38.590 72 PHE DDD N 1
ATOM 8829 C CA . PHE D 2 72 ? 38.392 -28.125 -52.362 1.000 40.290 72 PHE DDD CA 1
ATOM 8830 C C . PHE D 2 72 ? 37.257 -27.668 -53.274 1.000 37.990 72 PHE DDD C 1
ATOM 8831 O O . PHE D 2 72 ? 36.107 -27.611 -52.820 1.000 37.690 72 PHE DDD O 1
ATOM 8839 N N . GLY D 2 73 ? 37.576 -27.335 -54.525 1.000 40.240 73 GLY DDD N 1
ATOM 8840 C CA . GLY D 2 73 ? 36.613 -26.713 -55.461 1.000 37.820 73 GLY DDD CA 1
ATOM 8841 C C . GLY D 2 73 ? 35.921 -27.755 -56.333 1.000 40.540 73 GLY DDD C 1
ATOM 8842 O O . GLY D 2 73 ? 35.883 -28.981 -55.977 1.000 42.000 73 GLY DDD O 1
ATOM 8843 N N . GLY D 2 74 ? 35.370 -27.305 -57.445 1.000 41.600 74 GLY DDD N 1
ATOM 8844 C CA . GLY D 2 74 ? 34.590 -28.163 -58.353 1.000 42.480 74 GLY DDD CA 1
ATOM 8845 C C . GLY D 2 74 ? 35.320 -28.389 -59.668 1.000 40.460 74 GLY DDD C 1
ATOM 8846 O O . GLY D 2 74 ? 36.221 -27.590 -60.018 1.000 38.520 74 GLY DDD O 1
ATOM 8847 N N . GLY D 2 75 ? 34.916 -29.422 -60.399 1.000 43.180 75 GLY DDD N 1
ATOM 8848 C CA . GLY D 2 75 ? 35.459 -29.749 -61.733 1.000 47.470 75 GLY DDD CA 1
ATOM 8849 C C . GLY D 2 75 ? 34.441 -30.427 -62.631 1.000 43.800 75 GLY DDD C 1
ATOM 8850 O O . GLY D 2 75 ? 33.264 -30.593 -62.216 1.000 40.750 75 GLY DDD O 1
ATOM 8851 N N . GLN D 2 76 ? 34.914 -30.850 -63.798 1.000 39.530 76 GLN DDD N 1
ATOM 8852 C CA . GLN D 2 76 ? 34.153 -31.634 -64.794 1.000 42.520 76 GLN DDD CA 1
ATOM 8853 C C . GLN D 2 76 ? 33.980 -33.075 -64.281 1.000 44.380 76 GLN DDD C 1
ATOM 8854 O O . GLN D 2 76 ? 34.815 -33.551 -63.474 1.000 40.660 76 GLN DDD O 1
ATOM 8860 N N . ASP D 2 77 ? 32.904 -33.753 -64.683 1.000 42.430 77 ASP DDD N 1
ATOM 8861 C CA . ASP D 2 77 ? 32.669 -35.162 -64.277 1.000 44.170 77 ASP DDD CA 1
ATOM 8862 C C . ASP D 2 77 ? 33.939 -36.004 -64.480 1.000 43.840 77 ASP DDD C 1
ATOM 8863 O O . ASP D 2 77 ? 34.250 -36.826 -63.607 1.000 40.610 77 ASP DDD O 1
ATOM 8868 N N . TYR D 2 78 ? 34.644 -35.866 -65.601 1.000 42.490 78 TYR DDD N 1
ATOM 8869 C CA . TYR D 2 78 ? 35.773 -36.782 -65.885 1.000 41.730 78 TYR DDD CA 1
ATOM 8870 C C . TYR D 2 78 ? 36.850 -36.583 -64.807 1.000 43.690 78 TYR DDD C 1
ATOM 8871 O O . TYR D 2 78 ? 37.257 -37.540 -64.156 1.000 41.190 78 TYR DDD O 1
ATOM 8880 N N . GLU D 2 79 ? 37.286 -35.342 -64.603 1.000 43.970 79 GLU DDD N 1
ATOM 8881 C CA . GLU D 2 79 ? 38.326 -35.008 -63.598 1.000 41.450 79 GLU DDD CA 1
ATOM 8882 C C . GLU D 2 79 ? 37.831 -35.450 -62.221 1.000 41.280 79 GLU DDD C 1
ATOM 8883 O O . GLU D 2 79 ? 38.616 -36.036 -61.484 1.000 43.820 79 GLU DDD O 1
ATOM 8889 N N . GLN D 2 80 ? 36.563 -35.202 -61.893 1.000 40.510 80 GLN DDD N 1
ATOM 8890 C CA . GLN D 2 80 ? 36.009 -35.579 -60.566 1.000 46.650 80 GLN DDD CA 1
ATOM 8891 C C . GLN D 2 80 ? 36.067 -37.098 -60.362 1.000 41.920 80 GLN DDD C 1
ATOM 8892 O O . GLN D 2 80 ? 36.357 -37.525 -59.243 1.000 41.560 80 GLN DDD O 1
ATOM 8898 N N . SER D 2 81 ? 35.847 -37.885 -61.402 1.000 41.120 81 SER DDD N 1
ATOM 8899 C CA . SER D 2 81 ? 35.893 -39.362 -61.295 1.000 41.410 81 SER DDD CA 1
ATOM 8900 C C . SER D 2 81 ? 37.348 -39.806 -61.082 1.000 43.090 81 SER DDD C 1
ATOM 8901 O O . SER D 2 81 ? 37.553 -40.828 -60.439 1.000 47.470 81 SER DDD O 1
ATOM 8904 N N . ILE D 2 82 ? 38.338 -39.101 -61.630 1.000 41.730 82 ILE DDD N 1
ATOM 8905 C CA . ILE D 2 82 ? 39.780 -39.478 -61.434 1.000 41.680 82 ILE DDD CA 1
ATOM 8906 C C . ILE D 2 82 ? 40.176 -39.138 -59.989 1.000 42.780 82 ILE DDD C 1
ATOM 8907 O O . ILE D 2 82 ? 40.894 -39.917 -59.334 1.000 44.930 82 ILE DDD O 1
ATOM 8912 N N . VAL D 2 83 ? 39.731 -37.984 -59.510 1.000 40.510 83 VAL DDD N 1
ATOM 8913 C CA . VAL D 2 83 ? 39.963 -37.552 -58.114 1.000 40.880 83 VAL DDD CA 1
ATOM 8914 C C . VAL D 2 83 ? 39.312 -38.549 -57.156 1.000 41.140 83 VAL DDD C 1
ATOM 8915 O O . VAL D 2 83 ? 39.928 -38.856 -56.131 1.000 41.880 83 VAL DDD O 1
ATOM 8919 N N . ALA D 2 84 ? 38.099 -39.022 -57.450 1.000 42.490 84 ALA DDD N 1
ATOM 8920 C CA . ALA D 2 84 ? 37.366 -39.986 -56.591 1.000 44.390 84 ALA DDD CA 1
ATOM 8921 C C . ALA D 2 84 ? 38.214 -41.239 -56.369 1.000 42.360 84 ALA DDD C 1
ATOM 8922 O O . ALA D 2 84 ? 38.180 -41.778 -55.266 1.000 48.960 84 ALA DDD O 1
ATOM 8924 N N . LYS D 2 85 ? 38.988 -41.669 -57.349 1.000 43.040 85 LYS DDD N 1
ATOM 8925 C CA . LYS D 2 85 ? 39.829 -42.879 -57.186 1.000 45.830 85 LYS DDD CA 1
ATOM 8926 C C . LYS D 2 85 ? 40.990 -42.599 -56.232 1.000 42.810 85 LYS DDD C 1
ATOM 8927 O O . LYS D 2 85 ? 41.498 -43.548 -55.672 1.000 48.420 85 LYS DDD O 1
ATOM 8933 N N . ASP D 2 86 ? 41.427 -41.356 -56.093 1.000 44.640 86 ASP DDD N 1
ATOM 8934 C CA . ASP D 2 86 ? 42.596 -40.978 -55.255 1.000 42.850 86 ASP DDD CA 1
ATOM 8935 C C . ASP D 2 86 ? 42.145 -40.692 -53.810 1.000 40.740 86 ASP DDD C 1
ATOM 8936 O O . ASP D 2 86 ? 43.000 -40.770 -52.874 1.000 42.760 86 ASP DDD O 1
ATOM 8941 N N . LEU D 2 87 ? 40.858 -40.393 -53.604 1.000 43.360 87 LEU DDD N 1
ATOM 8942 C CA . LEU D 2 87 ? 40.315 -39.913 -52.296 1.000 42.680 87 LEU DDD CA 1
ATOM 8943 C C . LEU D 2 87 ? 40.599 -40.898 -51.165 1.000 44.030 87 LEU DDD C 1
ATOM 8944 O O . LEU D 2 87 ? 40.867 -40.448 -50.048 1.000 46.230 87 LEU DDD O 1
ATOM 8949 N N . PRO D 2 88 ? 40.494 -42.235 -51.352 1.000 47.140 88 PRO DDD N 1
ATOM 8950 C CA . PRO D 2 88 ? 40.748 -43.169 -50.244 1.000 48.820 88 PRO DDD CA 1
ATOM 8951 C C . PRO D 2 88 ? 42.149 -43.060 -49.621 1.000 48.170 88 PRO DDD C 1
ATOM 8952 O O . PRO D 2 88 ? 42.265 -43.117 -48.415 1.000 49.840 88 PRO DDD O 1
ATOM 8956 N N . SER D 2 89 ? 43.173 -42.762 -50.406 1.000 47.320 89 SER DDD N 1
ATOM 8957 C CA . SER D 2 89 ? 44.534 -42.519 -49.853 1.000 49.720 89 SER DDD CA 1
ATOM 8958 C C . SER D 2 89 ? 44.567 -41.286 -48.915 1.000 51.540 89 SER DDD C 1
ATOM 8959 O O . SER D 2 89 ? 45.568 -41.118 -48.199 1.000 49.930 89 SER DDD O 1
ATOM 8962 N N . LYS D 2 90 ? 43.570 -40.389 -48.940 1.000 49.420 90 LYS DDD N 1
ATOM 8963 C CA . LYS D 2 90 ? 43.604 -39.125 -48.145 1.000 47.610 90 LYS DDD CA 1
ATOM 8964 C C . LYS D 2 90 ? 42.542 -39.152 -47.040 1.000 43.560 90 LYS DDD C 1
ATOM 8965 O O . LYS D 2 90 ? 42.481 -38.189 -46.204 1.000 49.000 90 LYS DDD O 1
ATOM 8971 N N . LYS D 2 91 ? 41.694 -40.171 -47.020 1.000 45.720 91 LYS DDD N 1
ATOM 8972 C CA . LYS D 2 91 ? 40.486 -40.155 -46.161 1.000 46.390 91 LYS DDD CA 1
ATOM 8973 C C . LYS D 2 91 ? 40.887 -39.975 -44.689 1.000 43.830 91 LYS DDD C 1
ATOM 8974 O O . LYS D 2 91 ? 40.367 -39.027 -44.026 1.000 46.560 91 LYS DDD O 1
ATOM 8980 N N . ALA D 2 92 ? 41.825 -40.774 -44.183 1.000 49.960 92 ALA DDD N 1
ATOM 8981 C CA . ALA D 2 92 ? 42.112 -40.824 -42.718 1.000 50.350 92 ALA DDD CA 1
ATOM 8982 C C . ALA D 2 92 ? 42.648 -39.452 -42.284 1.000 49.510 92 ALA DDD C 1
ATOM 8983 O O . ALA D 2 92 ? 42.126 -38.876 -41.318 1.000 45.060 92 ALA DDD O 1
ATOM 8985 N N . ALA D 2 93 ? 43.589 -38.893 -43.039 1.000 45.170 93 ALA DDD N 1
ATOM 8986 C CA . ALA D 2 93 ? 44.199 -37.588 -42.723 1.000 46.440 93 ALA DDD CA 1
ATOM 8987 C C . ALA D 2 93 ? 43.151 -36.458 -42.804 1.000 45.280 93 ALA DDD C 1
ATOM 8988 O O . ALA D 2 93 ? 43.192 -35.532 -41.972 1.000 47.820 93 ALA DDD O 1
ATOM 8990 N N . LEU D 2 94 ? 42.232 -36.502 -43.764 1.000 46.650 94 LEU DDD N 1
ATOM 8991 C CA . LEU D 2 94 ? 41.230 -35.417 -43.920 1.000 46.190 94 LEU DDD CA 1
ATOM 8992 C C . LEU D 2 94 ? 40.220 -35.560 -42.779 1.000 44.840 94 LEU DDD C 1
ATOM 8993 O O . LEU D 2 94 ? 39.819 -34.511 -42.232 1.000 45.710 94 LEU DDD O 1
ATOM 8998 N N . ALA D 2 95 ? 39.829 -36.792 -42.429 1.000 43.980 95 ALA DDD N 1
ATOM 8999 C CA . ALA D 2 95 ? 38.876 -37.055 -41.316 1.000 47.540 95 ALA DDD CA 1
ATOM 9000 C C . ALA D 2 95 ? 39.469 -36.476 -40.029 1.000 48.470 95 ALA DDD C 1
ATOM 9001 O O . ALA D 2 95 ? 38.746 -35.767 -39.305 1.000 48.360 95 ALA DDD O 1
ATOM 9003 N N . ASP D 2 96 ? 40.766 -36.691 -39.806 1.000 50.960 96 ASP DDD N 1
ATOM 9004 C CA . ASP D 2 96 ? 41.491 -36.189 -38.613 1.000 51.300 96 ASP DDD CA 1
ATOM 9005 C C . ASP D 2 96 ? 41.580 -34.657 -38.695 1.000 49.160 96 ASP DDD C 1
ATOM 9006 O O . ASP D 2 96 ? 41.297 -33.995 -37.692 1.000 46.810 96 ASP DDD O 1
ATOM 9011 N N . TYR D 2 97 ? 41.900 -34.087 -39.853 1.000 44.410 97 TYR DDD N 1
ATOM 9012 C CA . TYR D 2 97 ? 41.912 -32.608 -40.033 1.000 44.090 97 TYR DDD CA 1
ATOM 9013 C C . TYR D 2 97 ? 40.555 -32.016 -39.590 1.000 42.670 97 TYR DDD C 1
ATOM 9014 O O . TYR D 2 97 ? 40.465 -31.004 -38.861 1.000 43.240 97 TYR DDD O 1
ATOM 9023 N N . ILE D 2 98 ? 39.465 -32.648 -40.012 1.000 43.790 98 ILE DDD N 1
ATOM 9024 C CA . ILE D 2 98 ? 38.104 -32.086 -39.771 1.000 45.220 98 ILE DDD CA 1
ATOM 9025 C C . ILE D 2 98 ? 37.748 -32.287 -38.286 1.000 44.090 98 ILE DDD C 1
ATOM 9026 O O . ILE D 2 98 ? 37.307 -31.327 -37.650 1.000 44.880 98 ILE DDD O 1
ATOM 9031 N N . ALA D 2 99 ? 37.967 -33.487 -37.760 1.000 51.230 99 ALA DDD N 1
ATOM 9032 C CA . ALA D 2 99 ? 37.776 -33.840 -36.336 1.000 50.340 99 ALA DDD CA 1
ATOM 9033 C C . ALA D 2 99 ? 38.500 -32.823 -35.448 1.000 48.830 99 ALA DDD C 1
ATOM 9034 O O . ALA D 2 99 ? 37.933 -32.467 -34.436 1.000 52.140 99 ALA DDD O 1
ATOM 9036 N N . ASN D 2 100 ? 39.681 -32.336 -35.834 1.000 49.990 100 ASN DDD N 1
ATOM 9037 C CA . ASN D 2 100 ? 40.446 -31.361 -35.012 1.000 52.770 100 ASN DDD CA 1
ATOM 9038 C C . ASN D 2 100 ? 39.926 -29.927 -35.175 1.000 52.560 100 ASN DDD C 1
ATOM 9039 O O . ASN D 2 100 ? 40.646 -29.026 -34.718 1.000 48.560 100 ASN DDD O 1
ATOM 9044 N N . ASN D 2 101 ? 38.798 -29.696 -35.875 1.000 48.510 101 ASN DDD N 1
ATOM 9045 C CA . ASN D 2 101 ? 38.158 -28.360 -35.998 1.000 46.520 101 ASN DDD CA 1
ATOM 9046 C C . ASN D 2 101 ? 38.975 -27.389 -36.862 1.000 44.990 101 ASN DDD C 1
ATOM 9047 O O . ASN D 2 101 ? 38.893 -26.152 -36.617 1.000 43.480 101 ASN DDD O 1
ATOM 9052 N N . LYS D 2 102 ? 39.701 -27.915 -37.847 1.000 42.540 102 LYS DDD N 1
ATOM 9053 C CA . LYS D 2 102 ? 40.494 -27.122 -38.799 1.000 44.810 102 LYS DDD CA 1
ATOM 9054 C C . LYS D 2 102 ? 39.594 -26.756 -39.992 1.000 45.030 102 LYS DDD C 1
ATOM 9055 O O . LYS D 2 102 ? 38.545 -27.413 -40.192 1.000 44.270 102 LYS DDD O 1
ATOM 9061 N N . VAL D 2 103 ? 39.965 -25.686 -40.699 1.000 44.300 103 VAL DDD N 1
ATOM 9062 C CA . VAL D 2 103 ? 39.075 -24.952 -41.636 1.000 42.070 103 VAL DDD CA 1
ATOM 9063 C C . VAL D 2 103 ? 39.100 -25.613 -43.005 1.000 43.410 103 VAL DDD C 1
ATOM 9064 O O . VAL D 2 103 ? 40.199 -25.837 -43.559 1.000 40.600 103 VAL DDD O 1
ATOM 9068 N N . VAL D 2 104 ? 37.906 -25.918 -43.512 1.000 40.840 104 VAL DDD N 1
ATOM 9069 C CA . VAL D 2 104 ? 37.672 -26.440 -44.878 1.000 38.920 104 VAL DDD CA 1
ATOM 9070 C C . VAL D 2 104 ? 36.631 -25.554 -45.556 1.000 43.340 104 VAL DDD C 1
ATOM 9071 O O . VAL D 2 104 ? 35.586 -25.259 -44.929 1.000 39.880 104 VAL DDD O 1
ATOM 9075 N N . LEU D 2 105 ? 36.934 -25.136 -46.785 1.000 40.940 105 LEU DDD N 1
ATOM 9076 C CA . LEU D 2 105 ? 35.952 -24.549 -47.708 1.000 39.870 105 LEU DDD CA 1
ATOM 9077 C C . LEU D 2 105 ? 35.881 -25.496 -48.913 1.000 42.650 105 LEU DDD C 1
ATOM 9078 O O . LEU D 2 105 ? 36.920 -25.719 -49.572 1.000 37.890 105 LEU DDD O 1
ATOM 9083 N N . ALA D 2 106 ? 34.713 -26.074 -49.148 1.000 38.170 106 ALA DDD N 1
ATOM 9084 C CA . ALA D 2 106 ? 34.449 -27.048 -50.222 1.000 41.050 106 ALA DDD CA 1
ATOM 9085 C C . ALA D 2 106 ? 33.317 -26.518 -51.100 1.000 43.460 106 ALA DDD C 1
ATOM 9086 O O . ALA D 2 106 ? 32.243 -26.122 -50.568 1.000 41.200 106 ALA DDD O 1
ATOM 9088 N N . ILE D 2 107 ? 33.513 -26.531 -52.409 1.000 39.730 107 ILE DDD N 1
ATOM 9089 C CA . ILE D 2 107 ? 32.534 -25.924 -53.337 1.000 38.640 107 ILE DDD CA 1
ATOM 9090 C C . ILE D 2 107 ? 32.164 -26.939 -54.429 1.000 40.020 107 ILE DDD C 1
ATOM 9091 O O . ILE D 2 107 ? 33.065 -27.566 -55.011 1.000 37.940 107 ILE DDD O 1
ATOM 9096 N N . CYS D 2 108 ? 30.879 -27.030 -54.742 1.000 38.190 108 CYS DDD N 1
ATOM 9097 C CA . CYS D 2 108 ? 30.317 -27.889 -55.800 1.000 39.720 108 CYS DDD CA 1
ATOM 9098 C C . CYS D 2 108 ? 30.852 -29.319 -55.652 1.000 40.860 108 CYS DDD C 1
ATOM 9099 O O . CYS D 2 108 ? 30.634 -29.892 -54.588 1.000 40.360 108 CYS DDD O 1
ATOM 9102 N N . GLY D 2 109 ? 31.522 -29.872 -56.669 1.000 39.110 109 GLY DDD N 1
ATOM 9103 C CA . GLY D 2 109 ? 32.123 -31.216 -56.605 1.000 41.590 109 GLY DDD CA 1
ATOM 9104 C C . GLY D 2 109 ? 32.857 -31.477 -55.289 1.000 42.970 109 GLY DDD C 1
ATOM 9105 O O . GLY D 2 109 ? 32.733 -32.592 -54.742 1.000 42.330 109 GLY DDD O 1
ATOM 9106 N N . GLY D 2 110 ? 33.623 -30.508 -54.796 1.000 40.510 110 GLY DDD N 1
ATOM 9107 C CA . GLY D 2 110 ? 34.413 -30.693 -53.571 1.000 42.910 110 GLY DDD CA 1
ATOM 9108 C C . GLY D 2 110 ? 33.483 -30.901 -52.384 1.000 42.800 110 GLY DDD C 1
ATOM 9109 O O . GLY D 2 110 ? 33.789 -31.749 -51.532 1.000 39.080 110 GLY DDD O 1
ATOM 9110 N N . PHE D 2 111 ? 32.368 -30.168 -52.337 1.000 38.850 111 PHE DDD N 1
ATOM 9111 C CA . PHE D 2 111 ? 31.327 -30.309 -51.277 1.000 38.900 111 PHE DDD CA 1
ATOM 9112 C C . PHE D 2 111 ? 30.718 -31.719 -51.369 1.000 39.910 111 PHE DDD C 1
ATOM 9113 O O . PHE D 2 111 ? 30.630 -32.447 -50.318 1.000 40.470 111 PHE DDD O 1
ATOM 9121 N N . GLN D 2 112 ? 30.338 -32.126 -52.590 1.000 41.070 112 GLN DDD N 1
ATOM 9122 C CA . GLN D 2 112 ? 29.751 -33.465 -52.879 1.000 42.060 112 GLN DDD CA 1
ATOM 9123 C C . GLN D 2 112 ? 30.705 -34.578 -52.409 1.000 40.840 112 GLN DDD C 1
ATOM 9124 O O . GLN D 2 112 ? 30.247 -35.512 -51.711 1.000 40.990 112 GLN DDD O 1
ATOM 9130 N N . LEU D 2 113 ? 31.988 -34.478 -52.750 1.000 39.580 113 LEU DDD N 1
ATOM 9131 C CA . LEU D 2 113 ? 32.981 -35.558 -52.508 1.000 38.010 113 LEU DDD CA 1
ATOM 9132 C C . LEU D 2 113 ? 33.365 -35.661 -51.032 1.000 41.540 113 LEU DDD C 1
ATOM 9133 O O . LEU D 2 113 ? 33.943 -36.691 -50.691 1.000 42.960 113 LEU DDD O 1
ATOM 9138 N N . LEU D 2 114 ? 33.031 -34.681 -50.189 1.000 39.610 114 LEU DDD N 1
ATOM 9139 C CA . LEU D 2 114 ? 33.196 -34.804 -48.713 1.000 45.320 114 LEU DDD CA 1
ATOM 9140 C C . LEU D 2 114 ? 32.179 -35.820 -48.183 1.000 46.060 114 LEU DDD C 1
ATOM 9141 O O . LEU D 2 114 ? 32.447 -36.411 -47.153 1.000 44.670 114 LEU DDD O 1
ATOM 9146 N N . GLY D 2 115 ? 31.050 -35.982 -48.860 1.000 45.490 115 GLY DDD N 1
ATOM 9147 C CA . GLY D 2 115 ? 29.952 -36.863 -48.422 1.000 47.280 115 GLY DDD CA 1
ATOM 9148 C C . GLY D 2 115 ? 30.078 -38.285 -48.942 1.000 45.090 115 GLY DDD C 1
ATOM 9149 O O . GLY D 2 115 ? 31.183 -38.704 -49.296 1.000 42.530 115 GLY DDD O 1
ATOM 9150 N N . GLN D 2 116 ? 28.963 -39.019 -48.966 1.000 46.050 116 GLN DDD N 1
ATOM 9151 C CA . GLN D 2 116 ? 28.973 -40.501 -49.120 1.000 49.760 116 GLN DDD CA 1
ATOM 9152 C C . GLN D 2 116 ? 29.233 -40.835 -50.596 1.000 43.870 116 GLN DDD C 1
ATOM 9153 O O . GLN D 2 116 ? 30.058 -41.703 -50.907 1.000 42.960 116 GLN DDD O 1
ATOM 9159 N N . TYR D 2 117 ? 28.571 -40.126 -51.489 1.000 42.320 117 TYR DDD N 1
ATOM 9160 C CA . TYR D 2 117 ? 28.604 -40.407 -52.935 1.000 41.660 117 TYR DDD CA 1
ATOM 9161 C C . TYR D 2 117 ? 27.854 -39.263 -53.606 1.000 44.750 117 TYR DDD C 1
ATOM 9162 O O . TYR D 2 117 ? 27.014 -38.556 -52.954 1.000 43.820 117 TYR DDD O 1
ATOM 9171 N N . TYR D 2 118 ? 28.131 -39.065 -54.878 1.000 39.880 118 TYR DDD N 1
ATOM 9172 C CA . TYR D 2 118 ? 27.229 -38.305 -55.758 1.000 45.810 118 TYR DDD CA 1
ATOM 9173 C C . TYR D 2 118 ? 26.929 -39.160 -56.977 1.000 42.530 118 TYR DDD C 1
ATOM 9174 O O . TYR D 2 118 ? 27.641 -40.146 -57.241 1.000 44.940 118 TYR DDD O 1
ATOM 9183 N N . VAL D 2 119 ? 25.926 -38.739 -57.723 1.000 40.580 119 VAL DDD N 1
ATOM 9184 C CA . VAL D 2 119 ? 25.468 -39.450 -58.936 1.000 41.880 119 VAL DDD CA 1
ATOM 9185 C C . VAL D 2 119 ? 25.496 -38.443 -60.084 1.000 41.710 119 VAL DDD C 1
ATOM 9186 O O . VAL D 2 119 ? 24.881 -37.392 -59.980 1.000 41.950 119 VAL DDD O 1
ATOM 9190 N N . GLN D 2 120 ? 26.184 -38.795 -61.158 1.000 41.520 120 GLN DDD N 1
ATOM 9191 C CA . GLN D 2 120 ? 26.213 -38.001 -62.403 1.000 42.860 120 GLN DDD CA 1
ATOM 9192 C C . GLN D 2 120 ? 24.791 -37.928 -62.971 1.000 43.350 120 GLN DDD C 1
ATOM 9193 O O . GLN D 2 120 ? 23.985 -38.836 -62.679 1.000 42.420 120 GLN DDD O 1
ATOM 9199 N N . ALA D 2 121 ? 24.498 -36.884 -63.746 1.000 44.760 121 ALA DDD N 1
ATOM 9200 C CA . ALA D 2 121 ? 23.260 -36.753 -64.548 1.000 46.280 121 ALA DDD CA 1
ATOM 9201 C C . ALA D 2 121 ? 22.892 -38.112 -65.155 1.000 46.140 121 ALA DDD C 1
ATOM 9202 O O . ALA D 2 121 ? 21.749 -38.518 -65.006 1.000 47.450 121 ALA DDD O 1
ATOM 9204 N N . ASN D 2 122 ? 23.853 -38.802 -65.760 1.000 44.870 122 ASN DDD N 1
ATOM 9205 C CA . ASN D 2 122 ? 23.613 -40.047 -66.535 1.000 47.750 122 ASN DDD CA 1
ATOM 9206 C C . ASN D 2 122 ? 23.461 -41.283 -65.631 1.000 46.770 122 ASN DDD C 1
ATOM 9207 O O . ASN D 2 122 ? 23.392 -42.370 -66.163 1.000 47.140 122 ASN DDD O 1
ATOM 9212 N N . GLY D 2 123 ? 23.463 -41.141 -64.305 1.000 47.090 123 GLY DDD N 1
ATOM 9213 C CA . GLY D 2 123 ? 23.107 -42.230 -63.379 1.000 45.140 123 GLY DDD CA 1
ATOM 9214 C C . GLY D 2 123 ? 24.320 -42.923 -62.812 1.000 45.140 123 GLY DDD C 1
ATOM 9215 O O . GLY D 2 123 ? 24.142 -43.759 -61.895 1.000 47.390 123 GLY DDD O 1
ATOM 9216 N N . VAL D 2 124 ? 25.524 -42.572 -63.268 1.000 44.850 124 VAL DDD N 1
ATOM 9217 C CA . VAL D 2 124 ? 26.766 -43.226 -62.757 1.000 43.250 124 VAL DDD CA 1
ATOM 9218 C C . VAL D 2 124 ? 27.032 -42.720 -61.326 1.000 47.130 124 VAL DDD C 1
ATOM 9219 O O . VAL D 2 124 ? 27.118 -41.469 -61.118 1.000 40.430 124 VAL DDD O 1
ATOM 9223 N N . LYS D 2 125 ? 27.143 -43.643 -60.363 1.000 41.460 125 LYS DDD N 1
ATOM 9224 C CA . LYS D 2 125 ? 27.404 -43.289 -58.953 1.000 47.320 125 LYS DDD CA 1
ATOM 9225 C C . LYS D 2 125 ? 28.912 -43.239 -58.698 1.000 50.740 125 LYS DDD C 1
ATOM 9226 O O . LYS D 2 125 ? 29.547 -44.226 -58.934 1.000 49.840 125 LYS DDD O 1
ATOM 9232 N N . ILE D 2 126 ? 29.416 -42.155 -58.127 1.000 50.340 126 ILE DDD N 1
ATOM 9233 C CA . ILE D 2 126 ? 30.849 -41.993 -57.751 1.000 49.910 126 ILE DDD CA 1
ATOM 9234 C C . ILE D 2 126 ? 30.910 -41.937 -56.228 1.000 49.550 126 ILE DDD C 1
ATOM 9235 O O . ILE D 2 126 ? 30.235 -41.068 -55.668 1.000 43.990 126 ILE DDD O 1
ATOM 9240 N N . ASP D 2 127 ? 31.706 -42.796 -55.586 1.000 52.360 127 ASP DDD N 1
ATOM 9241 C CA . ASP D 2 127 ? 31.899 -42.819 -54.115 1.000 45.890 127 ASP DDD CA 1
ATOM 9242 C C . ASP D 2 127 ? 32.722 -41.590 -53.697 1.000 46.910 127 ASP DDD C 1
ATOM 9243 O O . ASP D 2 127 ? 33.749 -41.295 -54.339 1.000 41.790 127 ASP DDD O 1
ATOM 9248 N N . GLY D 2 128 ? 32.287 -40.897 -52.646 1.000 44.050 128 GLY DDD N 1
ATOM 9249 C CA . GLY D 2 128 ? 33.025 -39.782 -52.042 1.000 43.240 128 GLY DDD CA 1
ATOM 9250 C C . GLY D 2 128 ? 33.890 -40.277 -50.898 1.000 44.700 128 GLY DDD C 1
ATOM 9251 O O . GLY D 2 128 ? 34.021 -41.512 -50.696 1.000 44.340 128 GLY DDD O 1
ATOM 9252 N N . LEU D 2 129 ? 34.446 -39.341 -50.156 1.000 45.500 129 LEU DDD N 1
ATOM 9253 C CA . LEU D 2 129 ? 35.324 -39.605 -48.993 1.000 46.190 129 LEU DDD CA 1
ATOM 9254 C C . LEU D 2 129 ? 34.569 -40.370 -47.916 1.000 47.280 129 LEU DDD C 1
ATOM 9255 O O . LEU D 2 129 ? 35.203 -41.184 -47.184 1.000 52.630 129 LEU DDD O 1
ATOM 9260 N N . GLY D 2 130 ? 33.284 -40.077 -47.764 1.000 45.210 130 GLY DDD N 1
ATOM 9261 C CA . GLY D 2 130 ? 32.445 -40.737 -46.754 1.000 49.370 130 GLY DDD CA 1
ATOM 9262 C C . GLY D 2 130 ? 32.719 -40.192 -45.365 1.000 49.340 130 GLY DDD C 1
ATOM 9263 O O . GLY D 2 130 ? 32.301 -40.828 -44.411 1.000 47.900 130 GLY DDD O 1
ATOM 9264 N N . ILE D 2 131 ? 33.351 -39.027 -45.264 1.000 45.260 131 ILE DDD N 1
ATOM 9265 C CA . ILE D 2 131 ? 33.702 -38.389 -43.968 1.000 46.310 131 ILE DDD CA 1
ATOM 9266 C C . ILE D 2 131 ? 32.439 -37.727 -43.420 1.000 48.220 131 ILE DDD C 1
ATOM 9267 O O . ILE D 2 131 ? 32.237 -37.762 -42.225 1.000 51.220 131 ILE DDD O 1
ATOM 9272 N N . MET D 2 132 ? 31.627 -37.107 -44.270 1.000 48.800 132 MET DDD N 1
ATOM 9273 C CA . MET D 2 132 ? 30.404 -36.418 -43.801 1.000 44.950 132 MET DDD CA 1
ATOM 9274 C C . MET D 2 132 ? 29.204 -37.216 -44.309 1.000 43.990 132 MET DDD C 1
ATOM 9275 O O . MET D 2 132 ? 29.375 -38.043 -45.264 1.000 43.500 132 MET DDD O 1
ATOM 9280 N N . GLY D 2 133 ? 28.053 -37.051 -43.679 1.000 42.910 133 GLY DDD N 1
ATOM 9281 C CA . GLY D 2 133 ? 26.941 -38.004 -43.878 1.000 42.590 133 GLY DDD CA 1
ATOM 9282 C C . GLY D 2 133 ? 26.099 -37.668 -45.090 1.000 44.320 133 GLY DDD C 1
ATOM 9283 O O . GLY D 2 133 ? 25.215 -38.468 -45.398 1.000 42.710 133 GLY DDD O 1
ATOM 9284 N N . HIS D 2 134 ? 26.278 -36.491 -45.717 1.000 41.490 134 HIS DDD N 1
ATOM 9285 C CA . HIS D 2 134 ? 25.378 -36.065 -46.818 1.000 40.290 134 HIS DDD CA 1
ATOM 9286 C C . HIS D 2 134 ? 25.630 -36.970 -48.014 1.000 38.210 134 HIS DDD C 1
ATOM 9287 O O . HIS D 2 134 ? 26.686 -37.609 -48.077 1.000 39.620 134 HIS DDD O 1
ATOM 9294 N N . TYR D 2 135 ? 24.687 -36.978 -48.938 1.000 40.320 135 TYR DDD N 1
ATOM 9295 C CA . TYR D 2 135 ? 24.803 -37.691 -50.224 1.000 40.780 135 TYR DDD CA 1
ATOM 9296 C C . TYR D 2 135 ? 24.154 -36.827 -51.297 1.000 40.080 135 TYR DDD C 1
ATOM 9297 O O . TYR D 2 135 ? 23.382 -35.943 -50.959 1.000 42.410 135 TYR DDD O 1
ATOM 9306 N N . THR D 2 136 ? 24.439 -37.105 -52.560 1.000 39.460 136 THR DDD N 1
ATOM 9307 C CA . THR D 2 136 ? 23.992 -36.272 -53.691 1.000 39.610 136 THR DDD CA 1
ATOM 9308 C C . THR D 2 136 ? 23.400 -37.185 -54.760 1.000 40.850 136 THR DDD C 1
ATOM 9309 O O . THR D 2 136 ? 24.125 -38.046 -55.286 1.000 40.850 136 THR DDD O 1
ATOM 9313 N N . LEU D 2 137 ? 22.130 -36.965 -55.085 1.000 42.110 137 LEU DDD N 1
ATOM 9314 C CA . LEU D 2 137 ? 21.433 -37.668 -56.178 1.000 43.670 137 LEU DDD CA 1
ATOM 9315 C C . LEU D 2 137 ? 21.493 -36.818 -57.430 1.000 45.570 137 LEU DDD C 1
ATOM 9316 O O . LEU D 2 137 ? 21.769 -35.618 -57.349 1.000 47.350 137 LEU DDD O 1
ATOM 9321 N N . ASN D 2 138 ? 21.159 -37.434 -58.547 1.000 44.400 138 ASN DDD N 1
ATOM 9322 C CA . ASN D 2 138 ? 21.261 -36.786 -59.875 1.000 44.630 138 ASN DDD CA 1
ATOM 9323 C C . ASN D 2 138 ? 19.876 -36.322 -60.296 1.000 49.740 138 ASN DDD C 1
ATOM 9324 O O . ASN D 2 138 ? 18.900 -36.739 -59.650 1.000 45.360 138 ASN DDD O 1
ATOM 9329 N N . GLN D 2 139 ? 19.844 -35.432 -61.286 1.000 46.990 139 GLN DDD N 1
ATOM 9330 C CA . GLN D 2 139 ? 18.667 -35.093 -62.117 1.000 46.670 139 GLN DDD CA 1
ATOM 9331 C C . GLN D 2 139 ? 19.062 -35.490 -63.534 1.000 45.860 139 GLN DDD C 1
ATOM 9332 O O . GLN D 2 139 ? 20.208 -35.163 -63.942 1.000 49.090 139 GLN DDD O 1
ATOM 9338 N N . HIS D 2 140 ? 18.185 -36.225 -64.215 1.000 50.060 140 HIS DDD N 1
ATOM 9339 C CA . HIS D 2 140 ? 18.391 -36.772 -65.576 1.000 49.170 140 HIS DDD CA 1
ATOM 9340 C C . HIS D 2 140 ? 18.719 -35.610 -66.526 1.000 47.540 140 HIS DDD C 1
ATOM 9341 O O . HIS D 2 140 ? 19.721 -35.723 -67.240 1.000 51.030 140 HIS DDD O 1
ATOM 9348 N N . GLN D 2 141 ? 17.929 -34.532 -66.497 1.000 55.390 141 GLN DDD N 1
ATOM 9349 C CA . GLN D 2 141 ? 18.007 -33.396 -67.463 1.000 62.560 141 GLN DDD CA 1
ATOM 9350 C C . GLN D 2 141 ? 18.095 -32.045 -66.736 1.000 53.950 141 GLN DDD C 1
ATOM 9351 O O . GLN D 2 141 ? 18.895 -31.224 -67.168 1.000 64.380 141 GLN DDD O 1
ATOM 9357 N N . ASN D 2 142 ? 17.232 -31.803 -65.750 1.000 51.150 142 ASN DDD N 1
ATOM 9358 C CA . ASN D 2 142 ? 17.121 -30.521 -65.010 1.000 55.640 142 ASN DDD CA 1
ATOM 9359 C C . ASN D 2 142 ? 18.485 -30.140 -64.396 1.000 55.970 142 ASN DDD C 1
ATOM 9360 O O . ASN D 2 142 ? 19.319 -31.043 -64.115 1.000 53.170 142 ASN DDD O 1
ATOM 9365 N N . ARG D 2 143 ? 18.675 -28.839 -64.188 1.000 51.250 143 ARG DDD N 1
ATOM 9366 C CA . ARG D 2 143 ? 19.775 -28.225 -63.404 1.000 53.310 143 ARG DDD CA 1
ATOM 9367 C C . ARG D 2 143 ? 19.182 -27.084 -62.583 1.000 50.370 143 ARG DDD C 1
ATOM 9368 O O . ARG D 2 143 ? 18.305 -26.380 -63.104 1.000 50.630 143 ARG DDD O 1
ATOM 9376 N N . PHE D 2 144 ? 19.614 -26.922 -61.335 1.000 45.820 144 PHE DDD N 1
ATOM 9377 C CA . PHE D 2 144 ? 19.353 -25.705 -60.524 1.000 45.660 144 PHE DDD CA 1
ATOM 9378 C C . PHE D 2 144 ? 20.274 -24.586 -61.002 1.000 42.180 144 PHE DDD C 1
ATOM 9379 O O . PHE D 2 144 ? 21.494 -24.695 -60.795 1.000 40.170 144 PHE DDD O 1
ATOM 9387 N N . ILE D 2 145 ? 19.718 -23.548 -61.626 1.000 46.140 145 ILE DDD N 1
ATOM 9388 C CA . ILE D 2 145 ? 20.513 -22.456 -62.253 1.000 46.190 145 ILE DDD CA 1
ATOM 9389 C C . ILE D 2 145 ? 19.926 -21.113 -61.831 1.000 49.420 145 ILE DDD C 1
ATOM 9390 O O . ILE D 2 145 ? 18.704 -20.911 -61.988 1.000 44.530 145 ILE DDD O 1
ATOM 9395 N N . GLY D 2 146 ? 20.761 -20.243 -61.272 1.000 46.000 146 GLY DDD N 1
ATOM 9396 C CA . GLY D 2 146 ? 20.401 -18.829 -61.121 1.000 45.310 146 GLY DDD CA 1
ATOM 9397 C C . GLY D 2 146 ? 20.952 -18.197 -59.868 1.000 45.690 146 GLY DDD C 1
ATOM 9398 O O . GLY D 2 146 ? 21.761 -18.818 -59.134 1.000 44.040 146 GLY DDD O 1
ATOM 9399 N N . ASP D 2 147 ? 20.476 -16.991 -59.602 1.000 46.800 147 ASP DDD N 1
ATOM 9400 C CA . ASP D 2 147 ? 20.922 -16.198 -58.430 1.000 51.690 147 ASP DDD CA 1
ATOM 9401 C C . ASP D 2 147 ? 20.287 -16.817 -57.189 1.000 46.430 147 ASP DDD C 1
ATOM 9402 O O . ASP D 2 147 ? 19.153 -17.295 -57.247 1.000 43.660 147 ASP DDD O 1
ATOM 9407 N N . ILE D 2 148 ? 21.041 -16.839 -56.107 1.000 40.680 148 ILE DDD N 1
ATOM 9408 C CA . ILE D 2 148 ? 20.575 -17.434 -54.840 1.000 38.340 148 ILE DDD CA 1
ATOM 9409 C C . ILE D 2 148 ? 21.056 -16.532 -53.716 1.000 41.910 148 ILE DDD C 1
ATOM 9410 O O . ILE D 2 148 ? 22.183 -15.941 -53.806 1.000 38.240 148 ILE DDD O 1
ATOM 9415 N N . LYS D 2 149 ? 20.235 -16.472 -52.679 1.000 43.100 149 LYS DDD N 1
ATOM 9416 C CA . LYS D 2 149 ? 20.497 -15.748 -51.424 1.000 42.840 149 LYS DDD CA 1
ATOM 9417 C C . LYS D 2 149 ? 20.141 -16.671 -50.274 1.000 42.020 149 LYS DDD C 1
ATOM 9418 O O . LYS D 2 149 ? 19.031 -17.241 -50.304 1.000 39.740 149 LYS DDD O 1
ATOM 9424 N N . ILE D 2 150 ? 21.044 -16.806 -49.305 1.000 36.970 150 ILE DDD N 1
ATOM 9425 C CA . ILE D 2 150 ? 20.772 -17.597 -48.091 1.000 40.700 150 ILE DDD CA 1
ATOM 9426 C C . ILE D 2 150 ? 21.072 -16.738 -46.873 1.000 42.840 150 ILE DDD C 1
ATOM 9427 O O . ILE D 2 150 ? 21.772 -15.743 -47.016 1.000 43.740 150 ILE DDD O 1
ATOM 9432 N N . HIS D 2 151 ? 20.588 -17.179 -45.719 1.000 42.970 151 HIS DDD N 1
ATOM 9433 C CA . HIS D 2 151 ? 20.812 -16.516 -44.419 1.000 44.210 151 HIS DDD CA 1
ATOM 9434 C C . HIS D 2 151 ? 21.259 -17.586 -43.430 1.000 43.460 151 HIS DDD C 1
ATOM 9435 O O . HIS D 2 151 ? 20.585 -18.625 -43.301 1.000 44.990 151 HIS DDD O 1
ATOM 9442 N N . ASN D 2 152 ? 22.391 -17.360 -42.775 1.000 45.500 152 ASN DDD N 1
ATOM 9443 C CA . ASN D 2 152 ? 22.921 -18.278 -41.746 1.000 42.370 152 ASN DDD CA 1
ATOM 9444 C C . ASN D 2 152 ? 22.414 -17.772 -40.388 1.000 50.390 152 ASN DDD C 1
ATOM 9445 O O . ASN D 2 152 ? 22.712 -16.607 -40.031 1.000 47.120 152 ASN DDD O 1
ATOM 9450 N N . ASP D 2 153 ? 21.665 -18.599 -39.666 1.000 48.850 153 ASP DDD N 1
ATOM 9451 C CA . ASP D 2 153 ? 21.001 -18.196 -38.395 1.000 54.970 153 ASP DDD CA 1
ATOM 9452 C C . ASP D 2 153 ? 21.977 -18.327 -37.228 1.000 55.440 153 ASP DDD C 1
ATOM 9453 O O . ASP D 2 153 ? 21.629 -17.864 -36.126 1.000 55.050 153 ASP DDD O 1
ATOM 9458 N N . GLU D 2 154 ? 23.172 -18.876 -37.448 1.000 48.990 154 GLU DDD N 1
ATOM 9459 C CA . GLU D 2 154 ? 24.196 -18.910 -36.372 1.000 51.380 154 GLU DDD CA 1
ATOM 9460 C C . GLU D 2 154 ? 24.805 -17.502 -36.223 1.000 56.750 154 GLU DDD C 1
ATOM 9461 O O . GLU D 2 154 ? 24.808 -16.971 -35.110 1.000 58.190 154 GLU DDD O 1
ATOM 9467 N N . PHE D 2 155 ? 25.288 -16.915 -37.322 1.000 47.800 155 PHE DDD N 1
ATOM 9468 C CA . PHE D 2 155 ? 26.075 -15.658 -37.365 1.000 46.880 155 PHE DDD CA 1
ATOM 9469 C C . PHE D 2 155 ? 25.208 -14.449 -37.714 1.000 48.430 155 PHE DDD C 1
ATOM 9470 O O . PHE D 2 155 ? 25.738 -13.321 -37.614 1.000 54.180 155 PHE DDD O 1
ATOM 9478 N N . ASN D 2 156 ? 23.958 -14.670 -38.147 1.000 45.590 156 ASN DDD N 1
ATOM 9479 C CA . ASN D 2 156 ? 23.046 -13.606 -38.641 1.000 50.920 156 ASN DDD CA 1
ATOM 9480 C C . ASN D 2 156 ? 23.724 -12.933 -39.852 1.000 51.490 156 ASN DDD C 1
ATOM 9481 O O . ASN D 2 156 ? 23.881 -11.699 -39.839 1.000 49.040 156 ASN DDD O 1
ATOM 9486 N N . GLU D 2 157 ? 24.135 -13.739 -40.844 1.000 47.870 157 GLU DDD N 1
ATOM 9487 C CA . GLU D 2 157 ? 24.882 -13.315 -42.064 1.000 47.210 157 GLU DDD CA 1
ATOM 9488 C C . GLU D 2 157 ? 24.100 -13.782 -43.302 1.000 47.840 157 GLU DDD C 1
ATOM 9489 O O . GLU D 2 157 ? 23.567 -14.920 -43.311 1.000 46.510 157 GLU DDD O 1
ATOM 9495 N N . THR D 2 158 ? 23.959 -12.890 -44.271 1.000 43.630 158 THR DDD N 1
ATOM 9496 C CA . THR D 2 158 ? 23.371 -13.169 -45.589 1.000 45.330 158 THR DDD CA 1
ATOM 9497 C C . THR D 2 158 ? 24.497 -13.415 -46.605 1.000 44.350 158 THR DDD C 1
ATOM 9498 O O . THR D 2 158 ? 25.468 -12.690 -46.602 1.000 44.770 158 THR DDD O 1
ATOM 9502 N N . TYR D 2 159 ? 24.347 -14.418 -47.462 1.000 43.620 159 TYR DDD N 1
ATOM 9503 C CA . TYR D 2 159 ? 25.328 -14.767 -48.514 1.000 39.710 159 TYR DDD CA 1
ATOM 9504 C C . TYR D 2 159 ? 24.578 -14.849 -49.848 1.000 41.770 159 TYR DDD C 1
ATOM 9505 O O . TYR D 2 159 ? 23.437 -15.360 -49.881 1.000 44.140 159 TYR DDD O 1
ATOM 9514 N N . TYR D 2 160 ? 25.206 -14.313 -50.894 1.000 42.170 160 TYR DDD N 1
ATOM 9515 C CA . TYR D 2 160 ? 24.705 -14.205 -52.280 1.000 43.560 160 TYR DDD CA 1
ATOM 9516 C C . TYR D 2 160 ? 25.641 -15.001 -53.188 1.000 40.710 160 TYR DDD C 1
ATOM 9517 O O . TYR D 2 160 ? 26.849 -15.027 -52.958 1.000 43.800 160 TYR DDD O 1
ATOM 9526 N N . GLY D 2 161 ? 25.074 -15.666 -54.187 1.000 45.530 161 GLY DDD N 1
ATOM 9527 C CA . GLY D 2 161 ? 25.878 -16.257 -55.258 1.000 44.430 161 GLY DDD CA 1
ATOM 9528 C C . GLY D 2 161 ? 25.037 -16.672 -56.431 1.000 44.570 161 GLY DDD C 1
ATOM 9529 O O . GLY D 2 161 ? 23.891 -16.200 -56.575 1.000 39.350 161 GLY DDD O 1
ATOM 9530 N N . PHE D 2 162 ? 25.603 -17.587 -57.206 1.000 43.720 162 PHE DDD N 1
ATOM 9531 C CA . PHE D 2 162 ? 24.999 -18.127 -58.436 1.000 45.940 162 PHE DDD CA 1
ATOM 9532 C C . PHE D 2 162 ? 25.177 -19.638 -58.367 1.000 43.780 162 PHE DDD C 1
ATOM 9533 O O . PHE D 2 162 ? 26.284 -20.107 -58.136 1.000 40.660 162 PHE DDD O 1
ATOM 9541 N N . GLU D 2 163 ? 24.070 -20.354 -58.460 1.000 43.070 163 GLU DDD N 1
ATOM 9542 C CA . GLU D 2 163 ? 24.055 -21.823 -58.419 1.000 43.660 163 GLU DDD CA 1
ATOM 9543 C C . GLU D 2 163 ? 23.951 -22.331 -59.863 1.000 45.470 163 GLU DDD C 1
ATOM 9544 O O . GLU D 2 163 ? 23.275 -21.676 -60.720 1.000 43.500 163 GLU DDD O 1
ATOM 9550 N N . ASN D 2 164 ? 24.585 -23.472 -60.121 1.000 42.370 164 ASN DDD N 1
ATOM 9551 C CA . ASN D 2 164 ? 24.468 -24.180 -61.412 1.000 44.780 164 ASN DDD CA 1
ATOM 9552 C C . ASN D 2 164 ? 24.888 -25.626 -61.185 1.000 43.650 164 ASN DDD C 1
ATOM 9553 O O . ASN D 2 164 ? 26.071 -25.904 -61.379 1.000 40.150 164 ASN DDD O 1
ATOM 9558 N N . HIS D 2 165 ? 23.962 -26.501 -60.791 1.000 41.560 165 HIS DDD N 1
ATOM 9559 C CA . HIS D 2 165 ? 24.268 -27.918 -60.456 1.000 38.060 165 HIS DDD CA 1
ATOM 9560 C C . HIS D 2 165 ? 23.074 -28.792 -60.782 1.000 42.880 165 HIS DDD C 1
ATOM 9561 O O . HIS D 2 165 ? 21.938 -28.339 -60.552 1.000 39.990 165 HIS DDD O 1
ATOM 9568 N N . GLN D 2 166 ? 23.345 -30.026 -61.194 1.000 41.260 166 GLN DDD N 1
ATOM 9569 C CA . GLN D 2 166 ? 22.305 -31.062 -61.343 1.000 44.220 166 GLN DDD CA 1
ATOM 9570 C C . GLN D 2 166 ? 22.151 -31.773 -60.005 1.000 42.810 166 GLN DDD C 1
ATOM 9571 O O . GLN D 2 166 ? 21.063 -32.274 -59.726 1.000 43.200 166 GLN DDD O 1
ATOM 9577 N N . GLY D 2 167 ? 23.212 -31.828 -59.222 1.000 36.480 167 GLY DDD N 1
ATOM 9578 C CA . GLY D 2 167 ? 23.217 -32.606 -57.983 1.000 39.630 167 GLY DDD CA 1
ATOM 9579 C C . GLY D 2 167 ? 22.119 -32.138 -57.046 1.000 38.400 167 GLY DDD C 1
ATOM 9580 O O . GLY D 2 167 ? 21.906 -30.922 -56.906 1.000 43.770 167 GLY DDD O 1
ATOM 9581 N N . ARG D 2 168 ? 21.481 -33.094 -56.375 1.000 42.110 168 ARG DDD N 1
ATOM 9582 C CA . ARG D 2 168 ? 20.505 -32.849 -55.295 1.000 40.370 168 ARG DDD CA 1
ATOM 9583 C C . ARG D 2 168 ? 21.108 -33.400 -54.010 1.000 40.420 168 ARG DDD C 1
ATOM 9584 O O . ARG D 2 168 ? 21.176 -34.639 -53.897 1.000 39.730 168 ARG DDD O 1
ATOM 9592 N N . THR D 2 169 ? 21.504 -32.526 -53.076 1.000 38.460 169 THR DDD N 1
ATOM 9593 C CA . THR D 2 169 ? 22.220 -32.930 -51.844 1.000 38.430 169 THR DDD CA 1
ATOM 9594 C C . THR D 2 169 ? 21.251 -32.953 -50.658 1.000 33.850 169 THR DDD C 1
ATOM 9595 O O . THR D 2 169 ? 20.465 -32.023 -50.530 1.000 38.920 169 THR DDD O 1
ATOM 9599 N N . PHE D 2 170 ? 21.343 -33.987 -49.825 1.000 39.400 170 PHE DDD N 1
ATOM 9600 C CA . PHE D 2 170 ? 20.529 -34.250 -48.611 1.000 40.270 170 PHE DDD CA 1
ATOM 9601 C C . PHE D 2 170 ? 21.484 -34.358 -47.443 1.000 40.700 170 PHE DDD C 1
ATOM 9602 O O . PHE D 2 170 ? 22.368 -35.213 -47.483 1.000 41.290 170 PHE DDD O 1
ATOM 9610 N N . LEU D 2 171 ? 21.330 -33.467 -46.473 1.000 40.330 171 LEU DDD N 1
ATOM 9611 C CA . LEU D 2 171 ? 22.215 -33.402 -45.292 1.000 41.900 171 LEU DDD CA 1
ATOM 9612 C C . LEU D 2 171 ? 21.777 -34.496 -44.318 1.000 45.360 171 LEU DDD C 1
ATOM 9613 O O . LEU D 2 171 ? 20.583 -34.798 -44.281 1.000 43.760 171 LEU DDD O 1
ATOM 9618 N N . SER D 2 172 ? 22.702 -35.077 -43.564 1.000 46.840 172 SER DDD N 1
ATOM 9619 C CA . SER D 2 172 ? 22.391 -36.015 -42.452 1.000 49.480 172 SER DDD CA 1
ATOM 9620 C C . SER D 2 172 ? 21.934 -35.221 -41.201 1.000 55.770 172 SER DDD C 1
ATOM 9621 O O . SER D 2 172 ? 21.962 -33.963 -41.211 1.000 49.800 172 SER DDD O 1
ATOM 9624 N N . GLY D 2 173 ? 21.537 -35.914 -40.132 1.000 57.360 173 GLY DDD N 1
ATOM 9625 C CA . GLY D 2 173 ? 20.936 -35.303 -38.925 1.000 56.280 173 GLY DDD CA 1
ATOM 9626 C C . GLY D 2 173 ? 21.938 -34.523 -38.087 1.000 53.400 173 GLY DDD C 1
ATOM 9627 O O . GLY D 2 173 ? 21.492 -33.613 -37.385 1.000 60.740 173 GLY DDD O 1
ATOM 9628 N N . ASP D 2 174 ? 23.230 -34.869 -38.175 1.000 53.560 174 ASP DDD N 1
ATOM 9629 C CA . ASP D 2 174 ? 24.367 -34.201 -37.481 1.000 55.320 174 ASP DDD CA 1
ATOM 9630 C C . ASP D 2 174 ? 24.943 -33.034 -38.310 1.000 53.010 174 ASP DDD C 1
ATOM 9631 O O . ASP D 2 174 ? 25.991 -32.501 -37.906 1.000 53.600 174 ASP DDD O 1
ATOM 9636 N N . GLU D 2 175 ? 24.319 -32.660 -39.427 1.000 48.360 175 GLU DDD N 1
ATOM 9637 C CA . GLU D 2 175 ? 24.795 -31.560 -40.303 1.000 47.610 175 GLU DDD CA 1
ATOM 9638 C C . GLU D 2 175 ? 23.775 -30.419 -40.258 1.000 45.830 175 GLU DDD C 1
ATOM 9639 O O . GLU D 2 175 ? 22.567 -30.680 -40.274 1.000 50.180 175 GLU DDD O 1
ATOM 9645 N N . LYS D 2 176 ? 24.292 -29.197 -40.237 1.000 44.340 176 LYS DDD N 1
ATOM 9646 C CA . LYS D 2 176 ? 23.556 -27.926 -40.336 1.000 41.070 176 LYS DDD CA 1
ATOM 9647 C C . LYS D 2 176 ? 23.829 -27.415 -41.736 1.000 39.260 176 LYS DDD C 1
ATOM 9648 O O . LYS D 2 176 ? 24.894 -27.695 -42.282 1.000 37.870 176 LYS DDD O 1
ATOM 9654 N N . PRO D 2 177 ? 22.917 -26.624 -42.338 1.000 40.710 177 PRO DDD N 1
ATOM 9655 C CA . PRO D 2 177 ? 23.207 -25.995 -43.630 1.000 42.100 177 PRO DDD CA 1
ATOM 9656 C C . PRO D 2 177 ? 24.172 -24.808 -43.489 1.000 42.050 177 PRO DDD C 1
ATOM 9657 O O . PRO D 2 177 ? 24.318 -24.295 -42.407 1.000 42.600 177 PRO DDD O 1
ATOM 9661 N N . LEU D 2 178 ? 24.815 -24.387 -44.573 1.000 40.950 178 LEU DDD N 1
ATOM 9662 C CA . LEU D 2 178 ? 25.571 -23.117 -44.578 1.000 37.440 178 LEU DDD CA 1
ATOM 9663 C C . LEU D 2 178 ? 24.578 -21.973 -44.361 1.000 41.090 178 LEU DDD C 1
ATOM 9664 O O . LEU D 2 178 ? 24.931 -20.982 -43.700 1.000 40.010 178 LEU DDD O 1
ATOM 9669 N N . GLY D 2 179 ? 23.363 -22.114 -44.873 1.000 39.950 179 GLY DDD N 1
ATOM 9670 C CA . GLY D 2 179 ? 22.295 -21.126 -44.648 1.000 40.580 179 GLY DDD CA 1
ATOM 9671 C C . GLY D 2 179 ? 20.953 -21.640 -45.154 1.000 43.480 179 GLY DDD C 1
ATOM 9672 O O . GLY D 2 179 ? 20.932 -22.683 -45.881 1.000 44.080 179 GLY DDD O 1
ATOM 9673 N N . ARG D 2 180 ? 19.882 -20.924 -44.821 1.000 40.710 180 ARG DDD N 1
ATOM 9674 C CA . ARG D 2 180 ? 18.518 -21.248 -45.308 1.000 47.160 180 ARG DDD CA 1
ATOM 9675 C C . ARG D 2 180 ? 18.243 -20.362 -46.509 1.000 43.270 180 ARG DDD C 1
ATOM 9676 O O . ARG D 2 180 ? 18.609 -19.162 -46.471 1.000 43.760 180 ARG DDD O 1
ATOM 9684 N N . VAL D 2 181 ? 17.632 -20.951 -47.529 1.000 45.450 181 VAL DDD N 1
ATOM 9685 C CA . VAL D 2 181 ? 17.362 -20.300 -48.838 1.000 47.770 181 VAL DDD CA 1
ATOM 9686 C C . VAL D 2 181 ? 16.304 -19.206 -48.668 1.000 47.490 181 VAL DDD C 1
ATOM 9687 O O . VAL D 2 181 ? 15.245 -19.487 -48.137 1.000 41.500 181 VAL DDD O 1
ATOM 9691 N N . VAL D 2 182 ? 16.603 -17.993 -49.129 1.000 46.130 182 VAL DDD N 1
ATOM 9692 C CA . VAL D 2 182 ? 15.618 -16.882 -49.236 1.000 48.050 182 VAL DDD CA 1
ATOM 9693 C C . VAL D 2 182 ? 15.026 -16.970 -50.643 1.000 46.570 182 VAL DDD C 1
ATOM 9694 O O . VAL D 2 182 ? 13.817 -17.069 -50.760 1.000 48.630 182 VAL DDD O 1
ATOM 9698 N N . TYR D 2 183 ? 15.856 -16.994 -51.676 1.000 43.540 183 TYR DDD N 1
ATOM 9699 C CA . TYR D 2 183 ? 15.427 -17.343 -53.057 1.000 45.010 183 TYR DDD CA 1
ATOM 9700 C C . TYR D 2 183 ? 16.511 -18.163 -53.732 1.000 44.540 183 TYR DDD C 1
ATOM 9701 O O . TYR D 2 183 ? 17.704 -18.014 -53.385 1.000 47.520 183 TYR DDD O 1
ATOM 9710 N N . GLY D 2 184 ? 16.079 -18.952 -54.715 1.000 41.940 184 GLY DDD N 1
ATOM 9711 C CA . GLY D 2 184 ? 16.885 -19.947 -55.433 1.000 42.920 184 GLY DDD CA 1
ATOM 9712 C C . GLY D 2 184 ? 16.530 -21.348 -54.964 1.000 43.470 184 GLY DDD C 1
ATOM 9713 O O . GLY D 2 184 ? 15.650 -21.480 -54.114 1.000 43.050 184 GLY DDD O 1
ATOM 9714 N N . ASN D 2 185 ? 17.243 -22.363 -55.450 1.000 43.750 185 ASN DDD N 1
ATOM 9715 C CA . ASN D 2 185 ? 16.949 -23.804 -55.213 1.000 40.370 185 ASN DDD CA 1
ATOM 9716 C C . ASN D 2 185 ? 17.668 -24.297 -53.954 1.000 43.860 185 ASN DDD C 1
ATOM 9717 O O . ASN D 2 185 ? 17.012 -24.886 -53.086 1.000 45.320 185 ASN DDD O 1
ATOM 9722 N N . GLY D 2 186 ? 18.983 -24.092 -53.851 1.000 39.720 186 GLY DDD N 1
ATOM 9723 C CA . GLY D 2 186 ? 19.780 -24.638 -52.729 1.000 40.020 186 GLY DDD CA 1
ATOM 9724 C C . GLY D 2 186 ? 20.175 -26.091 -53.009 1.000 37.250 186 GLY DDD C 1
ATOM 9725 O O . GLY D 2 186 ? 20.194 -26.473 -54.181 1.000 39.910 186 GLY DDD O 1
ATOM 9726 N N . ASN D 2 187 ? 20.396 -26.882 -51.966 1.000 38.610 187 ASN DDD N 1
ATOM 9727 C CA . ASN D 2 187 ? 20.810 -28.303 -52.053 1.000 40.350 187 ASN DDD CA 1
ATOM 9728 C C . ASN D 2 187 ? 19.855 -29.176 -52.874 1.000 41.290 187 ASN DDD C 1
ATOM 9729 O O . ASN D 2 187 ? 20.358 -30.050 -53.582 1.000 40.320 187 ASN DDD O 1
ATOM 9734 N N . ASN D 2 188 ? 18.540 -29.019 -52.732 1.000 42.620 188 ASN DDD N 1
ATOM 9735 C CA . ASN D 2 188 ? 17.578 -30.012 -53.266 1.000 40.420 188 ASN DDD CA 1
ATOM 9736 C C . ASN D 2 188 ? 16.208 -29.329 -53.436 1.000 44.880 188 ASN DDD C 1
ATOM 9737 O O . ASN D 2 188 ? 16.022 -28.134 -53.042 1.000 44.180 188 ASN DDD O 1
ATOM 9742 N N . LYS D 2 189 ? 15.241 -30.031 -54.009 1.000 47.340 189 LYS DDD N 1
ATOM 9743 C CA . LYS D 2 189 ? 13.892 -29.441 -54.302 1.000 60.730 189 LYS DDD CA 1
ATOM 9744 C C . LYS D 2 189 ? 12.980 -29.441 -53.057 1.000 61.590 189 LYS DDD C 1
ATOM 9745 O O . LYS D 2 189 ? 12.012 -28.670 -53.053 1.000 67.200 189 LYS DDD O 1
ATOM 9751 N N . GLU D 2 190 ? 13.273 -30.267 -52.051 1.000 57.800 190 GLU DDD N 1
ATOM 9752 C CA . GLU D 2 190 ? 12.383 -30.601 -50.908 1.000 57.800 190 GLU DDD CA 1
ATOM 9753 C C . GLU D 2 190 ? 12.502 -29.570 -49.776 1.000 54.010 190 GLU DDD C 1
ATOM 9754 O O . GLU D 2 190 ? 11.499 -29.244 -49.175 1.000 59.910 190 GLU DDD O 1
ATOM 9760 N N . ASP D 2 191 ? 13.693 -29.098 -49.427 1.000 44.900 191 ASP DDD N 1
ATOM 9761 C CA . ASP D 2 191 ? 13.872 -28.348 -48.154 1.000 42.040 191 ASP DDD CA 1
ATOM 9762 C C . ASP D 2 191 ? 14.469 -26.975 -48.517 1.000 43.460 191 ASP DDD C 1
ATOM 9763 O O . ASP D 2 191 ? 14.580 -26.656 -49.728 1.000 44.080 191 ASP DDD O 1
ATOM 9768 N N . GLN D 2 192 ? 14.836 -26.174 -47.538 1.000 42.810 192 GLN DDD N 1
ATOM 9769 C CA . GLN D 2 192 ? 15.411 -24.830 -47.801 1.000 46.020 192 GLN DDD CA 1
ATOM 9770 C C . GLN D 2 192 ? 16.872 -24.771 -47.357 1.000 41.920 192 GLN DDD C 1
ATOM 9771 O O . GLN D 2 192 ? 17.395 -23.666 -47.137 1.000 44.750 192 GLN DDD O 1
ATOM 9777 N N . THR D 2 193 ? 17.557 -25.905 -47.351 1.000 42.660 193 THR DDD N 1
ATOM 9778 C CA . THR D 2 193 ? 19.008 -25.940 -47.016 1.000 39.610 193 THR DDD CA 1
ATOM 9779 C C . THR D 2 193 ? 19.819 -25.557 -48.253 1.000 39.570 193 THR DDD C 1
ATOM 9780 O O . THR D 2 193 ? 19.409 -25.869 -49.372 1.000 38.630 193 THR DDD O 1
ATOM 9784 N N . GLU D 2 194 ? 20.966 -24.935 -48.020 1.000 41.610 194 GLU DDD N 1
ATOM 9785 C CA . GLU D 2 194 ? 22.048 -24.725 -48.995 1.000 41.310 194 GLU DDD CA 1
ATOM 9786 C C . GLU D 2 194 ? 23.342 -25.098 -48.281 1.000 37.770 194 GLU DDD C 1
ATOM 9787 O O . GLU D 2 194 ? 23.565 -24.654 -47.126 1.000 39.050 194 GLU DDD O 1
ATOM 9793 N N . GLY D 2 195 ? 24.184 -25.861 -48.953 1.000 35.950 195 GLY DDD N 1
ATOM 9794 C CA . GLY D 2 195 ? 25.549 -26.100 -48.460 1.000 38.910 195 GLY DDD CA 1
ATOM 9795 C C . GLY D 2 195 ? 25.542 -26.835 -47.132 1.000 41.670 195 GLY DDD C 1
ATOM 9796 O O . GLY D 2 195 ? 24.558 -27.552 -46.803 1.000 40.030 195 GLY DDD O 1
ATOM 9797 N N . VAL D 2 196 ? 26.623 -26.691 -46.389 1.000 39.790 196 VAL DDD N 1
ATOM 9798 C CA . VAL D 2 196 ? 26.788 -27.357 -45.067 1.000 39.410 196 VAL DDD CA 1
ATOM 9799 C C . VAL D 2 196 ? 27.710 -26.493 -44.205 1.000 38.970 196 VAL DDD C 1
ATOM 9800 O O . VAL D 2 196 ? 28.591 -25.760 -44.757 1.000 38.380 196 VAL DDD O 1
ATOM 9804 N N . HIS D 2 197 ? 27.484 -26.552 -42.902 1.000 41.950 197 HIS DDD N 1
ATOM 9805 C CA . HIS D 2 197 ? 28.361 -25.974 -41.860 1.000 42.500 197 HIS DDD CA 1
ATOM 9806 C C . HIS D 2 197 ? 28.457 -27.025 -40.766 1.000 45.240 197 HIS DDD C 1
ATOM 9807 O O . HIS D 2 197 ? 27.429 -27.307 -40.075 1.000 45.980 197 HIS DDD O 1
ATOM 9814 N N . TYR D 2 198 ? 29.613 -27.666 -40.705 1.000 42.260 198 TYR DDD N 1
ATOM 9815 C CA . TYR D 2 198 ? 29.888 -28.779 -39.781 1.000 42.980 198 TYR DDD CA 1
ATOM 9816 C C . TYR D 2 198 ? 31.279 -28.558 -39.220 1.000 47.130 198 TYR DDD C 1
ATOM 9817 O O . TYR D 2 198 ? 32.238 -28.549 -40.019 1.000 45.340 198 TYR DDD O 1
ATOM 9826 N N . LYS D 2 199 ? 31.379 -28.355 -37.913 1.000 44.520 199 LYS DDD N 1
ATOM 9827 C CA . LYS D 2 199 ? 32.650 -27.943 -37.255 1.000 46.450 199 LYS DDD CA 1
ATOM 9828 C C . LYS D 2 199 ? 33.183 -26.708 -37.986 1.000 44.690 199 LYS DDD C 1
ATOM 9829 O O . LYS D 2 199 ? 32.409 -25.733 -38.087 1.000 44.750 199 LYS DDD O 1
ATOM 9835 N N . ASN D 2 200 ? 34.419 -26.715 -38.528 1.000 45.150 200 ASN DDD N 1
ATOM 9836 C CA . ASN D 2 200 ? 34.920 -25.559 -39.328 1.000 42.000 200 ASN DDD CA 1
ATOM 9837 C C . ASN D 2 200 ? 34.947 -25.933 -40.806 1.000 36.560 200 ASN DDD C 1
ATOM 9838 O O . ASN D 2 200 ? 35.801 -25.411 -41.527 1.000 39.510 200 ASN DDD O 1
ATOM 9843 N N . VAL D 2 201 ? 34.125 -26.892 -41.204 1.000 39.490 201 VAL DDD N 1
ATOM 9844 C CA . VAL D 2 201 ? 33.849 -27.237 -42.624 1.000 40.650 201 VAL DDD CA 1
ATOM 9845 C C . VAL D 2 201 ? 32.711 -26.363 -43.136 1.000 43.840 201 VAL DDD C 1
ATOM 9846 O O . VAL D 2 201 ? 31.591 -26.407 -42.557 1.000 40.720 201 VAL DDD O 1
ATOM 9850 N N . TYR D 2 202 ? 32.974 -25.614 -44.199 1.000 40.400 202 TYR DDD N 1
ATOM 9851 C CA . TYR D 2 202 ? 31.948 -24.827 -44.918 1.000 37.290 202 TYR DDD CA 1
ATOM 9852 C C . TYR D 2 202 ? 31.825 -25.354 -46.338 1.000 40.280 202 TYR DDD C 1
ATOM 9853 O O . TYR D 2 202 ? 32.809 -25.275 -47.087 1.000 39.720 202 TYR DDD O 1
ATOM 9862 N N . GLY D 2 203 ? 30.628 -25.786 -46.728 1.000 39.700 203 GLY DDD N 1
ATOM 9863 C CA . GLY D 2 203 ? 30.387 -26.310 -48.076 1.000 40.840 203 GLY DDD CA 1
ATOM 9864 C C . GLY D 2 203 ? 29.260 -25.580 -48.748 1.000 41.070 203 GLY DDD C 1
ATOM 9865 O O . GLY D 2 203 ? 28.341 -25.148 -48.061 1.000 41.220 203 GLY DDD O 1
ATOM 9866 N N . SER D 2 204 ? 29.334 -25.408 -50.056 1.000 39.380 204 SER DDD N 1
ATOM 9867 C CA . SER D 2 204 ? 28.284 -24.699 -50.827 1.000 36.480 204 SER DDD CA 1
ATOM 9868 C C . SER D 2 204 ? 28.341 -25.123 -52.290 1.000 37.700 204 SER DDD C 1
ATOM 9869 O O . SER D 2 204 ? 29.405 -25.569 -52.743 1.000 35.670 204 SER DDD O 1
ATOM 9872 N N . TYR D 2 205 ? 27.243 -24.884 -53.000 1.000 34.190 205 TYR DDD N 1
ATOM 9873 C CA . TYR D 2 205 ? 27.143 -24.907 -54.473 1.000 37.140 205 TYR DDD CA 1
ATOM 9874 C C . TYR D 2 205 ? 27.309 -23.501 -55.064 1.000 37.940 205 TYR DDD C 1
ATOM 9875 O O . TYR D 2 205 ? 27.234 -23.365 -56.296 1.000 41.140 205 TYR DDD O 1
ATOM 9884 N N . PHE D 2 206 ? 27.554 -22.491 -54.236 1.000 38.600 206 PHE DDD N 1
ATOM 9885 C CA . PHE D 2 206 ? 27.666 -21.081 -54.687 1.000 40.420 206 PHE DDD CA 1
ATOM 9886 C C . PHE D 2 206 ? 28.902 -20.923 -55.568 1.000 43.600 206 PHE DDD C 1
ATOM 9887 O O . PHE D 2 206 ? 30.049 -21.171 -55.111 1.000 38.130 206 PHE DDD O 1
ATOM 9895 N N . HIS D 2 207 ? 28.671 -20.445 -56.794 1.000 40.490 207 HIS DDD N 1
ATOM 9896 C CA . HIS D 2 207 ? 29.688 -19.750 -57.605 1.000 39.650 207 HIS DDD CA 1
ATOM 9897 C C . HIS D 2 207 ? 29.635 -18.278 -57.193 1.000 41.360 207 HIS DDD C 1
ATOM 9898 O O . HIS D 2 207 ? 28.627 -17.867 -56.596 1.000 40.900 207 HIS DDD O 1
ATOM 9905 N N . GLY D 2 208 ? 30.647 -17.506 -57.538 1.000 41.850 208 GLY DDD N 1
ATOM 9906 C CA . GLY D 2 208 ? 30.695 -16.053 -57.282 1.000 41.670 208 GLY DDD CA 1
ATOM 9907 C C . GLY D 2 208 ? 32.016 -15.470 -57.767 1.000 42.400 208 GLY DDD C 1
ATOM 9908 O O . GLY D 2 208 ? 32.030 -14.520 -58.542 1.000 46.660 208 GLY DDD O 1
ATOM 9909 N N . PRO D 2 209 ? 33.176 -16.025 -57.347 1.000 42.570 209 PRO DDD N 1
ATOM 9910 C CA . PRO D 2 209 ? 33.243 -17.066 -56.322 1.000 41.820 209 PRO DDD CA 1
ATOM 9911 C C . PRO D 2 209 ? 32.679 -16.612 -54.971 1.000 40.970 209 PRO DDD C 1
ATOM 9912 O O . PRO D 2 209 ? 32.535 -15.443 -54.733 1.000 40.740 209 PRO DDD O 1
ATOM 9916 N N . ILE D 2 210 ? 32.334 -17.570 -54.118 1.000 40.630 210 ILE DDD N 1
ATOM 9917 C CA . ILE D 2 210 ? 31.602 -17.275 -52.861 1.000 41.250 210 ILE DDD CA 1
ATOM 9918 C C . ILE D 2 210 ? 32.362 -16.228 -52.022 1.000 43.030 210 ILE DDD C 1
ATOM 9919 O O . ILE D 2 210 ? 31.706 -15.360 -51.436 1.000 43.820 210 ILE DDD O 1
ATOM 9924 N N A LEU D 2 211 ? 33.693 -16.267 -51.985 1.000 40.250 211 LEU DDD N 1
ATOM 9925 C CA A LEU D 2 211 ? 34.478 -15.413 -51.067 1.000 40.310 211 LEU DDD CA 1
ATOM 9926 C C A LEU D 2 211 ? 34.669 -14.034 -51.695 1.000 43.210 211 LEU DDD C 1
ATOM 9927 O O A LEU D 2 211 ? 35.014 -13.115 -50.967 1.000 43.020 211 LEU DDD O 1
ATOM 9932 N N . SER D 2 212 ? 34.480 -13.898 -53.006 1.000 40.270 212 SER DDD N 1
ATOM 9933 C CA . SER D 2 212 ? 34.487 -12.588 -53.690 1.000 41.010 212 SER DDD CA 1
ATOM 9934 C C . SER D 2 212 ? 33.181 -11.842 -53.375 1.000 43.270 212 SER DDD C 1
ATOM 9935 O O . SER D 2 212 ? 33.200 -10.623 -53.139 1.000 45.390 212 SER DDD O 1
ATOM 9938 N N . ARG D 2 213 ? 32.062 -12.544 -53.481 1.000 43.350 213 ARG DDD N 1
ATOM 9939 C CA . ARG D 2 213 ? 30.697 -11.999 -53.305 1.000 41.650 213 ARG DDD CA 1
ATOM 9940 C C . ARG D 2 213 ? 30.398 -11.827 -51.811 1.000 43.170 213 ARG DDD C 1
ATOM 9941 O O . ARG D 2 213 ? 29.526 -10.997 -51.481 1.000 41.800 213 ARG DDD O 1
ATOM 9949 N N . ASN D 2 214 ? 31.068 -12.591 -50.951 1.000 41.460 214 ASN DDD N 1
ATOM 9950 C CA . ASN D 2 214 ? 30.804 -12.619 -49.490 1.000 41.780 214 ASN DDD CA 1
ATOM 9951 C C . ASN D 2 214 ? 32.117 -12.507 -48.706 1.000 40.170 214 ASN DDD C 1
ATOM 9952 O O . ASN D 2 214 ? 32.591 -13.522 -48.129 1.000 39.620 214 ASN DDD O 1
ATOM 9957 N N A VAL D 2 215 ? 32.665 -11.286 -48.638 0.530 42.750 215 VAL DDD N 1
ATOM 9958 N N B VAL D 2 215 ? 32.684 -11.304 -48.627 0.470 42.110 215 VAL DDD N 1
ATOM 9959 C CA A VAL D 2 215 ? 33.963 -11.003 -47.951 0.530 45.210 215 VAL DDD CA 1
ATOM 9960 C CA B VAL D 2 215 ? 34.004 -11.112 -47.961 0.470 43.710 215 VAL DDD CA 1
ATOM 9961 C C A VAL D 2 215 ? 33.790 -11.304 -46.458 0.530 44.420 215 VAL DDD C 1
ATOM 9962 C C B VAL D 2 215 ? 33.809 -11.231 -46.438 0.470 43.530 215 VAL DDD C 1
ATOM 9963 O O A VAL D 2 215 ? 34.772 -11.719 -45.853 0.530 50.600 215 VAL DDD O 1
ATOM 9964 O O B VAL D 2 215 ? 34.804 -11.467 -45.769 0.470 49.030 215 VAL DDD O 1
ATOM 9971 N N . ASN D 2 216 ? 32.576 -11.159 -45.922 1.000 44.560 216 ASN DDD N 1
ATOM 9972 C CA . ASN D 2 216 ? 32.269 -11.489 -44.497 1.000 50.040 216 ASN DDD CA 1
ATOM 9973 C C . ASN D 2 216 ? 32.701 -12.938 -44.217 1.000 44.780 216 ASN DDD C 1
ATOM 9974 O O . ASN D 2 216 ? 33.367 -13.189 -43.216 1.000 45.090 216 ASN DDD O 1
ATOM 9979 N N . LEU D 2 217 ? 32.355 -13.866 -45.097 1.000 44.430 217 LEU DDD N 1
ATOM 9980 C CA . LEU D 2 217 ? 32.737 -15.292 -44.959 1.000 47.710 217 LEU DDD CA 1
ATOM 9981 C C . LEU D 2 217 ? 34.256 -15.459 -45.122 1.000 43.230 217 LEU DDD C 1
ATOM 9982 O O . LEU D 2 217 ? 34.816 -16.280 -44.404 1.000 41.060 217 LEU DDD O 1
ATOM 9987 N N . ALA D 2 218 ? 34.892 -14.750 -46.065 1.000 43.830 218 ALA DDD N 1
ATOM 9988 C CA . ALA D 2 218 ? 36.360 -14.800 -46.259 1.000 46.190 218 ALA DDD CA 1
ATOM 9989 C C . ALA D 2 218 ? 37.038 -14.407 -44.929 1.000 45.800 218 ALA DDD C 1
ATOM 9990 O O . ALA D 2 218 ? 37.928 -15.126 -44.443 1.000 41.380 218 ALA DDD O 1
ATOM 9992 N N . TYR D 2 219 ? 36.580 -13.327 -44.314 1.000 45.400 219 TYR DDD N 1
ATOM 9993 C CA . TYR D 2 219 ? 37.130 -12.831 -43.022 1.000 46.840 219 TYR DDD CA 1
ATOM 9994 C C . TYR D 2 219 ? 36.980 -13.928 -41.971 1.000 43.530 219 TYR DDD C 1
ATOM 9995 O O . TYR D 2 219 ? 37.923 -14.267 -41.252 1.000 42.880 219 TYR DDD O 1
ATOM 10004 N N . ARG D 2 220 ? 35.776 -14.483 -41.893 1.000 42.100 220 ARG DDD N 1
ATOM 10005 C CA . ARG D 2 220 ? 35.406 -15.510 -40.894 1.000 40.010 220 ARG DDD CA 1
ATOM 10006 C C . ARG D 2 220 ? 36.341 -16.716 -41.023 1.000 41.670 220 ARG DDD C 1
ATOM 10007 O O . ARG D 2 220 ? 36.834 -17.202 -40.009 1.000 46.500 220 ARG DDD O 1
ATOM 10015 N N A LEU D 2 221 ? 36.549 -17.194 -42.253 0.090 40.670 221 LEU DDD N 1
ATOM 10016 N N B LEU D 2 221 ? 36.581 -17.197 -42.238 0.910 40.610 221 LEU DDD N 1
ATOM 10017 C CA A LEU D 2 221 ? 37.363 -18.401 -42.553 0.090 39.840 221 LEU DDD CA 1
ATOM 10018 C CA B LEU D 2 221 ? 37.391 -18.414 -42.485 0.910 42.640 221 LEU DDD CA 1
ATOM 10019 C C A LEU D 2 221 ? 38.823 -18.154 -42.154 0.090 40.860 221 LEU DDD C 1
ATOM 10020 C C B LEU D 2 221 ? 38.841 -18.111 -42.066 0.910 41.940 221 LEU DDD C 1
ATOM 10021 O O A LEU D 2 221 ? 39.417 -19.049 -41.520 0.090 41.380 221 LEU DDD O 1
ATOM 10022 O O B LEU D 2 221 ? 39.463 -18.894 -41.338 0.910 42.190 221 LEU DDD O 1
ATOM 10031 N N . VAL D 2 222 ? 39.376 -16.990 -42.509 1.000 41.150 222 VAL DDD N 1
ATOM 10032 C CA . VAL D 2 222 ? 40.811 -16.682 -42.258 1.000 43.360 222 VAL DDD CA 1
ATOM 10033 C C . VAL D 2 222 ? 41.041 -16.433 -40.759 1.000 41.640 222 VAL DDD C 1
ATOM 10034 O O . VAL D 2 222 ? 42.006 -16.995 -40.209 1.000 44.280 222 VAL DDD O 1
ATOM 10038 N N . THR D 2 223 ? 40.195 -15.631 -40.109 1.000 41.860 223 THR DDD N 1
ATOM 10039 C CA . THR D 2 223 ? 40.337 -15.349 -38.653 1.000 42.620 223 THR DDD CA 1
ATOM 10040 C C . THR D 2 223 ? 40.158 -16.657 -37.886 1.000 36.410 223 THR DDD C 1
ATOM 10041 O O . THR D 2 223 ? 40.867 -16.854 -36.905 1.000 44.590 223 THR DDD O 1
ATOM 10045 N N . THR D 2 224 ? 39.250 -17.541 -38.289 1.000 40.280 224 THR DDD N 1
ATOM 10046 C CA . THR D 2 224 ? 39.076 -18.840 -37.603 1.000 38.390 224 THR DDD CA 1
ATOM 10047 C C . THR D 2 224 ? 40.397 -19.614 -37.670 1.000 43.280 224 THR DDD C 1
ATOM 10048 O O . THR D 2 224 ? 40.807 -20.200 -36.640 1.000 41.550 224 THR DDD O 1
ATOM 10052 N N . ALA D 2 225 ? 41.021 -19.656 -38.850 1.000 41.350 225 ALA DDD N 1
ATOM 10053 C CA . ALA D 2 225 ? 42.265 -20.424 -39.092 1.000 47.640 225 ALA DDD CA 1
ATOM 10054 C C . ALA D 2 225 ? 43.391 -19.811 -38.256 1.000 47.380 225 ALA DDD C 1
ATOM 10055 O O . ALA D 2 225 ? 44.177 -20.584 -37.669 1.000 47.240 225 ALA DDD O 1
ATOM 10057 N N . LEU D 2 226 ? 43.473 -18.476 -38.216 1.000 46.400 226 LEU DDD N 1
ATOM 10058 C CA . LEU D 2 226 ? 44.502 -17.773 -37.400 1.000 45.710 226 LEU DDD CA 1
ATOM 10059 C C . LEU D 2 226 ? 44.314 -18.069 -35.894 1.000 46.350 226 LEU DDD C 1
ATOM 10060 O O . LEU D 2 226 ? 45.321 -18.426 -35.233 1.000 47.720 226 LEU DDD O 1
ATOM 10065 N N . LYS D 2 227 ? 43.087 -17.985 -35.360 1.000 44.270 227 LYS DDD N 1
ATOM 10066 C CA . LYS D 2 227 ? 42.798 -18.230 -33.911 1.000 45.970 227 LYS DDD CA 1
ATOM 10067 C C . LYS D 2 227 ? 43.058 -19.691 -33.582 1.000 49.490 227 LYS DDD C 1
ATOM 10068 O O . LYS D 2 227 ? 43.572 -19.987 -32.480 1.000 52.500 227 LYS DDD O 1
ATOM 10074 N N . LYS D 2 228 ? 42.768 -20.578 -34.523 1.000 48.640 228 LYS DDD N 1
ATOM 10075 C CA . LYS D 2 228 ? 43.046 -22.017 -34.338 1.000 53.380 228 LYS DDD CA 1
ATOM 10076 C C . LYS D 2 228 ? 44.568 -22.212 -34.174 1.000 57.390 228 LYS DDD C 1
ATOM 10077 O O . LYS D 2 228 ? 44.972 -22.943 -33.266 1.000 55.710 228 LYS DDD O 1
ATOM 10083 N N . LYS D 2 229 ? 45.402 -21.560 -34.975 1.000 49.720 229 LYS DDD N 1
ATOM 10084 C CA . LYS D 2 229 ? 46.864 -21.834 -34.939 1.000 48.340 229 LYS DDD CA 1
ATOM 10085 C C . LYS D 2 229 ? 47.511 -21.061 -33.788 1.000 47.500 229 LYS DDD C 1
ATOM 10086 O O . LYS D 2 229 ? 48.375 -21.617 -33.151 1.000 54.350 229 LYS DDD O 1
ATOM 10092 N N . TYR D 2 230 ? 47.140 -19.802 -33.585 1.000 48.270 230 TYR DDD N 1
ATOM 10093 C CA . TYR D 2 230 ? 47.845 -18.875 -32.664 1.000 51.750 230 TYR DDD CA 1
ATOM 10094 C C . TYR D 2 230 ? 47.071 -18.659 -31.357 1.000 53.950 230 TYR DDD C 1
ATOM 10095 O O . TYR D 2 230 ? 47.664 -18.033 -30.508 1.000 51.730 230 TYR DDD O 1
ATOM 10104 N N . GLY D 2 231 ? 45.823 -19.123 -31.216 1.000 56.510 231 GLY DDD N 1
ATOM 10105 C CA . GLY D 2 231 ? 44.995 -18.905 -30.008 1.000 54.130 231 GLY DDD CA 1
ATOM 10106 C C . GLY D 2 231 ? 43.991 -17.779 -30.157 1.000 54.480 231 GLY DDD C 1
ATOM 10107 O O . GLY D 2 231 ? 44.274 -16.789 -30.871 1.000 53.920 231 GLY DDD O 1
ATOM 10108 N N . SER D 2 232 ? 42.839 -17.904 -29.486 1.000 64.400 232 SER DDD N 1
ATOM 10109 C CA . SER D 2 232 ? 41.659 -17.000 -29.633 1.000 69.020 232 SER DDD CA 1
ATOM 10110 C C . SER D 2 232 ? 42.002 -15.607 -29.120 1.000 67.360 232 SER DDD C 1
ATOM 10111 O O . SER D 2 232 ? 41.334 -14.635 -29.558 1.000 70.480 232 SER DDD O 1
ATOM 10114 N N . ALA D 2 233 ? 43.060 -15.536 -28.304 1.000 68.200 233 ALA DDD N 1
ATOM 10115 C CA . ALA D 2 233 ? 43.536 -14.340 -27.582 1.000 64.440 233 ALA DDD CA 1
ATOM 10116 C C . ALA D 2 233 ? 44.193 -13.320 -28.529 1.000 68.070 233 ALA DDD C 1
ATOM 10117 O O . ALA D 2 233 ? 44.340 -12.179 -28.080 1.000 69.310 233 ALA DDD O 1
ATOM 10119 N N . ILE D 2 234 ? 44.592 -13.680 -29.764 1.000 67.930 234 ILE DDD N 1
ATOM 10120 C CA . ILE D 2 234 ? 45.386 -12.775 -30.663 1.000 62.760 234 ILE DDD CA 1
ATOM 10121 C C . ILE D 2 234 ? 44.557 -11.540 -31.053 1.000 64.250 234 ILE DDD C 1
ATOM 10122 O O . ILE D 2 234 ? 43.333 -11.639 -31.132 1.000 72.020 234 ILE DDD O 1
ATOM 10127 N N . SER D 2 235 ? 45.217 -10.402 -31.272 1.000 66.240 235 SER DDD N 1
ATOM 10128 C CA . SER D 2 235 ? 44.573 -9.121 -31.661 1.000 72.770 235 SER DDD CA 1
ATOM 10129 C C . SER D 2 235 ? 44.592 -9.047 -33.178 1.000 65.940 235 SER DDD C 1
ATOM 10130 O O . SER D 2 235 ? 45.622 -8.684 -33.722 1.000 73.790 235 SER DDD O 1
ATOM 10132 N N . LEU D 2 236 ? 43.488 -9.400 -33.827 1.000 61.690 236 LEU DDD N 1
ATOM 10133 C CA . LEU D 2 236 ? 43.370 -9.263 -35.295 1.000 53.350 236 LEU DDD CA 1
ATOM 10134 C C . LEU D 2 236 ? 42.704 -7.936 -35.599 1.000 48.610 236 LEU DDD C 1
ATOM 10135 O O . LEU D 2 236 ? 41.854 -7.538 -34.816 1.000 56.260 236 LEU DDD O 1
ATOM 10140 N N . SER D 2 237 ? 43.027 -7.324 -36.736 1.000 49.520 237 SER DDD N 1
ATOM 10141 C CA . SER D 2 237 ? 42.223 -6.210 -37.286 1.000 55.230 237 SER DDD CA 1
ATOM 10142 C C . SER D 2 237 ? 40.771 -6.661 -37.471 1.000 56.860 237 SER DDD C 1
ATOM 10143 O O . SER D 2 237 ? 40.534 -7.850 -37.765 1.000 50.750 237 SER DDD O 1
ATOM 10146 N N . SER D 2 238 ? 39.846 -5.732 -37.244 1.000 51.300 238 SER DDD N 1
ATOM 10147 C CA . SER D 2 238 ? 38.385 -5.904 -37.377 1.000 48.870 238 SER DDD CA 1
ATOM 10148 C C . SER D 2 238 ? 38.039 -5.929 -38.877 1.000 48.330 238 SER DDD C 1
ATOM 10149 O O . SER D 2 238 ? 38.812 -5.403 -39.707 1.000 50.560 238 SER DDD O 1
ATOM 10152 N N . TYR D 2 239 ? 36.907 -6.512 -39.236 1.000 52.110 239 TYR DDD N 1
ATOM 10153 C CA . TYR D 2 239 ? 36.367 -6.521 -40.625 1.000 52.080 239 TYR DDD CA 1
ATOM 10154 C C . TYR D 2 239 ? 36.325 -5.086 -41.194 1.000 51.450 239 TYR DDD C 1
ATOM 10155 O O . TYR D 2 239 ? 36.893 -4.853 -42.274 1.000 56.870 239 TYR DDD O 1
ATOM 10164 N N . ASP D 2 240 ? 35.770 -4.106 -40.468 1.000 57.630 240 ASP DDD N 1
ATOM 10165 C CA . ASP D 2 240 ? 35.702 -2.670 -40.899 1.000 65.300 240 ASP DDD CA 1
ATOM 10166 C C . ASP D 2 240 ? 37.091 -2.055 -41.127 1.000 63.110 240 ASP DDD C 1
ATOM 10167 O O . ASP D 2 240 ? 37.234 -1.277 -42.081 1.000 77.860 240 ASP DDD O 1
ATOM 10172 N N . ASP D 2 241 ? 38.073 -2.349 -40.279 1.000 64.340 241 ASP DDD N 1
ATOM 10173 C CA . ASP D 2 241 ? 39.439 -1.774 -40.426 1.000 71.750 241 ASP DDD CA 1
ATOM 10174 C C . ASP D 2 241 ? 40.029 -2.240 -41.756 1.000 72.140 241 ASP DDD C 1
ATOM 10175 O O . ASP D 2 241 ? 40.520 -1.374 -42.479 1.000 82.580 241 ASP DDD O 1
ATOM 10180 N N . ILE D 2 242 ? 39.972 -3.541 -42.086 1.000 62.190 242 ILE DDD N 1
ATOM 10181 C CA . ILE D 2 242 ? 40.742 -4.074 -43.254 1.000 61.130 242 ILE DDD CA 1
ATOM 10182 C C . ILE D 2 242 ? 39.874 -4.179 -44.511 1.000 54.780 242 ILE DDD C 1
ATOM 10183 O O . ILE D 2 242 ? 40.462 -4.249 -45.609 1.000 55.240 242 ILE DDD O 1
ATOM 10188 N N . LEU D 2 243 ? 38.546 -4.234 -44.394 1.000 56.500 243 LEU DDD N 1
ATOM 10189 C CA . LEU D 2 243 ? 37.708 -4.566 -45.571 1.000 62.100 243 LEU DDD CA 1
ATOM 10190 C C . LEU D 2 243 ? 36.592 -3.541 -45.750 1.000 60.350 243 LEU DDD C 1
ATOM 10191 O O . LEU D 2 243 ? 35.632 -3.881 -46.446 1.000 59.840 243 LEU DDD O 1
ATOM 10196 N N . LYS D 2 244 ? 36.774 -2.322 -45.223 1.000 63.870 244 LYS DDD N 1
ATOM 10197 C CA . LYS D 2 244 ? 35.810 -1.183 -45.309 1.000 72.930 244 LYS DDD CA 1
ATOM 10198 C C . LYS D 2 244 ? 35.283 -1.062 -46.744 1.000 69.260 244 LYS DDD C 1
ATOM 10199 O O . LYS D 2 244 ? 34.059 -1.023 -46.918 1.000 81.050 24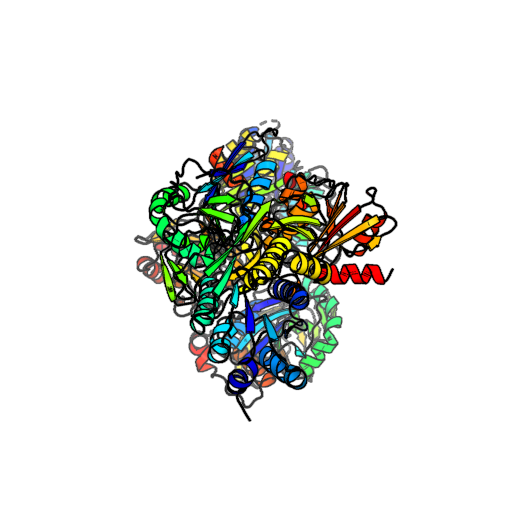4 LYS DDD O 1
ATOM 10201 N N . GLN D 2 245 ? 36.201 -1.013 -47.712 1.000 71.750 245 GLN DDD N 1
ATOM 10202 C CA . GLN D 2 245 ? 35.961 -0.792 -49.165 1.000 75.370 245 GLN DDD CA 1
ATOM 10203 C C . GLN D 2 245 ? 34.938 -1.792 -49.709 1.000 73.650 245 GLN DDD C 1
ATOM 10204 O O . GLN D 2 245 ? 34.044 -1.362 -50.449 1.000 64.250 245 GLN DDD O 1
ATOM 10210 N N . GLU D 2 246 ? 35.098 -3.071 -49.370 1.000 69.260 246 GLU DDD N 1
ATOM 10211 C CA . GLU D 2 246 ? 34.209 -4.135 -49.906 1.000 78.700 246 GLU DDD CA 1
ATOM 10212 C C . GLU D 2 246 ? 32.803 -3.966 -49.328 1.000 81.840 246 GLU DDD C 1
ATOM 10213 O O . GLU D 2 246 ? 31.836 -4.032 -50.107 1.000 81.240 246 GLU DDD O 1
ATOM 10219 N N . ILE D 2 247 ? 32.705 -3.749 -48.017 1.000 87.730 247 ILE DDD N 1
ATOM 10220 C CA . ILE D 2 247 ? 31.374 -3.624 -47.353 1.000 90.100 247 ILE DDD CA 1
ATOM 10221 C C . ILE D 2 247 ? 30.613 -2.440 -47.956 1.000 92.470 247 ILE DDD C 1
ATOM 10222 O O . ILE D 2 247 ? 29.448 -2.636 -48.348 1.000 83.110 247 ILE DDD O 1
ATOM 10224 N N . THR D 2 248 ? 31.246 -1.267 -48.038 1.000 100.740 248 THR DDD N 1
ATOM 10225 C CA . THR D 2 248 ? 30.554 -0.040 -48.521 1.000 92.780 248 THR DDD CA 1
ATOM 10226 C C . THR D 2 248 ? 30.198 -0.151 -50.009 1.000 95.660 248 THR DDD C 1
ATOM 10227 O O . THR D 2 248 ? 29.091 0.284 -50.372 1.000 105.930 248 THR DDD O 1
ATOM 10231 N N . GLU D 2 249 ? 31.090 -0.708 -50.830 1.000 88.870 249 GLU DDD N 1
ATOM 10232 C CA . GLU D 2 249 ? 30.876 -0.786 -52.318 1.000 91.790 249 GLU DDD CA 1
ATOM 10233 C C . GLU D 2 249 ? 29.783 -1.821 -52.661 1.000 85.010 249 GLU DDD C 1
ATOM 10234 O O . GLU D 2 249 ? 29.327 -2.679 -51.883 1.000 80.470 249 GLU DDD O 1
#

Nearest PDB structures (foldseek):
  6fqb-assembly1_A  TM=9.752E-01  e=5.849E-61  Streptococcus pneumoniae
  6fqb-assembly4_D  TM=9.754E-01  e=3.877E-60  Streptococcus pneumoniae
  6fqb-assembly3_C  TM=9.804E-01  e=1.510E-59  Streptococcus pneumoniae
  6fqb-assembly2_B  TM=9.797E-01  e=1.192E-59  Streptococcus pneumoniae
  6h5e-assembly1_B  TM=5.961E-01  e=6.347E-31  Staphylococcus aureus

Sequence (1308 aa):
MACDKDILKDLSKDYDIVVVTGTNGKTLTTALTVGILKEAFGEIITNPSGANMITGITSTFLAAKRQIAVLEIDEASLPRITTYLKPSLFVYTNIFRDQMDEIYTTYQMIVDGARNAPKATILANGDSPIIFSSKDIVNPVQYYGFDTAKHAPQLAHYNTEGILCPKCEHIILQYRLNTYANLGDFVCLNCQFQRPTLDYQLTELTAITHQSSEFVIDGQNYKINVGGLYNIYNALAAVSVAEFFGVSPEKIKAGFNKSKAVFGRQETFTIGDKSCTLILIKNPVGASQALEMIQLADYPFSLSVLLNANYADGIDTSWIWDANFELITQMPITEINAGGVRHSEIARRLRRVTGFDDTKIKQAEKLEQIIETIEKQEAKHAYILATYTAMLEFRSLLADRTYTSLKSPENQDYIYDLTIAHLYGNLMNTYGDNGNILMLKYVAEKLGARVTVDIVSINDTFEQDDYDIVFFGGGQDYEQSIVAKDLPSKKAALADYIANNKVVLAICGGFQLLGQYYVQANGVKIDGLGIMGHYTLNQHQNRFIGDIKIHNDEFNETYYGFENHQGRTFLSGDEKPLGRVVYGNGNNKEDQTEGVHYKNVYGSYFHGPILSRNVNLAYRLVTTALKKKYGSAISLSSYDDILKQEITEEYADLKSKMACDKDILKDLSKDYDIVVVTGTNGKTLTTALTVGILKEAFGEIITNPSGANMITGITSTFLAAKKGKSERQIAVLEIDEASLPRITTYLKPSLFVYTNIFRDQMDRYGEIYTTYQMIVDGARNAPKATILANGDSPIFSSKDIVNPVQYYGFDTAKHAPQLAHYNTEGILCPKCEHILQYRLNTYANLGDFVCLNCQFQRPTLDYQLTELTTAITHQSSEFVIDGQNYKINVGGLYNIYNALAAVSVAEFFGVSPEKIKAGFNKSKAVFGRQETFTIGDKSCTLILIKNPVGASQALEMIQLADYPFSLSVLLNANYADGIDTSWIWDANFELITQMPITEINAGGVRHSEEIARRLRVTGFDDTKIKQAEKLEQIIETIEKQEAKHAYILATYTAMLEFRSLLADRTYTSLKSPENQDYIYDLTIAHLYGNLMMNTYGDNGNILMLKYVAEKLGARVTVDIVSINDTTFEQQDDYDIVFFGGGQDYEQSIVAKDLPSKKAALADYIANNKVVLAICGGFQLLGQYYVQANGVKIDGLGIMGHYTLNQHQNRFIGDIKIHNDEFNETYYGFENHQGRTFLSGDEKPLGRVVYGNGNNKEDQTEGVHYKNVYGSYFHGPILSRNVVNLAYRLLVTTALKKKYGSAISLSSYDDILKQEITE

Secondary structure (P-SEA, 3-state):
ccaaaaaaaccccccbbbbbbcccaaaaaaaaaaaaaaacccbbbbbccccccaaaaaaaaaacccbbbbbbccccaaaaaaacccccbbbbccccccccccaaaaaaaaaaaaaaaccbbbbcccccccccccccccbbbbbbcccccccccccccccccccccccccbbbbccccccccccccccccccccccccccccccccccccccccccccbbbbbccccaaaaaaaaaaaaaaaaacccaaaaaaaaaaccccccccbbbbcccbbbbbbbbccaaaaaaaaaaaccccbbbbbbbbbbbcccccccccccccccccccccccccbbbbbccaaaaaaaaaaaaccccccbbbbccaaaaaaaaaaccccbbbbbbcaaaaaaaaaaaacc/cccaaaaaaaaacccbbbbbbcccaaaaaaaaaaaaaaaccccccccccccccaaaaaaaaaaaccccccbbbbbbbccccccccccccccccbbbbcccccccccccccaaaaaaaaaaaaaaaccbbbbcccccccccccccccbbbbbbcccccccccccccccccccccccccbbbbcccccccccccccccccccccccccccccccccccccbbbbcccbbbbbccccaaaaaaaaaaaaaaaaacccaaaaaaaaaaaccccccccccccccbbbbbbbbccaaaaaaaaaaaccccccbbbbbbbbbcccccccccccccccccccccccccbbbbbccaaaaaaaaaaacccccccbbbbccaaaaaaaaaaccccbbbbbbcaaaaaaaaaaaaac/ccccccccccccccbbbbbccccccccccccccaaaaaaaaaaaaabbbbbbbbcccccccccccccbbbbbcccaaaaaaaaaacccaaaaaaaaaaabbbbbbcaaaaaaaccccccccbbbbbccccccbbbbbbcccccccbbbbbbcccbbbbbbcccccbbbbbcccccccccccccccccccccccbbbcccbbbcccccccccccaaaaaaaaaaaaaaaccccccccccccccaaaaaabbbbbccc/ccccccccccccccbbbbbccccccccccccccaaaaaaaaaaaaaccbbbbbbcccccccccccccbbbbbcccaaaaaaaaaacccaaaaaaaaaaabbbbbbcaaaaaaaccccccccbbbbbccccccbbbbbbcccccccbbbbbbcccbbbbbbcccccbbbbbcccccccccccccccccccccccbbbcccbbbcccccccccccaaaaaaaaaaaaaaaccccbbbbcccccccccccc